Protein AF-0000000067563255 (afdb_homodimer)

Organism: Oryctolagus cuniculus (NCBI:txid9986)

Radius of gyration: 35.74 Å; Cα contacts (8 Å, |Δi|>4): 1389; chains: 2; bounding box: 138×87×96 Å

Solvent-accessible surface area (backbone atoms only — not comparable to full-atom values): 48869 Å² total; per-residue (Å²): 109,68,69,49,22,58,49,44,57,44,79,58,67,71,73,61,69,79,76,68,73,66,73,78,54,59,50,68,65,57,51,52,51,45,50,45,44,46,45,44,51,42,42,56,56,46,59,67,60,60,71,81,80,78,81,75,73,89,78,81,77,89,73,78,92,80,76,87,75,88,78,88,79,90,86,80,85,77,88,77,90,84,75,89,75,83,90,82,77,87,91,78,91,66,86,66,65,80,67,72,64,67,69,72,84,64,68,71,80,61,78,65,78,75,75,63,68,67,72,66,75,76,82,56,90,69,65,63,33,73,47,67,43,79,25,36,11,34,46,17,12,47,28,56,52,34,41,49,37,35,68,31,44,69,72,55,70,29,28,61,45,41,34,33,34,43,37,74,47,49,82,54,58,65,52,24,38,43,71,44,51,38,74,34,76,45,72,32,48,37,60,27,81,88,76,54,39,72,24,58,67,52,28,52,50,42,56,70,67,46,63,70,58,23,36,38,53,38,59,44,35,37,24,53,48,53,3,49,59,77,49,75,71,52,46,52,52,52,50,50,51,33,60,76,43,46,43,36,48,34,31,40,32,49,36,56,20,36,32,74,29,33,57,64,70,27,42,39,58,58,53,47,45,47,74,73,64,50,54,35,40,37,17,27,24,40,25,62,58,66,64,32,64,51,45,25,28,22,28,28,36,39,37,32,74,42,57,72,55,42,54,39,50,50,53,53,48,48,55,53,40,38,40,44,34,50,58,71,51,43,66,45,30,44,54,50,16,50,32,58,71,30,70,70,48,32,52,51,50,48,50,52,30,24,52,54,18,48,48,42,53,49,46,30,46,51,42,36,50,48,30,55,72,67,62,37,88,77,83,56,62,46,55,60,66,26,34,37,56,32,31,49,71,77,46,50,51,68,30,40,46,43,32,36,74,76,65,69,45,82,59,43,68,80,22,37,35,63,51,72,76,59,40,92,86,46,39,65,58,52,31,51,48,52,39,44,25,65,74,68,44,129,109,66,68,49,23,58,48,42,58,45,80,58,68,72,73,63,67,81,78,68,72,65,73,78,54,59,50,65,64,57,51,52,52,45,52,47,44,48,46,44,47,45,43,54,53,51,54,64,61,52,71,76,76,76,81,78,77,91,83,80,98,86,80,88,96,84,74,89,84,91,86,89,90,76,90,84,81,93,82,88,83,90,74,88,81,81,84,88,78,82,90,71,91,68,85,70,70,82,67,73,68,67,74,75,86,64,70,74,80,63,78,66,76,77,75,64,69,67,71,68,75,78,80,56,89,67,67,65,32,74,46,65,44,78,24,35,12,35,47,17,11,48,27,54,52,33,40,48,36,34,68,32,44,69,73,55,69,28,27,62,45,42,35,33,35,42,38,74,46,50,80,54,57,65,52,25,40,42,71,43,53,39,74,37,75,46,70,32,46,37,60,26,80,88,76,53,40,71,23,58,67,52,28,52,50,44,57,71,68,47,63,70,58,24,36,37,54,39,60,44,37,37,24,53,48,52,2,51,62,77,49,74,71,51,45,53,52,51,49,50,51,33,61,76,43,47,42,35,48,34,31,41,33,48,35,56,19,35,32,73,29,33,57,63,71,28,42,40,60,59,52,50,43,48,73,74,65,50,53,37,40,37,15,27,23,39,24,62,58,66,63,32,65,50,43,23,26,23,28,26,36,39,38,32,74,43,59,73,55,42,54,38,51,49,53,53,48,49,54,52,40,38,41,44,34,52,57,68,50,42,65,45,29,44,53,50,16,51,32,60,70,30,70,70,47,31,51,51,49,48,50,50,30,24,51,53,19,49,49,43,53,48,47,29,47,50,43,37,52,49,30,56,71,68,60,38,88,79,84,56,63,46,53,59,68,28,32,37,56,35,32,50,70,77,46,50,51,67,29,39,46,43,31,37,73,76,65,68,45,84,60,44,67,78,22,38,34,63,51,72,76,60,41,93,86,45,40,64,57,51,32,53,48,52,38,45,26,66,72,69,44,129

Sequence (884 aa):
ITLVASFLASDKILFLDWLTVSPPPCLCFVRSSLLANRVAKLRTRLDHWRPRARLHRLGEGERLLQSRPDRTEQLQEPGGGSRQSPPPSPWRLRQSLPRFRRPSRSSSLSSLPTSGRIQTPARSTWEWEVGGVQSLGGTGALRIGAEFLARWYNGINNKDTPVYVSSPTWENHNAVFSAAGFKDIRSYHYWDAEKRGLNLQGFLNDLESAPEFSIFVLHACAHNPTGTDPTPEQWKQIASVMKRRFLFPFFDSAYQGFASGDLEKDAWAVRYFVSEGFELFCAQSFSKNFGLYNERVGNLTVVGKEPDCILRVLSQMEKIVRITWSNPPAQGARIVAYTLSTPELFKEWTDNVKTMADRILTMRAELRARLEALKTPGTWNHITEQIGMFSFTGLNPKQVDYLINEKHIYLLPSGRINMCGLTTKNLDYVATSIHEAVTKVQITLVASFLASDKILFLDWLTVSPPPCLCFVRSSLLANRVAKLRTRLDHWRPRARLHRLGEGERLLQSRPDRTEQLQEPGGGSRQSPPPSPWRLRQSLPRFRRPSRSSSLSSLPTSGRIQTPARSTWEWEVGGVQSLGGTGALRIGAEFLARWYNGINNKDTPVYVSSPTWENHNAVFSAAGFKDIRSYHYWDAEKRGLNLQGFLNDLESAPEFSIFVLHACAHNPTGTDPTPEQWKQIASVMKRRFLFPFFDSAYQGFASGDLEKDAWAVRYFVSEGFELFCAQSFSKNFGLYNERVGNLTVVGKEPDCILRVLSQMEKIVRITWSNPPAQGARIVAYTLSTPELFKEWTDNVKTMADRILTMRAELRARLEALKTPGTWNHITEQIGMFSFTGLNPKQVDYLINEKHIYLLPSGRINMCGLTTKNLDYVATSIHEAVTKVQ

Foldseek 3Di:
DLVVLVVLVPLPPVPPPPPPPDPQQQLPQPVVVVVVVVVVVVVVVVVVPPPPDDPPPDDDDDDDDDDDDDDDDDDDDDDDDDDDDDDDDDDDDPPPPPCVDPPDPDDPPDDPPDQPLVQPPDPDPQSKGKDKDKAQFLLRLLLLVLLLQCCRVRNPNSLAAEEEEEVVADPCNVVSNVVSRRDHYYYFYAADLVVLAGPLVRRLVCLQPHQAQHEYEEELALGPAALHDDDPVSLVSVLVSCVVRNYEYEYRYEQQCQWQLHNCVSNVSVVVSVVVPGWYKYKYGPCPLVVVVPQRIIMIMTIGRDPVSVVSSSVVSSVVVCVVPNDGDSPVSNVVSVQSVDPVSVVVSSVVSSVNQVVLLVLLVLLQVLLVVVVQPDHQVSSNNGTGQKHQRSAAQQLQVCCCPVVVQDDDSRRIDGSSPDDPVCSNSVSVSSSCSRVPPD/DLVVLVVLVPLPPVPPPPPPPDPQQQLVQPVVVVCVVVVVVVCVVVVVPPVPPPPDDDDDDDDDDDDDDDDDDDDDDDDDDDDDDDDDDDDDPDDCPPCPDPPDPDDPPDDPPPQPLVQPPDPDPQSKDKDKDKAQFLLRLLLLVLLLQCCRVRNPNSLAAEEEEEVVADPCNVVSNVVSRRDHYYYFYAADLVVLAGPLVRRLVCLQPHAAQHEYEEELALGPAALHDDDPVSLVSVLVSCVVRNYEYEYRYEQQCQWQLHNCVSNVSVVVSVVVPGWYKYKYGPCPLVVVVPQRIIMIMTIDRDPVSVVSSSVVSSVVVCVVPNDGDSPVSNVVSVQSVDPVSVVVSSVVSSVNQVVLLVLLVLLQVLLVVVVQPDHQVSSNNRTGQKHQRSQAQQLQVCCCPVVVQDDDSRRIDGSSPDDPVCSNSVSVSSSCSRVPPD

Structure (mmCIF, N/CA/C/O backbone):
data_AF-0000000067563255-model_v1
#
loop_
_entity.id
_entity.type
_entity.pdbx_description
1 polymer 'Aspartate aminotransferase'
#
loop_
_atom_site.group_PDB
_atom_site.id
_atom_site.type_symbol
_atom_site.label_atom_id
_atom_site.label_alt_id
_atom_site.label_comp_id
_atom_site.label_asym_id
_atom_site.label_entity_id
_atom_site.label_seq_id
_atom_site.pdbx_PDB_ins_code
_atom_site.Cartn_x
_atom_site.Cartn_y
_atom_site.Cartn_z
_atom_site.occupancy
_atom_site.B_iso_or_equiv
_atom_site.auth_seq_id
_atom_site.auth_comp_id
_atom_site.auth_asym_id
_atom_site.auth_atom_id
_atom_site.pdbx_PDB_model_num
ATOM 1 N N . ILE A 1 1 ? -14.562 9.258 13.5 1 72.88 1 ILE A N 1
ATOM 2 C CA . ILE A 1 1 ? -13.672 8.195 13.953 1 72.88 1 ILE A CA 1
ATOM 3 C C . ILE A 1 1 ? -14.492 6.98 14.391 1 72.88 1 ILE A C 1
ATOM 5 O O . ILE A 1 1 ? -14.102 5.84 14.133 1 72.88 1 ILE A O 1
ATOM 9 N N . THR A 1 2 ? -15.555 7.242 15.016 1 61.19 2 THR A N 1
ATOM 10 C CA . THR A 1 2 ? -16.375 6.105 15.43 1 61.19 2 THR A CA 1
ATOM 11 C C . THR A 1 2 ? -16.984 5.414 14.227 1 61.19 2 THR A C 1
ATOM 13 O O . THR A 1 2 ? -17.188 4.195 14.227 1 61.19 2 THR A O 1
ATOM 16 N N . LEU A 1 3 ? -17.266 6.207 13.258 1 62.09 3 LEU A N 1
ATOM 17 C CA . LEU A 1 3 ? -17.766 5.633 12.016 1 62.09 3 LEU A CA 1
ATOM 18 C C . LEU A 1 3 ? -16.75 4.688 11.398 1 62.09 3 LEU A C 1
ATOM 20 O O . LEU A 1 3 ? -17.109 3.633 10.875 1 62.09 3 LEU A O 1
ATOM 24 N N . VAL A 1 4 ? -15.586 5.004 11.578 1 70.06 4 VAL A N 1
ATOM 25 C CA . VAL A 1 4 ? -14.508 4.246 10.969 1 70.06 4 VAL A CA 1
ATOM 26 C C . VAL A 1 4 ? -14.367 2.895 11.664 1 70.06 4 VAL A C 1
ATOM 28 O O . VAL A 1 4 ? -13.992 1.899 11.039 1 70.06 4 VAL A O 1
ATOM 31 N N . ALA A 1 5 ? -14.688 2.934 12.898 1 64.44 5 ALA A N 1
ATOM 32 C CA . ALA A 1 5 ? -14.625 1.681 13.648 1 64.44 5 ALA A CA 1
ATOM 33 C C . ALA A 1 5 ? -15.5 0.612 13 1 64.44 5 ALA A C 1
ATOM 35 O O . ALA A 1 5 ? -15.117 -0.559 12.938 1 64.44 5 ALA A O 1
ATOM 36 N N . SER A 1 6 ? -16.578 1.038 12.523 1 60.47 6 SER A N 1
ATOM 37 C CA . SER A 1 6 ? -17.5 0.092 11.891 1 60.47 6 SER A CA 1
ATOM 38 C C . SER A 1 6 ? -16.938 -0.426 10.57 1 60.47 6 SER A C 1
ATOM 40 O O . SER A 1 6 ? -17.125 -1.593 10.227 1 60.47 6 SER A O 1
ATOM 42 N N . PHE A 1 7 ? -16.266 0.416 9.992 1 62.12 7 PHE A N 1
ATOM 43 C CA . PHE A 1 7 ? -15.656 0.015 8.719 1 62.12 7 PHE A CA 1
ATOM 44 C C . PHE A 1 7 ? -14.516 -0.964 8.953 1 62.12 7 PHE A C 1
ATOM 46 O O . PHE A 1 7 ? -14.398 -1.966 8.242 1 62.12 7 PHE A O 1
ATOM 53 N N . LEU A 1 8 ? -13.727 -0.656 9.898 1 63.31 8 LEU A N 1
ATOM 54 C CA . LEU A 1 8 ? -12.531 -1.45 10.164 1 63.31 8 LEU A CA 1
ATOM 55 C C . LEU A 1 8 ? -12.898 -2.809 10.75 1 63.31 8 LEU A C 1
ATOM 57 O O . LEU A 1 8 ? -12.164 -3.783 10.586 1 63.31 8 LEU A O 1
ATOM 61 N N . ALA A 1 9 ? -13.984 -2.836 11.43 1 52 9 ALA A N 1
ATOM 62 C CA . ALA A 1 9 ? -14.438 -4.066 12.07 1 52 9 ALA A CA 1
ATOM 63 C C . ALA A 1 9 ? -15.016 -5.039 11.039 1 52 9 ALA A C 1
ATOM 65 O O . ALA A 1 9 ? -15.055 -6.25 11.273 1 52 9 ALA A O 1
ATOM 66 N N . SER A 1 10 ? -15.406 -4.488 9.961 1 44.34 10 SER A N 1
ATOM 67 C CA . SER A 1 10 ? -16.031 -5.332 8.953 1 44.34 10 SER A CA 1
ATOM 68 C C . SER A 1 10 ? -14.992 -6.082 8.133 1 44.34 10 SER A C 1
ATOM 70 O O . SER A 1 10 ? -14.031 -5.48 7.641 1 44.34 10 SER A O 1
ATOM 72 N N . ASP A 1 11 ? -14.172 -6.988 8.766 1 45.56 11 ASP A N 1
ATOM 73 C CA . ASP A 1 11 ? -13.195 -7.809 8.062 1 45.56 11 ASP A CA 1
ATOM 74 C C . ASP A 1 11 ? -13.539 -7.918 6.578 1 45.56 11 ASP A C 1
ATOM 76 O O . ASP A 1 11 ? -12.961 -8.734 5.859 1 45.56 11 ASP A O 1
ATOM 80 N N . LYS A 1 12 ? -14.672 -7.492 6.191 1 35.44 12 LYS A N 1
ATOM 81 C CA . LYS A 1 12 ? -15.203 -7.785 4.859 1 35.44 12 LYS A CA 1
ATOM 82 C C . LYS A 1 12 ? -14.508 -6.934 3.797 1 35.44 12 LYS A C 1
ATOM 84 O O . LYS A 1 12 ? -14.781 -5.738 3.678 1 35.44 12 LYS A O 1
ATOM 89 N N . ILE A 1 13 ? -13.336 -6.969 3.672 1 34.12 13 ILE A N 1
ATOM 90 C CA . ILE A 1 13 ? -13.125 -6.574 2.285 1 34.12 13 ILE A CA 1
ATOM 91 C C . ILE A 1 13 ? -14.219 -7.172 1.404 1 34.12 13 ILE A C 1
ATOM 93 O O . ILE A 1 13 ? -14.359 -8.391 1.324 1 34.12 13 ILE A O 1
ATOM 97 N N . LEU A 1 14 ? -15.328 -6.57 1.34 1 28.92 14 LEU A N 1
ATOM 98 C CA . LEU A 1 14 ? -16.344 -7.086 0.43 1 28.92 14 LEU A CA 1
ATOM 99 C C . LEU A 1 14 ? -15.703 -7.738 -0.789 1 28.92 14 LEU A C 1
ATOM 101 O O . LEU A 1 14 ? -15.031 -7.066 -1.574 1 28.92 14 LEU A O 1
ATOM 105 N N . PHE A 1 15 ? -15.211 -8.828 -0.561 1 27.91 15 PHE A N 1
ATOM 106 C CA . PHE A 1 15 ? -14.867 -9.531 -1.795 1 27.91 15 PHE A CA 1
ATOM 107 C C . PHE A 1 15 ? -16.016 -9.445 -2.799 1 27.91 15 PHE A C 1
ATOM 109 O O . PHE A 1 15 ? -17 -10.18 -2.684 1 27.91 15 PHE A O 1
ATOM 116 N N . LEU A 1 16 ? -16.375 -8.305 -3.139 1 26.97 16 LEU A N 1
ATOM 117 C CA . LEU A 1 16 ? -17.297 -8.25 -4.27 1 26.97 16 LEU A CA 1
ATOM 118 C C . LEU A 1 16 ? -16.859 -9.211 -5.371 1 26.97 16 LEU A C 1
ATOM 120 O O . LEU A 1 16 ? -15.664 -9.336 -5.656 1 26.97 16 LEU A O 1
ATOM 124 N N . ASP A 1 17 ? -17.516 -10.211 -5.504 1 26.78 17 ASP A N 1
ATOM 125 C CA . ASP A 1 17 ? -17.359 -11.102 -6.648 1 26.78 17 ASP A CA 1
ATOM 126 C C . ASP A 1 17 ? -16.891 -10.344 -7.887 1 26.78 17 ASP A C 1
ATOM 128 O O . ASP A 1 17 ? -17.484 -9.336 -8.266 1 26.78 17 ASP A O 1
ATOM 132 N N . TRP A 1 18 ? -15.68 -10.469 -8.203 1 30.38 18 TRP A N 1
ATOM 133 C CA . TRP A 1 18 ? -14.922 -9.961 -9.336 1 30.38 18 TRP A CA 1
ATOM 134 C C . TRP A 1 18 ? -15.812 -9.805 -10.562 1 30.38 18 TRP A C 1
ATOM 136 O O . TRP A 1 18 ? -15.422 -9.172 -11.547 1 30.38 18 TRP A O 1
ATOM 146 N N . LEU A 1 19 ? -16.75 -10.703 -10.781 1 29.55 19 LEU A N 1
ATOM 147 C CA . LEU A 1 19 ? -17.328 -10.82 -12.109 1 29.55 19 LEU A CA 1
ATOM 148 C C . LEU A 1 19 ? -18.172 -9.586 -12.438 1 29.55 19 LEU A C 1
ATOM 150 O O . LEU A 1 19 ? -18.594 -9.406 -13.586 1 29.55 19 LEU A O 1
ATOM 154 N N . THR A 1 20 ? -18.891 -9.078 -11.477 1 26.27 20 THR A N 1
ATOM 155 C CA . THR A 1 20 ? -19.859 -8.141 -12.039 1 26.27 20 THR A CA 1
ATOM 156 C C . THR A 1 20 ? -19.234 -6.766 -12.227 1 26.27 20 THR A C 1
ATOM 158 O O . THR A 1 20 ? -18.938 -6.07 -11.242 1 26.27 20 THR A O 1
ATOM 161 N N . VAL A 1 21 ? -18.328 -6.609 -13.094 1 30.62 21 VAL A N 1
ATOM 162 C CA . VAL A 1 21 ? -17.828 -5.309 -13.523 1 30.62 21 VAL A CA 1
ATOM 163 C C . VAL A 1 21 ? -18.984 -4.312 -13.617 1 30.62 21 VAL A C 1
ATOM 165 O O . VAL A 1 21 ? -19.859 -4.445 -14.469 1 30.62 21 VAL A O 1
ATOM 168 N N . SER A 1 22 ? -19.438 -3.916 -12.531 1 30.28 22 SER A N 1
ATOM 169 C CA . SER A 1 22 ? -20.406 -2.834 -12.68 1 30.28 22 SER A CA 1
ATOM 170 C C . SER A 1 22 ? -19.797 -1.66 -13.445 1 30.28 22 SER A C 1
ATOM 172 O O . SER A 1 22 ? -18.594 -1.44 -13.406 1 30.28 22 SER A O 1
ATOM 174 N N . PRO A 1 23 ? -20.469 -1.079 -14.375 1 33.06 23 PRO A N 1
ATOM 175 C CA . PRO A 1 23 ? -20.031 0.106 -15.117 1 33.06 23 PRO A CA 1
ATOM 176 C C . PRO A 1 23 ? -19.422 1.176 -14.211 1 33.06 23 PRO A C 1
ATOM 178 O O . PRO A 1 23 ? -19.766 1.259 -13.023 1 33.06 23 PRO A O 1
ATOM 181 N N . PRO A 1 24 ? -18.375 1.592 -14.617 1 32.97 24 PRO A N 1
ATOM 182 C CA . PRO A 1 24 ? -17.672 2.605 -13.82 1 32.97 24 PRO A CA 1
ATOM 183 C C . PRO A 1 24 ? -18.625 3.672 -13.266 1 32.97 24 PRO A C 1
ATOM 185 O O . PRO A 1 24 ? -19.469 4.188 -13.992 1 32.97 24 PRO A O 1
ATOM 188 N N . PRO A 1 25 ? -18.844 3.596 -12.023 1 33.38 25 PRO A N 1
ATOM 189 C CA . PRO A 1 25 ? -19.688 4.605 -11.391 1 33.38 25 PRO A CA 1
ATOM 190 C C . PRO A 1 25 ? -19.203 6.031 -11.648 1 33.38 25 PRO A C 1
ATOM 192 O O . PRO A 1 25 ? -18 6.293 -11.625 1 33.38 25 PRO A O 1
ATOM 195 N N . CYS A 1 26 ? -19.594 6.688 -12.688 1 30.28 26 CYS A N 1
ATOM 196 C CA . CYS A 1 26 ? -19.344 8.125 -12.703 1 30.28 26 CYS A CA 1
ATOM 197 C C . CYS A 1 26 ? -19.672 8.758 -11.359 1 30.28 26 CYS A C 1
ATOM 199 O O . CYS A 1 26 ? -20.766 8.562 -10.836 1 30.28 26 CYS A O 1
ATOM 201 N N . LEU A 1 27 ? -18.797 8.875 -10.594 1 34.09 27 LEU A N 1
ATOM 202 C CA . LEU A 1 27 ? -19.125 9.719 -9.453 1 34.09 27 LEU A CA 1
ATOM 203 C C . LEU A 1 27 ? -20.141 10.789 -9.836 1 34.09 27 LEU A C 1
ATOM 205 O O . LEU A 1 27 ? -19.969 11.5 -10.828 1 34.09 27 LEU A O 1
ATOM 209 N N . CYS A 1 28 ? -21.391 10.586 -9.703 1 33.75 28 CYS A N 1
ATOM 210 C CA . CYS A 1 28 ? -22.438 11.586 -9.828 1 33.75 28 CYS A CA 1
ATOM 211 C C . CYS A 1 28 ? -21.953 12.953 -9.352 1 33.75 28 CYS A C 1
ATOM 213 O O . CYS A 1 28 ? -22.75 13.859 -9.109 1 33.75 28 CYS A O 1
ATOM 215 N N . PHE A 1 29 ? -20.688 13.055 -9.172 1 34.84 29 PHE A N 1
ATOM 216 C CA . PHE A 1 29 ? -20.359 14.344 -8.57 1 34.84 29 PHE A CA 1
ATOM 217 C C . PHE A 1 29 ? -20.906 15.492 -9.414 1 34.84 29 PHE A C 1
ATOM 219 O O . PHE A 1 29 ? -21.625 16.359 -8.898 1 34.84 29 PHE A O 1
ATOM 226 N N . VAL A 1 30 ? -20.016 15.867 -10.531 1 32.5 30 VAL A N 1
ATOM 227 C CA . VAL A 1 30 ? -20.266 17.141 -11.203 1 32.5 30 VAL A CA 1
ATOM 228 C C . VAL A 1 30 ? -21.375 16.969 -12.242 1 32.5 30 VAL A C 1
ATOM 230 O O . VAL A 1 30 ? -21.938 17.953 -12.719 1 32.5 30 VAL A O 1
ATOM 233 N N . ARG A 1 31 ? -21.562 15.75 -12.648 1 32.28 31 ARG A N 1
ATOM 234 C CA . ARG A 1 31 ? -22.438 15.859 -13.812 1 32.28 31 ARG A CA 1
ATOM 235 C C . ARG A 1 31 ? -23.844 16.281 -13.398 1 32.28 31 ARG A C 1
ATOM 237 O O . ARG A 1 31 ? -24.594 16.828 -14.211 1 32.28 31 ARG A O 1
ATOM 244 N N . SER A 1 32 ? -24.141 15.695 -12.305 1 31.45 32 SER A N 1
ATOM 245 C CA . SER A 1 32 ? -25.547 16.047 -12.141 1 31.45 32 SER A CA 1
ATOM 246 C C . SER A 1 32 ? -25.734 17.562 -12.109 1 31.45 32 SER A C 1
ATOM 248 O O . SER A 1 32 ? -26.766 18.062 -12.539 1 31.45 32 SER A O 1
ATOM 250 N N . SER A 1 33 ? -24.703 18.156 -11.5 1 31.23 33 SER A N 1
ATOM 251 C CA . SER A 1 33 ? -25 19.578 -11.484 1 31.23 33 SER A CA 1
ATOM 252 C C . SER A 1 33 ? -24.844 20.188 -12.875 1 31.23 33 SER A C 1
ATOM 254 O O . SER A 1 33 ? -25.516 21.156 -13.219 1 31.23 33 SER A O 1
ATOM 256 N N . LEU A 1 34 ? -23.938 19.594 -13.641 1 31.25 34 LEU A N 1
ATOM 257 C CA . LEU A 1 34 ? -23.859 20.266 -14.938 1 31.25 34 LEU A CA 1
ATOM 258 C C . LEU A 1 34 ? -25.062 19.891 -15.797 1 31.25 34 LEU A C 1
ATOM 260 O O . LEU A 1 34 ? -25.578 20.719 -16.562 1 31.25 34 LEU A O 1
ATOM 264 N N . LEU A 1 35 ? -25.484 18.641 -15.781 1 32.22 35 LEU A N 1
ATOM 265 C CA . LEU A 1 35 ? -26.703 18.406 -16.531 1 32.22 35 LEU A CA 1
ATOM 266 C C . LEU A 1 35 ? -27.875 19.141 -15.906 1 32.22 35 LEU A C 1
ATOM 268 O O . LEU A 1 35 ? -28.719 19.688 -16.609 1 32.22 35 LEU A O 1
ATOM 272 N N . ALA A 1 36 ? -27.859 19.125 -14.617 1 31.66 36 ALA A N 1
ATOM 273 C CA . ALA A 1 36 ? -28.938 19.922 -14.031 1 31.66 36 ALA A CA 1
ATOM 274 C C . ALA A 1 36 ? -28.734 21.406 -14.312 1 31.66 36 ALA A C 1
ATOM 276 O O . ALA A 1 36 ? -29.703 22.109 -14.625 1 31.66 36 ALA A O 1
ATOM 277 N N . ASN A 1 37 ? -27.5 21.844 -14.219 1 30.73 37 ASN A N 1
ATOM 278 C CA . ASN A 1 37 ? -27.312 23.25 -14.562 1 30.73 37 ASN A CA 1
ATOM 279 C C . ASN A 1 37 ? -27.438 23.484 -16.062 1 30.73 37 ASN A C 1
ATOM 281 O O . ASN A 1 37 ? -27.938 24.516 -16.5 1 30.73 37 ASN A O 1
ATOM 285 N N . ARG A 1 38 ? -27 22.516 -16.859 1 31.78 38 ARG A N 1
ATOM 286 C CA . ARG A 1 38 ? -27.344 22.734 -18.266 1 31.78 38 ARG A CA 1
ATOM 287 C C . ARG A 1 38 ? -28.828 22.578 -18.484 1 31.78 38 ARG A C 1
ATOM 289 O O . ARG A 1 38 ? -29.438 23.328 -19.266 1 31.78 38 ARG A O 1
ATOM 296 N N . VAL A 1 39 ? -29.438 21.625 -17.828 1 33.28 39 VAL A N 1
ATOM 297 C CA . VAL A 1 39 ? -30.891 21.547 -17.953 1 33.28 39 VAL A CA 1
ATOM 298 C C . VAL A 1 39 ? -31.516 22.781 -17.312 1 33.28 39 VAL A C 1
ATOM 300 O O . VAL A 1 39 ? -32.438 23.391 -17.875 1 33.28 39 VAL A O 1
ATOM 303 N N . ALA A 1 40 ? -30.938 23.203 -16.172 1 32.38 40 ALA A N 1
ATOM 304 C CA . ALA A 1 40 ? -31.516 24.438 -15.641 1 32.38 40 ALA A CA 1
ATOM 305 C C . ALA A 1 40 ? -31.219 25.625 -16.547 1 32.38 40 ALA A C 1
ATOM 307 O O . ALA A 1 40 ? -32.062 26.484 -16.75 1 32.38 40 ALA A O 1
ATOM 308 N N . LYS A 1 41 ? -30.031 25.594 -17.078 1 33.12 41 LYS A N 1
ATOM 309 C CA . LYS A 1 41 ? -29.797 26.672 -18.031 1 33.12 41 LYS A CA 1
ATOM 310 C C . LYS A 1 41 ? -30.656 26.469 -19.281 1 33.12 41 LYS A C 1
ATOM 312 O O . LYS A 1 41 ? -31.141 27.453 -19.859 1 33.12 41 LYS A O 1
ATOM 317 N N . LEU A 1 42 ? -30.781 25.188 -19.625 1 31 42 LEU A N 1
ATOM 318 C CA . LEU A 1 42 ? -31.734 25.016 -20.719 1 31 42 LEU A CA 1
ATOM 319 C C . LEU A 1 42 ? -33.156 25.344 -20.266 1 31 42 LEU A C 1
ATOM 321 O O . LEU A 1 42 ? -33.938 25.953 -21.016 1 31 42 LEU A O 1
ATOM 325 N N . ARG A 1 43 ? -33.438 24.891 -19.016 1 31.08 43 ARG A N 1
ATOM 326 C CA . ARG A 1 43 ? -34.812 25.25 -18.625 1 31.08 43 ARG A CA 1
ATOM 327 C C . ARG A 1 43 ? -34.969 26.766 -18.547 1 31.08 43 ARG A C 1
ATOM 329 O O . ARG A 1 43 ? -36.031 27.297 -18.922 1 31.08 43 ARG A O 1
ATOM 336 N N . THR A 1 44 ? -33.938 27.375 -17.984 1 31.56 44 THR A N 1
ATOM 337 C CA . THR A 1 44 ? -34.188 28.812 -17.953 1 31.56 44 THR A CA 1
ATOM 338 C C . THR A 1 44 ? -34.25 29.375 -19.375 1 31.56 44 THR A C 1
ATOM 340 O O . THR A 1 44 ? -34.906 30.391 -19.609 1 31.56 44 THR A O 1
ATOM 343 N N . ARG A 1 45 ? -33.406 28.797 -20.219 1 31.58 45 ARG A N 1
ATOM 344 C CA . ARG A 1 45 ? -33.656 29.359 -21.531 1 31.58 45 ARG A CA 1
ATOM 345 C C . ARG A 1 45 ? -35.031 28.938 -22.062 1 31.58 45 ARG A C 1
ATOM 347 O O . ARG A 1 45 ? -35.656 29.688 -22.812 1 31.58 45 ARG A O 1
ATOM 354 N N . LEU A 1 46 ? -35.375 27.609 -21.766 1 29.7 46 LEU A N 1
ATOM 355 C CA . LEU A 1 46 ? -36.688 27.234 -22.297 1 29.7 46 LEU A CA 1
ATOM 356 C C . LEU A 1 46 ? -37.781 27.969 -21.562 1 29.7 46 LEU A C 1
ATOM 358 O O . LEU A 1 46 ? -38.906 28.094 -22.062 1 29.7 46 LEU A O 1
ATOM 362 N N . ASP A 1 47 ? -37.531 28.312 -20.297 1 29.97 47 ASP A N 1
ATOM 363 C CA . ASP A 1 47 ? -38.75 28.969 -19.766 1 29.97 47 ASP A CA 1
ATOM 364 C C . ASP A 1 47 ? -39.062 30.234 -20.547 1 29.97 47 ASP A C 1
ATOM 366 O O . ASP A 1 47 ? -40.125 30.844 -20.344 1 29.97 47 ASP A O 1
ATOM 370 N N . HIS A 1 48 ? -38 30.812 -21.078 1 29.38 48 HIS A N 1
ATOM 371 C CA . HIS A 1 48 ? -38.562 32.031 -21.656 1 29.38 48 HIS A CA 1
ATOM 372 C C . HIS A 1 48 ? -39.5 31.703 -22.828 1 29.38 48 HIS A C 1
ATOM 374 O O . HIS A 1 48 ? -40.094 32.625 -23.406 1 29.38 48 HIS A O 1
ATOM 380 N N . TRP A 1 49 ? -39.188 30.547 -23.531 1 25.17 49 TRP A N 1
ATOM 381 C CA . TRP A 1 49 ? -40.031 30.5 -24.703 1 25.17 49 TRP A CA 1
ATOM 382 C C . TRP A 1 49 ? -41.438 29.984 -24.344 1 25.17 49 TRP A C 1
ATOM 384 O O . TRP A 1 49 ? -41.625 28.797 -24.109 1 25.17 49 TRP A O 1
ATOM 394 N N . ARG A 1 50 ? -42.062 30.625 -23.297 1 24.91 50 ARG A N 1
ATOM 395 C CA . ARG A 1 50 ? -43.438 30.266 -22.984 1 24.91 50 ARG A CA 1
ATOM 396 C C . ARG A 1 50 ? -44.312 30.312 -24.234 1 24.91 50 ARG A C 1
ATOM 398 O O . ARG A 1 50 ? -44.625 31.391 -24.75 1 24.91 50 ARG A O 1
ATOM 405 N N . PRO A 1 51 ? -44.094 29.406 -25.156 1 21.95 51 PRO A N 1
ATOM 406 C CA . PRO A 1 51 ? -45.156 29.75 -26.094 1 21.95 51 PRO A CA 1
ATOM 407 C C . PRO A 1 51 ? -46.531 29.766 -25.438 1 21.95 51 PRO A C 1
ATOM 409 O O . PRO A 1 51 ? -46.75 29.109 -24.422 1 21.95 51 PRO A O 1
ATOM 412 N N . ARG A 1 52 ? -47.406 30.75 -25.547 1 24.5 52 ARG A N 1
ATOM 413 C CA . ARG A 1 52 ? -48.781 31.031 -25.266 1 24.5 52 ARG A CA 1
ATOM 414 C C . ARG A 1 52 ? -49.688 29.906 -25.766 1 24.5 52 ARG A C 1
ATOM 416 O O . ARG A 1 52 ? -50.844 30.156 -26.188 1 24.5 52 ARG A O 1
ATOM 423 N N . ALA A 1 53 ? -49.156 28.609 -26.094 1 19.84 53 ALA A N 1
ATOM 424 C CA . ALA A 1 53 ? -50.219 27.891 -26.828 1 19.84 53 ALA A CA 1
ATOM 425 C C . ALA A 1 53 ? -51.375 27.578 -25.906 1 19.84 53 ALA A C 1
ATOM 427 O O . ALA A 1 53 ? -51.219 27.328 -24.719 1 19.84 53 ALA A O 1
ATOM 428 N N . ARG A 1 54 ? -52.688 27.828 -26.297 1 18.39 54 ARG A N 1
ATOM 429 C CA . ARG A 1 54 ? -54.125 27.719 -25.984 1 18.39 54 ARG A CA 1
ATOM 430 C C . ARG A 1 54 ? -54.5 26.281 -25.641 1 18.39 54 ARG A C 1
ATOM 432 O O . ARG A 1 54 ? -54.25 25.375 -26.422 1 18.39 54 ARG A O 1
ATOM 439 N N . LEU A 1 55 ? -54.469 25.828 -24.328 1 19.25 55 LEU A N 1
ATOM 440 C CA . LEU A 1 55 ? -54.906 24.578 -23.719 1 19.25 55 LEU A CA 1
ATOM 441 C C . LEU A 1 55 ? -56.344 24.25 -24.141 1 19.25 55 LEU A C 1
ATOM 443 O O . LEU A 1 55 ? -57.281 24.875 -23.672 1 19.25 55 LEU A O 1
ATOM 447 N N . HIS A 1 56 ? -56.75 24.203 -25.438 1 17.61 56 HIS A N 1
ATOM 448 C CA . HIS A 1 56 ? -58.188 23.906 -25.547 1 17.61 56 HIS A CA 1
ATOM 449 C C . HIS A 1 56 ? -58.531 22.578 -24.875 1 17.61 56 HIS A C 1
ATOM 451 O O . HIS A 1 56 ? -57.688 21.672 -24.828 1 17.61 56 HIS A O 1
ATOM 457 N N . ARG A 1 57 ? -59.625 22.469 -24 1 18 57 ARG A N 1
ATOM 458 C CA . ARG A 1 57 ? -60.375 21.656 -23.062 1 18 57 ARG A CA 1
ATOM 459 C C . ARG A 1 57 ? -60.812 20.344 -23.703 1 18 57 ARG A C 1
ATOM 461 O O . ARG A 1 57 ? -61.469 19.516 -23.047 1 18 57 ARG A O 1
ATOM 468 N N . LEU A 1 58 ? -60.312 19.719 -24.859 1 17.08 58 LEU A N 1
ATOM 469 C CA . LEU A 1 58 ? -61.406 18.922 -25.359 1 17.08 58 LEU A CA 1
ATOM 470 C C . LEU A 1 58 ? -61.75 17.781 -24.391 1 17.08 58 LEU A C 1
ATOM 472 O O . LEU A 1 58 ? -60.844 17.203 -23.766 1 17.08 58 LEU A O 1
ATOM 476 N N . GLY A 1 59 ? -63.094 17.594 -23.891 1 16.47 59 GLY A N 1
ATOM 477 C CA . GLY A 1 59 ? -64.062 16.938 -23.062 1 16.47 59 GLY A CA 1
ATOM 478 C C . GLY A 1 59 ? -64 15.422 -23.125 1 16.47 59 GLY A C 1
ATOM 479 O O . GLY A 1 59 ? -64.062 14.742 -22.109 1 16.47 59 GLY A O 1
ATOM 480 N N . GLU A 1 60 ? -64.188 14.703 -24.281 1 15.93 60 GLU A N 1
ATOM 481 C CA . GLU A 1 60 ? -65.375 13.781 -24.25 1 15.93 60 GLU A CA 1
ATOM 482 C C . GLU A 1 60 ? -64.938 12.438 -23.641 1 15.93 60 GLU A C 1
ATOM 484 O O . GLU A 1 60 ? -65.625 11.93 -22.75 1 15.93 60 GLU A O 1
ATOM 489 N N . GLY A 1 61 ? -64.312 11.383 -24.391 1 15.44 61 GLY A N 1
ATOM 490 C CA . GLY A 1 61 ? -65.125 10.203 -24.734 1 15.44 61 GLY A CA 1
ATOM 491 C C . GLY A 1 61 ? -64.812 9.016 -23.828 1 15.44 61 GLY A C 1
ATOM 492 O O . GLY A 1 61 ? -65.375 7.926 -24.047 1 15.44 61 GLY A O 1
ATOM 493 N N . GLU A 1 62 ? -63.875 9.047 -22.797 1 15.91 62 GLU A N 1
ATOM 494 C CA . GLU A 1 62 ? -63.438 7.664 -22.641 1 15.91 62 GLU A CA 1
ATOM 495 C C . GLU A 1 62 ? -64.438 6.875 -21.781 1 15.91 62 GLU A C 1
ATOM 497 O O . GLU A 1 62 ? -64.375 6.945 -20.562 1 15.91 62 GLU A O 1
ATOM 502 N N . ARG A 1 63 ? -65.688 6.633 -22.016 1 15.91 63 ARG A N 1
ATOM 503 C CA . ARG A 1 63 ? -66.625 5.973 -21.141 1 15.91 63 ARG A CA 1
ATOM 504 C C . ARG A 1 63 ? -66.25 4.516 -20.891 1 15.91 63 ARG A C 1
ATOM 506 O O . ARG A 1 63 ? -66.438 3.988 -19.797 1 15.91 63 ARG A O 1
ATOM 513 N N . LEU A 1 64 ? -65.938 3.527 -21.906 1 14.86 64 LEU A N 1
ATOM 514 C CA . LEU A 1 64 ? -66.812 2.371 -21.953 1 14.86 64 LEU A CA 1
ATOM 515 C C . LEU A 1 64 ? -66.375 1.326 -20.922 1 14.86 64 LEU A C 1
ATOM 517 O O . LEU A 1 64 ? -67.25 0.812 -20.172 1 14.86 64 LEU A O 1
ATOM 521 N N . LEU A 1 65 ? -65.312 0.383 -21.234 1 15.27 65 LEU A N 1
ATOM 522 C CA . LEU A 1 65 ? -65.688 -1.033 -21.328 1 15.27 65 LEU A CA 1
ATOM 523 C C . LEU A 1 65 ? -65.562 -1.721 -19.984 1 15.27 65 LEU A C 1
ATOM 525 O O . LEU A 1 65 ? -64.562 -1.535 -19.266 1 15.27 65 LEU A O 1
ATOM 529 N N . GLN A 1 66 ? -66.625 -2.387 -19.547 1 15.23 66 GLN A N 1
ATOM 530 C CA . GLN A 1 66 ? -67.312 -3.094 -18.484 1 15.23 66 GLN A CA 1
ATOM 531 C C . GLN A 1 66 ? -66.5 -4.312 -18.016 1 15.23 66 GLN A C 1
ATOM 533 O O . GLN A 1 66 ? -65.625 -4.785 -18.719 1 15.23 66 GLN A O 1
ATOM 538 N N . SER A 1 67 ? -67.125 -5.199 -17.172 1 15.05 67 SER A N 1
ATOM 539 C CA . SER A 1 67 ? -67.125 -5.957 -15.922 1 15.05 67 SER A CA 1
ATOM 540 C C . SER A 1 67 ? -66.812 -7.434 -16.156 1 15.05 67 SER A C 1
ATOM 542 O O . SER A 1 67 ? -66.938 -8.25 -15.242 1 15.05 67 SER A O 1
ATOM 544 N N . ARG A 1 68 ? -66.062 -8.008 -17.172 1 15.52 68 ARG A N 1
ATOM 545 C CA . ARG A 1 68 ? -66.5 -9.406 -17.297 1 15.52 68 ARG A CA 1
ATOM 546 C C . ARG A 1 68 ? -66 -10.219 -16.094 1 15.52 68 ARG A C 1
ATOM 548 O O . ARG A 1 68 ? -64.938 -10 -15.586 1 15.52 68 ARG A O 1
ATOM 555 N N . PRO A 1 69 ? -66.875 -11.219 -15.492 1 15.7 69 PRO A N 1
ATOM 556 C CA . PRO A 1 69 ? -67.062 -12.039 -14.297 1 15.7 69 PRO A CA 1
ATOM 557 C C . PRO A 1 69 ? -66.25 -13.305 -14.273 1 15.7 69 PRO A C 1
ATOM 559 O O . PRO A 1 69 ? -66.188 -14 -13.25 1 15.7 69 PRO A O 1
ATOM 562 N N . ASP A 1 70 ? -65.375 -13.688 -15.211 1 14.8 70 ASP A N 1
ATOM 563 C CA . ASP A 1 70 ? -65.438 -15.125 -15.422 1 14.8 70 ASP A CA 1
ATOM 564 C C . ASP A 1 70 ? -64.875 -15.891 -14.234 1 14.8 70 ASP A C 1
ATOM 566 O O . ASP A 1 70 ? -63.906 -15.469 -13.633 1 14.8 70 ASP A O 1
ATOM 570 N N . ARG A 1 71 ? -65.5 -17.156 -13.758 1 16.28 71 ARG A N 1
ATOM 571 C CA . ARG A 1 71 ? -65.875 -18.188 -12.789 1 16.28 71 ARG A CA 1
ATOM 572 C C . ARG A 1 71 ? -64.812 -19.297 -12.773 1 16.28 71 ARG A C 1
ATOM 574 O O . ARG A 1 71 ? -64.938 -20.234 -11.984 1 16.28 71 ARG A O 1
ATOM 581 N N . THR A 1 72 ? -63.688 -19.328 -13.539 1 14.43 72 THR A N 1
ATOM 582 C CA . THR A 1 72 ? -63.438 -20.734 -13.883 1 14.43 72 THR A CA 1
ATOM 583 C C . THR A 1 72 ? -62.969 -21.516 -12.656 1 14.43 72 THR A C 1
ATOM 585 O O . THR A 1 72 ? -62.438 -20.922 -11.711 1 14.43 72 THR A O 1
ATOM 588 N N . GLU A 1 73 ? -62.719 -22.938 -12.781 1 15.03 73 GLU A N 1
ATOM 589 C CA . GLU A 1 73 ? -63 -24.328 -12.438 1 15.03 73 GLU A CA 1
ATOM 590 C C . GLU A 1 73 ? -61.875 -24.953 -11.648 1 15.03 73 GLU A C 1
ATOM 592 O O . GLU A 1 73 ? -62.094 -25.734 -10.719 1 15.03 73 GLU A O 1
ATOM 597 N N . GLN A 1 74 ? -60.562 -24.688 -11.812 1 14.94 74 GLN A N 1
ATOM 598 C CA . GLN A 1 74 ? -59.875 -25.969 -11.992 1 14.94 74 GLN A CA 1
ATOM 599 C C . GLN A 1 74 ? -59.75 -26.719 -10.672 1 14.94 74 GLN A C 1
ATOM 601 O O . GLN A 1 74 ? -59.781 -26.109 -9.602 1 14.94 74 GLN A O 1
ATOM 606 N N . LEU A 1 75 ? -59.188 -28.031 -10.789 1 15.2 75 LEU A N 1
ATOM 607 C CA . LEU A 1 75 ? -59.219 -29.469 -10.484 1 15.2 75 LEU A CA 1
ATOM 608 C C . LEU A 1 75 ? -58.281 -29.781 -9.305 1 15.2 75 LEU A C 1
ATOM 610 O O . LEU A 1 75 ? -57.312 -29.062 -9.078 1 15.2 75 LEU A O 1
ATOM 614 N N . GLN A 1 76 ? -58.594 -30.844 -8.555 1 15.93 76 GLN A N 1
ATOM 615 C CA . GLN A 1 76 ? -58.594 -31.516 -7.262 1 15.93 76 GLN A CA 1
ATOM 616 C C . GLN A 1 76 ? -57.344 -32.375 -7.094 1 15.93 76 GLN A C 1
ATOM 618 O O . GLN A 1 76 ? -57.188 -33.062 -6.078 1 15.93 76 GLN A O 1
ATOM 623 N N . GLU A 1 77 ? -56.094 -32.031 -7.605 1 14.83 77 GLU A N 1
ATOM 624 C CA . GLU A 1 77 ? -55.344 -33.281 -7.672 1 14.83 77 GLU A CA 1
ATOM 625 C C . GLU A 1 77 ? -55 -33.781 -6.273 1 14.83 77 GLU A C 1
ATOM 627 O O . GLU A 1 77 ? -54.781 -32.969 -5.355 1 14.83 77 GLU A O 1
ATOM 632 N N . PRO A 1 78 ? -54.688 -35.156 -6.133 1 15.88 78 PRO A N 1
ATOM 633 C CA . PRO A 1 78 ? -54.844 -36.312 -5.219 1 15.88 78 PRO A CA 1
ATOM 634 C C . PRO A 1 78 ? -53.625 -36.531 -4.344 1 15.88 78 PRO A C 1
ATOM 636 O O . PRO A 1 78 ? -53.719 -37.188 -3.301 1 15.88 78 PRO A O 1
ATOM 639 N N . GLY A 1 79 ? -52.438 -36 -4.648 1 15.6 79 GLY A N 1
ATOM 640 C CA . GLY A 1 79 ? -51.406 -37.062 -4.52 1 15.6 79 GLY A CA 1
ATOM 641 C C . GLY A 1 79 ? -51.156 -37.438 -3.082 1 15.6 79 GLY A C 1
ATOM 642 O O . GLY A 1 79 ? -51.469 -36.688 -2.158 1 15.6 79 GLY A O 1
ATOM 643 N N . GLY A 1 80 ? -50.531 -38.688 -2.822 1 15.27 80 GLY A N 1
ATOM 644 C CA . GLY A 1 80 ? -50.531 -39.875 -1.995 1 15.27 80 GLY A CA 1
ATOM 645 C C . GLY A 1 80 ? -49.5 -39.812 -0.872 1 15.27 80 GLY A C 1
ATOM 646 O O . GLY A 1 80 ? -49.812 -40.188 0.262 1 15.27 80 GLY A O 1
ATOM 647 N N . GLY A 1 81 ? -48.219 -39.5 -1.093 1 16.19 81 GLY A N 1
ATOM 648 C CA . GLY A 1 81 ? -47.344 -40.562 -0.626 1 16.19 81 GLY A CA 1
ATOM 649 C C . GLY A 1 81 ? -47.125 -40.531 0.875 1 16.19 81 GLY A C 1
ATOM 650 O O . GLY A 1 81 ? -47.344 -39.531 1.528 1 16.19 81 GLY A O 1
ATOM 651 N N . SER A 1 82 ? -46.594 -41.719 1.377 1 15.34 82 SER A N 1
ATOM 652 C CA . SER A 1 82 ? -46.594 -42.625 2.516 1 15.34 82 SER A CA 1
ATOM 653 C C . SER A 1 82 ? -45.594 -42.188 3.584 1 15.34 82 SER A C 1
ATOM 655 O O . SER A 1 82 ? -44.562 -41.625 3.268 1 15.34 82 SER A O 1
ATOM 657 N N . ARG A 1 83 ? -45.938 -42.438 4.941 1 16.17 83 ARG A N 1
ATOM 658 C CA . ARG A 1 83 ? -45.781 -41.969 6.316 1 16.17 83 ARG A CA 1
ATOM 659 C C . ARG A 1 83 ? -44.625 -42.656 7.004 1 16.17 83 ARG A C 1
ATOM 661 O O . ARG A 1 83 ? -44.344 -42.406 8.18 1 16.17 83 ARG A O 1
ATOM 668 N N . GLN A 1 84 ? -43.625 -43.312 6.273 1 15.42 84 GLN A N 1
ATOM 669 C CA . GLN A 1 84 ? -43.281 -44.375 7.207 1 15.42 84 GLN A CA 1
ATOM 670 C C . GLN A 1 84 ? -42.531 -43.812 8.422 1 15.42 84 GLN A C 1
ATOM 672 O O . GLN A 1 84 ? -41.719 -42.906 8.289 1 15.42 84 GLN A O 1
ATOM 677 N N . SER A 1 85 ? -42.844 -44.406 9.695 1 14.97 85 SER A N 1
ATOM 678 C CA . SER A 1 85 ? -42.906 -44.062 11.109 1 14.97 85 SER A CA 1
ATOM 679 C C . SER A 1 85 ? -41.531 -44.219 11.781 1 14.97 85 SER A C 1
ATOM 681 O O . SER A 1 85 ? -41.094 -43.344 12.539 1 14.97 85 SER A O 1
ATOM 683 N N . PRO A 1 86 ? -40.75 -45.438 11.781 1 15.93 86 PRO A N 1
ATOM 684 C CA . PRO A 1 86 ? -40.938 -45.938 13.141 1 15.93 86 PRO A CA 1
ATOM 685 C C . PRO A 1 86 ? -39.906 -45.375 14.141 1 15.93 86 PRO A C 1
ATOM 687 O O . PRO A 1 86 ? -40.312 -44.844 15.172 1 15.93 86 PRO A O 1
ATOM 690 N N . PRO A 1 87 ? -38.688 -46.156 14.32 1 17.34 87 PRO A N 1
ATOM 691 C CA . PRO A 1 87 ? -38.531 -46.875 15.594 1 17.34 87 PRO A CA 1
ATOM 692 C C . PRO A 1 87 ? -37.688 -46.062 16.609 1 17.34 87 PRO A C 1
ATOM 694 O O . PRO A 1 87 ? -36.875 -45.219 16.219 1 17.34 87 PRO A O 1
ATOM 697 N N . PRO A 1 88 ? -37.781 -46.344 17.984 1 16.06 88 PRO A N 1
ATOM 698 C CA . PRO A 1 88 ? -37.781 -45.625 19.266 1 16.06 88 PRO A CA 1
ATOM 699 C C . PRO A 1 88 ? -36.375 -45.469 19.844 1 16.06 88 PRO A C 1
ATOM 701 O O . PRO A 1 88 ? -36.031 -44.406 20.359 1 16.06 88 PRO A O 1
ATOM 704 N N . SER A 1 89 ? -35.531 -46.562 19.938 1 15.29 89 SER A N 1
ATOM 705 C CA . SER A 1 89 ? -35.5 -46.969 21.328 1 15.29 89 SER A CA 1
ATOM 706 C C . SER A 1 89 ? -34.438 -46.188 22.094 1 15.29 89 SER A C 1
ATOM 708 O O . SER A 1 89 ? -34.688 -45.656 23.188 1 15.29 89 SER A O 1
ATOM 710 N N . PRO A 1 90 ? -33.094 -46.688 22.078 1 16.5 90 PRO A N 1
ATOM 711 C CA . PRO A 1 90 ? -32.531 -47.219 23.328 1 16.5 90 PRO A CA 1
ATOM 712 C C . PRO A 1 90 ? -31.984 -46.094 24.219 1 16.5 90 PRO A C 1
ATOM 714 O O . PRO A 1 90 ? -31.797 -44.969 23.781 1 16.5 90 PRO A O 1
ATOM 717 N N . TRP A 1 91 ? -30.844 -46.375 25.031 1 17.33 91 TRP A N 1
ATOM 718 C CA . TRP A 1 91 ? -30.5 -46.344 26.453 1 17.33 91 TRP A CA 1
ATOM 719 C C . TRP A 1 91 ? -29.906 -45 26.844 1 17.33 91 TRP A C 1
ATOM 721 O O . TRP A 1 91 ? -29.266 -44.344 26.031 1 17.33 91 TRP A O 1
ATOM 731 N N . ARG A 1 92 ? -30.094 -44.438 28.094 1 16.27 92 ARG A N 1
ATOM 732 C CA . ARG A 1 92 ? -30.438 -43.312 28.922 1 16.27 92 ARG A CA 1
ATOM 733 C C . ARG A 1 92 ? -29.172 -42.594 29.438 1 16.27 92 ARG A C 1
ATOM 735 O O . ARG A 1 92 ? -29.219 -41.406 29.797 1 16.27 92 ARG A O 1
ATOM 742 N N . LEU A 1 93 ? -28.125 -43.406 29.891 1 17.27 93 LEU A N 1
ATOM 743 C CA . LEU A 1 93 ? -27.641 -42.938 31.172 1 17.27 93 LEU A CA 1
ATOM 744 C C . LEU A 1 93 ? -27.172 -41.5 31.078 1 17.27 93 LEU A C 1
ATOM 746 O O . LEU A 1 93 ? -26.578 -41.094 30.062 1 17.27 93 LEU A O 1
ATOM 750 N N . ARG A 1 94 ? -27.25 -40.594 32.25 1 17.78 94 ARG A N 1
ATOM 751 C CA . ARG A 1 94 ? -27.688 -39.344 32.844 1 17.78 94 ARG A CA 1
ATOM 752 C C . ARG A 1 94 ? -26.531 -38.344 33 1 17.78 94 ARG A C 1
ATOM 754 O O . ARG A 1 94 ? -26.703 -37.25 33.5 1 17.78 94 ARG A O 1
ATOM 761 N N . GLN A 1 95 ? -25.266 -38.938 33.156 1 19.19 95 GLN A N 1
ATOM 762 C CA . GLN A 1 95 ? -24.438 -38.09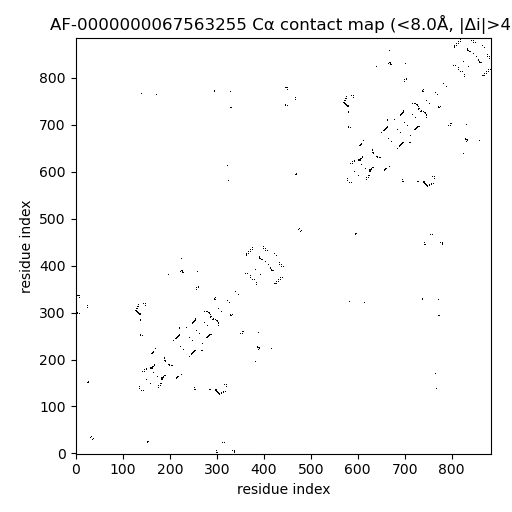4 34 1 19.19 95 GLN A CA 1
ATOM 763 C C . GLN A 1 95 ? -24.469 -36.625 33.531 1 19.19 95 GLN A C 1
ATOM 765 O O . GLN A 1 95 ? -24.406 -36.344 32.344 1 19.19 95 GLN A O 1
ATOM 770 N N . SER A 1 96 ? -24.938 -35.719 34.438 1 19.19 96 SER A N 1
ATOM 771 C CA . SER A 1 96 ? -25.562 -34.375 34.344 1 19.19 96 SER A CA 1
ATOM 772 C C . SER A 1 96 ? -24.609 -33.344 33.75 1 19.19 96 SER A C 1
ATOM 774 O O . SER A 1 96 ? -24.672 -32.188 34.094 1 19.19 96 SER A O 1
ATOM 776 N N . LEU A 1 97 ? -23.5 -33.844 33.312 1 20.03 97 LEU A N 1
ATOM 777 C CA . LEU A 1 97 ? -22.516 -32.781 33.156 1 20.03 97 LEU A CA 1
ATOM 778 C C . LEU A 1 97 ? -23.141 -31.516 32.562 1 20.03 97 LEU A C 1
ATOM 780 O O . LEU A 1 97 ? -23.828 -31.594 31.531 1 20.03 97 LEU A O 1
ATOM 784 N N . PRO A 1 98 ? -23.422 -30.422 33.406 1 19.59 98 PRO A N 1
ATOM 785 C CA . PRO A 1 98 ? -24.422 -29.469 32.938 1 19.59 98 PRO A CA 1
ATOM 786 C C . PRO A 1 98 ? -24.281 -29.203 31.422 1 19.59 98 PRO A C 1
ATOM 788 O O . PRO A 1 98 ? -23.172 -29.172 30.891 1 19.59 98 PRO A O 1
ATOM 791 N N . ARG A 1 99 ? -25.25 -29.734 30.688 1 20.3 99 ARG A N 1
ATOM 792 C CA . ARG A 1 99 ? -25.562 -29.672 29.266 1 20.3 99 ARG A CA 1
ATOM 793 C C . ARG A 1 99 ? -25.562 -28.234 28.75 1 20.3 99 ARG A C 1
ATOM 795 O O . ARG A 1 99 ? -26.516 -27.5 28.969 1 20.3 99 ARG A O 1
ATOM 802 N N . PHE A 1 100 ? -24.359 -27.531 29.156 1 19.64 100 PHE A N 1
ATOM 803 C CA . PHE A 1 100 ? -24.578 -26.141 28.75 1 19.64 100 PHE A CA 1
ATOM 804 C C . PHE A 1 100 ? -25.391 -26.078 27.469 1 19.64 100 PHE A C 1
ATOM 806 O O . PHE A 1 100 ? -25.062 -26.766 26.484 1 19.64 100 PHE A O 1
ATOM 813 N N . ARG A 1 101 ? -26.562 -26 27.656 1 19.33 101 ARG A N 1
ATOM 814 C CA . ARG A 1 101 ? -27.594 -26.031 26.625 1 19.33 101 ARG A CA 1
ATOM 815 C C . ARG A 1 101 ? -27.094 -25.391 25.328 1 19.33 101 ARG A C 1
ATOM 817 O O . ARG A 1 101 ? -26.469 -24.328 25.344 1 19.33 101 ARG A O 1
ATOM 824 N N . ARG A 1 102 ? -26.875 -26.312 24.484 1 21.36 102 ARG A N 1
ATOM 825 C CA . ARG A 1 102 ? -26.641 -25.953 23.078 1 21.36 102 ARG A CA 1
ATOM 826 C C . ARG A 1 102 ? -27.547 -24.797 22.656 1 21.36 102 ARG A C 1
ATOM 828 O O . ARG A 1 102 ? -28.766 -24.922 22.641 1 21.36 102 ARG A O 1
ATOM 835 N N . PRO A 1 103 ? -27.219 -23.594 23.281 1 20.92 103 PRO A N 1
ATOM 836 C CA . PRO A 1 103 ? -28.344 -22.703 22.984 1 20.92 103 PRO A CA 1
ATOM 837 C C . PRO A 1 103 ? -29.062 -23.078 21.688 1 20.92 103 PRO A C 1
ATOM 839 O O . PRO A 1 103 ? -28.453 -23.688 20.797 1 20.92 103 PRO A O 1
ATOM 842 N N . SER A 1 104 ? -30.281 -23.438 21.797 1 19.61 104 SER A N 1
ATOM 843 C CA . SER A 1 104 ? -31.203 -23.75 20.719 1 19.61 104 SER A CA 1
ATOM 844 C C . SER A 1 104 ? -30.844 -23.016 19.438 1 19.61 104 SER A C 1
ATOM 846 O O . SER A 1 104 ? -30.375 -21.875 19.484 1 19.61 104 SER A O 1
ATOM 848 N N . ARG A 1 105 ? -30.656 -23.875 18.422 1 22.86 105 ARG A N 1
ATOM 849 C CA . ARG A 1 105 ? -30.359 -23.688 17.016 1 22.86 105 ARG A CA 1
ATOM 850 C C . ARG A 1 105 ? -31.156 -22.516 16.438 1 22.86 105 ARG A C 1
ATOM 852 O O . ARG A 1 105 ? -31.047 -22.203 15.25 1 22.86 105 ARG A O 1
ATOM 859 N N . SER A 1 106 ? -32.375 -22.484 17.125 1 19.3 106 SER A N 1
ATOM 860 C CA . SER A 1 106 ? -33.438 -21.922 16.297 1 19.3 106 SER A CA 1
ATOM 861 C C . SER A 1 106 ? -33.156 -20.453 15.961 1 19.3 106 SER A C 1
ATOM 863 O O . SER A 1 106 ? -33.906 -19.828 15.227 1 19.3 106 SER A O 1
ATOM 865 N N . SER A 1 107 ? -32.656 -19.859 17.031 1 20.08 107 SER A N 1
ATOM 866 C CA . SER A 1 107 ? -33.156 -18.5 16.828 1 20.08 107 SER A CA 1
ATOM 867 C C . SER A 1 107 ? -32.688 -17.938 15.492 1 20.08 107 SER A C 1
ATOM 869 O O . SER A 1 107 ? -31.562 -18.234 15.055 1 20.08 107 SER A O 1
ATOM 871 N N . SER A 1 108 ? -33.625 -17.5 14.695 1 19.23 108 SER A N 1
ATOM 872 C CA . SER A 1 108 ? -33.688 -16.859 13.391 1 19.23 108 SER A CA 1
ATOM 873 C C . SER A 1 108 ? -32.562 -15.867 13.195 1 19.23 108 SER A C 1
ATOM 875 O O . SER A 1 108 ? -32.469 -14.867 13.906 1 19.23 108 SER A O 1
ATOM 877 N N . LEU A 1 109 ? -31.484 -16.453 13.227 1 21.09 109 LEU A N 1
ATOM 878 C CA . LEU A 1 109 ? -30.297 -15.688 12.883 1 21.09 109 LEU A CA 1
ATOM 879 C C . LEU A 1 109 ? -30.625 -14.578 11.891 1 21.09 109 LEU A C 1
ATOM 881 O O . LEU A 1 109 ? -30.734 -14.82 10.688 1 21.09 109 LEU A O 1
ATOM 885 N N . SER A 1 110 ? -31.625 -13.859 12.25 1 18.77 110 SER A N 1
ATOM 886 C CA . SER A 1 110 ? -32.188 -12.711 11.555 1 18.77 110 SER A CA 1
ATOM 887 C C . SER A 1 110 ? -31.125 -11.883 10.883 1 18.77 110 SER A C 1
ATOM 889 O O . SER A 1 110 ? -29.938 -11.984 11.219 1 18.77 110 SER A O 1
ATOM 891 N N . SER A 1 111 ? -31.578 -10.922 10.047 1 20.97 111 SER A N 1
ATOM 892 C CA . SER A 1 111 ? -31.219 -9.984 8.992 1 20.97 111 SER A CA 1
ATOM 893 C C . SER A 1 111 ? -30.141 -9.016 9.461 1 20.97 111 SER A C 1
ATOM 895 O O . SER A 1 111 ? -30.422 -8.062 10.195 1 20.97 111 SER A O 1
ATOM 897 N N . LEU A 1 112 ? -29.266 -9.617 10.023 1 23.2 112 LEU A N 1
ATOM 898 C CA . LEU A 1 112 ? -28.406 -8.562 10.547 1 23.2 112 LEU A CA 1
ATOM 899 C C . LEU A 1 112 ? -28.141 -7.5 9.477 1 23.2 112 LEU A C 1
ATOM 901 O O . LEU A 1 112 ? -27.828 -7.832 8.336 1 23.2 112 LEU A O 1
ATOM 905 N N . PRO A 1 113 ? -28.547 -6.367 9.703 1 23.3 113 PRO A N 1
ATOM 906 C CA . PRO A 1 113 ? -28.531 -5.316 8.68 1 23.3 113 PRO A CA 1
ATOM 907 C C . PRO A 1 113 ? -27.156 -5.113 8.055 1 23.3 113 PRO A C 1
ATOM 909 O O . PRO A 1 113 ? -26.141 -5.137 8.758 1 23.3 113 PRO A O 1
ATOM 912 N N . THR A 1 114 ? -26.766 -5.773 6.859 1 24.8 114 THR A N 1
ATOM 913 C CA . THR A 1 114 ? -25.688 -5.688 5.883 1 24.8 114 THR A CA 1
ATOM 914 C C . THR A 1 114 ? -24.969 -4.344 5.977 1 24.8 114 THR A C 1
ATOM 916 O O . THR A 1 114 ? -23.75 -4.289 6.098 1 24.8 114 THR A O 1
ATOM 919 N N . SER A 1 115 ? -25.312 -3.525 4.906 1 26.81 115 SER A N 1
ATOM 920 C CA . SER A 1 115 ? -24.875 -2.18 4.555 1 26.81 115 SER A CA 1
ATOM 921 C C . SER A 1 115 ? -25.078 -1.211 5.719 1 26.81 115 SER A C 1
ATOM 923 O O . SER A 1 115 ? -26.219 -0.888 6.07 1 26.81 115 SER A O 1
ATOM 925 N N . GLY A 1 116 ? -24.391 -1.525 6.664 1 28.12 116 GLY A N 1
ATOM 926 C CA . GLY A 1 116 ? -24.812 -0.691 7.773 1 28.12 116 GLY A CA 1
ATOM 927 C C . GLY A 1 116 ? -24.984 0.769 7.395 1 28.12 116 GLY A C 1
ATOM 928 O O . GLY A 1 116 ? -24 1.444 7.078 1 28.12 116 GLY A O 1
ATOM 929 N N . ARG A 1 117 ? -25.875 1.021 6.629 1 29.39 117 ARG A N 1
ATOM 930 C CA . ARG A 1 117 ? -26.406 2.381 6.602 1 29.39 117 ARG A CA 1
ATOM 931 C C . ARG A 1 117 ? -26.469 2.975 8 1 29.39 117 ARG A C 1
ATOM 933 O O . ARG A 1 117 ? -27.141 2.432 8.883 1 29.39 117 ARG A O 1
ATOM 940 N N . ILE A 1 118 ? -25.312 3.295 8.477 1 28.97 118 ILE A N 1
ATOM 941 C CA . ILE A 1 118 ? -25.594 4.031 9.703 1 28.97 118 ILE A CA 1
ATOM 942 C C . ILE A 1 118 ? -26.375 5.309 9.375 1 28.97 118 ILE A C 1
ATOM 944 O O . ILE A 1 118 ? -25.938 6.109 8.547 1 28.97 118 ILE A O 1
ATOM 948 N N . GLN A 1 119 ? -27.672 5.148 9.484 1 28.34 119 GLN A N 1
ATOM 949 C CA . GLN A 1 119 ? -28.484 6.352 9.508 1 28.34 119 GLN A CA 1
ATOM 950 C C . GLN A 1 119 ? -28.062 7.289 10.633 1 28.34 119 GLN A C 1
ATOM 952 O O . GLN A 1 119 ? -27.984 6.879 11.797 1 28.34 119 GLN A O 1
ATOM 957 N N . THR A 1 120 ? -27.062 8.039 10.273 1 30.22 120 THR A N 1
ATOM 958 C CA . THR A 1 120 ? -26.875 9.094 11.266 1 30.22 120 THR A CA 1
ATOM 959 C C . THR A 1 120 ? -28.203 9.609 11.781 1 30.22 120 THR A C 1
ATOM 961 O O . THR A 1 120 ? -29.188 9.672 11.031 1 30.22 120 THR A O 1
ATOM 964 N N . PRO A 1 121 ? -28.391 9.609 13.031 1 29.25 121 PRO A N 1
ATOM 965 C CA . PRO A 1 121 ? -29.641 10.117 13.586 1 29.25 121 PRO A CA 1
ATOM 966 C C . PRO A 1 121 ? -30.109 11.406 12.906 1 29.25 121 PRO A C 1
ATOM 968 O O . PRO A 1 121 ? -31.281 11.766 13 1 29.25 121 PRO A O 1
ATOM 971 N N . ALA A 1 122 ? -29.375 12.539 12.961 1 30.19 122 ALA A N 1
ATOM 972 C CA . ALA A 1 122 ? -30.141 13.773 12.758 1 30.19 122 ALA A CA 1
ATOM 973 C C . ALA A 1 122 ? -30.844 13.773 11.406 1 30.19 122 ALA A C 1
ATOM 975 O O . ALA A 1 122 ? -30.25 13.391 10.391 1 30.19 122 ALA A O 1
ATOM 976 N N . ARG A 1 123 ? -32.188 13.867 11.328 1 32.53 123 ARG A N 1
ATOM 977 C CA . ARG A 1 123 ? -33.188 13.984 10.273 1 32.53 123 ARG A CA 1
ATOM 978 C C . ARG A 1 123 ? -32.781 15.031 9.242 1 32.53 123 ARG A C 1
ATOM 980 O O . ARG A 1 123 ? -33.406 16.078 9.125 1 32.53 123 ARG A O 1
ATOM 987 N N . SER A 1 124 ? -31.484 15.547 9.172 1 32.56 124 SER A N 1
ATOM 988 C CA . SER A 1 124 ? -31.531 16.484 8.055 1 32.56 124 SER A CA 1
ATOM 989 C C . SER A 1 124 ? -31.938 15.781 6.762 1 32.56 124 SER A C 1
ATOM 991 O O . SER A 1 124 ? -31.812 14.562 6.645 1 32.56 124 SER A O 1
ATOM 993 N N . THR A 1 125 ? -32.625 16.328 5.859 1 36.34 125 THR A N 1
ATOM 994 C CA . THR A 1 125 ? -33.25 15.977 4.59 1 36.34 125 THR A CA 1
ATOM 995 C C . THR A 1 125 ? -32.281 15.18 3.721 1 36.34 125 THR A C 1
ATOM 997 O O . THR A 1 125 ? -32.688 14.578 2.725 1 36.34 125 THR A O 1
ATOM 1000 N N . TRP A 1 126 ? -31.031 15.555 3.814 1 41 126 TRP A N 1
ATOM 1001 C CA . TRP A 1 126 ? -30.188 14.828 2.871 1 41 126 TRP A CA 1
ATOM 1002 C C . TRP A 1 126 ? -29.609 13.578 3.518 1 41 126 TRP A C 1
ATOM 1004 O O . TRP A 1 126 ? -29.094 13.625 4.641 1 41 126 TRP A O 1
ATOM 1014 N N . GLU A 1 127 ? -30.188 12.516 3.434 1 51.06 127 GLU A N 1
ATOM 1015 C CA . GLU A 1 127 ? -29.688 11.227 3.896 1 51.06 127 GLU A CA 1
ATOM 1016 C C . GLU A 1 127 ? -28.281 10.953 3.352 1 51.06 127 GLU A C 1
ATOM 1018 O O . GLU A 1 127 ? -28.125 10.648 2.168 1 51.06 127 GLU A O 1
ATOM 1023 N N . TRP A 1 128 ? -27.266 11.672 3.898 1 59.44 128 TRP A N 1
ATOM 1024 C CA . TRP A 1 128 ? -25.906 11.391 3.477 1 59.44 128 TRP A CA 1
ATOM 1025 C C . TRP A 1 128 ? -25.516 9.945 3.783 1 59.44 128 TRP A C 1
ATOM 1027 O O . TRP A 1 128 ? -25.969 9.383 4.781 1 59.44 128 TRP A O 1
ATOM 1037 N N . GLU A 1 129 ? -24.969 9.422 2.59 1 76.81 129 GLU A N 1
ATOM 1038 C CA . GLU A 1 129 ? -24.406 8.086 2.746 1 76.81 129 GLU A CA 1
ATOM 1039 C C . GLU A 1 129 ? -22.875 8.133 2.857 1 76.81 129 GLU A C 1
ATOM 1041 O O . GLU A 1 129 ? -22.234 8.938 2.186 1 76.81 129 GLU A O 1
ATOM 1046 N N . VAL A 1 130 ? -22.391 7.582 3.949 1 85.25 130 VAL A N 1
ATOM 1047 C CA . VAL A 1 130 ? -20.953 7.547 4.203 1 85.25 130 VAL A CA 1
ATOM 1048 C C . VAL A 1 130 ? -20.438 6.113 4.07 1 85.25 130 VAL A C 1
ATOM 1050 O O . VAL A 1 130 ? -21.094 5.168 4.52 1 85.25 130 VAL A O 1
ATOM 1053 N N . GLY A 1 131 ? -19.391 5.977 3.258 1 86.94 131 GLY A N 1
ATOM 1054 C CA . GLY A 1 131 ? -18.656 4.719 3.158 1 86.94 131 GLY A CA 1
ATOM 1055 C C . GLY A 1 131 ? -17.188 4.855 3.467 1 86.94 131 GLY A C 1
ATOM 1056 O O . GLY A 1 131 ? -16.672 5.965 3.596 1 86.94 131 GLY A O 1
ATOM 1057 N N . GLY A 1 132 ? -16.562 3.729 3.717 1 90.12 132 GLY A N 1
ATOM 1058 C CA . GLY A 1 132 ? -15.141 3.768 4.047 1 90.12 132 GLY A CA 1
ATOM 1059 C C . GLY A 1 132 ? -14.367 2.582 3.504 1 90.12 132 GLY A C 1
ATOM 1060 O O . GLY A 1 132 ? -14.93 1.499 3.324 1 90.12 132 GLY A O 1
ATOM 1061 N N . VAL A 1 133 ? -13.141 2.84 3.221 1 91.44 133 VAL A N 1
ATOM 1062 C CA . VAL A 1 133 ? -12.203 1.795 2.809 1 91.44 133 VAL A CA 1
ATOM 1063 C C . VAL A 1 133 ? -10.953 1.85 3.678 1 91.44 133 VAL A C 1
ATOM 1065 O O . VAL A 1 133 ? -10.367 2.918 3.871 1 91.44 133 VAL A O 1
ATOM 1068 N N . GLN A 1 134 ? -10.602 0.673 4.23 1 92.06 134 GLN A N 1
ATOM 1069 C CA . GLN A 1 134 ? -9.398 0.609 5.047 1 92.06 134 GLN A CA 1
ATOM 1070 C C . GLN A 1 134 ? -8.148 0.874 4.211 1 92.06 134 GLN A C 1
ATOM 1072 O O . GLN A 1 134 ? -8.047 0.403 3.076 1 92.06 134 GLN A O 1
ATOM 1077 N N . SER A 1 135 ? -7.262 1.638 4.762 1 93.69 135 SER A N 1
ATOM 1078 C CA . SER A 1 135 ? -6.02 2 4.078 1 93.69 135 SER A CA 1
ATOM 1079 C C . SER A 1 135 ? -4.812 1.804 4.988 1 93.69 135 SER A C 1
ATOM 1081 O O . SER A 1 135 ? -4.953 1.369 6.133 1 93.69 135 SER A O 1
ATOM 1083 N N . LEU A 1 136 ? -3.67 1.978 4.434 1 93.5 136 LEU A N 1
ATOM 1084 C CA . LEU A 1 136 ? -2.432 1.92 5.199 1 93.5 136 LEU A CA 1
ATOM 1085 C C . LEU A 1 136 ? -2.045 3.303 5.711 1 93.5 136 LEU A C 1
ATOM 1087 O O . LEU A 1 136 ? -1.182 3.965 5.133 1 93.5 136 LEU A O 1
ATOM 1091 N N . GLY A 1 137 ? -2.598 3.652 6.855 1 93 137 GLY A N 1
ATOM 1092 C CA . GLY A 1 137 ? -2.365 4.977 7.41 1 93 137 GLY A CA 1
ATOM 1093 C C . GLY A 1 137 ? -2.947 6.09 6.559 1 93 137 GLY A C 1
ATOM 1094 O O . GLY A 1 137 ? -3.836 5.852 5.738 1 93 137 GLY A O 1
ATOM 1095 N N . GLY A 1 138 ? -2.512 7.301 6.883 1 94.69 138 GLY A N 1
ATOM 1096 C CA . GLY A 1 138 ? -2.979 8.461 6.148 1 94.69 138 GLY A CA 1
ATOM 1097 C C . GLY A 1 138 ? -2.471 8.508 4.719 1 94.69 138 GLY A C 1
ATOM 1098 O O . GLY A 1 138 ? -3.211 8.875 3.805 1 94.69 138 GLY A O 1
ATOM 1099 N N . THR A 1 139 ? -1.233 8.148 4.516 1 95.88 139 THR A N 1
ATOM 1100 C CA . THR A 1 139 ? -0.641 8.164 3.184 1 95.88 139 THR A CA 1
ATOM 1101 C C . THR A 1 139 ? -1.386 7.207 2.254 1 95.88 139 THR A C 1
ATOM 1103 O O . THR A 1 139 ? -1.698 7.559 1.115 1 95.88 139 THR A O 1
ATOM 1106 N N . GLY A 1 140 ? -1.647 5.969 2.787 1 96.25 140 GLY A N 1
ATOM 1107 C CA . GLY A 1 140 ? -2.416 5.031 1.985 1 96.25 140 GLY A CA 1
ATOM 1108 C C . GLY A 1 140 ? -3.795 5.547 1.624 1 96.25 140 GLY A C 1
ATOM 1109 O O . GLY A 1 140 ? -4.285 5.305 0.519 1 96.25 140 GLY A O 1
ATOM 1110 N N . ALA A 1 141 ? -4.41 6.199 2.533 1 96.88 141 ALA A N 1
ATOM 1111 C CA . ALA A 1 141 ? -5.734 6.758 2.281 1 96.88 141 ALA A CA 1
ATOM 1112 C C . ALA A 1 141 ? -5.684 7.824 1.193 1 96.88 141 ALA A C 1
ATOM 1114 O O . ALA A 1 141 ? -6.516 7.836 0.283 1 96.88 141 ALA A O 1
ATOM 1115 N N . LEU A 1 142 ? -4.719 8.719 1.282 1 98.25 142 LEU A N 1
ATOM 1116 C CA . LEU A 1 142 ? -4.52 9.758 0.271 1 98.25 142 LEU A CA 1
ATOM 1117 C C . LEU A 1 142 ? -4.25 9.133 -1.095 1 98.25 142 LEU A C 1
ATOM 1119 O O . LEU A 1 142 ? -4.793 9.586 -2.105 1 98.25 142 LEU A O 1
ATOM 1123 N N . ARG A 1 143 ? -3.475 8.078 -1.101 1 97.75 143 ARG A N 1
ATOM 1124 C CA . ARG A 1 143 ? -3.09 7.43 -2.35 1 97.75 143 ARG A CA 1
ATOM 1125 C C . ARG A 1 143 ? -4.297 6.797 -3.033 1 97.75 143 ARG A C 1
ATOM 1127 O O . ARG A 1 143 ? -4.516 6.996 -4.23 1 97.75 143 ARG A O 1
ATOM 1134 N N . ILE A 1 144 ? -5.113 6.043 -2.281 1 97.12 144 ILE A N 1
ATOM 1135 C CA . ILE A 1 144 ? -6.305 5.402 -2.828 1 97.12 144 ILE A CA 1
ATOM 1136 C C . ILE A 1 144 ? -7.273 6.465 -3.346 1 97.12 144 ILE A C 1
ATOM 1138 O O . ILE A 1 144 ? -7.836 6.324 -4.434 1 97.12 144 ILE A O 1
ATOM 1142 N N . GLY A 1 145 ? -7.449 7.508 -2.547 1 97.94 145 GLY A N 1
ATOM 1143 C CA . GLY A 1 145 ? -8.32 8.586 -2.98 1 97.94 145 GLY A CA 1
ATOM 1144 C C . GLY A 1 145 ? -7.836 9.273 -4.242 1 97.94 145 GLY A C 1
ATOM 1145 O O . GLY A 1 145 ? -8.625 9.562 -5.141 1 97.94 145 GLY A O 1
ATOM 1146 N N . ALA A 1 146 ? -6.547 9.562 -4.316 1 98.12 146 ALA A N 1
ATOM 1147 C CA . ALA A 1 146 ? -5.957 10.195 -5.492 1 98.12 146 ALA A CA 1
ATOM 1148 C C . ALA A 1 146 ? -6.113 9.312 -6.73 1 98.12 146 ALA A C 1
ATOM 1150 O O . ALA A 1 146 ? -6.469 9.797 -7.805 1 98.12 146 ALA A O 1
ATOM 1151 N N . GLU A 1 147 ? -5.871 8.039 -6.578 1 96.81 147 GLU A N 1
ATOM 1152 C CA . GLU A 1 147 ? -6.023 7.098 -7.684 1 96.81 147 GLU A CA 1
ATOM 1153 C C . GLU A 1 147 ? -7.465 7.055 -8.18 1 96.81 147 GLU A C 1
ATOM 1155 O O . GLU A 1 147 ? -7.711 7.008 -9.383 1 96.81 147 GLU A O 1
ATOM 1160 N N . PHE A 1 148 ? -8.383 7.016 -7.25 1 96.5 148 PHE A N 1
ATOM 1161 C CA . PHE A 1 148 ? -9.797 6.996 -7.621 1 96.5 148 PHE A CA 1
ATOM 1162 C C . PHE A 1 148 ? -10.164 8.234 -8.43 1 96.5 148 PHE A C 1
ATOM 1164 O O . PHE A 1 148 ? -10.766 8.133 -9.5 1 96.5 148 PHE A O 1
ATOM 1171 N N . LEU A 1 149 ? -9.742 9.422 -7.883 1 96.88 149 LEU A N 1
ATOM 1172 C CA . LEU A 1 149 ? -10.094 10.688 -8.531 1 96.88 149 LEU A CA 1
ATOM 1173 C C . LEU A 1 149 ? -9.422 10.805 -9.891 1 96.88 149 LEU A C 1
ATOM 1175 O O . LEU A 1 149 ? -10.008 11.359 -10.828 1 96.88 149 LEU A O 1
ATOM 1179 N N . ALA A 1 150 ? -8.211 10.328 -10 1 94.94 150 ALA A N 1
ATOM 1180 C CA . ALA A 1 150 ? -7.496 10.367 -11.266 1 94.94 150 ALA A CA 1
ATOM 1181 C C . ALA A 1 150 ? -8.211 9.547 -12.336 1 94.94 150 ALA A C 1
ATOM 1183 O O . ALA A 1 150 ? -8.125 9.844 -13.523 1 94.94 150 ALA A O 1
ATOM 1184 N N . ARG A 1 151 ? -8.969 8.594 -11.961 1 91 151 ARG A N 1
ATOM 1185 C CA . ARG A 1 151 ? -9.594 7.676 -12.906 1 91 151 ARG A CA 1
ATOM 1186 C C . ARG A 1 151 ? -11.039 8.062 -13.164 1 91 151 ARG A C 1
ATOM 1188 O O . ARG A 1 151 ? -11.523 7.953 -14.297 1 91 151 ARG A O 1
ATOM 1195 N N . TRP A 1 152 ? -11.727 8.57 -12.094 1 89.44 152 TRP A N 1
ATOM 1196 C CA . TRP A 1 152 ? -13.172 8.594 -12.242 1 89.44 152 TRP A CA 1
ATOM 1197 C C . TRP A 1 152 ? -13.75 9.93 -11.805 1 89.44 152 TRP A C 1
ATOM 1199 O O . TRP A 1 152 ? -14.969 10.133 -11.844 1 89.44 152 TRP A O 1
ATOM 1209 N N . TYR A 1 153 ? -13.039 10.93 -11.398 1 87.25 153 TYR A N 1
ATOM 1210 C CA . TYR A 1 153 ? -13.523 12.172 -10.797 1 87.25 153 TYR A CA 1
ATOM 1211 C C . TYR A 1 153 ? -14.555 12.844 -11.695 1 87.25 153 TYR A C 1
ATOM 1213 O O . TYR A 1 153 ? -15.75 12.859 -11.383 1 87.25 153 TYR A O 1
ATOM 1221 N N . ASN A 1 154 ? -14.164 13.32 -12.922 1 75 154 ASN A N 1
ATOM 1222 C CA . ASN A 1 154 ? -15.07 14.086 -13.773 1 75 154 ASN A CA 1
ATOM 1223 C C . ASN A 1 154 ? -15.367 13.352 -15.07 1 75 154 ASN A C 1
ATOM 1225 O O . ASN A 1 154 ? -16.016 13.906 -15.969 1 75 154 ASN A O 1
ATOM 1229 N N . GLY A 1 155 ? -14.945 12.109 -15.117 1 70.06 155 GLY A N 1
ATOM 1230 C CA . GLY A 1 155 ? -15.242 11.273 -16.266 1 70.06 155 GLY A CA 1
ATOM 1231 C C . GLY A 1 155 ? -14.406 11.617 -17.484 1 70.06 155 GLY A C 1
ATOM 1232 O O . GLY A 1 155 ? -14.273 10.797 -18.406 1 70.06 155 GLY A O 1
ATOM 1233 N N . ILE A 1 156 ? -14 12.828 -17.516 1 73.38 156 ILE A N 1
ATOM 1234 C CA . ILE A 1 156 ? -13.203 13.227 -18.672 1 73.38 156 ILE A CA 1
ATOM 1235 C C . ILE A 1 156 ? -11.898 13.867 -18.203 1 73.38 156 ILE A C 1
ATOM 1237 O O . ILE A 1 156 ? -11.906 14.734 -17.328 1 73.38 156 ILE A O 1
ATOM 1241 N N . ASN A 1 157 ? -10.812 13.508 -18.734 1 79.88 157 ASN A N 1
ATOM 1242 C CA . ASN A 1 157 ? -9.492 14.078 -18.484 1 79.88 157 ASN A CA 1
ATOM 1243 C C . ASN A 1 157 ? -9.258 14.336 -17 1 79.88 157 ASN A C 1
ATOM 1245 O O . ASN A 1 157 ? -8.805 15.414 -16.609 1 79.88 157 ASN A O 1
ATOM 1249 N N . ASN A 1 158 ? -9.562 13.422 -16.203 1 85.75 158 ASN A N 1
ATOM 1250 C CA . ASN A 1 158 ? -9.484 13.555 -14.742 1 85.75 158 ASN A CA 1
ATOM 1251 C C . ASN A 1 158 ? -8.086 13.969 -14.297 1 85.75 158 ASN A C 1
ATOM 1253 O O . ASN A 1 158 ? -7.941 14.789 -13.383 1 85.75 158 ASN A O 1
ATOM 1257 N N . LYS A 1 159 ? -7.125 13.484 -14.938 1 91.94 159 LYS A N 1
ATOM 1258 C CA . LYS A 1 159 ? -5.734 13.695 -14.539 1 91.94 159 LYS A CA 1
ATOM 1259 C C . LYS A 1 159 ? -5.293 15.125 -14.828 1 91.94 159 LYS A C 1
ATOM 1261 O O . LYS A 1 159 ? -4.262 15.578 -14.32 1 91.94 159 LYS A O 1
ATOM 1266 N N . ASP A 1 160 ? -6.113 15.859 -15.555 1 93.81 160 ASP A N 1
ATOM 1267 C CA . ASP A 1 160 ? -5.816 17.25 -15.875 1 93.81 160 ASP A CA 1
ATOM 1268 C C . ASP A 1 160 ? -6.492 18.203 -14.891 1 93.81 160 ASP A C 1
ATOM 1270 O O . ASP A 1 160 ? -6.25 19.406 -14.914 1 93.81 160 ASP A O 1
ATOM 1274 N N . THR A 1 161 ? -7.34 17.672 -14.047 1 95.06 161 THR A N 1
ATOM 1275 C CA . THR A 1 161 ? -7.977 18.484 -13.016 1 95.06 161 THR A CA 1
ATOM 1276 C C . THR A 1 161 ? -6.934 19.078 -12.078 1 95.06 161 THR A C 1
ATOM 1278 O O . THR A 1 161 ? -6.066 18.359 -11.57 1 95.06 161 THR A O 1
ATOM 1281 N N . PRO A 1 162 ? -7.004 20.375 -11.867 1 97.5 162 PRO A N 1
ATOM 1282 C CA . PRO A 1 162 ? -6.051 20.969 -10.93 1 97.5 162 PRO A CA 1
ATOM 1283 C C . PRO A 1 162 ? -6.238 20.469 -9.5 1 97.5 162 PRO A C 1
ATOM 1285 O O . PRO A 1 162 ? -7.371 20.375 -9.023 1 97.5 162 PRO A O 1
ATOM 1288 N N . VAL A 1 163 ? -5.176 20.047 -8.922 1 98.5 163 VAL A N 1
ATOM 1289 C CA . VAL A 1 163 ? -5.133 19.703 -7.5 1 98.5 163 VAL A CA 1
ATOM 1290 C C . VAL A 1 163 ? -4.375 20.781 -6.73 1 98.5 163 VAL A C 1
ATOM 1292 O O . VAL A 1 163 ? -3.223 21.094 -7.043 1 98.5 163 VAL A O 1
ATOM 1295 N N . TYR A 1 164 ? -5.031 21.391 -5.734 1 98.81 164 TYR A N 1
ATOM 1296 C CA . TYR A 1 164 ? -4.414 22.453 -4.941 1 98.81 164 TYR A CA 1
ATOM 1297 C C . TYR A 1 164 ? -3.98 21.922 -3.578 1 98.81 164 TYR A C 1
ATOM 1299 O O . TYR A 1 164 ? -4.77 21.297 -2.867 1 98.81 164 TYR A O 1
ATOM 1307 N N . VAL A 1 165 ? -2.736 22.156 -3.25 1 98.62 165 VAL A N 1
ATOM 1308 C CA . VAL A 1 165 ? -2.203 21.859 -1.926 1 98.62 165 VAL A CA 1
ATOM 1309 C C . VAL A 1 165 ? -1.745 23.141 -1.246 1 98.62 165 VAL A C 1
ATOM 1311 O O . VAL A 1 165 ? -1.375 24.109 -1.918 1 98.62 165 VAL A O 1
ATOM 1314 N N . SER A 1 166 ? -1.754 23.156 0.062 1 98.19 166 SER A N 1
ATOM 1315 C CA . SER A 1 166 ? -1.401 24.375 0.791 1 98.19 166 SER A CA 1
ATOM 1316 C C . SER A 1 166 ? 0.072 24.719 0.607 1 98.19 166 SER A C 1
ATOM 1318 O O . SER A 1 166 ? 0.893 23.844 0.333 1 98.19 166 SER A O 1
ATOM 1320 N N . SER A 1 167 ? 0.389 25.984 0.758 1 96 167 SER A N 1
ATOM 1321 C CA . SER A 1 167 ? 1.772 26.453 0.82 1 96 167 SER A CA 1
ATOM 1322 C C . SER A 1 167 ? 2.084 27.078 2.172 1 96 167 SER A C 1
ATOM 1324 O O . SER A 1 167 ? 1.576 28.156 2.486 1 96 167 SER A O 1
ATOM 1326 N N . PRO A 1 168 ? 2.898 26.5 2.938 1 93.19 168 PRO A N 1
ATOM 1327 C CA . PRO A 1 168 ? 3.537 25.188 2.793 1 93.19 168 PRO A CA 1
ATOM 1328 C C . PRO A 1 168 ? 2.562 24.031 3 1 93.19 168 PRO A C 1
ATOM 1330 O O . PRO A 1 168 ? 1.408 24.25 3.375 1 93.19 168 PRO A O 1
ATOM 1333 N N . THR A 1 169 ? 2.955 22.828 2.605 1 94.56 169 THR A N 1
ATOM 1334 C CA . THR A 1 169 ? 2.146 21.625 2.809 1 94.56 169 THR A CA 1
ATOM 1335 C C . THR A 1 169 ? 3 20.484 3.348 1 94.56 169 THR A C 1
ATOM 1337 O O . THR A 1 169 ? 4.211 20.641 3.533 1 94.56 169 THR A O 1
ATOM 1340 N N . TRP A 1 170 ? 2.32 19.438 3.785 1 91.94 170 TRP A N 1
ATOM 1341 C CA . TRP A 1 170 ? 3.023 18.203 4.105 1 91.94 170 TRP A CA 1
ATOM 1342 C C . TRP A 1 170 ? 3.777 17.672 2.889 1 91.94 170 TRP A C 1
ATOM 1344 O O . TRP A 1 170 ? 3.232 17.641 1.783 1 91.94 170 TRP A O 1
ATOM 1354 N N . GLU A 1 171 ? 4.949 17.25 3.008 1 83.06 171 GLU A N 1
ATOM 1355 C CA . GLU A 1 171 ? 5.926 16.984 1.956 1 83.06 171 GLU A CA 1
ATOM 1356 C C . GLU A 1 171 ? 5.41 15.938 0.971 1 83.06 171 GLU A C 1
ATOM 1358 O O . GLU A 1 171 ? 5.691 16.016 -0.227 1 83.06 171 GLU A O 1
ATOM 1363 N N . ASN A 1 172 ? 4.609 14.992 1.326 1 92 172 ASN A N 1
ATOM 1364 C CA . ASN A 1 172 ? 4.219 13.875 0.472 1 92 172 ASN A CA 1
ATOM 1365 C C . ASN A 1 172 ? 2.965 14.195 -0.335 1 92 172 ASN A C 1
ATOM 1367 O O . ASN A 1 172 ? 2.619 13.469 -1.271 1 92 172 ASN A O 1
ATOM 1371 N N . HIS A 1 173 ? 2.258 15.297 -0.011 1 97.12 173 HIS A N 1
ATOM 1372 C CA . HIS A 1 173 ? 1.032 15.609 -0.737 1 97.12 173 HIS A CA 1
ATOM 1373 C C . HIS A 1 173 ? 1.296 15.742 -2.232 1 97.12 173 HIS A C 1
ATOM 1375 O O . HIS A 1 173 ? 0.622 15.102 -3.043 1 97.12 173 HIS A O 1
ATOM 1381 N N . ASN A 1 174 ? 2.291 16.562 -2.545 1 96.75 174 ASN A N 1
ATOM 1382 C CA . ASN A 1 174 ? 2.629 16.766 -3.951 1 96.75 174 ASN A CA 1
ATOM 1383 C C . ASN A 1 174 ? 2.973 15.445 -4.633 1 96.75 174 ASN A C 1
ATOM 1385 O O . ASN A 1 174 ? 2.453 15.141 -5.711 1 96.75 174 ASN A O 1
ATOM 1389 N N . ALA A 1 175 ? 3.768 14.703 -4.008 1 95.12 175 ALA A N 1
ATOM 1390 C CA . ALA A 1 175 ? 4.277 13.469 -4.598 1 95.12 175 ALA A CA 1
ATOM 1391 C C . ALA A 1 175 ? 3.164 12.438 -4.75 1 95.12 175 ALA A C 1
ATOM 1393 O O . ALA A 1 175 ? 3.129 11.695 -5.734 1 95.12 175 ALA A O 1
ATOM 1394 N N . VAL A 1 176 ? 2.266 12.312 -3.824 1 97.38 176 VAL A N 1
ATOM 1395 C CA . VAL A 1 176 ? 1.173 11.344 -3.848 1 97.38 176 VAL A CA 1
ATOM 1396 C C . VAL A 1 176 ? 0.271 11.609 -5.051 1 97.38 176 VAL A C 1
ATOM 1398 O O . VAL A 1 176 ? -0.048 10.695 -5.812 1 97.38 176 VAL A O 1
ATOM 1401 N N . PHE A 1 177 ? -0.098 12.844 -5.254 1 97.94 177 PHE A N 1
ATOM 1402 C CA . PHE A 1 177 ? -1.015 13.164 -6.34 1 97.94 177 PHE A CA 1
ATOM 1403 C C . PHE A 1 177 ? -0.308 13.086 -7.688 1 97.94 177 PHE A C 1
ATOM 1405 O O . PHE A 1 177 ? -0.916 12.711 -8.695 1 97.94 177 PHE A O 1
ATOM 1412 N N . SER A 1 178 ? 0.973 13.469 -7.699 1 95.94 178 SER A N 1
ATOM 1413 C CA . SER A 1 178 ? 1.756 13.281 -8.914 1 95.94 178 SER A CA 1
ATOM 1414 C C . SER A 1 178 ? 1.854 11.812 -9.297 1 95.94 178 SER A C 1
ATOM 1416 O O . SER A 1 178 ? 1.722 11.453 -10.469 1 95.94 178 SER A O 1
ATOM 1418 N N . ALA A 1 179 ? 2.104 11 -8.359 1 93.81 179 ALA A N 1
ATOM 1419 C CA . ALA A 1 179 ? 2.236 9.562 -8.586 1 93.81 179 ALA A CA 1
ATOM 1420 C C . ALA A 1 179 ? 0.926 8.961 -9.078 1 93.81 179 ALA A C 1
ATOM 1422 O O . ALA A 1 179 ? 0.932 7.992 -9.844 1 93.81 179 ALA A O 1
ATOM 1423 N N . ALA A 1 180 ? -0.177 9.492 -8.625 1 95.31 180 ALA A N 1
ATOM 1424 C CA . ALA A 1 180 ? -1.479 9.016 -9.094 1 95.31 180 ALA A CA 1
ATOM 1425 C C . ALA A 1 180 ? -1.725 9.422 -10.539 1 95.31 180 ALA A C 1
ATOM 1427 O O . ALA A 1 180 ? -2.641 8.914 -11.188 1 95.31 180 ALA A O 1
ATOM 1428 N N . GLY A 1 181 ? -0.896 10.398 -11.039 1 93.38 181 GLY A N 1
ATOM 1429 C CA . GLY A 1 181 ? -0.965 10.734 -12.453 1 93.38 181 GLY A CA 1
ATOM 1430 C C . GLY A 1 181 ? -1.44 12.148 -12.711 1 93.38 181 GLY A C 1
ATOM 1431 O O . GLY A 1 181 ? -1.515 12.586 -13.859 1 93.38 181 GLY A O 1
ATOM 1432 N N . PHE A 1 182 ? -1.774 12.914 -11.641 1 96.56 182 PHE A N 1
ATOM 1433 C CA . PHE A 1 182 ? -2.217 14.289 -11.844 1 96.56 182 PHE A CA 1
ATOM 1434 C C . PHE A 1 182 ? -1.095 15.133 -12.422 1 96.56 182 PHE A C 1
ATOM 1436 O O . PHE A 1 182 ? 0.05 15.055 -11.977 1 96.56 182 PHE A O 1
ATOM 1443 N N . LYS A 1 183 ? -1.411 15.945 -13.383 1 95.81 183 LYS A N 1
ATOM 1444 C CA . LYS A 1 183 ? -0.41 16.719 -14.117 1 95.81 183 LYS A CA 1
ATOM 1445 C C . LYS A 1 183 ? -0.365 18.156 -13.641 1 95.81 183 LYS A C 1
ATOM 1447 O O . LYS A 1 183 ? 0.625 18.859 -13.867 1 95.81 183 LYS A O 1
ATOM 1452 N N . ASP A 1 184 ? -1.461 18.594 -13.086 1 97.31 184 ASP A N 1
ATOM 1453 C CA . ASP A 1 184 ? -1.597 19.984 -12.68 1 97.31 184 ASP A CA 1
ATOM 1454 C C . ASP A 1 184 ? -1.76 20.094 -11.164 1 97.31 184 ASP A C 1
ATOM 1456 O O . ASP A 1 184 ? -2.881 20.188 -10.656 1 97.31 184 ASP A O 1
ATOM 1460 N N . ILE A 1 185 ? -0.72 20.125 -10.508 1 97.88 185 ILE A N 1
ATOM 1461 C CA . ILE A 1 185 ? -0.71 20.297 -9.062 1 97.88 185 ILE A CA 1
ATOM 1462 C C . ILE A 1 185 ? -0.249 21.719 -8.719 1 97.88 185 ILE A C 1
ATOM 1464 O O . ILE A 1 185 ? 0.844 22.141 -9.109 1 97.88 185 ILE A O 1
ATOM 1468 N N . ARG A 1 186 ? -1.052 22.453 -8.016 1 98.25 186 ARG A N 1
ATOM 1469 C CA . ARG A 1 186 ? -0.827 23.859 -7.695 1 98.25 186 ARG A CA 1
ATOM 1470 C C . ARG A 1 186 ? -0.814 24.094 -6.188 1 98.25 186 ARG A C 1
ATOM 1472 O O . ARG A 1 186 ? -1.115 23.172 -5.414 1 98.25 186 ARG A O 1
ATOM 1479 N N . SER A 1 187 ? -0.402 25.266 -5.863 1 98.12 187 SER A N 1
ATOM 1480 C CA . SER A 1 187 ? -0.407 25.641 -4.453 1 98.12 187 SER A CA 1
ATOM 1481 C C . SER A 1 187 ? -1.433 26.734 -4.176 1 98.12 187 SER A C 1
ATOM 1483 O O . SER A 1 187 ? -1.78 27.5 -5.074 1 98.12 187 SER A O 1
ATOM 1485 N N . TYR A 1 188 ? -1.928 26.766 -3.018 1 98.62 188 TYR A N 1
ATOM 1486 C CA . TYR A 1 188 ? -2.732 27.891 -2.545 1 98.62 188 TYR A CA 1
ATOM 1487 C C . TYR A 1 188 ? -2.141 28.484 -1.274 1 98.62 188 TYR A C 1
ATOM 1489 O O . TYR A 1 188 ? -1.443 27.797 -0.524 1 98.62 188 TYR A O 1
ATOM 1497 N N . HIS A 1 189 ? -2.404 29.719 -1.076 1 98.19 189 HIS A N 1
ATOM 1498 C CA . HIS A 1 189 ? -1.871 30.422 0.085 1 98.19 189 HIS A CA 1
ATOM 1499 C C . HIS A 1 189 ? -2.457 29.875 1.381 1 98.19 189 HIS A C 1
ATOM 1501 O O . HIS A 1 189 ? -3.662 29.625 1.465 1 98.19 189 HIS A O 1
ATOM 1507 N N . TYR A 1 190 ? -1.601 29.609 2.34 1 97.5 190 TYR A N 1
ATOM 1508 C CA . TYR A 1 190 ? -2.061 29.141 3.645 1 97.5 190 TYR A CA 1
ATOM 1509 C C . TYR A 1 190 ? -1.369 29.906 4.77 1 97.5 190 TYR A C 1
ATOM 1511 O O . TYR A 1 190 ? -2.014 30.312 5.742 1 97.5 190 TYR A O 1
ATOM 1519 N N . TRP A 1 191 ? -0.112 30.125 4.699 1 93.75 191 TRP A N 1
ATOM 1520 C CA . TRP A 1 191 ? 0.708 30.688 5.773 1 93.75 191 TRP A CA 1
ATOM 1521 C C . TRP A 1 191 ? 1.111 32.125 5.465 1 93.75 191 TRP A C 1
ATOM 1523 O O . TRP A 1 191 ? 1.54 32.438 4.352 1 93.75 191 TRP A O 1
ATOM 1533 N N . ASP A 1 192 ? 0.927 33 6.41 1 93.19 192 ASP A N 1
ATOM 1534 C CA . ASP A 1 192 ? 1.427 34.344 6.398 1 93.19 192 ASP A CA 1
ATOM 1535 C C . ASP A 1 192 ? 2.656 34.5 7.293 1 93.19 192 ASP A C 1
ATOM 1537 O O . ASP A 1 192 ? 2.535 34.594 8.516 1 93.19 192 ASP A O 1
ATOM 1541 N N . ALA A 1 193 ? 3.783 34.625 6.723 1 86.12 193 ALA A N 1
ATOM 1542 C CA . ALA A 1 193 ? 5.039 34.625 7.465 1 86.12 193 ALA A CA 1
ATOM 1543 C C . ALA A 1 193 ? 5.148 35.906 8.32 1 86.12 193 ALA A C 1
ATOM 1545 O O . ALA A 1 193 ? 5.77 35.875 9.391 1 86.12 193 ALA A O 1
ATOM 1546 N N . GLU A 1 194 ? 4.594 36.969 7.871 1 87.38 194 GLU A N 1
ATOM 1547 C CA . GLU A 1 194 ? 4.656 38.219 8.617 1 87.38 194 GLU A CA 1
ATOM 1548 C C . GLU A 1 194 ? 3.771 38.188 9.859 1 87.38 194 GLU A C 1
ATOM 1550 O O . GLU A 1 194 ? 4.195 38.562 10.945 1 87.38 194 GLU A O 1
ATOM 1555 N N . LYS A 1 195 ? 2.658 37.719 9.656 1 87.38 195 LYS A N 1
ATOM 1556 C CA . LYS A 1 195 ? 1.717 37.656 10.773 1 87.38 195 LYS A CA 1
ATOM 1557 C C . LYS A 1 195 ? 1.842 36.344 11.539 1 87.38 195 LYS A C 1
ATOM 1559 O O . LYS A 1 195 ? 1.266 36.188 12.617 1 87.38 195 LYS A O 1
ATOM 1564 N N . ARG A 1 196 ? 2.639 35.438 11.008 1 88.12 196 ARG A N 1
ATOM 1565 C CA . ARG A 1 196 ? 2.85 34.125 11.594 1 88.12 196 ARG A CA 1
ATOM 1566 C C . ARG A 1 196 ? 1.521 33.438 11.898 1 88.12 196 ARG A C 1
ATOM 1568 O O . ARG A 1 196 ? 1.3 32.969 13.016 1 88.12 196 ARG A O 1
ATOM 1575 N N . GLY A 1 197 ? 0.631 33.469 10.984 1 91.44 197 GLY A N 1
ATOM 1576 C CA . GLY A 1 197 ? -0.695 32.875 11.078 1 91.44 197 GLY A CA 1
ATOM 1577 C C . GLY A 1 197 ? -1.28 32.5 9.727 1 91.44 197 GLY A C 1
ATOM 1578 O O . GLY A 1 197 ? -0.554 32.406 8.734 1 91.44 197 GLY A O 1
ATOM 1579 N N . LEU A 1 198 ? -2.586 32.281 9.711 1 96.38 198 LEU A N 1
ATOM 1580 C CA . LEU A 1 198 ? -3.275 31.875 8.492 1 96.38 198 LEU A CA 1
ATOM 1581 C C . LEU A 1 198 ? -3.371 33.031 7.512 1 96.38 198 LEU A C 1
ATOM 1583 O O . LEU A 1 198 ? -3.748 34.156 7.891 1 96.38 198 LEU A O 1
ATOM 1587 N N . ASN A 1 199 ? -2.936 32.812 6.328 1 97.69 199 ASN A N 1
ATOM 1588 C CA . ASN A 1 199 ? -3.186 33.781 5.254 1 97.69 199 ASN A CA 1
ATOM 1589 C C . ASN A 1 199 ? -4.578 33.594 4.652 1 97.69 199 ASN A C 1
ATOM 1591 O O . ASN A 1 199 ? -4.711 33.188 3.498 1 97.69 199 ASN A O 1
ATOM 1595 N N . LEU A 1 200 ? -5.617 34.031 5.371 1 98.06 200 LEU A N 1
ATOM 1596 C CA . LEU A 1 200 ? -7.004 33.75 4.996 1 98.06 200 LEU A CA 1
ATOM 1597 C C . LEU A 1 200 ? -7.352 34.438 3.682 1 98.06 200 LEU A C 1
ATOM 1599 O O . LEU A 1 200 ? -7.988 33.844 2.811 1 98.06 200 LEU A O 1
ATOM 1603 N N . GLN A 1 201 ? -6.984 35.688 3.551 1 98.12 201 GLN A N 1
ATOM 1604 C CA . GLN A 1 201 ? -7.336 36.438 2.346 1 98.12 201 GLN A CA 1
ATOM 1605 C C . GLN A 1 201 ? -6.727 35.781 1.104 1 98.12 201 GLN A C 1
ATOM 1607 O O . GLN A 1 201 ? -7.398 35.656 0.081 1 98.12 201 GLN A O 1
ATOM 1612 N N . GLY A 1 202 ? -5.426 35.469 1.217 1 98.5 202 GLY A N 1
ATOM 1613 C CA . GLY A 1 202 ? -4.805 34.781 0.109 1 98.5 202 GLY A CA 1
ATOM 1614 C C . GLY A 1 202 ? -5.469 33.438 -0.197 1 98.5 202 GLY A C 1
ATOM 1615 O O . GLY A 1 202 ? -5.645 33.094 -1.363 1 98.5 202 GLY A O 1
ATOM 1616 N N . PHE A 1 203 ? -5.805 32.75 0.772 1 98.62 203 PHE A N 1
ATOM 1617 C CA . PHE A 1 203 ? -6.504 31.484 0.673 1 98.62 203 PHE A CA 1
ATOM 1618 C C . PHE A 1 203 ? -7.824 31.656 -0.069 1 98.62 203 PHE A C 1
ATOM 1620 O O . PHE A 1 203 ? -8.078 30.969 -1.057 1 98.62 203 PHE A O 1
ATOM 1627 N N . LEU A 1 204 ? -8.617 32.594 0.355 1 98.75 204 LEU A N 1
ATOM 1628 C CA . LEU A 1 204 ? -9.922 32.812 -0.253 1 98.75 204 LEU A CA 1
ATOM 1629 C C . LEU A 1 204 ? -9.773 33.281 -1.701 1 98.75 204 LEU A C 1
ATOM 1631 O O . LEU A 1 204 ? -10.555 32.875 -2.566 1 98.75 204 LEU A O 1
ATOM 1635 N N . ASN A 1 205 ? -8.797 34.094 -1.979 1 98.69 205 ASN A N 1
ATOM 1636 C CA . ASN A 1 205 ? -8.547 34.531 -3.346 1 98.69 205 ASN A CA 1
ATOM 1637 C C . ASN A 1 205 ? -8.219 33.375 -4.262 1 98.69 205 ASN A C 1
ATOM 1639 O O . ASN A 1 205 ? -8.664 33.312 -5.406 1 98.69 205 ASN A O 1
ATOM 1643 N N . ASP A 1 206 ? -7.391 32.469 -3.748 1 98.75 206 ASP A N 1
ATOM 1644 C CA . ASP A 1 206 ? -7.023 31.312 -4.535 1 98.75 206 ASP A CA 1
ATOM 1645 C C . ASP A 1 206 ? -8.242 30.422 -4.793 1 98.75 206 ASP A C 1
ATOM 1647 O O . ASP A 1 206 ? -8.383 29.859 -5.879 1 98.75 206 ASP A O 1
ATOM 1651 N N . LEU A 1 207 ? -9.102 30.25 -3.812 1 98.75 207 LEU A N 1
ATOM 1652 C CA . LEU A 1 207 ? -10.344 29.516 -3.998 1 98.75 207 LEU A CA 1
ATOM 1653 C C . LEU A 1 207 ? -11.203 30.156 -5.078 1 98.75 207 LEU A C 1
ATOM 1655 O O . LEU A 1 207 ? -11.734 29.469 -5.949 1 98.75 207 LEU A O 1
ATOM 1659 N N . GLU A 1 208 ? -11.305 31.438 -5.02 1 98.5 208 GLU A N 1
ATOM 1660 C CA . GLU A 1 208 ? -12.133 32.188 -5.961 1 98.5 208 GLU A CA 1
ATOM 1661 C C . GLU A 1 208 ? -11.602 32.062 -7.387 1 98.5 208 GLU A C 1
ATOM 1663 O O . GLU A 1 208 ? -12.375 32.031 -8.344 1 98.5 208 GLU A O 1
ATOM 1668 N N . SER A 1 209 ? -10.344 31.984 -7.504 1 98.38 209 SER A N 1
ATOM 1669 C CA . SER A 1 209 ? -9.711 32 -8.82 1 98.38 209 SER A CA 1
ATOM 1670 C C . SER A 1 209 ? -9.547 30.594 -9.375 1 98.38 209 SER A C 1
ATOM 1672 O O . SER A 1 209 ? -9.281 30.422 -10.57 1 98.38 209 SER A O 1
ATOM 1674 N N . ALA A 1 210 ? -9.703 29.578 -8.578 1 98.31 210 ALA A N 1
ATOM 1675 C CA . ALA A 1 210 ? -9.492 28.203 -9.008 1 98.31 210 ALA A CA 1
ATOM 1676 C C . ALA A 1 210 ? -10.547 27.781 -10.031 1 98.31 210 ALA A C 1
ATOM 1678 O O . ALA A 1 210 ? -11.719 28.141 -9.898 1 98.31 210 ALA A O 1
ATOM 1679 N N . PRO A 1 211 ? -10.117 27.016 -11.117 1 96.94 211 PRO A N 1
ATOM 1680 C CA . PRO A 1 211 ? -11.141 26.438 -11.992 1 96.94 211 PRO A CA 1
ATOM 1681 C C . PRO A 1 211 ? -12.172 25.609 -11.242 1 96.94 211 PRO A C 1
ATOM 1683 O O . PRO A 1 211 ? -11.828 24.922 -10.273 1 96.94 211 PRO A O 1
ATOM 1686 N N . GLU A 1 212 ? -13.344 25.719 -11.75 1 95 212 GLU A N 1
ATOM 1687 C CA . GLU A 1 212 ? -14.391 24.891 -11.141 1 95 212 GLU A CA 1
ATOM 1688 C C . GLU A 1 212 ? -14 23.422 -11.148 1 95 212 GLU A C 1
ATOM 1690 O O . GLU A 1 212 ? -13.297 22.953 -12.047 1 95 212 GLU A O 1
ATOM 1695 N N . PHE A 1 213 ? -14.359 22.688 -10.008 1 93.88 213 PHE A N 1
ATOM 1696 C CA . PHE A 1 213 ? -14.188 21.25 -9.836 1 93.88 213 PHE A CA 1
ATOM 1697 C C . PHE A 1 213 ? -12.75 20.922 -9.461 1 93.88 213 PHE A C 1
ATOM 1699 O O . PHE A 1 213 ? -12.375 19.75 -9.375 1 93.88 213 PHE A O 1
ATOM 1706 N N . SER A 1 214 ? -11.969 21.953 -9.258 1 97.62 214 SER A N 1
ATOM 1707 C CA . SER A 1 214 ? -10.633 21.688 -8.742 1 97.62 214 SER A CA 1
ATOM 1708 C C . SER A 1 214 ? -10.688 20.953 -7.402 1 97.62 214 SER A C 1
ATOM 1710 O O . SER A 1 214 ? -11.656 21.094 -6.652 1 97.62 214 SER A O 1
ATOM 1712 N N . ILE A 1 215 ? -9.703 20.141 -7.211 1 98.19 215 ILE A N 1
ATOM 1713 C CA . ILE A 1 215 ? -9.578 19.406 -5.957 1 98.19 215 ILE A CA 1
ATOM 1714 C C . ILE A 1 215 ? -8.711 20.188 -4.977 1 98.19 215 ILE A C 1
ATOM 1716 O O . ILE A 1 215 ? -7.613 20.625 -5.324 1 98.19 215 ILE A O 1
ATOM 1720 N N . PHE A 1 216 ? -9.195 20.422 -3.771 1 98.81 216 PHE A N 1
ATOM 1721 C CA . PHE A 1 216 ? -8.422 21.078 -2.729 1 98.81 216 PHE A CA 1
ATOM 1722 C C . PHE A 1 216 ? -8.109 20.109 -1.59 1 98.81 216 PHE A C 1
ATOM 1724 O O . PHE A 1 216 ? -9.023 19.594 -0.946 1 98.81 216 PHE A O 1
ATOM 1731 N N . VAL A 1 217 ? -6.84 19.875 -1.366 1 98.81 217 VAL A N 1
ATOM 1732 C CA . VAL A 1 217 ? -6.395 19.094 -0.221 1 98.81 217 VAL A CA 1
ATOM 1733 C C . VAL A 1 217 ? -6.352 19.969 1.026 1 98.81 217 VAL A C 1
ATOM 1735 O O . VAL A 1 217 ? -5.59 20.938 1.083 1 98.81 217 VAL A O 1
ATOM 1738 N N . LEU A 1 218 ? -7.172 19.641 1.992 1 98.69 218 LEU A N 1
ATOM 1739 C CA . LEU A 1 218 ? -7.316 20.406 3.227 1 98.69 218 LEU A CA 1
ATOM 1740 C C . LEU A 1 218 ? -6.914 19.578 4.434 1 98.69 218 LEU A C 1
ATOM 1742 O O . LEU A 1 218 ? -7.156 18.359 4.469 1 98.69 218 LEU A O 1
ATOM 1746 N N . HIS A 1 219 ? -6.258 20.172 5.367 1 97.62 219 HIS A N 1
ATOM 1747 C CA . HIS A 1 219 ? -6.047 19.516 6.648 1 97.62 219 HIS A CA 1
ATOM 1748 C C . HIS A 1 219 ? -7.211 19.766 7.602 1 97.62 219 HIS A C 1
ATOM 1750 O O . HIS A 1 219 ? -7.602 20.922 7.816 1 97.62 219 HIS A O 1
ATOM 1756 N N . ALA A 1 220 ? -7.715 18.75 8.195 1 97 220 ALA A N 1
ATOM 1757 C CA . ALA A 1 220 ? -8.867 18.859 9.086 1 97 220 ALA A CA 1
ATOM 1758 C C . ALA A 1 220 ? -8.492 19.625 10.359 1 97 220 ALA A C 1
ATOM 1760 O O . ALA A 1 220 ? -9.289 20.406 10.883 1 97 220 ALA A O 1
ATOM 1761 N N . CYS A 1 221 ? -7.414 19.297 10.898 1 95.44 221 CYS A N 1
ATOM 1762 C CA . CYS A 1 221 ? -6.898 19.938 12.102 1 95.44 221 CYS A CA 1
ATOM 1763 C C . CYS A 1 221 ? -5.387 19.766 12.203 1 95.44 221 CYS A C 1
ATOM 1765 O O . CYS A 1 221 ? -4.809 18.891 11.547 1 95.44 221 CYS A O 1
ATOM 1767 N N . ALA A 1 222 ? -4.793 20.703 12.984 1 94.25 222 ALA A N 1
ATOM 1768 C CA . ALA A 1 222 ? -3.348 20.656 13.188 1 94.25 222 ALA A CA 1
ATOM 1769 C C . ALA A 1 222 ? -2.607 20.594 11.852 1 94.25 222 ALA A C 1
ATOM 1771 O O . ALA A 1 222 ? -1.867 19.656 11.586 1 94.25 222 ALA A O 1
ATOM 1772 N N . HIS A 1 223 ? -2.82 21.656 11.125 1 95.62 223 HIS A N 1
ATOM 1773 C CA . HIS A 1 223 ? -2.229 21.734 9.797 1 95.62 223 HIS A CA 1
ATOM 1774 C C . HIS A 1 223 ? -0.736 21.422 9.836 1 95.62 223 HIS A C 1
ATOM 1776 O O . HIS A 1 223 ? 0.006 22.031 10.617 1 95.62 223 HIS A O 1
ATOM 1782 N N . ASN A 1 224 ? -0.35 20.469 9.148 1 91.94 224 ASN A N 1
ATOM 1783 C CA . ASN A 1 224 ? 1.054 20.125 8.953 1 91.94 224 ASN A CA 1
ATOM 1784 C C . ASN A 1 224 ? 1.626 20.781 7.703 1 91.94 224 ASN A C 1
ATOM 1786 O O . ASN A 1 224 ? 1.163 20.531 6.59 1 91.94 224 ASN A O 1
ATOM 1790 N N . PRO A 1 225 ? 2.539 21.703 7.828 1 90.56 225 PRO A N 1
ATOM 1791 C CA . PRO A 1 225 ? 3.529 21.828 8.898 1 90.56 225 PRO A CA 1
ATOM 1792 C C . PRO A 1 225 ? 3.266 23.016 9.812 1 90.56 225 PRO A C 1
ATOM 1794 O O . PRO A 1 225 ? 3.984 23.219 10.789 1 90.56 225 PRO A O 1
ATOM 1797 N N . THR A 1 226 ? 2.254 23.828 9.672 1 91.94 226 THR A N 1
ATOM 1798 C CA . THR A 1 226 ? 2.215 25.141 10.289 1 91.94 226 THR A CA 1
ATOM 1799 C C . THR A 1 226 ? 1.641 25.062 11.703 1 91.94 226 THR A C 1
ATOM 1801 O O . THR A 1 226 ? 1.891 25.953 12.531 1 91.94 226 THR A O 1
ATOM 1804 N N . GLY A 1 227 ? 0.76 24.094 11.891 1 91.94 227 GLY A N 1
ATOM 1805 C CA . GLY A 1 227 ? 0.062 24.016 13.164 1 91.94 227 GLY A CA 1
ATOM 1806 C C . GLY A 1 227 ? -1.054 25.047 13.297 1 91.94 227 GLY A C 1
ATOM 1807 O O . GLY A 1 227 ? -1.701 25.125 14.344 1 91.94 227 GLY A O 1
ATOM 1808 N N . THR A 1 228 ? -1.278 25.781 12.273 1 94 228 THR A N 1
ATOM 1809 C CA . THR A 1 228 ? -2.314 26.812 12.273 1 94 228 THR A CA 1
ATOM 1810 C C . THR A 1 228 ? -3.58 26.312 11.586 1 94 228 THR A C 1
ATOM 1812 O O . THR A 1 228 ? -3.529 25.844 10.445 1 94 228 THR A O 1
ATOM 1815 N N . ASP A 1 229 ? -4.668 26.422 12.328 1 95.81 229 ASP A N 1
ATOM 1816 C CA . ASP A 1 229 ? -5.945 26 11.766 1 95.81 229 ASP A CA 1
ATOM 1817 C C . ASP A 1 229 ? -6.902 27.172 11.617 1 95.81 229 ASP A C 1
ATOM 1819 O O . ASP A 1 229 ? -6.91 28.078 12.453 1 95.81 229 ASP A O 1
ATOM 1823 N N . PRO A 1 230 ? -7.719 27.203 10.586 1 97.5 230 PRO A N 1
ATOM 1824 C CA . PRO A 1 230 ? -8.797 28.188 10.531 1 97.5 230 PRO A CA 1
ATOM 1825 C C . PRO A 1 230 ? -9.773 28.062 11.703 1 97.5 230 PRO A C 1
ATOM 1827 O O . PRO A 1 230 ? -10.023 26.953 12.188 1 97.5 230 PRO A O 1
ATOM 1830 N N . THR A 1 231 ? -10.281 29.172 12.109 1 96.31 231 THR A N 1
ATOM 1831 C CA . THR A 1 231 ? -11.367 29.172 13.086 1 96.31 231 THR A CA 1
ATOM 1832 C C . THR A 1 231 ? -12.672 28.719 12.438 1 96.31 231 THR A C 1
ATOM 1834 O O . THR A 1 231 ? -12.781 28.688 11.211 1 96.31 231 THR A O 1
ATOM 1837 N N . PRO A 1 232 ? -13.656 28.344 13.273 1 97.31 232 PRO A N 1
ATOM 1838 C CA . PRO A 1 232 ? -14.953 27.953 12.711 1 97.31 232 PRO A CA 1
ATOM 1839 C C . PRO A 1 232 ? -15.523 29 11.758 1 97.31 232 PRO A C 1
ATOM 1841 O O . PRO A 1 232 ? -16.047 28.656 10.695 1 97.31 232 PRO A O 1
ATOM 1844 N N . GLU A 1 233 ? -15.422 30.25 12.117 1 98.19 233 GLU A N 1
ATOM 1845 C CA . GLU A 1 233 ? -15.914 31.328 11.266 1 98.19 233 GLU A CA 1
ATOM 1846 C C . GLU A 1 233 ? -15.148 31.375 9.938 1 98.19 233 GLU A C 1
ATOM 1848 O O . GLU A 1 233 ? -15.75 31.594 8.883 1 98.19 233 GLU A O 1
ATOM 1853 N N . GLN A 1 234 ? -13.867 31.203 10.023 1 98.31 234 GLN A N 1
ATOM 1854 C CA . GLN A 1 234 ? -13.039 31.188 8.828 1 98.31 234 GLN A CA 1
ATOM 1855 C C . GLN A 1 234 ? -13.359 29.969 7.953 1 98.31 234 GLN A C 1
ATOM 1857 O O . GLN A 1 234 ? -13.406 30.078 6.727 1 98.31 234 GLN A O 1
ATOM 1862 N N . TRP A 1 235 ? -13.562 28.797 8.539 1 98.69 235 TRP A N 1
ATOM 1863 C CA . TRP A 1 235 ? -13.977 27.609 7.805 1 98.69 235 TRP A CA 1
ATOM 1864 C C . TRP A 1 235 ? -15.289 27.844 7.059 1 98.69 235 TRP A C 1
ATOM 1866 O O . TRP A 1 235 ? -15.477 27.359 5.945 1 98.69 235 TRP A O 1
ATOM 1876 N N . LYS A 1 236 ? -16.234 28.562 7.711 1 98.56 236 LYS A N 1
ATOM 1877 C CA . LYS A 1 236 ? -17.5 28.875 7.059 1 98.56 236 LYS A CA 1
ATOM 1878 C C . LYS A 1 236 ? -17.266 29.688 5.789 1 98.56 236 LYS A C 1
ATOM 1880 O O . LYS A 1 236 ? -17.938 29.484 4.777 1 98.56 236 LYS A O 1
ATOM 1885 N N . GLN A 1 237 ? -16.344 30.609 5.902 1 98.62 237 GLN A N 1
ATOM 1886 C CA . GLN A 1 237 ? -16 31.391 4.723 1 98.62 237 GLN A CA 1
ATOM 1887 C C . GLN A 1 237 ? -15.414 30.516 3.629 1 98.62 237 GLN A C 1
ATOM 1889 O O . GLN A 1 237 ? -15.781 30.625 2.459 1 98.62 237 GLN A O 1
ATOM 1894 N N . ILE A 1 238 ? -14.492 29.672 4.004 1 98.81 238 ILE A N 1
ATOM 1895 C CA . ILE A 1 238 ? -13.836 28.766 3.072 1 98.81 238 ILE A CA 1
ATOM 1896 C C . ILE A 1 238 ? -14.875 27.859 2.404 1 98.81 238 ILE A C 1
ATOM 1898 O O . ILE A 1 238 ? -14.906 27.75 1.178 1 98.81 238 ILE A O 1
ATOM 1902 N N . ALA A 1 239 ? -15.719 27.266 3.182 1 98.69 239 ALA A N 1
ATOM 1903 C CA . ALA A 1 239 ? -16.766 26.375 2.672 1 98.69 239 ALA A CA 1
ATOM 1904 C C . ALA A 1 239 ? -17.703 27.109 1.718 1 98.69 239 ALA A C 1
ATOM 1906 O O . ALA A 1 239 ? -18.109 26.562 0.693 1 98.69 239 ALA A O 1
ATOM 1907 N N . SER A 1 240 ? -18.031 28.312 2.088 1 98.5 240 SER A N 1
ATOM 1908 C CA . SER A 1 240 ? -18.953 29.094 1.27 1 98.5 240 SER A CA 1
ATOM 1909 C C . SER A 1 240 ? -18.391 29.328 -0.129 1 98.5 240 SER A C 1
ATOM 1911 O O . SER A 1 240 ? -19.094 29.141 -1.124 1 98.5 240 SER A O 1
ATOM 1913 N N . VAL A 1 241 ? -17.141 29.719 -0.179 1 98.62 241 VAL A N 1
ATOM 1914 C CA . VAL A 1 241 ? -16.516 29.953 -1.478 1 98.62 241 VAL A CA 1
ATOM 1915 C C . VAL A 1 241 ? -16.406 28.641 -2.244 1 98.62 241 VAL A C 1
ATOM 1917 O O . VAL A 1 241 ? -16.672 28.594 -3.445 1 98.62 241 VAL A O 1
ATOM 1920 N N . MET A 1 242 ? -15.969 27.594 -1.588 1 98.69 242 MET A N 1
ATOM 1921 C CA . MET A 1 242 ? -15.789 26.297 -2.25 1 98.69 242 MET A CA 1
ATOM 1922 C C . MET A 1 242 ? -17.109 25.797 -2.812 1 98.69 242 MET A C 1
ATOM 1924 O O . MET A 1 242 ? -17.156 25.203 -3.896 1 98.69 242 MET A O 1
ATOM 1928 N N . LYS A 1 243 ? -18.156 26 -2.061 1 96.88 243 LYS A N 1
ATOM 1929 C CA . LYS A 1 243 ? -19.484 25.594 -2.521 1 96.88 243 LYS A CA 1
ATOM 1930 C C . LYS A 1 243 ? -19.906 26.391 -3.756 1 96.88 243 LYS A C 1
ATOM 1932 O O . LYS A 1 243 ? -20.375 25.812 -4.738 1 96.88 243 LYS A O 1
ATOM 1937 N N . ARG A 1 244 ? -19.703 27.672 -3.703 1 97 244 ARG A N 1
ATOM 1938 C CA . ARG A 1 244 ? -20.078 28.547 -4.805 1 97 244 ARG A CA 1
ATOM 1939 C C . ARG A 1 244 ? -19.266 28.219 -6.062 1 97 244 ARG A C 1
ATOM 1941 O O . ARG A 1 244 ? -19.781 28.344 -7.176 1 97 244 ARG A O 1
ATOM 1948 N N . ARG A 1 245 ? -18.031 27.844 -5.848 1 97.31 245 ARG A N 1
ATOM 1949 C CA . ARG A 1 245 ? -17.125 27.609 -6.969 1 97.31 245 ARG A CA 1
ATOM 1950 C C . ARG A 1 245 ? -17.078 26.125 -7.34 1 97.31 245 ARG A C 1
ATOM 1952 O O . ARG A 1 245 ? -16.281 25.719 -8.18 1 97.31 245 ARG A O 1
ATOM 1959 N N . PHE A 1 246 ? -17.828 25.281 -6.734 1 95.69 246 PHE A N 1
ATOM 1960 C CA . PHE A 1 246 ? -17.953 23.859 -7.008 1 95.69 246 PHE A CA 1
ATOM 1961 C C . PHE A 1 246 ? -16.609 23.172 -6.867 1 95.69 246 PHE A C 1
ATOM 1963 O O . PHE A 1 246 ? -16.219 22.375 -7.727 1 95.69 246 PHE A O 1
ATOM 1970 N N . LEU A 1 247 ? -15.891 23.5 -5.879 1 97.88 247 LEU A N 1
ATOM 1971 C CA . LEU A 1 247 ? -14.602 22.859 -5.617 1 97.88 247 LEU A CA 1
ATOM 1972 C C . LEU A 1 247 ? -14.781 21.609 -4.781 1 97.88 247 LEU A C 1
ATOM 1974 O O . LEU A 1 247 ? -15.719 21.5 -3.992 1 97.88 247 LEU A O 1
ATOM 1978 N N . PHE A 1 248 ? -13.906 20.625 -4.949 1 97.44 248 PHE A N 1
ATOM 1979 C CA . PHE A 1 248 ? -13.992 19.344 -4.262 1 97.44 248 PHE A CA 1
ATOM 1980 C C . PHE A 1 248 ? -13.047 19.297 -3.07 1 97.44 248 PHE A C 1
ATOM 1982 O O . PHE A 1 248 ? -11.828 19.391 -3.236 1 97.44 248 PHE A O 1
ATOM 1989 N N . PRO A 1 249 ? -13.547 19.078 -1.902 1 98.62 249 PRO A N 1
ATOM 1990 C CA . PRO A 1 249 ? -12.688 18.984 -0.718 1 98.62 249 PRO A CA 1
ATOM 1991 C C . PRO A 1 249 ? -12.117 17.594 -0.503 1 98.62 249 PRO A C 1
ATOM 1993 O O . PRO A 1 249 ? -12.867 16.609 -0.503 1 98.62 249 PRO A O 1
ATOM 1996 N N . PHE A 1 250 ? -10.898 17.469 -0.368 1 98.69 250 PHE A N 1
ATOM 1997 C CA . PHE A 1 250 ? -10.172 16.281 0.066 1 98.69 250 PHE A CA 1
ATOM 1998 C C . PHE A 1 250 ? -9.461 16.531 1.391 1 98.69 250 PHE A C 1
ATOM 2000 O O . PHE A 1 250 ? -8.359 17.094 1.414 1 98.69 250 PHE A O 1
ATOM 2007 N N . PHE A 1 251 ? -10 16.016 2.49 1 98.62 251 PHE A N 1
ATOM 2008 C CA . PHE A 1 251 ? -9.477 16.297 3.822 1 98.62 251 PHE A CA 1
ATOM 2009 C C . PHE A 1 251 ? -8.406 15.289 4.211 1 98.62 251 PHE A C 1
ATOM 2011 O O . PHE A 1 251 ? -8.578 14.086 3.998 1 98.62 251 PHE A O 1
ATOM 2018 N N . ASP A 1 252 ? -7.344 15.75 4.68 1 97.94 252 ASP A N 1
ATOM 2019 C CA . ASP A 1 252 ? -6.34 14.977 5.398 1 97.94 252 ASP A CA 1
ATOM 2020 C C . ASP A 1 252 ? -6.523 15.102 6.91 1 97.94 252 ASP A C 1
ATOM 2022 O O . ASP A 1 252 ? -6.246 16.156 7.484 1 97.94 252 ASP A O 1
ATOM 2026 N N . SER A 1 253 ? -6.973 14.086 7.547 1 96.19 253 SER A N 1
ATOM 2027 C CA . SER A 1 253 ? -7.254 14.07 8.977 1 96.19 253 SER A CA 1
ATOM 2028 C C . SER A 1 253 ? -6.328 13.109 9.711 1 96.19 253 SER A C 1
ATOM 2030 O O . SER A 1 253 ? -6.758 12.047 10.164 1 96.19 253 SER A O 1
ATOM 2032 N N . ALA A 1 254 ? -5.16 13.539 9.969 1 93.19 254 ALA A N 1
ATOM 2033 C CA . ALA A 1 254 ? -4.137 12.672 10.531 1 93.19 254 ALA A CA 1
ATOM 2034 C C . ALA A 1 254 ? -4.074 12.812 12.055 1 93.19 254 ALA A C 1
ATOM 2036 O O . ALA A 1 254 ? -3.527 11.945 12.742 1 93.19 254 ALA A O 1
ATOM 2037 N N . TYR A 1 255 ? -4.715 13.836 12.664 1 93.06 255 TYR A N 1
ATOM 2038 C CA . TYR A 1 255 ? -4.398 14.172 14.047 1 93.06 255 TYR A CA 1
ATOM 2039 C C . TYR A 1 255 ? -5.668 14.281 14.883 1 93.06 255 TYR A C 1
ATOM 2041 O O . TYR A 1 255 ? -5.656 14.867 15.969 1 93.06 255 TYR A O 1
ATOM 2049 N N . GLN A 1 256 ? -6.742 13.766 14.422 1 93.25 256 GLN A N 1
ATOM 2050 C CA . GLN A 1 256 ? -7.996 13.93 15.156 1 93.25 256 GLN A CA 1
ATOM 2051 C C . GLN A 1 256 ? -7.859 13.453 16.594 1 93.25 256 GLN A C 1
ATOM 2053 O O . GLN A 1 256 ? -7.418 12.328 16.844 1 93.25 256 GLN A O 1
ATOM 2058 N N . GLY A 1 257 ? -8.211 14.273 17.531 1 90.81 257 GLY A N 1
ATOM 2059 C CA . GLY A 1 257 ? -8.086 14 18.953 1 90.81 257 GLY A CA 1
ATOM 2060 C C . GLY A 1 257 ? -6.789 14.523 19.531 1 90.81 257 GLY A C 1
ATOM 2061 O O . GLY A 1 257 ? -6.762 14.953 20.688 1 90.81 257 GLY A O 1
ATOM 2062 N N . PHE A 1 258 ? -5.812 14.508 18.75 1 86.62 258 PHE A N 1
ATOM 2063 C CA . PHE A 1 258 ? -4.484 14.875 19.234 1 86.62 258 PHE A CA 1
ATOM 2064 C C . PHE A 1 258 ? -4.246 16.375 19.094 1 86.62 258 PHE A C 1
ATOM 2066 O O . PHE A 1 258 ? -3.393 16.938 19.781 1 86.62 258 PHE A O 1
ATOM 2073 N N . ALA A 1 259 ? -4.902 17.031 18.266 1 89.25 259 ALA A N 1
ATOM 2074 C CA . ALA A 1 259 ? -4.715 18.453 18.016 1 89.25 259 ALA A CA 1
ATOM 2075 C C . ALA A 1 259 ? -5.211 19.297 19.203 1 89.25 259 ALA A C 1
ATOM 2077 O O . ALA A 1 259 ? -4.465 20.109 19.75 1 89.25 259 ALA A O 1
ATOM 2078 N N . SER A 1 260 ? -6.414 19.078 19.656 1 91.62 260 SER A N 1
ATOM 2079 C CA . SER A 1 260 ? -7.023 19.891 20.703 1 91.62 260 SER A CA 1
ATOM 2080 C C . SER A 1 260 ? -7.316 19.047 21.938 1 91.62 260 SER A C 1
ATOM 2082 O O . SER A 1 260 ? -7.59 19.578 23.016 1 91.62 260 SER A O 1
ATOM 2084 N N . GLY A 1 261 ? -7.238 17.766 21.812 1 92.31 261 GLY A N 1
ATOM 2085 C CA . GLY A 1 261 ? -7.652 16.875 22.875 1 92.31 261 GLY A CA 1
ATOM 2086 C C . GLY A 1 261 ? -9.133 16.531 22.828 1 92.31 261 GLY A C 1
ATOM 2087 O O . GLY A 1 261 ? -9.641 15.82 23.703 1 92.31 261 GLY A O 1
ATOM 2088 N N . ASP A 1 262 ? -9.75 17.016 21.844 1 94.44 262 ASP A N 1
ATOM 2089 C CA . ASP A 1 262 ? -11.188 16.828 21.672 1 94.44 262 ASP A CA 1
ATOM 2090 C C . ASP A 1 262 ? -11.492 16.297 20.266 1 94.44 262 ASP A C 1
ATOM 2092 O O . ASP A 1 262 ? -11.227 16.984 19.266 1 94.44 262 ASP A O 1
ATOM 2096 N N . LEU A 1 263 ? -12.125 15.086 20.234 1 93.19 263 LEU A N 1
ATOM 2097 C CA . LEU A 1 263 ? -12.391 14.422 18.953 1 93.19 263 LEU A CA 1
ATOM 2098 C C . LEU A 1 263 ? -13.367 15.234 18.109 1 93.19 263 LEU A C 1
ATOM 2100 O O . LEU A 1 263 ? -13.211 15.328 16.891 1 93.19 263 LEU A O 1
ATOM 2104 N N . GLU A 1 264 ? -14.336 15.844 18.719 1 92.88 264 GLU A N 1
ATOM 2105 C CA . GLU A 1 264 ? -15.375 16.578 18 1 92.88 264 GLU A CA 1
ATOM 2106 C C . GLU A 1 264 ? -14.852 17.922 17.484 1 92.88 264 GLU A C 1
ATOM 2108 O O . GLU A 1 264 ? -15.141 18.312 16.359 1 92.88 264 GLU A O 1
ATOM 2113 N N . LYS A 1 265 ? -14.117 18.547 18.312 1 94.62 265 LYS A N 1
ATOM 2114 C CA . LYS A 1 265 ? -13.547 19.812 17.906 1 94.62 265 LYS A CA 1
ATOM 2115 C C . LYS A 1 265 ? -12.602 19.641 16.719 1 94.62 265 LYS A C 1
ATOM 2117 O O . LYS A 1 265 ? -12.609 20.438 15.789 1 94.62 265 LYS A O 1
ATOM 2122 N N . ASP A 1 266 ? -11.82 18.625 16.781 1 95.69 266 ASP A N 1
ATOM 2123 C CA . ASP A 1 266 ? -10.828 18.375 15.75 1 95.69 266 ASP A CA 1
ATOM 2124 C C . ASP A 1 266 ? -11.5 17.969 14.438 1 95.69 266 ASP A C 1
ATOM 2126 O O . ASP A 1 266 ? -10.898 18.078 13.367 1 95.69 266 ASP A O 1
ATOM 2130 N N . ALA A 1 267 ? -12.734 17.438 14.461 1 95.31 267 ALA A N 1
ATOM 2131 C CA . ALA A 1 267 ? -13.445 16.984 13.266 1 95.31 267 ALA A CA 1
ATOM 2132 C C . ALA A 1 267 ? -14.469 18.016 12.812 1 95.31 267 ALA A C 1
ATOM 2134 O O . ALA A 1 267 ? -15.281 17.766 11.922 1 95.31 267 ALA A O 1
ATOM 2135 N N . TRP A 1 268 ? -14.484 19.141 13.398 1 96.62 268 TRP A N 1
ATOM 2136 C CA . TRP A 1 268 ? -15.516 20.141 13.18 1 96.62 268 TRP A CA 1
ATOM 2137 C C . TRP A 1 268 ? -15.602 20.531 11.711 1 96.62 268 TRP A C 1
ATOM 2139 O O . TRP A 1 268 ? -16.688 20.594 11.133 1 96.62 268 TRP A O 1
ATOM 2149 N N . ALA A 1 269 ? -14.453 20.859 11.117 1 97.38 269 ALA A N 1
ATOM 2150 C CA . ALA A 1 269 ? -14.438 21.312 9.727 1 97.38 269 ALA A CA 1
ATOM 2151 C C . ALA A 1 269 ? -15.062 20.266 8.805 1 97.38 269 ALA A C 1
ATOM 2153 O O . ALA A 1 269 ? -15.898 20.594 7.965 1 97.38 269 ALA A O 1
ATOM 2154 N N . VAL A 1 270 ? -14.648 19.031 8.93 1 96.19 270 VAL A N 1
ATOM 2155 C CA . VAL A 1 270 ? -15.156 17.953 8.094 1 96.19 270 VAL A CA 1
ATOM 2156 C C . VAL A 1 270 ? -16.672 17.828 8.273 1 96.19 270 VAL A C 1
ATOM 2158 O O . VAL A 1 270 ? -17.406 17.734 7.289 1 96.19 270 VAL A O 1
ATOM 2161 N N . ARG A 1 271 ? -17.141 17.828 9.492 1 94.75 271 ARG A N 1
ATOM 2162 C CA . ARG A 1 271 ? -18.578 17.703 9.789 1 94.75 271 ARG A CA 1
ATOM 2163 C C . ARG A 1 271 ? -19.359 18.875 9.219 1 94.75 271 ARG A C 1
ATOM 2165 O O . ARG A 1 271 ? -20.469 18.688 8.719 1 94.75 271 ARG A O 1
ATOM 2172 N N . TYR A 1 272 ? -18.797 19.984 9.367 1 96.88 272 TYR A N 1
ATOM 2173 C CA . TYR A 1 272 ? -19.469 21.156 8.836 1 96.88 272 TYR A CA 1
ATOM 2174 C C . TYR A 1 272 ? -19.625 21.062 7.32 1 96.88 272 TYR A C 1
ATOM 2176 O O . TYR A 1 272 ? -20.688 21.359 6.777 1 96.88 272 TYR A O 1
ATOM 2184 N N . PHE A 1 273 ? -18.531 20.703 6.621 1 97.12 273 PHE A N 1
ATOM 2185 C CA . PHE A 1 273 ? -18.609 20.562 5.176 1 97.12 273 PHE A CA 1
ATOM 2186 C C . PHE A 1 273 ? -19.688 19.547 4.789 1 97.12 273 PHE A C 1
ATOM 2188 O O . PHE A 1 273 ? -20.422 19.766 3.824 1 97.12 273 PHE A O 1
ATOM 2195 N N . VAL A 1 274 ? -19.766 18.469 5.516 1 92.94 274 VAL A N 1
ATOM 2196 C CA . VAL A 1 274 ? -20.812 17.469 5.266 1 92.94 274 VAL A CA 1
ATOM 2197 C C . VAL A 1 274 ? -22.188 18.094 5.477 1 92.94 274 VAL A C 1
ATOM 2199 O O . VAL A 1 274 ? -23.094 17.906 4.66 1 92.94 274 VAL A O 1
ATOM 2202 N N . SER A 1 275 ? -22.359 18.812 6.543 1 93.38 275 SER A N 1
ATOM 2203 C CA . SER A 1 275 ? -23.625 19.453 6.852 1 93.38 275 SER A CA 1
ATOM 2204 C C . SER A 1 275 ? -24.031 20.438 5.77 1 93.38 275 SER A C 1
ATOM 2206 O O . SER A 1 275 ? -25.219 20.688 5.551 1 93.38 275 SER A O 1
ATOM 2208 N N . GLU A 1 276 ? -23.031 21.047 5.117 1 94.62 276 GLU A N 1
ATOM 2209 C CA . GLU A 1 276 ? -23.297 22 4.047 1 94.62 276 GLU A CA 1
ATOM 2210 C C . GLU A 1 276 ? -23.578 21.297 2.727 1 94.62 276 GLU A C 1
ATOM 2212 O O . GLU A 1 276 ? -23.797 21.938 1.702 1 94.62 276 GLU A O 1
ATOM 2217 N N . GLY A 1 277 ? -23.438 19.969 2.719 1 90.44 277 GLY A N 1
ATOM 2218 C CA . GLY A 1 277 ? -23.859 19.203 1.562 1 90.44 277 GLY A CA 1
ATOM 2219 C C . GLY A 1 277 ? -22.703 18.859 0.63 1 90.44 277 GLY A C 1
ATOM 2220 O O . GLY A 1 277 ? -22.938 18.453 -0.511 1 90.44 277 GLY A O 1
ATOM 2221 N N . PHE A 1 278 ? -21.547 18.969 1.063 1 94.31 278 PHE A N 1
ATOM 2222 C CA . PHE A 1 278 ? -20.391 18.641 0.233 1 94.31 278 PHE A CA 1
ATOM 2223 C C . PHE A 1 278 ? -20.25 17.141 0.061 1 94.31 278 PHE A C 1
ATOM 2225 O O . PHE A 1 278 ? -20.5 16.375 0.999 1 94.31 278 PHE A O 1
ATOM 2232 N N . GLU A 1 279 ? -19.969 16.688 -1.118 1 93.19 279 GLU A N 1
ATOM 2233 C CA . GLU A 1 279 ? -19.266 15.422 -1.3 1 93.19 279 GLU A CA 1
ATOM 2234 C C . GLU A 1 279 ? -17.766 15.578 -1.064 1 93.19 279 GLU A C 1
ATOM 2236 O O . GLU A 1 279 ? -17.156 16.531 -1.535 1 93.19 279 GLU A O 1
ATOM 2241 N N . LEU A 1 280 ? -17.25 14.672 -0.325 1 96.25 280 LEU A N 1
ATOM 2242 C CA . LEU A 1 280 ? -15.844 14.875 0.003 1 96.25 280 LEU A CA 1
ATOM 2243 C C . LEU A 1 280 ? -15.164 13.555 0.329 1 96.25 280 LEU A C 1
ATOM 2245 O O . LEU A 1 280 ? -15.836 12.531 0.488 1 96.25 280 LEU A O 1
ATOM 2249 N N . PHE A 1 281 ? -13.898 13.562 0.259 1 97.19 281 PHE A N 1
ATOM 2250 C CA . PHE A 1 281 ? -13.055 12.492 0.781 1 97.19 281 PHE A CA 1
ATOM 2251 C C . PHE A 1 281 ? -12.367 12.93 2.068 1 97.19 281 PHE A C 1
ATOM 2253 O O . PHE A 1 281 ? -12.016 14.102 2.227 1 97.19 281 PHE A O 1
ATOM 2260 N N . CYS A 1 282 ? -12.242 12.047 2.992 1 97.06 282 CYS A N 1
ATOM 2261 C CA . CYS A 1 282 ? -11.508 12.297 4.227 1 97.06 282 CYS A CA 1
ATOM 2262 C C . CYS A 1 282 ? -10.531 11.164 4.516 1 97.06 282 CYS A C 1
ATOM 2264 O O . CYS A 1 282 ? -10.938 10.055 4.859 1 97.06 282 CYS A O 1
ATOM 2266 N N . ALA A 1 283 ? -9.258 11.445 4.359 1 97.69 283 ALA A N 1
ATOM 2267 C CA . ALA A 1 283 ? -8.203 10.484 4.672 1 97.69 283 ALA A CA 1
ATOM 2268 C C . ALA A 1 283 ? -7.859 10.516 6.16 1 97.69 283 ALA A C 1
ATOM 2270 O O . ALA A 1 283 ? -7.242 11.461 6.645 1 97.69 283 ALA A O 1
ATOM 2271 N N . GLN A 1 284 ? -8.164 9.438 6.824 1 95.25 284 GLN A N 1
ATOM 2272 C CA . GLN A 1 284 ? -7.961 9.375 8.266 1 95.25 284 GLN A CA 1
ATOM 2273 C C . GLN A 1 284 ? -6.809 8.438 8.617 1 95.25 284 GLN A C 1
ATOM 2275 O O . GLN A 1 284 ? -6.664 7.371 8.023 1 95.25 284 GLN A O 1
ATOM 2280 N N . SER A 1 285 ? -5.992 8.867 9.492 1 93.56 285 SER A N 1
ATOM 2281 C CA . SER A 1 285 ? -4.902 8.039 10 1 93.56 285 SER A CA 1
ATOM 2282 C C . SER A 1 285 ? -5.094 7.727 11.484 1 93.56 285 SER A C 1
ATOM 2284 O O . SER A 1 285 ? -5.543 8.578 12.25 1 93.56 285 SER A O 1
ATOM 2286 N N . PHE A 1 286 ? -4.711 6.578 11.93 1 91.25 286 PHE A N 1
ATOM 2287 C CA . PHE A 1 286 ? -4.766 6.191 13.336 1 91.25 286 PHE A CA 1
ATOM 2288 C C . PHE A 1 286 ? -3.369 5.926 13.875 1 91.25 286 PHE A C 1
ATOM 2290 O O . PHE A 1 286 ? -3.215 5.316 14.938 1 91.25 286 PHE A O 1
ATOM 2297 N N . SER A 1 287 ? -2.377 6.324 13.117 1 85.69 287 SER A N 1
ATOM 2298 C CA . SER A 1 287 ? -0.985 6.133 13.508 1 85.69 287 SER A CA 1
ATOM 2299 C C . SER A 1 287 ? -0.631 6.992 14.719 1 85.69 287 SER A C 1
ATOM 2301 O O . SER A 1 287 ? 0.017 6.52 15.656 1 85.69 287 SER A O 1
ATOM 2303 N N . LYS A 1 288 ? -1.121 8.195 14.711 1 84.12 288 LYS A N 1
ATOM 2304 C CA . LYS A 1 288 ? -0.71 9.141 15.742 1 84.12 288 LYS A CA 1
ATOM 2305 C C . LYS A 1 288 ? -1.632 9.062 16.953 1 84.12 288 LYS A C 1
ATOM 2307 O O . LYS A 1 288 ? -1.182 8.781 18.078 1 84.12 288 LYS A O 1
ATOM 2312 N N . ASN A 1 289 ? -2.879 9.188 16.734 1 88.75 289 ASN A N 1
ATOM 2313 C CA . ASN A 1 289 ? -3.824 9.258 17.844 1 88.75 289 ASN A CA 1
ATOM 2314 C C . ASN A 1 289 ? -3.922 7.918 18.578 1 88.75 289 ASN A C 1
ATOM 2316 O O . ASN A 1 289 ? -4.336 7.871 19.734 1 88.75 289 ASN A O 1
ATOM 2320 N N . PHE A 1 290 ? -3.582 6.801 17.906 1 90.25 290 PHE A N 1
ATOM 2321 C CA . PHE A 1 290 ? -3.568 5.5 18.578 1 90.25 290 PHE A CA 1
ATOM 2322 C C . PHE A 1 290 ? -2.143 5.066 18.891 1 90.25 290 PHE A C 1
ATOM 2324 O O . PHE A 1 290 ? -1.929 4.035 19.531 1 90.25 290 PHE A O 1
ATOM 2331 N N . GLY A 1 291 ? -1.227 5.848 18.422 1 86.38 291 GLY A N 1
ATOM 2332 C CA . GLY A 1 291 ? 0.163 5.469 18.609 1 86.38 291 GLY A CA 1
ATOM 2333 C C . GLY A 1 291 ? 0.542 4.195 17.875 1 86.38 291 GLY A C 1
ATOM 2334 O O . GLY A 1 291 ? 1.349 3.404 18.375 1 86.38 291 GLY A O 1
ATOM 2335 N N . LEU A 1 292 ? -0.105 3.895 16.844 1 85.5 292 LEU A N 1
ATOM 2336 C CA . LEU A 1 292 ? 0.135 2.682 16.078 1 85.5 292 LEU A CA 1
ATOM 2337 C C . LEU A 1 292 ? 0.895 2.998 14.789 1 85.5 292 LEU A C 1
ATOM 2339 O O . LEU A 1 292 ? 0.471 2.605 13.695 1 85.5 292 LEU A O 1
ATOM 2343 N N . TYR A 1 293 ? 2.078 3.578 14.961 1 80.44 293 TYR A N 1
ATOM 2344 C CA . TYR A 1 293 ? 2.875 3.99 13.812 1 80.44 293 TYR A CA 1
ATOM 2345 C C . TYR A 1 293 ? 3.27 2.787 12.961 1 80.44 293 TYR A C 1
ATOM 2347 O O . TYR A 1 293 ? 3.211 2.844 11.734 1 80.44 293 TYR A O 1
ATOM 2355 N N . ASN A 1 294 ? 3.523 1.688 13.594 1 82.56 294 ASN A N 1
ATOM 2356 C CA . ASN A 1 294 ? 4.098 0.552 12.883 1 82.56 294 ASN A CA 1
ATOM 2357 C C . ASN A 1 294 ? 3.018 -0.4 12.383 1 82.56 294 ASN A C 1
ATOM 2359 O O . ASN A 1 294 ? 3.316 -1.382 11.703 1 82.56 294 ASN A O 1
ATOM 2363 N N . GLU A 1 295 ? 1.801 -0.097 12.656 1 84.94 295 GLU A N 1
ATOM 2364 C CA . GLU A 1 295 ? 0.719 -0.954 12.188 1 84.94 295 GLU A CA 1
ATOM 2365 C C . GLU A 1 295 ? 0.089 -0.393 10.914 1 84.94 295 GLU A C 1
ATOM 2367 O O . GLU A 1 295 ? -0.589 -1.115 10.18 1 84.94 295 GLU A O 1
ATOM 2372 N N . ARG A 1 296 ? 0.3 0.878 10.688 1 88.44 296 ARG A N 1
ATOM 2373 C CA . ARG A 1 296 ? -0.115 1.555 9.461 1 88.44 296 ARG A CA 1
ATOM 2374 C C . ARG A 1 296 ? -1.611 1.385 9.227 1 88.44 296 ARG A C 1
ATOM 2376 O O . ARG A 1 296 ? -2.027 0.965 8.141 1 88.44 296 ARG A O 1
ATOM 2383 N N . VAL A 1 297 ? -2.43 1.848 10.195 1 90.31 297 VAL A N 1
ATOM 2384 C CA . VAL A 1 297 ? -3.883 1.745 10.086 1 90.31 297 VAL A CA 1
ATOM 2385 C C . VAL A 1 297 ? -4.465 3.088 9.656 1 90.31 297 VAL A C 1
ATOM 2387 O O . VAL A 1 297 ? -4.086 4.137 10.188 1 90.31 297 VAL A O 1
ATOM 2390 N N . GLY A 1 298 ? -5.297 3.1 8.672 1 93 298 GLY A N 1
ATOM 2391 C CA . GLY A 1 298 ? -6.027 4.27 8.211 1 93 298 GLY A CA 1
ATOM 2392 C C . GLY A 1 298 ? -7.332 3.928 7.523 1 93 298 GLY A C 1
ATOM 2393 O O . GLY A 1 298 ? -7.707 2.756 7.438 1 93 298 GLY A O 1
ATOM 2394 N N . ASN A 1 299 ? -8.023 4.945 7.172 1 93.62 299 ASN A N 1
ATOM 2395 C CA . ASN A 1 299 ? -9.312 4.809 6.496 1 93.62 299 ASN A CA 1
ATOM 2396 C C . ASN A 1 299 ? -9.578 5.984 5.559 1 93.62 299 ASN A C 1
ATOM 2398 O O . ASN A 1 299 ? -9.266 7.129 5.887 1 93.62 299 ASN A O 1
ATOM 2402 N N . LEU A 1 300 ? -10.039 5.664 4.395 1 95.88 300 LEU A N 1
ATOM 2403 C CA . LEU A 1 300 ? -10.562 6.699 3.516 1 95.88 300 LEU A CA 1
ATOM 2404 C C . LEU A 1 300 ? -12.086 6.75 3.588 1 95.88 300 LEU A C 1
ATOM 2406 O O . LEU A 1 300 ? -12.766 5.816 3.148 1 95.88 300 LEU A O 1
ATOM 2410 N N . THR A 1 301 ? -12.609 7.789 4.152 1 94.06 301 THR A N 1
ATOM 2411 C CA . THR A 1 301 ? -14.047 8 4.254 1 94.06 301 THR A CA 1
ATOM 2412 C C . THR A 1 301 ? -14.578 8.727 3.021 1 94.06 301 THR A C 1
ATOM 2414 O O . THR A 1 301 ? -14.008 9.742 2.6 1 94.06 301 THR A O 1
ATOM 2417 N N . VAL A 1 302 ? -15.594 8.18 2.461 1 92.38 302 VAL A N 1
ATOM 2418 C CA . VAL A 1 302 ? -16.25 8.742 1.28 1 92.38 302 VAL A CA 1
ATOM 2419 C C . VAL A 1 302 ? -17.641 9.25 1.648 1 92.38 302 VAL A C 1
ATOM 2421 O O . VAL A 1 302 ? -18.453 8.5 2.182 1 92.38 302 VAL A O 1
ATOM 2424 N N . VAL A 1 303 ? -17.844 10.508 1.443 1 91.19 303 VAL A N 1
ATOM 2425 C CA . VAL A 1 303 ? -19.172 11.102 1.67 1 91.19 303 VAL A CA 1
ATOM 2426 C C . VAL A 1 303 ? -19.828 11.43 0.331 1 91.19 303 VAL A C 1
ATOM 2428 O O . VAL A 1 303 ? -19.219 12.094 -0.517 1 91.19 303 VAL A O 1
ATOM 2431 N N . GLY A 1 304 ? -20.984 10.883 0.081 1 87.5 304 GLY A N 1
ATOM 2432 C CA . GLY A 1 304 ? -21.734 11.117 -1.141 1 87.5 304 GLY A CA 1
ATOM 2433 C C . GLY A 1 304 ? -23.203 11.359 -0.893 1 87.5 304 GLY A C 1
ATOM 2434 O O . GLY A 1 304 ? -23.703 11.164 0.22 1 87.5 304 GLY A O 1
ATOM 2435 N N . LYS A 1 305 ? -23.891 11.805 -1.911 1 80.12 305 LYS A N 1
ATOM 2436 C CA . LYS A 1 305 ? -25.297 12.188 -1.775 1 80.12 305 LYS A CA 1
ATOM 2437 C C . LYS A 1 305 ? -26.219 10.992 -1.983 1 80.12 305 LYS A C 1
ATOM 2439 O O . LYS A 1 305 ? -27.266 10.898 -1.361 1 80.12 305 LYS A O 1
ATOM 2444 N N . GLU A 1 306 ? -25.781 10.047 -2.814 1 78.75 306 GLU A N 1
ATOM 2445 C CA . GLU A 1 306 ? -26.625 8.906 -3.129 1 78.75 306 GLU A CA 1
ATOM 2446 C C . GLU A 1 306 ? -25.984 7.598 -2.67 1 78.75 306 GLU A C 1
ATOM 2448 O O . GLU A 1 306 ? -24.812 7.344 -2.947 1 78.75 306 GLU A O 1
ATOM 2453 N N . PRO A 1 307 ? -26.781 6.809 -2.041 1 76.44 307 PRO A N 1
ATOM 2454 C CA . PRO A 1 307 ? -26.25 5.547 -1.523 1 76.44 307 PRO A CA 1
ATOM 2455 C C . PRO A 1 307 ? -25.719 4.637 -2.625 1 76.44 307 PRO A C 1
ATOM 2457 O O . PRO A 1 307 ? -24.672 4.008 -2.449 1 76.44 307 PRO A O 1
ATOM 2460 N N . ASP A 1 308 ? -26.438 4.551 -3.686 1 77.5 308 ASP A N 1
ATOM 2461 C CA . ASP A 1 308 ? -26 3.684 -4.77 1 77.5 308 ASP A CA 1
ATOM 2462 C C . ASP A 1 308 ? -24.656 4.148 -5.324 1 77.5 308 ASP A C 1
ATOM 2464 O O . ASP A 1 308 ? -23.812 3.326 -5.711 1 77.5 308 ASP A O 1
ATOM 2468 N N . CYS A 1 309 ? -24.484 5.441 -5.277 1 81.75 309 CYS A N 1
ATOM 2469 C CA . CYS A 1 309 ? -23.234 6.008 -5.766 1 81.75 309 CYS A CA 1
ATOM 2470 C C . CYS A 1 309 ? -22.078 5.633 -4.848 1 81.75 309 CYS A C 1
ATOM 2472 O O . CYS A 1 309 ? -20.984 5.305 -5.32 1 81.75 309 CYS A O 1
ATOM 2474 N N . ILE A 1 310 ? -22.328 5.629 -3.602 1 84.75 310 ILE A N 1
ATOM 2475 C CA . ILE A 1 310 ? -21.281 5.32 -2.637 1 84.75 310 ILE A CA 1
ATOM 2476 C C . ILE A 1 310 ? -20.828 3.871 -2.797 1 84.75 310 ILE A C 1
ATOM 2478 O O . ILE A 1 310 ? -19.641 3.57 -2.748 1 84.75 310 ILE A O 1
ATOM 2482 N N . LEU A 1 311 ? -21.766 3 -2.998 1 82.88 311 LEU A N 1
ATOM 2483 C CA . LEU A 1 311 ? -21.438 1.589 -3.178 1 82.88 311 LEU A CA 1
ATOM 2484 C C . LEU A 1 311 ? -20.562 1.385 -4.414 1 82.88 311 LEU A C 1
ATOM 2486 O O . LEU A 1 311 ? -19.625 0.584 -4.391 1 82.88 311 LEU A O 1
ATOM 2490 N N . ARG A 1 312 ? -20.891 2.084 -5.438 1 86.56 312 ARG A N 1
ATOM 2491 C CA . ARG A 1 312 ? -20.094 1.992 -6.656 1 86.56 312 ARG A CA 1
ATOM 2492 C C . ARG A 1 312 ? -18.688 2.527 -6.43 1 86.56 312 ARG A C 1
ATOM 2494 O O . ARG A 1 312 ? -17.703 1.949 -6.914 1 86.56 312 ARG A O 1
ATOM 2501 N N . VAL A 1 313 ? -18.609 3.643 -5.676 1 89.69 313 VAL A N 1
ATOM 2502 C CA . VAL A 1 313 ? -17.312 4.242 -5.375 1 89.69 313 VAL A CA 1
ATOM 2503 C C . VAL A 1 313 ? -16.469 3.266 -4.559 1 89.69 313 VAL A C 1
ATOM 2505 O O . VAL A 1 313 ? -15.289 3.045 -4.867 1 89.69 313 VAL A O 1
ATOM 2508 N N . LEU A 1 314 ? -17.109 2.652 -3.613 1 88 314 LEU A N 1
ATOM 2509 C CA . LEU A 1 314 ? -16.391 1.729 -2.74 1 88 314 LEU A CA 1
ATOM 2510 C C . LEU A 1 314 ? -15.922 0.504 -3.518 1 88 314 LEU A C 1
ATOM 2512 O O . LEU A 1 314 ? -14.828 -0.002 -3.279 1 88 314 LEU A O 1
ATOM 2516 N N . SER A 1 315 ? -16.703 0.041 -4.426 1 87.88 315 SER A N 1
ATOM 2517 C CA . SER A 1 315 ? -16.328 -1.101 -5.254 1 87.88 315 SER A CA 1
ATOM 2518 C C . SER A 1 315 ? -15.078 -0.793 -6.082 1 87.88 315 SER A C 1
ATOM 2520 O O . SER A 1 315 ? -14.18 -1.629 -6.199 1 87.88 315 SER A O 1
ATOM 2522 N N . GLN A 1 316 ? -15.055 0.417 -6.613 1 90.94 316 GLN A N 1
ATOM 2523 C CA . GLN A 1 316 ? -13.891 0.822 -7.395 1 90.94 316 GLN A CA 1
ATOM 2524 C C . GLN A 1 316 ? -12.664 1.002 -6.504 1 90.94 316 GLN A C 1
ATOM 2526 O O . GLN A 1 316 ? -11.547 0.678 -6.91 1 90.94 316 GLN A O 1
ATOM 2531 N N . MET A 1 317 ? -12.922 1.521 -5.328 1 92.06 317 MET A N 1
ATOM 2532 C CA . MET A 1 317 ? -11.812 1.695 -4.398 1 92.06 317 MET A CA 1
ATOM 2533 C C . MET A 1 317 ? -11.219 0.348 -3.994 1 92.06 317 MET A C 1
ATOM 2535 O O . MET A 1 317 ? -10.008 0.22 -3.834 1 92.06 317 MET A O 1
ATOM 2539 N N . GLU A 1 318 ? -12.031 -0.575 -3.859 1 89.56 318 GLU A N 1
ATOM 2540 C CA . GLU A 1 318 ? -11.562 -1.918 -3.529 1 89.56 318 GLU A CA 1
ATOM 2541 C C . GLU A 1 318 ? -10.688 -2.486 -4.641 1 89.56 318 GLU A C 1
ATOM 2543 O O . GLU A 1 318 ? -9.711 -3.186 -4.371 1 89.56 318 GLU A O 1
ATOM 2548 N N . LYS A 1 319 ? -11.094 -2.264 -5.848 1 91.31 319 LYS A N 1
ATOM 2549 C CA . LYS A 1 319 ? -10.273 -2.707 -6.973 1 91.31 319 LYS A CA 1
ATOM 2550 C C . LYS A 1 319 ? -8.883 -2.072 -6.926 1 91.31 319 LYS A C 1
ATOM 2552 O O . LYS A 1 319 ? -7.883 -2.732 -7.211 1 91.31 319 LYS A O 1
ATOM 2557 N N . ILE A 1 320 ? -8.859 -0.79 -6.609 1 94.88 320 ILE A N 1
ATOM 2558 C CA . ILE A 1 320 ? -7.586 -0.095 -6.492 1 94.88 320 ILE A CA 1
ATOM 2559 C C . ILE A 1 320 ? -6.754 -0.731 -5.379 1 94.88 320 ILE A C 1
ATOM 2561 O O . ILE A 1 320 ? -5.562 -0.993 -5.559 1 94.88 320 ILE A O 1
ATOM 2565 N N . VAL A 1 321 ? -7.402 -0.976 -4.266 1 94.12 321 VAL A N 1
ATOM 2566 C CA . VAL A 1 321 ? -6.719 -1.584 -3.129 1 94.12 321 VAL A CA 1
ATOM 2567 C C . VAL A 1 321 ? -6.164 -2.949 -3.529 1 94.12 321 VAL A C 1
ATOM 2569 O O . VAL A 1 321 ? -5.016 -3.271 -3.223 1 94.12 321 VAL A O 1
ATOM 2572 N N . ARG A 1 322 ? -6.871 -3.693 -4.25 1 91.94 322 ARG A N 1
ATOM 2573 C CA . ARG A 1 322 ? -6.508 -5.055 -4.637 1 91.94 322 ARG A CA 1
ATOM 2574 C C . ARG A 1 322 ? -5.234 -5.062 -5.473 1 91.94 322 ARG A C 1
ATOM 2576 O O . ARG A 1 322 ? -4.398 -5.961 -5.332 1 91.94 322 ARG A O 1
ATOM 2583 N N . ILE A 1 323 ? -5.109 -4.113 -6.281 1 94 323 ILE A N 1
ATOM 2584 C CA . ILE A 1 323 ? -3.969 -4.133 -7.188 1 94 323 ILE A CA 1
ATOM 2585 C C . ILE A 1 323 ? -2.824 -3.314 -6.594 1 94 323 ILE A C 1
ATOM 2587 O O . ILE A 1 323 ? -1.787 -3.129 -7.238 1 94 323 ILE A O 1
ATOM 2591 N N . THR A 1 324 ? -3.049 -2.736 -5.434 1 94.31 324 THR A N 1
ATOM 2592 C CA . THR A 1 324 ? -1.995 -1.982 -4.766 1 94.31 324 THR A CA 1
ATOM 2593 C C . THR A 1 324 ? -1.348 -2.818 -3.664 1 94.31 324 THR A C 1
ATOM 2595 O O . THR A 1 324 ? -0.128 -2.996 -3.648 1 94.31 324 THR A O 1
ATOM 2598 N N . TRP A 1 325 ? -2.223 -3.365 -2.768 1 91.62 325 TRP A N 1
ATOM 2599 C CA . TRP A 1 325 ? -1.663 -4.203 -1.713 1 91.62 325 TRP A CA 1
ATOM 2600 C C . TRP A 1 325 ? -2.6 -5.359 -1.381 1 91.62 325 TRP A C 1
ATOM 2602 O O . TRP A 1 325 ? -2.488 -5.973 -0.316 1 91.62 325 TRP A O 1
ATOM 2612 N N . SER A 1 326 ? -3.57 -5.746 -2.24 1 90 326 SER A N 1
ATOM 2613 C CA . SER A 1 326 ? -4.523 -6.844 -2.123 1 90 326 SER A CA 1
ATOM 2614 C C . SER A 1 326 ? -5.48 -6.621 -0.956 1 90 326 SER A C 1
ATOM 2616 O O . SER A 1 326 ? -6.613 -6.176 -1.152 1 90 326 SER A O 1
ATOM 2618 N N . ASN A 1 327 ? -5.078 -6.77 0.286 1 86.19 327 ASN A N 1
ATOM 2619 C CA . ASN A 1 327 ? -5.816 -6.465 1.506 1 86.19 327 ASN A CA 1
ATOM 2620 C C . ASN A 1 327 ? -4.914 -5.82 2.559 1 86.19 327 ASN A C 1
ATOM 2622 O O . ASN A 1 327 ? -3.74 -6.172 2.676 1 86.19 327 ASN A O 1
ATOM 2626 N N . PRO A 1 328 ? -5.484 -4.926 3.26 1 88.81 328 PRO A N 1
ATOM 2627 C CA . PRO A 1 328 ? -4.676 -4.289 4.301 1 88.81 328 PRO A CA 1
ATOM 2628 C C . PRO A 1 328 ? -4.457 -5.195 5.512 1 88.81 328 PRO A C 1
ATOM 2630 O O . PRO A 1 328 ? -5.227 -6.133 5.734 1 88.81 328 PRO A O 1
ATOM 2633 N N . PRO A 1 329 ? -3.363 -4.977 6.266 1 86.88 329 PRO A N 1
ATOM 2634 C CA . PRO A 1 329 ? -3.156 -5.738 7.5 1 86.88 329 PRO A CA 1
ATOM 2635 C C . PRO A 1 329 ? -4.309 -5.586 8.484 1 86.88 329 PRO A C 1
ATOM 2637 O O . PRO A 1 329 ? -4.863 -4.492 8.633 1 86.88 329 PRO A O 1
ATOM 2640 N N . ALA A 1 330 ? -4.57 -6.605 9.242 1 82.75 330 ALA A N 1
ATOM 2641 C CA . ALA A 1 330 ? -5.793 -6.656 10.039 1 82.75 330 ALA A CA 1
ATOM 2642 C C . ALA A 1 330 ? -5.512 -6.301 11.5 1 82.75 330 ALA A C 1
ATOM 2644 O O . ALA A 1 330 ? -6.387 -5.789 12.195 1 82.75 330 ALA A O 1
ATOM 2645 N N . GLN A 1 331 ? -4.387 -6.582 11.969 1 82.75 331 GLN A N 1
ATOM 2646 C CA . GLN A 1 331 ? -4.129 -6.504 13.406 1 82.75 331 GLN A CA 1
ATOM 2647 C C . GLN A 1 331 ? -4.371 -5.094 13.93 1 82.75 331 GLN A C 1
ATOM 2649 O O . GLN A 1 331 ? -5.113 -4.902 14.898 1 82.75 331 GLN A O 1
ATOM 2654 N N . GLY A 1 332 ? -3.709 -4.145 13.336 1 85.69 332 GLY A N 1
ATOM 2655 C CA . GLY A 1 332 ? -3.912 -2.773 13.773 1 85.69 332 GLY A CA 1
ATOM 2656 C C . GLY A 1 332 ? -5.355 -2.32 13.664 1 85.69 332 GLY A C 1
ATOM 2657 O O . GLY A 1 332 ? -5.867 -1.642 14.555 1 85.69 332 GLY A O 1
ATOM 2658 N N . ALA A 1 333 ? -5.969 -2.705 12.602 1 87.06 333 ALA A N 1
ATOM 2659 C CA . ALA A 1 333 ? -7.359 -2.322 12.375 1 87.06 333 ALA A CA 1
ATOM 2660 C C . ALA A 1 333 ? -8.273 -2.922 13.438 1 87.06 333 ALA A C 1
ATOM 2662 O O . ALA A 1 333 ? -9.227 -2.275 13.883 1 87.06 333 ALA A O 1
ATOM 2663 N N . ARG A 1 334 ? -7.973 -4.098 13.828 1 85.12 334 ARG A N 1
ATOM 2664 C CA . ARG A 1 334 ? -8.766 -4.754 14.859 1 85.12 334 ARG A CA 1
ATOM 2665 C C . ARG A 1 334 ? -8.602 -4.055 16.203 1 85.12 334 ARG A C 1
ATOM 2667 O O . ARG A 1 334 ? -9.562 -3.926 16.969 1 85.12 334 ARG A O 1
ATOM 2674 N N . ILE A 1 335 ? -7.422 -3.676 16.516 1 87.75 335 ILE A N 1
ATOM 2675 C CA . ILE A 1 335 ? -7.16 -2.951 17.75 1 87.75 335 ILE A CA 1
ATOM 2676 C C . ILE A 1 335 ? -7.977 -1.66 17.781 1 87.75 335 ILE A C 1
ATOM 2678 O O . ILE A 1 335 ? -8.648 -1.36 18.766 1 87.75 335 ILE A O 1
ATOM 2682 N N . VAL A 1 336 ? -7.945 -0.928 16.672 1 89.81 336 VAL A N 1
ATOM 2683 C CA . VAL A 1 336 ? -8.664 0.339 16.578 1 89.81 336 VAL A CA 1
ATOM 2684 C C . VAL A 1 336 ? -10.164 0.09 16.672 1 89.81 336 VAL A C 1
ATOM 2686 O O . VAL A 1 336 ? -10.859 0.742 17.453 1 89.81 336 VAL A O 1
ATOM 2689 N N . ALA A 1 337 ? -10.633 -0.875 15.938 1 87.19 337 ALA A N 1
ATOM 2690 C CA . ALA A 1 337 ? -12.062 -1.182 15.914 1 87.19 337 ALA A CA 1
ATOM 2691 C C . ALA A 1 337 ? -12.547 -1.611 17.297 1 87.19 337 ALA A C 1
ATOM 2693 O O . ALA A 1 337 ? -13.602 -1.17 17.75 1 87.19 337 ALA A O 1
ATOM 2694 N N . TYR A 1 338 ? -11.789 -2.432 17.953 1 88.56 338 TYR A N 1
ATOM 2695 C CA . TYR A 1 338 ? -12.156 -2.93 19.281 1 88.56 338 TYR A CA 1
ATOM 2696 C C . TYR A 1 338 ? -12.156 -1.803 20.297 1 88.56 338 TYR A C 1
ATOM 2698 O O . TYR A 1 338 ? -13.078 -1.701 21.125 1 88.56 338 TYR A O 1
ATOM 2706 N N . THR A 1 339 ? -11.195 -0.986 20.234 1 90.38 339 THR A N 1
ATOM 2707 C CA . THR A 1 339 ? -11.086 0.13 21.172 1 90.38 339 THR A CA 1
ATOM 2708 C C . THR A 1 339 ? -12.25 1.1 21 1 90.38 339 THR A C 1
ATOM 2710 O O . THR A 1 339 ? -12.867 1.529 21.969 1 90.38 339 THR A O 1
ATOM 2713 N N . LEU A 1 340 ? -12.547 1.396 19.766 1 89.25 340 LEU A N 1
ATOM 2714 C CA . LEU A 1 340 ? -13.562 2.398 19.484 1 89.25 340 LEU A CA 1
ATOM 2715 C C . LEU A 1 340 ? -14.961 1.837 19.719 1 89.25 340 LEU A C 1
ATOM 2717 O O . LEU A 1 340 ? -15.914 2.592 19.938 1 89.25 340 LEU A O 1
ATOM 2721 N N . SER A 1 341 ? -15.102 0.492 19.719 1 85.31 341 SER A N 1
ATOM 2722 C CA . SER A 1 341 ? -16.422 -0.119 19.859 1 85.31 341 SER A CA 1
ATOM 2723 C C . SER A 1 341 ? -16.672 -0.583 21.297 1 85.31 341 SER A C 1
ATOM 2725 O O . SER A 1 341 ? -17.766 -1.059 21.609 1 85.31 341 SER A O 1
ATOM 2727 N N . THR A 1 342 ? -15.711 -0.504 22.172 1 88.5 342 THR A N 1
ATOM 2728 C CA . THR A 1 342 ? -15.836 -0.839 23.578 1 88.5 342 THR A CA 1
ATOM 2729 C C . THR A 1 342 ? -15.898 0.426 24.438 1 88.5 342 THR A C 1
ATOM 2731 O O . THR A 1 342 ? -14.891 1.122 24.594 1 88.5 342 THR A O 1
ATOM 2734 N N . PRO A 1 343 ? -17.031 0.656 25.016 1 91.75 343 PRO A N 1
ATOM 2735 C CA . PRO A 1 343 ? -17.234 1.929 25.719 1 91.75 343 PRO A CA 1
ATOM 2736 C C . PRO A 1 343 ? -16.141 2.217 26.75 1 91.75 343 PRO A C 1
ATOM 2738 O O . PRO A 1 343 ? -15.633 3.336 26.828 1 91.75 343 PRO A O 1
ATOM 2741 N N . GLU A 1 344 ? -15.727 1.253 27.516 1 94.38 344 GLU A N 1
ATOM 2742 C CA . GLU A 1 344 ? -14.719 1.45 28.547 1 94.38 344 GLU A CA 1
ATOM 2743 C C . GLU A 1 344 ? -13.359 1.795 27.938 1 94.38 344 GLU A C 1
ATOM 2745 O O . GLU A 1 344 ? -12.672 2.697 28.406 1 94.38 344 GLU A O 1
ATOM 2750 N N . LEU A 1 345 ? -13.047 1.096 26.859 1 92.19 345 LEU A N 1
ATOM 2751 C CA . LEU A 1 345 ? -11.773 1.33 26.188 1 92.19 345 LEU A CA 1
ATOM 2752 C C . LEU A 1 345 ? -11.789 2.652 25.438 1 92.19 345 LEU A C 1
ATOM 2754 O O . LEU A 1 345 ? -10.766 3.342 25.359 1 92.19 345 LEU A O 1
ATOM 2758 N N . PHE A 1 346 ? -12.961 2.916 24.922 1 92.31 346 PHE A N 1
ATOM 2759 C CA . PHE A 1 346 ? -13.102 4.184 24.203 1 92.31 346 PHE A CA 1
ATOM 2760 C C . PHE A 1 346 ? -12.883 5.359 25.141 1 92.31 346 PHE A C 1
ATOM 2762 O O . PHE A 1 346 ? -12.164 6.305 24.812 1 92.31 346 PHE A O 1
ATOM 2769 N N . LYS A 1 347 ? -13.422 5.254 26.25 1 94.62 347 LYS A N 1
ATOM 2770 C CA . LYS A 1 347 ? -13.25 6.305 27.25 1 94.62 347 LYS A CA 1
ATOM 2771 C C . LYS A 1 347 ? -11.797 6.41 27.688 1 94.62 347 LYS A C 1
ATOM 2773 O O . LYS A 1 347 ? -11.242 7.508 27.781 1 94.62 347 LYS A O 1
ATOM 2778 N N . GLU A 1 348 ? -11.211 5.297 27.969 1 94.94 348 GLU A N 1
ATOM 2779 C CA . GLU A 1 348 ? -9.805 5.285 28.375 1 94.94 348 GLU A CA 1
ATOM 2780 C C . GLU A 1 348 ? -8.922 5.895 27.281 1 94.94 348 GLU A C 1
ATOM 2782 O O . GLU A 1 348 ? -8.031 6.695 27.578 1 94.94 348 GLU A O 1
ATOM 2787 N N . TRP A 1 349 ? -9.156 5.5 26.047 1 93.19 349 TRP A N 1
ATOM 2788 C CA . TRP A 1 349 ? -8.375 6 24.922 1 93.19 349 TRP A CA 1
ATOM 2789 C C . TRP A 1 349 ? -8.555 7.504 24.766 1 93.19 349 TRP A C 1
ATOM 2791 O O . TRP A 1 349 ? -7.586 8.234 24.562 1 93.19 349 TRP A O 1
ATOM 2801 N N . THR A 1 350 ? -9.766 7.984 24.906 1 93.81 350 THR A N 1
ATOM 2802 C CA . THR A 1 350 ? -10.039 9.414 24.766 1 93.81 350 THR A CA 1
ATOM 2803 C C . THR A 1 350 ? -9.344 10.211 25.859 1 93.81 350 THR A C 1
ATOM 2805 O O . THR A 1 350 ? -8.836 11.305 25.625 1 93.81 350 THR A O 1
ATOM 2808 N N . ASP A 1 351 ? -9.32 9.633 27.016 1 95.25 351 ASP A N 1
ATOM 2809 C CA . ASP A 1 351 ? -8.641 10.281 28.125 1 95.25 351 ASP A CA 1
ATOM 2810 C C . ASP A 1 351 ? -7.133 10.344 27.875 1 95.25 351 ASP A C 1
ATOM 2812 O O . ASP A 1 351 ? -6.484 11.336 28.219 1 95.25 351 ASP A O 1
ATOM 2816 N N . ASN A 1 352 ? -6.629 9.273 27.359 1 94.12 352 ASN A N 1
ATOM 2817 C CA . ASN A 1 352 ? -5.207 9.25 27.031 1 94.12 352 ASN A CA 1
ATOM 2818 C C . ASN A 1 352 ? -4.855 10.305 25.984 1 94.12 352 ASN A C 1
ATOM 2820 O O . ASN A 1 352 ? -3.846 11 26.109 1 94.12 352 ASN A O 1
ATOM 2824 N N . VAL A 1 353 ? -5.68 10.375 24.953 1 92.12 353 VAL A N 1
ATOM 2825 C CA . VAL A 1 353 ? -5.461 11.336 23.891 1 92.12 353 VAL A CA 1
ATOM 2826 C C . VAL A 1 353 ? -5.527 12.758 24.438 1 92.12 353 VAL A C 1
ATOM 2828 O O . VAL A 1 353 ? -4.695 13.602 24.094 1 92.12 353 VAL A O 1
ATOM 2831 N N . LYS A 1 354 ? -6.48 13.039 25.297 1 94.81 354 LYS A N 1
ATOM 2832 C CA . LYS A 1 354 ? -6.621 14.352 25.906 1 94.81 354 LYS A CA 1
ATOM 2833 C C . LYS A 1 354 ? -5.406 14.688 26.781 1 94.81 354 LYS A C 1
ATOM 2835 O O . LYS A 1 354 ? -4.938 15.828 26.781 1 94.81 354 LYS A O 1
ATOM 2840 N N . THR A 1 355 ? -4.965 13.734 27.516 1 94.06 355 THR A N 1
ATOM 2841 C CA . THR A 1 355 ? -3.789 13.938 28.359 1 94.06 355 THR A CA 1
ATOM 2842 C C . THR A 1 355 ? -2.59 14.367 27.516 1 94.06 355 THR A C 1
ATOM 2844 O O . THR A 1 355 ? -1.872 15.305 27.891 1 94.06 355 THR A O 1
ATOM 2847 N N . MET A 1 356 ? -2.422 13.68 26.422 1 91.31 356 MET A N 1
ATOM 2848 C CA . MET A 1 356 ? -1.293 13.992 25.547 1 91.31 356 MET A CA 1
ATOM 2849 C C . MET A 1 356 ? -1.465 15.367 24.922 1 91.31 356 MET A C 1
ATOM 2851 O O . MET A 1 356 ? -0.51 16.141 24.828 1 91.31 356 MET A O 1
ATOM 2855 N N . ALA A 1 357 ? -2.635 15.633 24.453 1 93 357 ALA A N 1
ATOM 2856 C CA . ALA A 1 357 ? -2.908 16.938 23.844 1 93 357 ALA A CA 1
ATOM 2857 C C . ALA A 1 357 ? -2.693 18.062 24.859 1 93 357 ALA A C 1
ATOM 2859 O O . ALA A 1 357 ? -2.092 19.094 24.531 1 93 357 ALA A O 1
ATOM 2860 N N . ASP A 1 358 ? -3.17 17.891 26.062 1 94.12 358 ASP A N 1
ATOM 2861 C CA . ASP A 1 358 ? -3.014 18.891 27.109 1 94.12 358 ASP A CA 1
ATOM 2862 C C . ASP A 1 358 ? -1.54 19.125 27.438 1 94.12 358 ASP A C 1
ATOM 2864 O O . ASP A 1 358 ? -1.136 20.266 27.703 1 94.12 358 ASP A O 1
ATOM 2868 N N . ARG A 1 359 ? -0.852 18.078 27.453 1 93.31 359 ARG A N 1
ATOM 2869 C CA . ARG A 1 359 ? 0.581 18.219 27.688 1 93.31 359 ARG A CA 1
ATOM 2870 C C . ARG A 1 359 ? 1.236 19.094 26.641 1 93.31 359 ARG A C 1
ATOM 2872 O O . ARG A 1 359 ? 2.047 19.969 26.969 1 93.31 359 ARG A O 1
ATOM 2879 N N . ILE A 1 360 ? 0.93 18.859 25.391 1 91.75 360 ILE A N 1
ATOM 2880 C CA . ILE A 1 360 ? 1.498 19.641 24.297 1 91.75 360 ILE A CA 1
ATOM 2881 C C . ILE A 1 360 ? 1.106 21.109 24.453 1 91.75 360 ILE A C 1
ATOM 2883 O O . ILE A 1 360 ? 1.941 22 24.297 1 91.75 360 ILE A O 1
ATOM 2887 N N . LEU A 1 361 ? -0.105 21.391 24.828 1 93.31 361 LEU A N 1
ATOM 2888 C CA . LEU A 1 361 ? -0.588 22.75 25.031 1 93.31 361 LEU A CA 1
ATOM 2889 C C . LEU A 1 361 ? 0.153 23.438 26.188 1 93.31 361 LEU A C 1
ATOM 2891 O O . LEU A 1 361 ? 0.52 24.609 26.078 1 93.31 361 LEU A O 1
ATOM 2895 N N . THR A 1 362 ? 0.352 22.672 27.172 1 94.94 362 THR A N 1
ATOM 2896 C CA . THR A 1 362 ? 1.068 23.203 28.328 1 94.94 362 THR A CA 1
ATOM 2897 C C . THR A 1 362 ? 2.514 23.531 27.953 1 94.94 362 THR A C 1
ATOM 2899 O O . THR A 1 362 ? 3.035 24.578 28.344 1 94.94 362 THR A O 1
ATOM 2902 N N . MET A 1 363 ? 3.117 22.625 27.234 1 94.19 363 MET A N 1
ATOM 2903 C CA . MET A 1 363 ? 4.5 22.844 26.828 1 94.19 363 MET A CA 1
ATOM 2904 C C . MET A 1 363 ? 4.609 24.078 25.922 1 94.19 363 MET A C 1
ATOM 2906 O O . MET A 1 363 ? 5.57 24.844 26.031 1 94.19 363 MET A O 1
ATOM 2910 N N . ARG A 1 364 ? 3.707 24.25 25.062 1 95 364 ARG A N 1
ATOM 2911 C CA . ARG A 1 364 ? 3.682 25.438 24.219 1 95 364 ARG A CA 1
ATOM 2912 C C . ARG A 1 364 ? 3.568 26.703 25.047 1 95 364 ARG A C 1
ATOM 2914 O O . ARG A 1 364 ? 4.293 27.672 24.828 1 95 364 ARG A O 1
ATOM 2921 N N . ALA A 1 365 ? 2.652 26.703 25.984 1 95.88 365 ALA A N 1
ATOM 2922 C CA . ALA A 1 365 ? 2.432 27.844 26.859 1 95.88 365 ALA A CA 1
ATOM 2923 C C . ALA A 1 365 ? 3.684 28.172 27.656 1 95.88 365 ALA A C 1
ATOM 2925 O O . ALA A 1 365 ? 4.051 29.344 27.812 1 95.88 365 ALA A O 1
ATOM 2926 N N . GLU A 1 366 ? 4.262 27.125 28.125 1 96.62 366 GLU A N 1
ATOM 2927 C CA . GLU A 1 366 ? 5.469 27.297 28.922 1 96.62 366 GLU A CA 1
ATOM 2928 C C . GLU A 1 366 ? 6.625 27.812 28.062 1 96.62 366 GLU A C 1
ATOM 2930 O O . GLU A 1 366 ? 7.43 28.641 28.531 1 96.62 366 GLU A O 1
ATOM 2935 N N . LEU A 1 367 ? 6.762 27.281 26.922 1 96.25 367 LEU A N 1
ATOM 2936 C CA . LEU A 1 367 ? 7.801 27.766 26.016 1 96.25 367 LEU A CA 1
ATOM 2937 C C . LEU A 1 367 ? 7.613 29.25 25.719 1 96.25 367 LEU A C 1
ATOM 2939 O O . LEU A 1 367 ? 8.562 30.031 25.797 1 96.25 367 LEU A O 1
ATOM 2943 N N . ARG A 1 368 ? 6.402 29.672 25.391 1 96.31 368 ARG A N 1
ATOM 2944 C CA . ARG A 1 368 ? 6.113 31.078 25.125 1 96.31 368 ARG A CA 1
ATOM 2945 C C . ARG A 1 368 ? 6.453 31.953 26.328 1 96.31 368 ARG A C 1
ATOM 2947 O O . ARG A 1 368 ? 7.09 33 26.188 1 96.31 368 ARG A O 1
ATOM 2954 N N . ALA A 1 369 ? 6.012 31.469 27.453 1 97.25 369 ALA A N 1
ATOM 2955 C CA . ALA A 1 369 ? 6.258 32.219 28.688 1 97.25 369 ALA A CA 1
ATOM 2956 C C . ALA A 1 369 ? 7.75 32.438 28.906 1 97.25 369 ALA A C 1
ATOM 2958 O O . ALA A 1 369 ? 8.164 33.531 29.312 1 97.25 369 ALA A O 1
ATOM 2959 N N . ARG A 1 370 ? 8.547 31.422 28.656 1 96.81 370 ARG A N 1
ATOM 2960 C CA . ARG A 1 370 ? 9.992 31.531 28.844 1 96.81 370 ARG A CA 1
ATOM 2961 C C . ARG A 1 370 ? 10.609 32.469 27.828 1 96.81 370 ARG A C 1
ATOM 2963 O O . ARG A 1 370 ? 11.5 33.25 28.141 1 96.81 370 ARG A O 1
ATOM 2970 N N . LEU A 1 371 ? 10.164 32.375 26.641 1 96.94 371 LEU A N 1
ATOM 2971 C CA . LEU A 1 371 ? 10.672 33.25 25.609 1 96.94 371 LEU A CA 1
ATOM 2972 C C . LEU A 1 371 ? 10.336 34.719 25.922 1 96.94 371 LEU A C 1
ATOM 2974 O O . LEU A 1 371 ? 11.156 35.594 25.703 1 96.94 371 LEU A O 1
ATOM 2978 N N . GLU A 1 372 ? 9.117 34.938 26.359 1 97.19 372 GLU A N 1
ATOM 2979 C CA . GLU A 1 372 ? 8.703 36.281 26.75 1 97.19 372 GLU A CA 1
ATOM 2980 C C . GLU A 1 372 ? 9.477 36.781 27.969 1 97.19 372 GLU A C 1
ATOM 2982 O O . GLU A 1 372 ? 9.852 37.938 28.047 1 97.19 372 GLU A O 1
ATOM 2987 N N . ALA A 1 373 ? 9.664 35.875 28.891 1 97.38 373 ALA A N 1
ATOM 2988 C CA . ALA A 1 373 ? 10.43 36.219 30.078 1 97.38 373 ALA A CA 1
ATOM 2989 C C . ALA A 1 373 ? 11.867 36.625 29.719 1 97.38 373 ALA A C 1
ATOM 2991 O O . ALA A 1 373 ? 12.461 37.469 30.375 1 97.38 373 ALA A O 1
ATOM 2992 N N . LEU A 1 374 ? 12.398 35.969 28.75 1 97.38 374 LEU A N 1
ATOM 2993 C CA . LEU A 1 374 ? 13.75 36.25 28.266 1 97.38 374 LEU A CA 1
ATOM 2994 C C . LEU A 1 374 ? 13.758 37.5 27.406 1 97.38 374 LEU A C 1
ATOM 2996 O O . LEU A 1 374 ? 14.828 37.969 27 1 97.38 374 LEU A O 1
ATOM 3000 N N . LYS A 1 375 ? 12.562 38.094 27.172 1 96.94 375 LYS A N 1
ATOM 3001 C CA . LYS A 1 375 ? 12.398 39.25 26.297 1 96.94 375 LYS A CA 1
ATOM 3002 C C . LYS A 1 375 ? 12.992 39 24.922 1 96.94 375 LYS A C 1
ATOM 3004 O O . LYS A 1 375 ? 13.703 39.844 24.375 1 96.94 375 LYS A O 1
ATOM 3009 N N . THR A 1 376 ? 12.812 37.75 24.5 1 96.19 376 THR A N 1
ATOM 3010 C CA . THR A 1 376 ? 13.266 37.406 23.156 1 96.19 376 THR A CA 1
ATOM 3011 C C . THR A 1 376 ? 12.594 38.281 22.125 1 96.19 376 THR A C 1
ATOM 3013 O O . THR A 1 376 ? 11.375 38.469 22.141 1 96.19 376 THR A O 1
ATOM 3016 N N . PRO A 1 377 ? 13.383 38.812 21.156 1 94.56 377 PRO A N 1
ATOM 3017 C CA . PRO A 1 377 ? 12.82 39.75 20.156 1 94.56 377 PRO A CA 1
ATOM 3018 C C . PRO A 1 377 ? 11.688 39.094 19.344 1 94.56 377 PRO A C 1
ATOM 3020 O O . PRO A 1 377 ? 11.766 37.938 18.984 1 94.56 377 PRO A O 1
ATOM 3023 N N . GLY A 1 378 ? 10.633 39.969 19.078 1 89.31 378 GLY A N 1
ATOM 3024 C CA . GLY A 1 378 ? 9.5 39.531 18.281 1 89.31 378 GLY A CA 1
ATOM 3025 C C . GLY A 1 378 ? 8.32 39.094 19.125 1 89.31 378 GLY A C 1
ATOM 3026 O O . GLY A 1 378 ? 8.359 39.188 20.359 1 89.31 378 GLY A O 1
ATOM 3027 N N . THR A 1 379 ? 7.258 38.688 18.422 1 90.94 379 THR A N 1
ATOM 3028 C CA . THR A 1 379 ? 6.074 38.156 19.078 1 90.94 379 THR A CA 1
ATOM 3029 C C . THR A 1 379 ? 6.059 36.656 19.016 1 90.94 379 THR A C 1
ATOM 3031 O O . THR A 1 379 ? 6.449 36.062 18 1 90.94 379 THR A O 1
ATOM 3034 N N . TRP A 1 380 ? 5.695 36.062 20.094 1 93.62 380 TRP A N 1
ATOM 3035 C CA . TRP A 1 380 ? 5.758 34.594 20.188 1 93.62 380 TRP A CA 1
ATOM 3036 C C . TRP A 1 380 ? 4.371 34 20.438 1 93.62 380 TRP A C 1
ATOM 3038 O O . TRP A 1 380 ? 4.25 32.844 20.859 1 93.62 380 TRP A O 1
ATOM 3048 N N . ASN A 1 381 ? 3.32 34.75 20.172 1 93.5 381 ASN A N 1
ATOM 3049 C CA . ASN A 1 381 ? 1.938 34.312 20.328 1 93.5 381 ASN A CA 1
ATOM 3050 C C . ASN A 1 381 ? 1.63 33.094 19.453 1 93.5 381 ASN A C 1
ATOM 3052 O O . ASN A 1 381 ? 0.816 32.25 19.812 1 93.5 381 ASN A O 1
ATOM 3056 N N . HIS A 1 382 ? 2.318 33.031 18.328 1 91.75 382 HIS A N 1
ATOM 3057 C CA . HIS A 1 382 ? 2.035 31.953 17.375 1 91.75 382 HIS A CA 1
ATOM 3058 C C . HIS A 1 382 ? 2.328 30.578 17.969 1 91.75 382 HIS A C 1
ATOM 3060 O O . HIS A 1 382 ? 1.717 29.578 17.594 1 91.75 382 HIS A O 1
ATOM 3066 N N . ILE A 1 383 ? 3.188 30.484 18.938 1 91.94 383 ILE A N 1
ATOM 3067 C CA . ILE A 1 383 ? 3.547 29.219 19.578 1 91.94 383 ILE A CA 1
ATOM 3068 C C . ILE A 1 383 ? 2.326 28.641 20.281 1 91.94 383 ILE A C 1
ATOM 3070 O O . ILE A 1 383 ? 2.152 27.422 20.312 1 91.94 383 ILE A O 1
ATOM 3074 N N . THR A 1 384 ? 1.496 29.531 20.844 1 93.69 384 THR A N 1
ATOM 3075 C CA . THR A 1 384 ? 0.332 29.047 21.578 1 93.69 384 THR A CA 1
ATOM 3076 C C . THR A 1 384 ? -0.915 29.078 20.688 1 93.69 384 THR A C 1
ATOM 3078 O O . THR A 1 384 ? -1.909 28.406 20.984 1 93.69 384 THR A O 1
ATOM 3081 N N . GLU A 1 385 ? -0.856 29.844 19.641 1 91.62 385 GLU A N 1
ATOM 3082 C CA . GLU A 1 385 ? -1.984 29.891 18.719 1 91.62 385 GLU A CA 1
ATOM 3083 C C . GLU A 1 385 ? -1.988 28.672 17.797 1 91.62 385 GLU A C 1
ATOM 3085 O O . GLU A 1 385 ? -3.049 28.234 17.344 1 91.62 385 GLU A O 1
ATOM 3090 N N . GLN A 1 386 ? -0.851 28.219 17.516 1 90.5 386 GLN A N 1
ATOM 3091 C CA . GLN A 1 386 ? -0.728 26.969 16.766 1 90.5 386 GLN A CA 1
ATOM 3092 C C . GLN A 1 386 ? -1.059 25.766 17.641 1 90.5 386 GLN A C 1
ATOM 3094 O O . GLN A 1 386 ? -0.962 25.828 18.859 1 90.5 386 GLN A O 1
ATOM 3099 N N . ILE A 1 387 ? -1.521 24.703 17 1 88.75 387 ILE A N 1
ATOM 3100 C CA . ILE A 1 387 ? -1.886 23.531 17.766 1 88.75 387 ILE A CA 1
ATOM 3101 C C . ILE A 1 387 ? -1.304 22.281 17.109 1 88.75 387 ILE A C 1
ATOM 3103 O O . ILE A 1 387 ? -0.844 22.328 15.969 1 88.75 387 ILE A O 1
ATOM 3107 N N . GLY A 1 388 ? -1.348 21.188 17.891 1 88.12 388 GLY A N 1
ATOM 3108 C CA . GLY A 1 388 ? -0.895 19.922 17.344 1 88.12 388 GLY A CA 1
ATOM 3109 C C . GLY A 1 388 ? 0.581 19.656 17.578 1 88.12 388 GLY A C 1
ATOM 3110 O O . GLY A 1 388 ? 1.208 20.328 18.406 1 88.12 388 GLY A O 1
ATOM 3111 N N . MET A 1 389 ? 1.078 18.688 16.859 1 85.62 389 MET A N 1
ATOM 3112 C CA . MET A 1 389 ? 2.406 18.141 17.125 1 85.62 389 MET A CA 1
ATOM 3113 C C . MET A 1 389 ? 3.492 19.031 16.547 1 85.62 389 MET A C 1
ATOM 3115 O O . MET A 1 389 ? 4.613 19.062 17.047 1 85.62 389 MET A O 1
ATOM 3119 N N . PHE A 1 390 ? 3.123 19.781 15.531 1 87.81 390 PHE A N 1
ATOM 3120 C CA . PHE A 1 390 ? 4.148 20.531 14.82 1 87.81 390 PHE A CA 1
ATOM 3121 C C . PHE A 1 390 ? 3.863 22.031 14.875 1 87.81 390 PHE A C 1
ATOM 3123 O O . PHE A 1 390 ? 2.709 22.438 15.023 1 87.81 390 PHE A O 1
ATOM 3130 N N . SER A 1 391 ? 4.953 22.766 14.906 1 88.81 391 SER A N 1
ATOM 3131 C CA . SER A 1 391 ? 4.867 24.219 14.914 1 88.81 391 SER A CA 1
ATOM 3132 C C . SER A 1 391 ? 5.898 24.844 13.977 1 88.81 391 SER A C 1
ATOM 3134 O O . SER A 1 391 ? 6.984 24.297 13.789 1 88.81 391 SER A O 1
ATOM 3136 N N . PHE A 1 392 ? 5.48 25.875 13.383 1 89 392 PHE A N 1
ATOM 3137 C CA . PHE A 1 392 ? 6.449 26.75 12.742 1 89 392 PHE A CA 1
ATOM 3138 C C . PHE A 1 392 ? 6.988 27.781 13.734 1 89 392 PHE A C 1
ATOM 3140 O O . PHE A 1 392 ? 6.223 28.562 14.312 1 89 392 PHE A O 1
ATOM 3147 N N . THR A 1 393 ? 8.266 27.766 13.906 1 86.94 393 THR A N 1
ATOM 3148 C CA . THR A 1 393 ? 8.875 28.625 14.922 1 86.94 393 THR A CA 1
ATOM 3149 C C . THR A 1 393 ? 8.984 30.062 14.422 1 86.94 393 THR A C 1
ATOM 3151 O O . THR A 1 393 ? 9.023 31 15.227 1 86.94 393 THR A O 1
ATOM 3154 N N . GLY A 1 394 ? 9.086 30.219 13.141 1 86.25 394 GLY A N 1
ATOM 3155 C CA . GLY A 1 394 ? 9.352 31.531 12.578 1 86.25 394 GLY A CA 1
ATOM 3156 C C . GLY A 1 394 ? 10.828 31.844 12.469 1 86.25 394 GLY A C 1
ATOM 3157 O O . GLY A 1 394 ? 11.203 32.906 11.953 1 86.25 394 GLY A O 1
ATOM 3158 N N . LEU A 1 395 ? 11.594 30.953 12.867 1 91.12 395 LEU A N 1
ATOM 3159 C CA . LEU A 1 395 ? 13.039 31.141 12.758 1 91.12 395 LEU A CA 1
ATOM 3160 C C . LEU A 1 395 ? 13.492 31.031 11.312 1 91.12 395 LEU A C 1
ATOM 3162 O O . LEU A 1 395 ? 12.93 30.234 10.539 1 91.12 395 LEU A O 1
ATOM 3166 N N . ASN A 1 396 ? 14.445 31.812 10.945 1 89.75 396 ASN A N 1
ATOM 3167 C CA . ASN A 1 396 ? 15 31.719 9.602 1 89.75 396 ASN A CA 1
ATOM 3168 C C . ASN A 1 396 ? 16.031 30.594 9.5 1 89.75 396 ASN A C 1
ATOM 3170 O O . ASN A 1 396 ? 16.438 30.031 10.523 1 89.75 396 ASN A O 1
ATOM 3174 N N . PRO A 1 397 ? 16.422 30.266 8.305 1 92.75 397 PRO A N 1
ATOM 3175 C CA . PRO A 1 397 ? 17.297 29.109 8.109 1 92.75 397 PRO A CA 1
ATOM 3176 C C . PRO A 1 397 ? 18.625 29.25 8.852 1 92.75 397 PRO A C 1
ATOM 3178 O O . PRO A 1 397 ? 19.188 28.266 9.336 1 92.75 397 PRO A O 1
ATOM 3181 N N . LYS A 1 398 ? 19.188 30.438 8.898 1 95.44 398 LYS A N 1
ATOM 3182 C CA . LYS A 1 398 ? 20.438 30.641 9.609 1 95.44 398 LYS A CA 1
ATOM 3183 C C . LYS A 1 398 ? 20.281 30.391 11.102 1 95.44 398 LYS A C 1
ATOM 3185 O O . LYS A 1 398 ? 21.156 29.797 11.734 1 95.44 398 LYS A O 1
ATOM 3190 N N . GLN A 1 399 ? 19.219 30.859 11.641 1 95.75 399 GLN A N 1
ATOM 3191 C CA . GLN A 1 399 ? 18.922 30.625 13.047 1 95.75 399 GLN A CA 1
ATOM 3192 C C . GLN A 1 399 ? 18.703 29.141 13.328 1 95.75 399 GLN A C 1
ATOM 3194 O O . GLN A 1 399 ? 19.156 28.625 14.352 1 95.75 399 GLN A O 1
ATOM 3199 N N . VAL A 1 400 ? 18.047 28.484 12.406 1 95.38 400 VAL A N 1
ATOM 3200 C CA . VAL A 1 400 ? 17.828 27.047 12.523 1 95.38 400 VAL A CA 1
ATOM 3201 C C . VAL A 1 400 ? 19.172 26.312 12.508 1 95.38 400 VAL A C 1
ATOM 3203 O O . VAL A 1 400 ? 19.391 25.391 13.289 1 95.38 400 VAL A O 1
ATOM 3206 N N . ASP A 1 401 ? 20 26.734 11.656 1 95.81 401 ASP A N 1
ATOM 3207 C CA . ASP A 1 401 ? 21.328 26.125 11.578 1 95.81 401 ASP A CA 1
ATOM 3208 C C . ASP A 1 401 ? 22.078 26.281 12.906 1 95.81 401 ASP A C 1
ATOM 3210 O O . ASP A 1 401 ? 22.797 25.375 13.32 1 95.81 401 ASP A O 1
ATOM 3214 N N . TYR A 1 402 ? 22 27.391 13.445 1 96.38 402 TYR A N 1
ATOM 3215 C CA . TYR A 1 402 ? 22.609 27.625 14.75 1 96.38 402 TYR A CA 1
ATOM 3216 C C . TYR A 1 402 ? 22.078 26.641 15.789 1 96.38 402 TYR A C 1
ATOM 3218 O O . TYR A 1 402 ? 22.844 26.062 16.562 1 96.38 402 TYR A O 1
ATOM 3226 N N . LEU A 1 403 ? 20.781 26.453 15.859 1 96.12 403 LEU A N 1
ATOM 3227 C CA . LEU A 1 403 ? 20.156 25.531 16.812 1 96.12 403 LEU A CA 1
ATOM 3228 C C . LEU A 1 403 ? 20.672 24.109 16.578 1 96.12 403 LEU A C 1
ATOM 3230 O O . LEU A 1 403 ? 20.922 23.375 17.547 1 96.12 403 LEU A O 1
ATOM 3234 N N . ILE A 1 404 ? 20.766 23.688 15.328 1 94.56 404 ILE A N 1
ATOM 3235 C CA . ILE A 1 404 ? 21.188 22.328 14.992 1 94.56 404 ILE A CA 1
ATOM 3236 C C . ILE A 1 404 ? 22.656 22.141 15.312 1 94.56 404 ILE A C 1
ATOM 3238 O O . ILE A 1 404 ? 23.031 21.219 16.031 1 94.56 404 ILE A O 1
ATOM 3242 N N . ASN A 1 405 ? 23.484 23.031 14.922 1 95.25 405 ASN A N 1
ATOM 3243 C CA . ASN A 1 405 ? 24.938 22.844 14.969 1 95.25 405 ASN A CA 1
ATOM 3244 C C . ASN A 1 405 ? 25.5 23.203 16.344 1 95.25 405 ASN A C 1
ATOM 3246 O O . ASN A 1 405 ? 26.406 22.531 16.844 1 95.25 405 ASN A O 1
ATOM 3250 N N . GLU A 1 406 ? 25.062 24.234 16.938 1 95.69 406 GLU A N 1
ATOM 3251 C CA . GLU A 1 406 ? 25.641 24.719 18.188 1 95.69 406 GLU A CA 1
ATOM 3252 C C . GLU A 1 406 ? 24.891 24.188 19.406 1 95.69 406 GLU A C 1
ATOM 3254 O O . GLU A 1 406 ? 25.469 24 20.469 1 95.69 406 GLU A O 1
ATOM 3259 N N . LYS A 1 407 ? 23.594 23.984 19.203 1 96.19 407 LYS A N 1
ATOM 3260 C CA . LYS A 1 407 ? 22.766 23.672 20.359 1 96.19 407 LYS A CA 1
ATOM 3261 C C . LYS A 1 407 ? 22.219 22.25 20.297 1 96.19 407 LYS A C 1
ATOM 3263 O O . LYS A 1 407 ? 21.656 21.75 21.266 1 96.19 407 LYS A O 1
ATOM 3268 N N . HIS A 1 408 ? 22.234 21.484 19.172 1 94.88 408 HIS A N 1
ATOM 3269 C CA . HIS A 1 408 ? 21.812 20.109 18.953 1 94.88 408 HIS A CA 1
ATOM 3270 C C . HIS A 1 408 ? 20.312 19.969 19.141 1 94.88 408 HIS A C 1
ATOM 3272 O O . HIS A 1 408 ? 19.844 19.016 19.781 1 94.88 408 HIS A O 1
ATOM 3278 N N . ILE A 1 409 ? 19.703 21.031 18.812 1 93.5 409 ILE A N 1
ATOM 3279 C CA . ILE A 1 409 ? 18.25 20.984 18.656 1 93.5 409 ILE A CA 1
ATOM 3280 C C . ILE A 1 409 ? 17.891 20.812 17.188 1 93.5 409 ILE A C 1
ATOM 3282 O O . ILE A 1 409 ? 18.094 21.719 16.375 1 93.5 409 ILE A O 1
ATOM 3286 N N . TYR A 1 410 ? 17.344 19.672 16.906 1 90.62 410 TYR A N 1
ATOM 3287 C CA . TYR A 1 410 ? 17.156 19.297 15.508 1 90.62 410 TYR A CA 1
ATOM 3288 C C . TYR A 1 410 ? 15.742 19.625 15.031 1 90.62 410 TYR A C 1
ATOM 3290 O O . TYR A 1 410 ? 14.758 19.203 15.656 1 90.62 410 TYR A O 1
ATOM 3298 N N . LEU A 1 411 ? 15.641 20.406 14.047 1 88.75 411 LEU A N 1
ATOM 3299 C CA . LEU A 1 411 ? 14.406 20.781 13.375 1 88.75 411 LEU A CA 1
ATOM 3300 C C . LEU A 1 411 ? 14.633 20.953 11.875 1 88.75 411 LEU A C 1
ATOM 3302 O O . LEU A 1 411 ? 15.773 20.875 11.406 1 88.75 411 LEU A O 1
ATOM 3306 N N . LEU A 1 412 ? 13.586 21.141 11.109 1 86.44 412 LEU A N 1
ATOM 3307 C CA . LEU A 1 412 ? 13.719 21.281 9.664 1 86.44 412 LEU A CA 1
ATOM 3308 C C . LEU A 1 412 ? 14.133 22.703 9.305 1 86.44 412 LEU A C 1
ATOM 3310 O O . LEU A 1 412 ? 13.812 23.656 10.023 1 86.44 412 LEU A O 1
ATOM 3314 N N . PRO A 1 413 ? 14.828 22.781 8.148 1 85.94 413 PRO A N 1
ATOM 3315 C CA . PRO A 1 413 ? 15.266 24.109 7.73 1 85.94 413 PRO A CA 1
ATOM 3316 C C . PRO A 1 413 ? 14.109 25.109 7.59 1 85.94 413 PRO A C 1
ATOM 3318 O O . PRO A 1 413 ? 14.312 26.312 7.719 1 85.94 413 PRO A O 1
ATOM 3321 N N . SER A 1 414 ? 12.977 24.625 7.449 1 83.5 414 SER A N 1
ATOM 3322 C CA . SER A 1 414 ? 11.789 25.469 7.305 1 83.5 414 SER A CA 1
ATOM 3323 C C . SER A 1 414 ? 11.398 26.094 8.633 1 83.5 414 SER A C 1
ATOM 3325 O O . SER A 1 414 ? 10.602 27.047 8.664 1 83.5 414 SER A O 1
ATOM 3327 N N . GLY A 1 415 ? 12.016 25.609 9.695 1 87 415 GLY A N 1
ATOM 3328 C CA . GLY A 1 415 ? 11.641 26.094 11.016 1 87 415 GLY A CA 1
ATOM 3329 C C . GLY A 1 415 ? 10.578 25.234 11.68 1 87 415 GLY A C 1
ATOM 3330 O O . GLY A 1 415 ? 10.148 25.531 12.797 1 87 415 GLY A O 1
ATOM 3331 N N . ARG A 1 416 ? 10.094 24.156 10.953 1 89.12 416 ARG A N 1
ATOM 3332 C CA . ARG A 1 416 ? 9.133 23.219 11.531 1 89.12 416 ARG A CA 1
ATOM 3333 C C . ARG A 1 416 ? 9.766 22.422 12.664 1 89.12 416 ARG A C 1
ATOM 3335 O O . ARG A 1 416 ? 10.852 21.859 12.508 1 89.12 416 ARG A O 1
ATOM 3342 N N . ILE A 1 417 ? 9.188 22.469 13.766 1 90.56 417 ILE A N 1
ATOM 3343 C CA . ILE A 1 417 ? 9.703 21.734 14.922 1 90.56 417 ILE A CA 1
ATOM 3344 C C . ILE A 1 417 ? 8.602 20.859 15.516 1 90.56 417 ILE A C 1
ATOM 3346 O O . ILE A 1 417 ? 7.414 21.188 15.398 1 90.56 417 ILE A O 1
ATOM 3350 N N . ASN A 1 418 ? 8.945 19.719 16.047 1 90.69 418 ASN A N 1
ATOM 3351 C CA . ASN A 1 418 ? 8.023 18.844 16.75 1 90.69 418 ASN A CA 1
ATOM 3352 C C . ASN A 1 418 ? 7.891 19.234 18.219 1 90.69 418 ASN A C 1
ATOM 3354 O O . ASN A 1 418 ? 8.82 19.047 19.016 1 90.69 418 ASN A O 1
ATOM 3358 N N . MET A 1 419 ? 6.766 19.688 18.672 1 89.5 419 MET A N 1
ATOM 3359 C CA . MET A 1 419 ? 6.523 20.203 20 1 89.5 419 MET A CA 1
ATOM 3360 C C . MET A 1 419 ? 6.426 19.078 21.016 1 89.5 419 MET A C 1
ATOM 3362 O O . MET A 1 419 ? 6.539 19.297 22.234 1 89.5 419 MET A O 1
ATOM 3366 N N . CYS A 1 420 ? 6.227 17.859 20.484 1 87.12 420 CYS A N 1
ATOM 3367 C CA . CYS A 1 420 ? 6.109 16.719 21.391 1 87.12 420 CYS A CA 1
ATOM 3368 C C . CYS A 1 420 ? 7.441 16.422 22.062 1 87.12 420 CYS A C 1
ATOM 3370 O O . CYS A 1 420 ? 7.48 15.734 23.094 1 87.12 420 CYS A O 1
ATOM 3372 N N . GLY A 1 421 ? 8.492 16.922 21.531 1 89.19 421 GLY A N 1
ATOM 3373 C CA . GLY A 1 421 ? 9.82 16.703 22.094 1 89.19 421 GLY A CA 1
ATOM 3374 C C . GLY A 1 421 ? 10.102 17.562 23.312 1 89.19 421 GLY A C 1
ATOM 3375 O O . GLY A 1 421 ? 11.055 17.312 24.047 1 89.19 421 GLY A O 1
ATOM 3376 N N . LEU A 1 422 ? 9.312 18.547 23.609 1 91.69 422 LEU A N 1
ATOM 3377 C CA . LEU A 1 422 ? 9.508 19.438 24.75 1 91.69 422 LEU A CA 1
ATOM 3378 C C . LEU A 1 422 ? 9.055 18.766 26.031 1 91.69 422 LEU A C 1
ATOM 3380 O O . LEU A 1 422 ? 8.008 18.109 26.062 1 91.69 422 LEU A O 1
ATOM 3384 N N . THR A 1 423 ? 9.883 18.844 26.969 1 90.44 423 THR A N 1
ATOM 3385 C CA . THR A 1 423 ? 9.594 18.344 28.312 1 90.44 423 THR A CA 1
ATOM 3386 C C . THR A 1 423 ? 9.93 19.391 2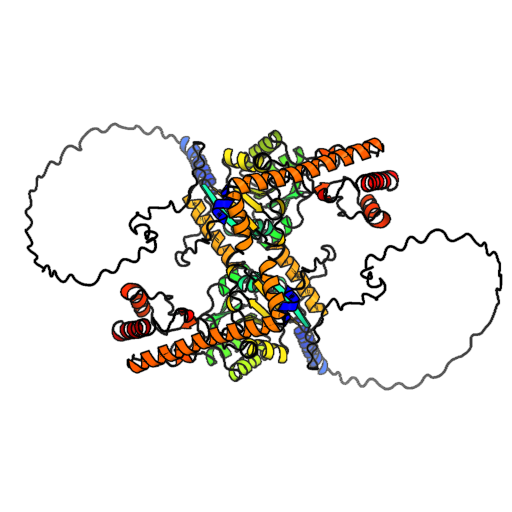9.359 1 90.44 423 THR A C 1
ATOM 3388 O O . THR A 1 423 ? 10.594 20.391 29.062 1 90.44 423 THR A O 1
ATOM 3391 N N . THR A 1 424 ? 9.438 19.141 30.531 1 91.44 424 THR A N 1
ATOM 3392 C CA . THR A 1 424 ? 9.734 20.047 31.641 1 91.44 424 THR A CA 1
ATOM 3393 C C . THR A 1 424 ? 11.234 20.109 31.906 1 91.44 424 THR A C 1
ATOM 3395 O O . THR A 1 424 ? 11.734 21.094 32.438 1 91.44 424 THR A O 1
ATOM 3398 N N . LYS A 1 425 ? 11.922 19.094 31.438 1 92.38 425 LYS A N 1
ATOM 3399 C CA . LYS A 1 425 ? 13.359 18.984 31.703 1 92.38 425 LYS A CA 1
ATOM 3400 C C . LYS A 1 425 ? 14.172 19.766 30.672 1 92.38 425 LYS A C 1
ATOM 3402 O O . LYS A 1 425 ? 15.266 20.234 30.969 1 92.38 425 LYS A O 1
ATOM 3407 N N . ASN A 1 426 ? 13.633 19.938 29.453 1 94.19 426 ASN A N 1
ATOM 3408 C CA . ASN A 1 426 ? 14.461 20.547 28.422 1 94.19 426 ASN A CA 1
ATOM 3409 C C . ASN A 1 426 ? 13.922 21.906 28 1 94.19 426 ASN A C 1
ATOM 3411 O O . ASN A 1 426 ? 14.531 22.594 27.172 1 94.19 426 ASN A O 1
ATOM 3415 N N . LEU A 1 427 ? 12.914 22.391 28.625 1 95.12 427 LEU A N 1
ATOM 3416 C CA . LEU A 1 427 ? 12.227 23.609 28.219 1 95.12 427 LEU A CA 1
ATOM 3417 C C . LEU A 1 427 ? 13.148 24.828 28.344 1 95.12 427 LEU A C 1
ATOM 3419 O O . LEU A 1 427 ? 13.188 25.672 27.453 1 95.12 427 LEU A O 1
ATOM 3423 N N . ASP A 1 428 ? 13.82 24.922 29.438 1 96.62 428 ASP A N 1
ATOM 3424 C CA . ASP A 1 428 ? 14.711 26.047 29.672 1 96.62 428 ASP A CA 1
ATOM 3425 C C . ASP A 1 428 ? 15.836 26.078 28.625 1 96.62 428 ASP A C 1
ATOM 3427 O O . ASP A 1 428 ? 16.172 27.141 28.109 1 96.62 428 ASP A O 1
ATOM 3431 N N . TYR A 1 429 ? 16.297 24.891 28.391 1 96.5 429 TYR A N 1
ATOM 3432 C CA . TYR A 1 429 ? 17.375 24.781 27.406 1 96.5 429 TYR A CA 1
ATOM 3433 C C . TYR A 1 429 ? 16.891 25.219 26.031 1 96.5 429 TYR A C 1
ATOM 3435 O O . TYR A 1 429 ? 17.578 25.969 25.344 1 96.5 429 TYR A O 1
ATOM 3443 N N . VAL A 1 430 ? 15.766 24.75 25.656 1 96.81 430 VAL A N 1
ATOM 3444 C CA . VAL A 1 430 ? 15.234 25.062 24.328 1 96.81 430 VAL A CA 1
ATOM 3445 C C . VAL A 1 430 ? 14.922 26.547 24.234 1 96.81 430 VAL A C 1
ATOM 3447 O O . VAL A 1 430 ? 15.266 27.203 23.25 1 96.81 430 VAL A O 1
ATOM 3450 N N . ALA A 1 431 ? 14.344 27.141 25.234 1 97.12 431 ALA A N 1
ATOM 3451 C CA . ALA A 1 431 ? 13.977 28.547 25.234 1 97.12 431 ALA A CA 1
ATOM 3452 C C . ALA A 1 431 ? 15.219 29.438 25.141 1 97.12 431 ALA A C 1
ATOM 3454 O O . ALA A 1 431 ? 15.258 30.391 24.359 1 97.12 431 ALA A O 1
ATOM 3455 N N . THR A 1 432 ? 16.188 29.125 25.922 1 97.75 432 THR A N 1
ATOM 3456 C CA . THR A 1 432 ? 17.422 29.922 25.922 1 97.75 432 THR A CA 1
ATOM 3457 C C . THR A 1 432 ? 18.141 29.781 24.578 1 97.75 432 THR A C 1
ATOM 3459 O O . THR A 1 432 ? 18.734 30.75 24.094 1 97.75 432 THR A O 1
ATOM 3462 N N . SER A 1 433 ? 18.094 28.594 24.047 1 97.31 433 SER A N 1
ATOM 3463 C CA . SER A 1 433 ? 18.734 28.359 22.75 1 97.31 433 SER A CA 1
ATOM 3464 C C . SER A 1 433 ? 18.047 29.141 21.641 1 97.31 433 SER A C 1
ATOM 3466 O O . SER A 1 433 ? 18.719 29.703 20.766 1 97.31 433 SER A O 1
ATOM 3468 N N . ILE A 1 434 ? 16.734 29.172 21.703 1 96.5 434 ILE A N 1
ATOM 3469 C CA . ILE A 1 434 ? 15.984 29.953 20.703 1 96.5 434 ILE A CA 1
ATOM 3470 C C . ILE A 1 434 ? 16.281 31.438 20.891 1 96.5 434 ILE A C 1
ATOM 3472 O O . ILE A 1 434 ? 16.5 32.156 19.906 1 96.5 434 ILE A O 1
ATOM 3476 N N . HIS A 1 435 ? 16.344 31.875 22.125 1 97.38 435 HIS A N 1
ATOM 3477 C CA . HIS A 1 435 ? 16.688 33.25 22.438 1 97.38 435 HIS A CA 1
ATOM 3478 C C . HIS A 1 435 ? 18.047 33.625 21.859 1 97.38 435 HIS A C 1
ATOM 3480 O O . HIS A 1 435 ? 18.219 34.656 21.234 1 97.38 435 HIS A O 1
ATOM 3486 N N . GLU A 1 436 ? 18.969 32.719 22.031 1 97.31 436 GLU A N 1
ATOM 3487 C CA . GLU A 1 436 ? 20.328 32.938 21.516 1 97.31 436 GLU A CA 1
ATOM 3488 C C . GLU A 1 436 ? 20.328 33 19.984 1 97.31 436 GLU A C 1
ATOM 3490 O O . GLU A 1 436 ? 21 33.844 19.391 1 97.31 436 GLU A O 1
ATOM 3495 N N . ALA A 1 437 ? 19.641 32.062 19.438 1 96.88 437 ALA A N 1
ATOM 3496 C CA . ALA A 1 437 ? 19.578 32.062 17.984 1 96.88 437 ALA A CA 1
ATOM 3497 C C . ALA A 1 437 ? 19.016 33.375 17.438 1 96.88 437 ALA A C 1
ATOM 3499 O O . ALA A 1 437 ? 19.516 33.906 16.438 1 96.88 437 ALA A O 1
ATOM 3500 N N . VAL A 1 438 ? 17.984 33.938 18.078 1 95.88 438 VAL A N 1
ATOM 3501 C CA . VAL A 1 438 ? 17.297 35.125 17.609 1 95.88 438 VAL A CA 1
ATOM 3502 C C . VAL A 1 438 ? 18.172 36.344 17.859 1 95.88 438 VAL A C 1
ATOM 3504 O O . VAL A 1 438 ? 18.172 37.281 17.062 1 95.88 438 VAL A O 1
ATOM 3507 N N . THR A 1 439 ? 18.922 36.375 18.891 1 96.5 439 THR A N 1
ATOM 3508 C CA . THR A 1 439 ? 19.672 37.562 19.281 1 96.5 439 THR A CA 1
ATOM 3509 C C . THR A 1 439 ? 21.078 37.531 18.656 1 96.5 439 THR A C 1
ATOM 3511 O O . THR A 1 439 ? 21.641 38.594 18.359 1 96.5 439 THR A O 1
ATOM 3514 N N . LYS A 1 440 ? 21.562 36.375 18.422 1 94.56 440 LYS A N 1
ATOM 3515 C CA . LYS A 1 440 ? 22.953 36.281 17.938 1 94.56 440 LYS A CA 1
ATOM 3516 C C . LYS A 1 440 ? 23 36.156 16.422 1 94.56 440 LYS A C 1
ATOM 3518 O O . LYS A 1 440 ? 23.984 36.531 15.789 1 94.56 440 LYS A O 1
ATOM 3523 N N . VAL A 1 441 ? 22.094 35.438 15.945 1 90.94 441 VAL A N 1
ATOM 3524 C CA . VAL A 1 441 ? 22.125 35.156 14.523 1 90.94 441 VAL A CA 1
ATOM 3525 C C . VAL A 1 441 ? 21.141 36.062 13.781 1 90.94 441 VAL A C 1
ATOM 3527 O O . VAL A 1 441 ? 19.984 36.188 14.164 1 90.94 441 VAL A O 1
ATOM 3530 N N . GLN A 1 442 ? 21.766 36.938 12.859 1 78.25 442 GLN A N 1
ATOM 3531 C CA . GLN A 1 442 ? 20.922 37.812 12.047 1 78.25 442 GLN A CA 1
ATOM 3532 C C . GLN A 1 442 ? 20.625 37.188 10.695 1 78.25 442 GLN A C 1
ATOM 3534 O O . GLN A 1 442 ? 21.453 36.469 10.133 1 78.25 442 GLN A O 1
ATOM 3539 N N . ILE B 1 1 ? 14.992 -16.625 0.629 1 72.88 1 ILE B N 1
ATOM 3540 C CA . ILE B 1 1 ? 14.117 -16.328 1.754 1 72.88 1 ILE B CA 1
ATOM 3541 C C . ILE B 1 1 ? 14.945 -15.906 2.963 1 72.88 1 ILE B C 1
ATOM 3543 O O . ILE B 1 1 ? 14.562 -15 3.711 1 72.88 1 ILE B O 1
ATOM 3547 N N . THR B 1 2 ? 16.031 -16.531 3.117 1 61.88 2 THR B N 1
ATOM 3548 C CA . THR B 1 2 ? 16.859 -16.156 4.258 1 61.88 2 THR B CA 1
ATOM 3549 C C . THR B 1 2 ? 17.469 -14.773 4.047 1 61.88 2 THR B C 1
ATOM 3551 O O . THR B 1 2 ? 17.656 -14.023 5.004 1 61.88 2 THR B O 1
ATOM 3554 N N . LEU B 1 3 ? 17.719 -14.484 2.814 1 62.78 3 LEU B N 1
ATOM 3555 C CA . LEU B 1 3 ? 18.203 -13.156 2.488 1 62.78 3 LEU B CA 1
ATOM 3556 C C . LEU B 1 3 ? 17.188 -12.086 2.871 1 62.78 3 LEU B C 1
ATOM 3558 O O . LEU B 1 3 ? 17.547 -11.023 3.367 1 62.78 3 LEU B O 1
ATOM 3562 N N . VAL B 1 4 ? 16.016 -12.461 2.77 1 70.62 4 VAL B N 1
ATOM 3563 C CA . VAL B 1 4 ? 14.93 -11.516 3.008 1 70.62 4 VAL B CA 1
ATOM 3564 C C . VAL B 1 4 ? 14.805 -11.227 4.504 1 70.62 4 VAL B C 1
ATOM 3566 O O . VAL B 1 4 ? 14.438 -10.125 4.902 1 70.62 4 VAL B O 1
ATOM 3569 N N . ALA B 1 5 ? 15.148 -12.227 5.23 1 65.19 5 ALA B N 1
ATOM 3570 C CA . ALA B 1 5 ? 15.109 -12.039 6.68 1 65.19 5 ALA B CA 1
ATOM 3571 C C . ALA B 1 5 ? 15.984 -10.867 7.105 1 65.19 5 ALA B C 1
ATOM 3573 O O . ALA B 1 5 ? 15.602 -10.094 7.992 1 65.19 5 ALA B O 1
ATOM 3574 N N . SER B 1 6 ? 17.062 -10.719 6.449 1 60.59 6 SER B N 1
ATOM 3575 C CA . SER B 1 6 ? 17.969 -9.633 6.789 1 60.59 6 SER B CA 1
ATOM 3576 C C . SER B 1 6 ? 17.391 -8.281 6.391 1 60.59 6 SER B C 1
ATOM 3578 O O . SER B 1 6 ? 17.594 -7.285 7.09 1 60.59 6 SER B O 1
ATOM 3580 N N . PHE B 1 7 ? 16.656 -8.352 5.379 1 62.56 7 PHE B N 1
ATOM 3581 C CA . PHE B 1 7 ? 16.047 -7.109 4.918 1 62.56 7 PHE B CA 1
ATOM 3582 C C . PHE B 1 7 ? 14.914 -6.695 5.848 1 62.56 7 PHE B C 1
ATOM 3584 O O . PHE B 1 7 ? 14.789 -5.52 6.195 1 62.56 7 PHE B O 1
ATOM 3591 N N . LEU B 1 8 ? 14.164 -7.656 6.207 1 63.97 8 LEU B N 1
ATOM 3592 C CA . LEU B 1 8 ? 12.984 -7.383 7.016 1 63.97 8 LEU B CA 1
ATOM 3593 C C . LEU B 1 8 ? 13.367 -6.996 8.438 1 63.97 8 LEU B C 1
ATOM 3595 O O . LEU B 1 8 ? 12.641 -6.266 9.109 1 63.97 8 LEU B O 1
ATOM 3599 N N . ALA B 1 9 ? 14.445 -7.484 8.875 1 52.38 9 ALA B N 1
ATOM 3600 C CA . ALA B 1 9 ? 14.914 -7.219 10.234 1 52.38 9 ALA B CA 1
ATOM 3601 C C . ALA B 1 9 ? 15.484 -5.809 10.344 1 52.38 9 ALA B C 1
ATOM 3603 O O . ALA B 1 9 ? 15.523 -5.23 11.438 1 52.38 9 ALA B O 1
ATOM 3604 N N . SER B 1 10 ? 15.898 -5.316 9.227 1 45.09 10 SER B N 1
ATOM 3605 C CA . SER B 1 10 ? 16.516 -3.996 9.25 1 45.09 10 SER B CA 1
ATOM 3606 C C . SER B 1 10 ? 15.477 -2.893 9.352 1 45.09 10 SER B C 1
ATOM 3608 O O . SER B 1 10 ? 14.5 -2.881 8.609 1 45.09 10 SER B O 1
ATOM 3610 N N . ASP B 1 11 ? 14.633 -2.873 10.453 1 45.88 11 ASP B N 1
ATOM 3611 C CA . ASP B 1 11 ? 13.656 -1.817 10.68 1 45.88 11 ASP B CA 1
ATOM 3612 C C . ASP B 1 11 ? 13.969 -0.584 9.836 1 45.88 11 ASP B C 1
ATOM 3614 O O . ASP B 1 11 ? 13.375 0.479 10.039 1 45.88 11 ASP B O 1
ATOM 3618 N N . LYS B 1 12 ? 15.094 -0.529 9.242 1 36 12 LYS B N 1
ATOM 3619 C CA . LYS B 1 12 ? 15.609 0.692 8.625 1 36 12 LYS B CA 1
ATOM 3620 C C . LYS B 1 12 ? 14.883 0.986 7.312 1 36 12 LYS B C 1
ATOM 3622 O O . LYS B 1 12 ? 15.141 0.336 6.297 1 36 12 LYS B O 1
ATOM 3627 N N . ILE B 1 13 ? 13.703 1.094 7.312 1 34.66 13 ILE B N 1
ATOM 3628 C CA . ILE B 1 13 ? 13.469 1.926 6.137 1 34.66 13 ILE B CA 1
ATOM 3629 C C . ILE B 1 13 ? 14.57 2.982 6.027 1 34.66 13 ILE B C 1
ATOM 3631 O O . ILE B 1 13 ? 14.742 3.801 6.934 1 34.66 13 ILE B O 1
ATOM 3635 N N . LEU B 1 14 ? 15.688 2.662 5.48 1 29.52 14 LEU B N 1
ATOM 3636 C CA . LEU B 1 14 ? 16.703 3.688 5.301 1 29.52 14 LEU B CA 1
ATOM 3637 C C . LEU B 1 14 ? 16.078 5.062 5.113 1 29.52 14 LEU B C 1
ATOM 3639 O O . LEU B 1 14 ? 15.352 5.293 4.137 1 29.52 14 LEU B O 1
ATOM 3643 N N . PHE B 1 15 ? 15.617 5.559 6.156 1 28.77 15 PHE B N 1
ATOM 3644 C CA . PHE B 1 15 ? 15.266 6.965 5.988 1 28.77 15 PHE B CA 1
ATOM 3645 C C . PHE B 1 15 ? 16.375 7.707 5.254 1 28.77 15 PHE B C 1
ATOM 3647 O O . PHE B 1 15 ? 17.406 8.055 5.848 1 28.77 15 PHE B O 1
ATOM 3654 N N . LEU B 1 16 ? 16.656 7.297 4.102 1 27.59 16 LEU B N 1
ATOM 3655 C CA . LEU B 1 16 ? 17.547 8.172 3.332 1 27.59 16 LEU B CA 1
ATOM 3656 C C . LEU B 1 16 ? 17.125 9.625 3.477 1 27.59 16 LEU B C 1
ATOM 3658 O O . LEU B 1 16 ? 15.922 9.938 3.473 1 27.59 16 LEU B O 1
ATOM 3662 N N . ASP B 1 17 ? 17.797 10.328 4.172 1 27.2 17 ASP B N 1
ATOM 3663 C CA . ASP B 1 17 ? 17.641 11.781 4.211 1 27.2 17 ASP B CA 1
ATOM 3664 C C . ASP B 1 17 ? 17.109 12.32 2.885 1 27.2 17 ASP B C 1
ATOM 3666 O O . ASP B 1 17 ? 17.625 11.984 1.817 1 27.2 17 ASP B O 1
ATOM 3670 N N . TRP B 1 18 ? 15.891 12.664 2.848 1 31.02 18 TRP B N 1
ATOM 3671 C CA . TRP B 1 18 ? 15.102 13.289 1.787 1 31.02 18 TRP B CA 1
ATOM 3672 C C . TRP B 1 18 ? 15.992 14.109 0.858 1 31.02 18 TRP B C 1
ATOM 3674 O O . TRP B 1 18 ? 15.586 14.445 -0.256 1 31.02 18 TRP B O 1
ATOM 3684 N N . LEU B 1 19 ? 16.953 14.844 1.4 1 29.91 19 LEU B N 1
ATOM 3685 C CA . LEU B 1 19 ? 17.547 15.945 0.657 1 29.91 19 LEU B CA 1
ATOM 3686 C C . LEU B 1 19 ? 18.359 15.422 -0.521 1 29.91 19 LEU B C 1
ATOM 3688 O O . LEU B 1 19 ? 18.75 16.188 -1.401 1 29.91 19 LEU B O 1
ATOM 3692 N N . THR B 1 20 ? 19.078 14.344 -0.324 1 26.8 20 THR B N 1
ATOM 3693 C CA . THR B 1 20 ? 20.047 14.188 -1.415 1 26.8 20 THR B CA 1
ATOM 3694 C C . THR B 1 20 ? 19.406 13.445 -2.588 1 26.8 20 THR B C 1
ATOM 3696 O O . THR B 1 20 ? 19.141 12.242 -2.506 1 26.8 20 THR B O 1
ATOM 3699 N N . VAL B 1 21 ? 18.453 13.992 -3.217 1 31.3 21 VAL B N 1
ATOM 3700 C CA . VAL B 1 21 ? 17.922 13.492 -4.48 1 31.3 21 VAL B CA 1
ATOM 3701 C C . VAL B 1 21 ? 19.062 12.992 -5.359 1 31.3 21 VAL B C 1
ATOM 3703 O O . VAL B 1 21 ? 19.906 13.773 -5.812 1 31.3 21 VAL B O 1
ATOM 3706 N N . SER B 1 22 ? 19.547 11.906 -5.027 1 30.61 22 SER B N 1
ATOM 3707 C CA . SER B 1 22 ? 20.516 11.391 -6.004 1 30.61 22 SER B CA 1
ATOM 3708 C C . SER B 1 22 ? 19.891 11.289 -7.391 1 30.61 22 SER B C 1
ATOM 3710 O O . SER B 1 22 ? 18.672 11.117 -7.52 1 30.61 22 SER B O 1
ATOM 3712 N N . PRO B 1 23 ? 20.531 11.688 -8.422 1 33.31 23 PRO B N 1
ATOM 3713 C CA . PRO B 1 23 ? 20.078 11.562 -9.805 1 33.31 23 PRO B CA 1
ATOM 3714 C C . PRO B 1 23 ? 19.469 10.195 -10.109 1 33.31 23 PRO B C 1
ATOM 3716 O O . PRO B 1 23 ? 19.828 9.203 -9.469 1 33.31 23 PRO B O 1
ATOM 3719 N N . PRO B 1 24 ? 18.406 10.234 -10.664 1 32.66 24 PRO B N 1
ATOM 3720 C CA . PRO B 1 24 ? 17.719 8.984 -10.984 1 32.66 24 PRO B CA 1
ATOM 3721 C C . PRO B 1 24 ? 18.672 7.91 -11.5 1 32.66 24 PRO B C 1
ATOM 3723 O O . PRO B 1 24 ? 19.5 8.18 -12.375 1 32.66 24 PRO B O 1
ATOM 3726 N N . PRO B 1 25 ? 18.922 6.992 -10.695 1 33 25 PRO B N 1
ATOM 3727 C CA . PRO B 1 25 ? 19.781 5.887 -11.133 1 33 25 PRO B CA 1
ATOM 3728 C C . PRO B 1 25 ? 19.281 5.215 -12.406 1 33 25 PRO B C 1
ATOM 3730 O O . PRO B 1 25 ? 18.062 5.047 -12.586 1 33 25 PRO B O 1
ATOM 3733 N N . CYS B 1 26 ? 19.641 5.629 -13.578 1 29.98 26 CYS B N 1
ATOM 3734 C CA . CYS B 1 26 ? 19.359 4.766 -14.719 1 29.98 26 CYS B CA 1
ATOM 3735 C C . CYS B 1 26 ? 19.703 3.314 -14.398 1 29.98 26 CYS B C 1
ATOM 3737 O O . CYS B 1 26 ? 20.797 3.012 -13.93 1 29.98 26 CYS B O 1
ATOM 3739 N N . LEU B 1 27 ? 18.828 2.648 -14.008 1 33.97 27 LEU B N 1
ATOM 3740 C CA . LEU B 1 27 ? 19.141 1.225 -13.984 1 33.97 27 LEU B CA 1
ATOM 3741 C C . LEU B 1 27 ? 20.141 0.875 -15.078 1 33.97 27 LEU B C 1
ATOM 3743 O O . LEU B 1 27 ? 19.938 1.222 -16.25 1 33.97 27 LEU B O 1
ATOM 3747 N N . CYS B 1 28 ? 21.406 0.928 -14.844 1 33.25 28 CYS B N 1
ATOM 3748 C CA . CYS B 1 28 ? 22.453 0.433 -15.742 1 33.25 28 CYS B CA 1
ATOM 3749 C C . CYS B 1 28 ? 21.969 -0.79 -16.516 1 33.25 28 CYS B C 1
ATOM 3751 O O . CYS B 1 28 ? 22.781 -1.523 -17.094 1 33.25 28 CYS B O 1
ATOM 3753 N N . PHE B 1 29 ? 20.703 -1.008 -16.469 1 34.47 29 PHE B N 1
ATOM 3754 C CA . PHE B 1 29 ? 20.391 -2.277 -17.109 1 34.47 29 PHE B CA 1
ATOM 3755 C C . PHE B 1 29 ? 20.938 -2.311 -18.531 1 34.47 29 PHE B C 1
ATOM 3757 O O . PHE B 1 29 ? 21.656 -3.234 -18.906 1 34.47 29 PHE B O 1
ATOM 3764 N N . VAL B 1 30 ? 20.016 -1.679 -19.516 1 32.44 30 VAL B N 1
ATOM 3765 C CA . VAL B 1 30 ? 20.25 -1.934 -20.938 1 32.44 30 VAL B CA 1
ATOM 3766 C C . VAL B 1 30 ? 21.344 -1.004 -21.453 1 32.44 30 VAL B C 1
ATOM 3768 O O . VAL B 1 30 ? 21.891 -1.229 -22.531 1 32.44 30 VAL B O 1
ATOM 3771 N N . ARG B 1 31 ? 21.531 0.081 -20.766 1 32.5 31 ARG B N 1
ATOM 3772 C CA . ARG B 1 31 ? 22.375 0.93 -21.594 1 32.5 31 ARG B CA 1
ATOM 3773 C C . ARG B 1 31 ? 23.797 0.362 -21.672 1 32.5 31 ARG B C 1
ATOM 3775 O O . ARG B 1 31 ? 24.531 0.658 -22.625 1 32.5 31 ARG B O 1
ATOM 3782 N N . SER B 1 32 ? 24.078 -0.116 -20.516 1 31.44 32 SER B N 1
ATOM 3783 C CA . SER B 1 32 ? 25.484 -0.443 -20.703 1 31.44 32 SER B CA 1
ATOM 3784 C C . SER B 1 32 ? 25.688 -1.423 -21.859 1 31.44 32 SER B C 1
ATOM 3786 O O . SER B 1 32 ? 26.719 -1.4 -22.547 1 31.44 32 SER B O 1
ATOM 3788 N N . SER B 1 33 ? 24.672 -2.293 -21.938 1 31.58 33 SER B N 1
ATOM 3789 C CA . SER B 1 33 ? 24.969 -3.201 -23.031 1 31.58 33 SER B CA 1
ATOM 3790 C C . SER B 1 33 ? 24.766 -2.527 -24.391 1 31.58 33 SER B C 1
ATOM 3792 O O . SER B 1 33 ? 25.438 -2.855 -25.359 1 31.58 33 SER B O 1
ATOM 3794 N N . LEU B 1 34 ? 23.812 -1.587 -24.391 1 31.98 34 LEU B N 1
ATOM 3795 C CA . LEU B 1 34 ? 23.703 -1.027 -25.734 1 31.98 34 LEU B CA 1
ATOM 3796 C C . LEU B 1 34 ? 24.859 -0.087 -26.016 1 31.98 34 LEU B C 1
ATOM 3798 O O . LEU B 1 34 ? 25.344 -0.008 -27.156 1 31.98 34 LEU B O 1
ATOM 3802 N N . LEU B 1 35 ? 25.234 0.727 -25.062 1 32.75 35 LEU B N 1
ATOM 3803 C CA . LEU B 1 35 ? 26.422 1.497 -25.391 1 32.75 35 LEU B CA 1
ATOM 3804 C C . LEU B 1 35 ? 27.625 0.58 -25.578 1 32.75 35 LEU B C 1
ATOM 3806 O O . LEU B 1 35 ? 28.438 0.781 -26.484 1 32.75 35 LEU B O 1
ATOM 3810 N N . ALA B 1 36 ? 27.672 -0.397 -24.75 1 32.38 36 ALA B N 1
ATOM 3811 C CA . ALA B 1 36 ? 28.781 -1.318 -25.031 1 32.38 36 ALA B CA 1
ATOM 3812 C C . ALA B 1 36 ? 28.562 -2.047 -26.344 1 32.38 36 ALA B C 1
ATOM 3814 O O . ALA B 1 36 ? 29.516 -2.221 -27.125 1 32.38 36 ALA B O 1
ATOM 3815 N N . ASN B 1 37 ? 27.312 -2.412 -26.609 1 32.56 37 ASN B N 1
ATOM 3816 C CA . ASN B 1 37 ? 27.125 -3.049 -27.906 1 32.56 37 ASN B CA 1
ATOM 3817 C C . ASN B 1 37 ? 27.172 -2.029 -29.047 1 32.56 37 ASN B C 1
ATOM 3819 O O . ASN B 1 37 ? 27.672 -2.326 -30.125 1 32.56 37 ASN B O 1
ATOM 3823 N N . ARG B 1 38 ? 26.641 -0.854 -28.812 1 32.28 38 ARG B N 1
ATOM 3824 C CA . ARG B 1 38 ? 26.875 0.121 -29.875 1 32.28 38 ARG B CA 1
ATOM 3825 C C . ARG B 1 38 ? 28.344 0.519 -29.938 1 32.28 38 ARG B C 1
ATOM 3827 O O . ARG B 1 38 ? 28.906 0.693 -31.031 1 32.28 38 ARG B O 1
ATOM 3834 N N . VAL B 1 39 ? 28.969 0.677 -28.828 1 33.34 39 VAL B N 1
ATOM 3835 C CA . VAL B 1 39 ? 30.406 0.924 -28.875 1 33.34 39 VAL B CA 1
ATOM 3836 C C . VAL B 1 39 ? 31.125 -0.304 -29.438 1 33.34 39 VAL B C 1
ATOM 3838 O O . VAL B 1 39 ? 32 -0.18 -30.297 1 33.34 39 VAL B O 1
ATOM 3841 N N . ALA B 1 40 ? 30.625 -1.499 -29.062 1 32.59 40 ALA B N 1
ATOM 3842 C CA . ALA B 1 40 ? 31.266 -2.646 -29.703 1 32.59 40 ALA B CA 1
ATOM 3843 C C . ALA B 1 40 ? 30.906 -2.711 -31.188 1 32.59 40 ALA B C 1
ATOM 3845 O O . ALA B 1 40 ? 31.766 -3.035 -32.031 1 32.59 40 ALA B O 1
ATOM 3846 N N . LYS B 1 41 ? 29.703 -2.354 -31.453 1 33.84 41 LYS B N 1
ATOM 3847 C CA . LYS B 1 41 ? 29.406 -2.305 -32.875 1 33.84 41 LYS B CA 1
ATOM 3848 C C . LYS B 1 41 ? 30.156 -1.157 -33.562 1 33.84 41 LYS B C 1
ATOM 3850 O O . LYS B 1 41 ? 30.609 -1.293 -34.688 1 33.84 41 LYS B O 1
ATOM 3855 N N . LEU B 1 42 ? 30.172 -0.052 -32.844 1 31.17 42 LEU B N 1
ATOM 3856 C CA . LEU B 1 42 ? 31.016 0.988 -33.438 1 31.17 42 LEU B CA 1
ATOM 3857 C C . LEU B 1 42 ? 32.469 0.562 -33.438 1 31.17 42 LEU B C 1
ATOM 3859 O O . LEU B 1 42 ? 33.219 0.833 -34.406 1 31.17 42 LEU B O 1
ATOM 3863 N N . ARG B 1 43 ? 32.844 -0.098 -32.312 1 31.58 43 ARG B N 1
ATOM 3864 C CA . ARG B 1 43 ? 34.219 -0.546 -32.375 1 31.58 43 ARG B CA 1
ATOM 3865 C C . ARG B 1 43 ? 34.406 -1.545 -33.531 1 31.58 43 ARG B C 1
ATOM 3867 O O . ARG B 1 43 ? 35.438 -1.52 -34.219 1 31.58 43 ARG B O 1
ATOM 3874 N N . THR B 1 44 ? 33.375 -2.398 -33.688 1 31.62 44 THR B N 1
ATOM 3875 C CA . THR B 1 44 ? 33.625 -3.297 -34.812 1 31.62 44 THR B CA 1
ATOM 3876 C C . THR B 1 44 ? 33.594 -2.539 -36.125 1 31.62 44 THR B C 1
ATOM 3878 O O . THR B 1 44 ? 34.25 -2.916 -37.094 1 31.62 44 THR B O 1
ATOM 3881 N N . ARG B 1 45 ? 32.625 -1.578 -36.219 1 30.7 45 ARG B N 1
ATOM 3882 C CA . ARG B 1 45 ? 32.75 -0.866 -37.469 1 30.7 45 ARG B CA 1
ATOM 3883 C C . ARG B 1 45 ? 34.062 -0.07 -37.531 1 30.7 45 ARG B C 1
ATOM 3885 O O . ARG B 1 45 ? 34.656 0.067 -38.594 1 30.7 45 ARG B O 1
ATOM 3892 N N . LEU B 1 46 ? 34.312 0.585 -36.375 1 29.86 46 LEU B N 1
ATOM 3893 C CA . LEU B 1 46 ? 35.562 1.317 -36.5 1 29.86 46 LEU B CA 1
ATOM 3894 C C . LEU B 1 46 ? 36.75 0.358 -36.656 1 29.86 46 LEU B C 1
ATOM 3896 O O . LEU B 1 46 ? 37.812 0.759 -37.094 1 29.86 46 LEU B O 1
ATOM 3900 N N . ASP B 1 47 ? 36.5 -0.875 -36.156 1 30.19 47 ASP B N 1
ATOM 3901 C CA . ASP B 1 47 ? 37.719 -1.653 -36.406 1 30.19 47 ASP B CA 1
ATOM 3902 C C . ASP B 1 47 ? 37.938 -1.84 -37.906 1 30.19 47 ASP B C 1
ATOM 3904 O O . ASP B 1 47 ? 39 -2.293 -38.312 1 30.19 47 ASP B O 1
ATOM 3908 N N . HIS B 1 48 ? 36.781 -1.867 -38.656 1 29.78 48 HIS B N 1
ATOM 3909 C CA . HIS B 1 48 ? 37.25 -2.188 -40 1 29.78 48 HIS B CA 1
ATOM 3910 C C . HIS B 1 48 ? 38 -1.025 -40.594 1 29.78 48 HIS B C 1
ATOM 3912 O O . HIS B 1 48 ? 38.531 -1.144 -41.719 1 29.78 48 HIS B O 1
ATOM 3918 N N . TRP B 1 49 ? 37.469 0.175 -40.312 1 25.11 49 TRP B N 1
ATOM 3919 C CA . TRP B 1 49 ? 38.219 1.162 -41.094 1 25.11 49 TRP B CA 1
ATOM 3920 C C . TRP B 1 49 ? 39.625 1.325 -40.594 1 25.11 49 TRP B C 1
ATOM 3922 O O . TRP B 1 49 ? 39.875 2.023 -39.594 1 25.11 49 TRP B O 1
ATOM 3932 N N . ARG B 1 50 ? 40.188 0.125 -40.281 1 24.64 50 ARG B N 1
ATOM 3933 C CA . ARG B 1 50 ? 41.594 0.292 -39.906 1 24.64 50 ARG B CA 1
ATOM 3934 C C . ARG B 1 50 ? 42.344 1.096 -40.969 1 24.64 50 ARG B C 1
ATOM 3936 O O . ARG B 1 50 ? 42.531 0.633 -42.094 1 24.64 50 ARG B O 1
ATOM 3943 N N . PRO B 1 51 ? 41.938 2.34 -41.062 1 22.55 51 PRO B N 1
ATOM 3944 C CA . PRO B 1 51 ? 42.875 2.822 -42.094 1 22.55 51 PRO B CA 1
ATOM 3945 C C . PRO B 1 51 ? 44.312 2.307 -41.875 1 22.55 51 PRO B C 1
ATOM 3947 O O . PRO B 1 51 ? 44.688 2.006 -40.75 1 22.55 51 PRO B O 1
ATOM 3950 N N . ARG B 1 52 ? 44.906 1.569 -42.812 1 25.02 52 ARG B N 1
ATOM 3951 C CA . ARG B 1 52 ? 46.281 1.112 -42.969 1 25.02 52 ARG B CA 1
ATOM 3952 C C . ARG B 1 52 ? 47.25 2.244 -42.688 1 25.02 52 ARG B C 1
ATOM 3954 O O . ARG B 1 52 ? 48.375 2.25 -43.219 1 25.02 52 ARG B O 1
ATOM 3961 N N . ALA B 1 53 ? 46.781 3.455 -42.125 1 19.31 53 ALA B N 1
ATOM 3962 C CA . ALA B 1 53 ? 47.844 4.445 -42.312 1 19.31 53 ALA B CA 1
ATOM 3963 C C . ALA B 1 53 ? 49.125 4.012 -41.594 1 19.31 53 ALA B C 1
ATOM 3965 O O . ALA B 1 53 ? 49.094 3.559 -40.438 1 19.31 53 ALA B O 1
ATOM 3966 N N . ARG B 1 54 ? 50.25 3.689 -42.312 1 20.66 54 ARG B N 1
ATOM 3967 C CA . ARG B 1 54 ? 51.656 3.416 -42.156 1 20.66 54 ARG B CA 1
ATOM 3968 C C . ARG B 1 54 ? 52.312 4.43 -41.219 1 20.66 54 ARG B C 1
ATOM 3970 O O . ARG B 1 54 ? 52.688 5.523 -41.656 1 20.66 54 ARG B O 1
ATOM 3977 N N . LEU B 1 55 ? 51.656 4.988 -40.125 1 18.56 55 LEU B N 1
ATOM 3978 C CA . LEU B 1 55 ? 52.406 6.109 -39.562 1 18.56 55 LEU B CA 1
ATOM 3979 C C . LEU B 1 55 ? 53.812 5.652 -39.125 1 18.56 55 LEU B C 1
ATOM 3981 O O . LEU B 1 55 ? 53.938 4.668 -38.406 1 18.56 55 LEU B O 1
ATOM 3985 N N . HIS B 1 56 ? 54.938 6.078 -39.781 1 17.86 56 HIS B N 1
ATOM 3986 C CA . HIS B 1 56 ? 56.375 6.051 -39.75 1 17.86 56 HIS B CA 1
ATOM 3987 C C . HIS B 1 56 ? 56.906 6.398 -38.344 1 17.86 56 HIS B C 1
ATOM 3989 O O . HIS B 1 56 ? 56.312 7.195 -37.625 1 17.86 56 HIS B O 1
ATOM 3995 N N . ARG B 1 57 ? 57.938 5.652 -37.781 1 17.98 57 ARG B N 1
ATOM 3996 C CA . ARG B 1 57 ? 58.719 5.434 -36.531 1 17.98 57 ARG B CA 1
ATOM 3997 C C . ARG B 1 57 ? 59.406 6.715 -36.094 1 17.98 57 ARG B C 1
ATOM 3999 O O . ARG B 1 57 ? 60.094 6.727 -35.062 1 17.98 57 ARG B O 1
ATOM 4006 N N . LEU B 1 58 ? 59.156 7.992 -36.281 1 16.73 58 LEU B N 1
ATOM 4007 C CA . LEU B 1 58 ? 60.406 8.703 -36.125 1 16.73 58 LEU B CA 1
ATOM 4008 C C . LEU B 1 58 ? 60.969 8.555 -34.719 1 16.73 58 LEU B C 1
ATOM 4010 O O . LEU B 1 58 ? 60.188 8.531 -33.75 1 16.73 58 LEU B O 1
ATOM 4014 N N . GLY B 1 59 ? 62.344 8.273 -34.406 1 15.98 59 GLY B N 1
ATOM 4015 C CA . GLY B 1 59 ? 63.406 7.879 -33.5 1 15.98 59 GLY B CA 1
ATOM 4016 C C . GLY B 1 59 ? 63.469 8.734 -32.25 1 15.98 59 GLY B C 1
ATOM 4017 O O . GLY B 1 59 ? 63.438 8.211 -31.125 1 15.98 59 GLY B O 1
ATOM 4018 N N . GLU B 1 60 ? 64.25 9.906 -32.031 1 15.59 60 GLU B N 1
ATOM 4019 C CA . GLU B 1 60 ? 65.5 10.047 -31.25 1 15.59 60 GLU B CA 1
ATOM 4020 C C . GLU B 1 60 ? 65.188 10.586 -29.844 1 15.59 60 GLU B C 1
ATOM 4022 O O . GLU B 1 60 ? 65.75 10.094 -28.859 1 15.59 60 GLU B O 1
ATOM 4027 N N . GLY B 1 61 ? 64.75 11.906 -29.531 1 15.68 61 GLY B N 1
ATOM 4028 C CA . GLY B 1 61 ? 65.625 12.789 -28.766 1 15.68 61 GLY B CA 1
ATOM 4029 C C . GLY B 1 61 ? 65.5 12.594 -27.266 1 15.68 61 GLY B C 1
ATOM 4030 O O . GLY B 1 61 ? 64.375 12.406 -26.734 1 15.68 61 GLY B O 1
ATOM 4031 N N . GLU B 1 62 ? 66.688 12.25 -26.391 1 15.54 62 GLU B N 1
ATOM 4032 C CA . GLU B 1 62 ? 67.375 11.828 -25.156 1 15.54 62 GLU B CA 1
ATOM 4033 C C . GLU B 1 62 ? 66.875 12.641 -23.953 1 15.54 62 GLU B C 1
ATOM 4035 O O . GLU B 1 62 ? 66.312 12.078 -23 1 15.54 62 GLU B O 1
ATOM 4040 N N . ARG B 1 63 ? 67.875 13.391 -23.078 1 15.26 63 ARG B N 1
ATOM 4041 C CA . ARG B 1 63 ? 68.688 13.211 -21.875 1 15.26 63 ARG B CA 1
ATOM 4042 C C . ARG B 1 63 ? 68.25 14.164 -20.766 1 15.26 63 ARG B C 1
ATOM 4044 O O . ARG B 1 63 ? 68.625 14 -19.609 1 15.26 63 ARG B O 1
ATOM 4051 N N . LEU B 1 64 ? 67.688 15.445 -20.797 1 14.62 64 LEU B N 1
ATOM 4052 C CA . LEU B 1 64 ? 68.438 16.422 -20 1 14.62 64 LEU B CA 1
ATOM 4053 C C . LEU B 1 64 ? 68.125 16.281 -18.516 1 14.62 64 LEU B C 1
ATOM 4055 O O . LEU B 1 64 ? 67.125 15.758 -18.156 1 14.62 64 LEU B O 1
ATOM 4059 N N . LEU B 1 65 ? 68.562 17.453 -17.641 1 14.91 65 LEU B N 1
ATOM 4060 C CA . LEU B 1 65 ? 69.375 17.891 -16.516 1 14.91 65 LEU B CA 1
ATOM 4061 C C . LEU B 1 65 ? 68.625 17.797 -15.203 1 14.91 65 LEU B C 1
ATOM 4063 O O . LEU B 1 65 ? 67.375 17.906 -15.195 1 14.91 65 LEU B O 1
ATOM 4067 N N . GLN B 1 66 ? 69.375 17.75 -13.984 1 14.38 66 GLN B N 1
ATOM 4068 C CA . GLN B 1 66 ? 69.75 17.344 -12.648 1 14.38 66 GLN B CA 1
ATOM 4069 C C . GLN B 1 66 ? 69 18.125 -11.578 1 14.38 66 GLN B C 1
ATOM 4071 O O . GLN B 1 66 ? 68.5 17.531 -10.648 1 14.38 66 GLN B O 1
ATOM 4076 N N . SER B 1 67 ? 69.438 19.453 -11 1 13.9 67 SER B N 1
ATOM 4077 C CA . SER B 1 67 ? 70.188 19.625 -9.766 1 13.9 67 SER B CA 1
ATOM 4078 C C . SER B 1 67 ? 69.312 20.156 -8.641 1 13.9 67 SER B C 1
ATOM 4080 O O . SER B 1 67 ? 69.688 20.125 -7.473 1 13.9 67 SER B O 1
ATOM 4082 N N . ARG B 1 68 ? 68.188 20.844 -8.555 1 15.56 68 ARG B N 1
ATOM 4083 C CA . ARG B 1 68 ? 68.438 21.906 -7.602 1 15.56 68 ARG B CA 1
ATOM 4084 C C . ARG B 1 68 ? 68.375 21.406 -6.168 1 15.56 68 ARG B C 1
ATOM 4086 O O . ARG B 1 68 ? 67.625 20.453 -5.867 1 15.56 68 ARG B O 1
ATOM 4093 N N . PRO B 1 69 ? 68.938 22.281 -5.137 1 14.62 69 PRO B N 1
ATOM 4094 C CA . PRO B 1 69 ? 69.688 22.25 -3.891 1 14.62 69 PRO B CA 1
ATOM 4095 C C . PRO B 1 69 ? 68.812 22.016 -2.662 1 14.62 69 PRO B C 1
ATOM 4097 O O . PRO B 1 69 ? 67.625 22.016 -2.77 1 14.62 69 PRO B O 1
ATOM 4100 N N . ASP B 1 70 ? 68.875 23.078 -1.683 1 14.05 70 ASP B N 1
ATOM 4101 C CA . ASP B 1 70 ? 69.562 23.172 -0.385 1 14.05 70 ASP B CA 1
ATOM 4102 C C . ASP B 1 70 ? 68.562 22.906 0.753 1 14.05 70 ASP B C 1
ATOM 4104 O O . ASP B 1 70 ? 67.375 22.969 0.559 1 14.05 70 ASP B O 1
ATOM 4108 N N . ARG B 1 71 ? 68.75 23.766 2.039 1 14.8 71 ARG B N 1
ATOM 4109 C CA . ARG B 1 71 ? 69.312 23.562 3.367 1 14.8 71 ARG B CA 1
ATOM 4110 C C . ARG B 1 71 ? 68.25 23.547 4.434 1 14.8 71 ARG B C 1
ATOM 4112 O O . ARG B 1 71 ? 68.188 22.625 5.246 1 14.8 71 ARG B O 1
ATOM 4119 N N . THR B 1 72 ? 67.938 24.828 5.27 1 13.8 72 THR B N 1
ATOM 4120 C CA . THR B 1 72 ? 68.438 24.969 6.629 1 13.8 72 THR B CA 1
ATOM 4121 C C . THR B 1 72 ? 67.375 24.516 7.648 1 13.8 72 THR B C 1
ATOM 4123 O O . THR B 1 72 ? 66.188 24.281 7.293 1 13.8 72 THR B O 1
ATOM 4126 N N . GLU B 1 73 ? 66.938 25.531 8.734 1 14.11 73 GLU B N 1
ATOM 4127 C CA . GLU B 1 73 ? 67.375 25.594 10.133 1 14.11 73 GLU B CA 1
ATOM 4128 C C . GLU B 1 73 ? 66.25 25.047 11.055 1 14.11 73 GLU B C 1
ATOM 4130 O O . GLU B 1 73 ? 65.125 24.953 10.672 1 14.11 73 GLU B O 1
ATOM 4135 N N . GLN B 1 74 ? 66.375 25.406 12.547 1 14 74 GLN B N 1
ATOM 4136 C CA . GLN B 1 74 ? 66.625 24.844 13.867 1 14 74 GLN B CA 1
ATOM 4137 C C . GLN B 1 74 ? 65.375 24.938 14.773 1 14 74 GLN B C 1
ATOM 4139 O O . GLN B 1 74 ? 65.375 24.281 15.812 1 14 74 GLN B O 1
ATOM 4144 N N . LEU B 1 75 ? 64.312 25.75 14.656 1 14.84 75 LEU B N 1
ATOM 4145 C CA . LEU B 1 75 ? 64.062 26.438 15.914 1 14.84 75 LEU B CA 1
ATOM 4146 C C . LEU B 1 75 ? 63.531 25.484 16.969 1 14.84 75 LEU B C 1
ATOM 4148 O O . LEU B 1 75 ? 62.625 24.688 16.688 1 14.84 75 LEU B O 1
ATOM 4152 N N . GLN B 1 76 ? 64 25.625 18.219 1 13.87 76 GLN B N 1
ATOM 4153 C CA . GLN B 1 76 ? 64.312 24.922 19.469 1 13.87 76 GLN B CA 1
ATOM 4154 C C . GLN B 1 76 ? 63.062 24.719 20.312 1 13.87 76 GLN B C 1
ATOM 4156 O O . GLN B 1 76 ? 62.031 25.281 20 1 13.87 76 GLN B O 1
ATOM 4161 N N . GLU B 1 77 ? 63.062 25.188 21.781 1 14.05 77 GLU B N 1
ATOM 4162 C CA . GLU B 1 77 ? 63.281 24.344 22.953 1 14.05 77 GLU B CA 1
ATOM 4163 C C . GLU B 1 77 ? 62 24.203 23.766 1 14.05 77 GLU B C 1
ATOM 4165 O O . GLU B 1 77 ? 61.625 23.094 24.141 1 14.05 77 GLU B O 1
ATOM 4170 N N . PRO B 1 78 ? 61.281 25.297 24.438 1 15 78 PRO B N 1
ATOM 4171 C CA . PRO B 1 78 ? 61.469 25.266 25.891 1 15 78 PRO B CA 1
ATOM 4172 C C . PRO B 1 78 ? 60.406 24.438 26.609 1 15 78 PRO B C 1
ATOM 4174 O O . PRO B 1 78 ? 59.344 24.172 26.047 1 15 78 PRO B O 1
ATOM 4177 N N . GLY B 1 79 ? 60.562 24.078 28.062 1 14.29 79 GLY B N 1
ATOM 4178 C CA . GLY B 1 79 ? 60.531 23.047 29.094 1 14.29 79 GLY B CA 1
ATOM 4179 C C . GLY B 1 79 ? 59.281 23.078 29.953 1 14.29 79 GLY B C 1
ATOM 4180 O O . GLY B 1 79 ? 58.812 22.031 30.391 1 14.29 79 GLY B O 1
ATOM 4181 N N . GLY B 1 80 ? 58.75 24.203 30.438 1 14.45 80 GLY B N 1
ATOM 4182 C CA . GLY B 1 80 ? 58.688 24.25 31.891 1 14.45 80 GLY B CA 1
ATOM 4183 C C . GLY B 1 80 ? 57.562 23.406 32.469 1 14.45 80 GLY B C 1
ATOM 4184 O O . GLY B 1 80 ? 56.688 22.953 31.75 1 14.45 80 GLY B O 1
ATOM 4185 N N . GLY B 1 81 ? 57.188 23.672 33.844 1 14.61 81 GLY B N 1
ATOM 4186 C CA . GLY B 1 81 ? 57.25 23.047 35.156 1 14.61 81 GLY B CA 1
ATOM 4187 C C . GLY B 1 81 ? 55.906 22.5 35.625 1 14.61 81 GLY B C 1
ATOM 4188 O O . GLY B 1 81 ? 55.75 21.281 35.781 1 14.61 81 GLY B O 1
ATOM 4189 N N . SER B 1 82 ? 55.031 23.281 36.312 1 14.67 82 SER B N 1
ATOM 4190 C CA . SER B 1 82 ? 54.781 23.078 37.75 1 14.67 82 SER B CA 1
ATOM 4191 C C . SER B 1 82 ? 53.594 22.172 37.969 1 14.67 82 SER B C 1
ATOM 4193 O O . SER B 1 82 ? 52.625 22.188 37.219 1 14.67 82 SER B O 1
ATOM 4195 N N . ARG B 1 83 ? 53.625 21.344 39.156 1 15.45 83 ARG B N 1
ATOM 4196 C CA . ARG B 1 83 ? 53.281 20.047 39.719 1 15.45 83 ARG B CA 1
ATOM 4197 C C . ARG B 1 83 ? 51.969 20.109 40.5 1 15.45 83 ARG B C 1
ATOM 4199 O O . ARG B 1 83 ? 51.5 19.094 41 1 15.45 83 ARG B O 1
ATOM 4206 N N . GLN B 1 84 ? 51.219 21.141 40.531 1 14.88 84 GLN B N 1
ATOM 4207 C CA . GLN B 1 84 ? 50.719 21.203 41.906 1 14.88 84 GLN B CA 1
ATOM 4208 C C . GLN B 1 84 ? 49.781 20.047 42.188 1 14.88 84 GLN B C 1
ATOM 4210 O O . GLN B 1 84 ? 49 19.625 41.312 1 14.88 84 GLN B O 1
ATOM 4215 N N . SER B 1 85 ? 49.781 19.516 43.469 1 14.52 85 SER B N 1
ATOM 4216 C CA . SER B 1 85 ? 49.719 18.281 44.25 1 14.52 85 SER B CA 1
ATOM 4217 C C . SER B 1 85 ? 48.25 17.844 44.438 1 14.52 85 SER B C 1
ATOM 4219 O O . SER B 1 85 ? 47.875 16.719 44.125 1 14.52 85 SER B O 1
ATOM 4221 N N . PRO B 1 86 ? 47.625 18.016 45.781 1 15.82 86 PRO B N 1
ATOM 4222 C CA . PRO B 1 86 ? 47.594 16.828 46.656 1 15.82 86 PRO B CA 1
ATOM 4223 C C . PRO B 1 86 ? 46.219 16.188 46.719 1 15.82 86 PRO B C 1
ATOM 4225 O O . PRO B 1 86 ? 46.094 14.969 46.625 1 15.82 86 PRO B O 1
ATOM 4228 N N . PRO B 1 87 ? 45.094 16.953 47.219 1 16.81 87 PRO B N 1
ATOM 4229 C CA . PRO B 1 87 ? 44.656 16.469 48.531 1 16.81 87 PRO B CA 1
ATOM 4230 C C . PRO B 1 87 ? 43.688 15.281 48.406 1 16.81 87 PRO B C 1
ATOM 4232 O O . PRO B 1 87 ? 43.062 15.086 47.375 1 16.81 87 PRO B O 1
ATOM 4235 N N . PRO B 1 88 ? 43.281 14.609 49.625 1 15.74 88 PRO B N 1
ATOM 4236 C CA . PRO B 1 88 ? 43.156 13.234 50.094 1 15.74 88 PRO B CA 1
ATOM 4237 C C . PRO B 1 88 ? 41.781 12.625 49.75 1 15.74 88 PRO B C 1
ATOM 4239 O O . PRO B 1 88 ? 40.875 13.336 49.312 1 15.74 88 PRO B O 1
ATOM 4242 N N . SER B 1 89 ? 41.281 11.719 50.688 1 15.38 89 SER B N 1
ATOM 4243 C CA . SER B 1 89 ? 41.031 10.281 50.719 1 15.38 89 SER B CA 1
ATOM 4244 C C . SER B 1 89 ? 39.562 9.984 50.812 1 15.38 89 SER B C 1
ATOM 4246 O O . SER B 1 89 ? 39.125 8.836 50.625 1 15.38 89 SER B O 1
ATOM 4248 N N . PRO B 1 90 ? 38.625 10.945 51.219 1 16.03 90 PRO B N 1
ATOM 4249 C CA . PRO B 1 90 ? 37.844 10.359 52.312 1 16.03 90 PRO B CA 1
ATOM 4250 C C . PRO B 1 90 ? 37.094 9.109 51.906 1 16.03 90 PRO B C 1
ATOM 4252 O O . PRO B 1 90 ? 36.906 8.859 50.688 1 16.03 90 PRO B O 1
ATOM 4255 N N . TRP B 1 91 ? 35.906 8.75 52.625 1 16.61 91 TRP B N 1
ATOM 4256 C CA . TRP B 1 91 ? 35.375 7.613 53.406 1 16.61 91 TRP B CA 1
ATOM 4257 C C . TRP B 1 91 ? 34.625 6.652 52.5 1 16.61 91 TRP B C 1
ATOM 4259 O O . TRP B 1 91 ? 34.031 7.062 51.5 1 16.61 91 TRP B O 1
ATOM 4269 N N . ARG B 1 92 ? 34.656 5.258 52.75 1 16.27 92 ARG B N 1
ATOM 4270 C CA . ARG B 1 92 ? 34.688 3.877 52.281 1 16.27 92 ARG B CA 1
ATOM 4271 C C . ARG B 1 92 ? 33.281 3.307 52.125 1 16.27 92 ARG B C 1
ATOM 4273 O O . ARG B 1 92 ? 33.125 2.145 51.719 1 16.27 92 ARG B O 1
ATOM 4280 N N . LEU B 1 93 ? 32.219 3.891 52.688 1 17.23 93 LEU B N 1
ATOM 4281 C CA . LEU B 1 93 ? 31.344 2.828 53.188 1 17.23 93 LEU B CA 1
ATOM 4282 C C . LEU B 1 93 ? 31 1.857 52.062 1 17.23 93 LEU B C 1
ATOM 4284 O O . LEU B 1 93 ? 30.625 2.279 50.969 1 17.23 93 LEU B O 1
ATOM 4288 N N . ARG B 1 94 ? 31.234 0.462 52.188 1 17.58 94 ARG B N 1
ATOM 4289 C CA . ARG B 1 94 ? 31.484 -0.836 51.594 1 17.58 94 ARG B CA 1
ATOM 4290 C C . ARG B 1 94 ? 30.203 -1.398 50.969 1 17.58 94 ARG B C 1
ATOM 4292 O O . ARG B 1 94 ? 30.234 -2.463 50.344 1 17.58 94 ARG B O 1
ATOM 4299 N N . GLN B 1 95 ? 29.016 -1.053 51.5 1 18.39 95 GLN B N 1
ATOM 4300 C CA . GLN B 1 95 ? 28.062 -2.154 51.469 1 18.39 95 GLN B CA 1
ATOM 4301 C C . GLN B 1 95 ? 27.984 -2.75 50.062 1 18.39 95 GLN B C 1
ATOM 4303 O O . GLN B 1 95 ? 28.109 -2.029 49.062 1 18.39 95 GLN B O 1
ATOM 4308 N N . SER B 1 96 ? 28.062 -4.141 49.906 1 18.91 96 SER B N 1
ATOM 4309 C CA . SER B 1 96 ? 28.422 -5.23 49 1 18.91 96 SER B CA 1
ATOM 4310 C C . SER B 1 96 ? 27.438 -5.316 47.844 1 18.91 96 SER B C 1
ATOM 4312 O O . SER B 1 96 ? 27.484 -6.266 47.062 1 18.91 96 SER B O 1
ATOM 4314 N N . LEU B 1 97 ? 26.469 -4.547 47.844 1 19.98 97 LEU B N 1
ATOM 4315 C CA . LEU B 1 97 ? 25.328 -5.02 47.062 1 19.98 97 LEU B CA 1
ATOM 4316 C C . LEU B 1 97 ? 25.781 -5.449 45.688 1 19.98 97 LEU B C 1
ATOM 4318 O O . LEU B 1 97 ? 26.5 -4.719 45 1 19.98 97 LEU B O 1
ATOM 4322 N N . PRO B 1 98 ? 25.781 -6.812 45.344 1 19.52 98 PRO B N 1
ATOM 4323 C CA . PRO B 1 98 ? 26.594 -7.25 44.188 1 19.52 98 PRO B CA 1
ATOM 4324 C C . PRO B 1 98 ? 26.484 -6.305 43 1 19.52 98 PRO B C 1
ATOM 4326 O O . PRO B 1 98 ? 25.422 -5.738 42.75 1 19.52 98 PRO B O 1
ATOM 4329 N N . ARG B 1 99 ? 27.562 -5.648 42.688 1 20.11 99 ARG B N 1
ATOM 4330 C CA . ARG B 1 99 ? 27.984 -4.668 41.688 1 20.11 99 ARG B CA 1
ATOM 4331 C C . ARG B 1 99 ? 27.781 -5.211 40.281 1 20.11 99 ARG B C 1
ATOM 4333 O O . ARG B 1 99 ? 28.594 -6.008 39.812 1 20.11 99 ARG B O 1
ATOM 4340 N N . PHE B 1 100 ? 26.484 -5.789 40.031 1 20.08 100 PHE B N 1
ATOM 4341 C CA . PHE B 1 100 ? 26.531 -6.398 38.719 1 20.08 100 PHE B CA 1
ATOM 4342 C C . PHE B 1 100 ? 27.359 -5.555 37.75 1 20.08 100 PHE B C 1
ATOM 4344 O O . PHE B 1 100 ? 27.156 -4.344 37.656 1 20.08 100 PHE B O 1
ATOM 4351 N N . ARG B 1 101 ? 28.5 -5.855 37.656 1 18.3 101 ARG B N 1
ATOM 4352 C CA . ARG B 1 101 ? 29.562 -5.164 36.938 1 18.3 101 ARG B CA 1
ATOM 4353 C C . ARG B 1 101 ? 29.047 -4.598 35.625 1 18.3 101 ARG B C 1
ATOM 4355 O O . ARG B 1 101 ? 28.359 -5.293 34.875 1 18.3 101 ARG B O 1
ATOM 4362 N N . ARG B 1 102 ? 28.938 -3.369 35.688 1 22.64 102 ARG B N 1
ATOM 4363 C CA . ARG B 1 102 ? 28.672 -2.516 34.562 1 22.64 102 ARG B CA 1
ATOM 4364 C C . ARG B 1 102 ? 29.547 -2.906 33.375 1 22.64 102 ARG B C 1
ATOM 4366 O O . ARG B 1 102 ? 30.766 -2.791 33.438 1 22.64 102 ARG B O 1
ATOM 4373 N N . PRO B 1 103 ? 29.25 -4.141 32.75 1 21.86 103 PRO B N 1
ATOM 4374 C CA . PRO B 1 103 ? 30.375 -4.422 31.875 1 21.86 103 PRO B CA 1
ATOM 4375 C C . PRO B 1 103 ? 31.031 -3.15 31.344 1 21.86 103 PRO B C 1
ATOM 4377 O O . PRO B 1 103 ? 30.406 -2.092 31.312 1 21.86 103 PRO B O 1
ATOM 4380 N N . SER B 1 104 ? 32.281 -3.014 31.531 1 19.58 104 SER B N 1
ATOM 4381 C CA . SER B 1 104 ? 33.219 -2.006 31.047 1 19.58 104 SER B CA 1
ATOM 4382 C C . SER B 1 104 ? 32.812 -1.462 29.688 1 19.58 104 SER B C 1
ATOM 4384 O O . SER B 1 104 ? 32.219 -2.176 28.891 1 19.58 104 SER B O 1
ATOM 4386 N N . ARG B 1 105 ? 32.812 -0.125 29.625 1 23.23 105 ARG B N 1
ATOM 4387 C CA . ARG B 1 105 ? 32.531 0.925 28.656 1 23.23 105 ARG B CA 1
ATOM 4388 C C . ARG B 1 105 ? 33.156 0.593 27.312 1 23.23 105 ARG B C 1
ATOM 4390 O O . ARG B 1 105 ? 32.969 1.323 26.328 1 23.23 105 ARG B O 1
ATOM 4397 N N . SER B 1 106 ? 34.375 -0.065 27.547 1 19.19 106 SER B N 1
ATOM 4398 C CA . SER B 1 106 ? 35.344 0.179 26.484 1 19.19 106 SER B CA 1
ATOM 4399 C C . SER B 1 106 ? 34.875 -0.41 25.156 1 19.19 106 SER B C 1
ATOM 4401 O O . SER B 1 106 ? 35.531 -0.223 24.125 1 19.19 106 SER B O 1
ATOM 4403 N N . SER B 1 107 ? 34.344 -1.599 25.344 1 20.19 107 SER B N 1
ATOM 4404 C CA . SER B 1 107 ? 34.719 -2.287 24.109 1 20.19 107 SER B CA 1
ATOM 4405 C C . SER B 1 107 ? 34.188 -1.571 22.875 1 20.19 107 SER B C 1
ATOM 4407 O O . SER B 1 107 ? 33.094 -1.019 22.922 1 20.19 107 SER B O 1
ATOM 4409 N N . SER B 1 108 ? 35.062 -1.247 21.922 1 19.41 108 SER B N 1
ATOM 4410 C CA . SER B 1 108 ? 35.062 -0.617 20.609 1 19.41 108 SER B CA 1
ATOM 4411 C C . SER B 1 108 ? 33.844 -1.077 19.797 1 19.41 108 SER B C 1
ATOM 4413 O O . SER B 1 108 ? 33.75 -2.248 19.422 1 19.41 108 SER B O 1
ATOM 4415 N N . LEU B 1 109 ? 32.781 -0.816 20.344 1 20.91 109 LEU B N 1
ATOM 4416 C CA . LEU B 1 109 ? 31.547 -1.094 19.625 1 20.91 109 LEU B CA 1
ATOM 4417 C C . LEU B 1 109 ? 31.719 -0.899 18.125 1 20.91 109 LEU B C 1
ATOM 4419 O O . LEU B 1 109 ? 31.719 0.233 17.641 1 20.91 109 LEU B O 1
ATOM 4423 N N . SER B 1 110 ? 32.688 -1.587 17.625 1 18.92 110 SER B N 1
ATOM 4424 C CA . SER B 1 110 ? 33.125 -1.679 16.234 1 18.92 110 SER B CA 1
ATOM 4425 C C . SER B 1 110 ? 31.953 -1.621 15.273 1 18.92 110 SER B C 1
ATOM 4427 O O . SER B 1 110 ? 30.812 -1.849 15.664 1 18.92 110 SER B O 1
ATOM 4429 N N . SER B 1 111 ? 32.281 -1.443 13.977 1 20.97 111 SER B N 1
ATOM 4430 C CA . SER B 1 111 ? 31.828 -1.142 12.625 1 20.97 111 SER B CA 1
ATOM 4431 C C . SER B 1 111 ? 30.766 -2.141 12.172 1 20.97 111 SER B C 1
ATOM 4433 O O . SER B 1 111 ? 31.094 -3.275 11.82 1 20.97 111 SER B O 1
ATOM 4435 N N . LEU B 1 112 ? 29.922 -2.289 13.023 1 22.52 112 LEU B N 1
ATOM 4436 C CA . LEU B 1 112 ? 29.078 -3.355 12.492 1 22.52 112 LEU B CA 1
ATOM 4437 C C . LEU B 1 112 ? 28.766 -3.117 11.023 1 22.52 112 LEU B C 1
ATOM 4439 O O . LEU B 1 112 ? 28.406 -2.006 10.633 1 22.52 112 LEU B O 1
ATOM 4443 N N . PRO B 1 113 ? 29.25 -3.908 10.188 1 23.5 113 PRO B N 1
ATOM 4444 C CA . PRO B 1 113 ? 29.172 -3.711 8.734 1 23.5 113 PRO B CA 1
ATOM 4445 C C . PRO B 1 113 ? 27.75 -3.455 8.25 1 23.5 113 PRO B C 1
ATOM 4447 O O . PRO B 1 113 ? 26.812 -4.152 8.656 1 23.5 113 PRO B O 1
ATOM 4450 N N . THR B 1 114 ? 27.234 -2.148 8.188 1 25.3 114 THR B N 1
ATOM 4451 C CA . THR B 1 114 ? 26.047 -1.507 7.652 1 25.3 114 THR B CA 1
ATOM 4452 C C . THR B 1 114 ? 25.422 -2.355 6.543 1 25.3 114 THR B C 1
ATOM 4454 O O . THR B 1 114 ? 24.203 -2.562 6.516 1 25.3 114 THR B O 1
ATOM 4457 N N . SER B 1 115 ? 25.969 -2.043 5.312 1 26.88 115 SER B N 1
ATOM 4458 C CA . SER B 1 115 ? 25.625 -2.561 3.992 1 26.88 115 SER B CA 1
ATOM 4459 C C . SER B 1 115 ? 25.766 -4.078 3.938 1 26.88 115 SER B C 1
ATOM 4461 O O . SER B 1 115 ? 26.891 -4.598 3.902 1 26.88 115 SER B O 1
ATOM 4463 N N . GLY B 1 116 ? 25.078 -4.621 4.773 1 28.16 116 GLY B N 1
ATOM 4464 C CA . GLY B 1 116 ? 25.469 -6.023 4.77 1 28.16 116 GLY B CA 1
ATOM 4465 C C . GLY B 1 116 ? 25.578 -6.609 3.375 1 28.16 116 GLY B C 1
ATOM 4466 O O . GLY B 1 116 ? 24.578 -6.77 2.684 1 28.16 116 GLY B O 1
ATOM 4467 N N . ARG B 1 117 ? 26.469 -6.156 2.682 1 29.03 117 ARG B N 1
ATOM 4468 C CA . ARG B 1 117 ? 26.969 -6.965 1.568 1 29.03 117 ARG B CA 1
ATOM 4469 C C . ARG B 1 117 ? 27.031 -8.438 1.954 1 29.03 117 ARG B C 1
ATOM 4471 O O . ARG B 1 117 ? 27.766 -8.812 2.873 1 29.03 117 ARG B O 1
ATOM 4478 N N . ILE B 1 118 ? 25.875 -9.008 2.047 1 28.7 118 ILE B N 1
ATOM 4479 C CA . ILE B 1 118 ? 26.141 -10.438 2.213 1 28.7 118 ILE B CA 1
ATOM 4480 C C . ILE B 1 118 ? 26.922 -10.961 1.01 1 28.7 118 ILE B C 1
ATOM 4482 O O . ILE B 1 118 ? 26.484 -10.805 -0.134 1 28.7 118 ILE B O 1
ATOM 4486 N N . GLN B 1 119 ? 28.219 -10.945 1.198 1 28.17 119 GLN B N 1
ATOM 4487 C CA . GLN B 1 119 ? 29.047 -11.703 0.262 1 28.17 119 GLN B CA 1
ATOM 4488 C C . GLN B 1 119 ? 28.594 -13.164 0.201 1 28.17 119 GLN B C 1
ATOM 4490 O O . GLN B 1 119 ? 28.516 -13.836 1.231 1 28.17 119 GLN B O 1
ATOM 4495 N N . THR B 1 120 ? 27.609 -13.359 -0.62 1 29.62 120 THR B N 1
ATOM 4496 C CA . THR B 1 120 ? 27.422 -14.789 -0.86 1 29.62 120 THR B CA 1
ATOM 4497 C C . THR B 1 120 ? 28.766 -15.5 -0.959 1 29.62 120 THR B C 1
ATOM 4499 O O . THR B 1 120 ? 29.734 -14.945 -1.472 1 29.62 120 THR B O 1
ATOM 4502 N N . PRO B 1 121 ? 28.969 -16.484 -0.191 1 29.23 121 PRO B N 1
ATOM 4503 C CA . PRO B 1 121 ? 30.234 -17.219 -0.28 1 29.23 121 PRO B CA 1
ATOM 4504 C C . PRO B 1 121 ? 30.703 -17.406 -1.721 1 29.23 121 PRO B C 1
ATOM 4506 O O . PRO B 1 121 ? 31.906 -17.469 -1.979 1 29.23 121 PRO B O 1
ATOM 4509 N N . ALA B 1 122 ? 30.078 -18.297 -2.545 1 30.34 122 ALA B N 1
ATOM 4510 C CA . ALA B 1 122 ? 30.859 -18.844 -3.65 1 30.34 122 ALA B CA 1
ATOM 4511 C C . ALA B 1 122 ? 31.391 -17.734 -4.543 1 30.34 122 ALA B C 1
ATOM 4513 O O . ALA B 1 122 ? 30.672 -16.781 -4.875 1 30.34 122 ALA B O 1
ATOM 4514 N N . ARG B 1 123 ? 32.719 -17.562 -4.727 1 32.97 123 ARG B N 1
ATOM 4515 C CA . ARG B 1 123 ? 33.594 -16.719 -5.539 1 32.97 123 ARG B CA 1
ATOM 4516 C C . ARG B 1 123 ? 33.094 -16.656 -6.98 1 32.97 123 ARG B C 1
ATOM 4518 O O . ARG B 1 123 ? 33.656 -17.328 -7.855 1 32.97 123 ARG B O 1
ATOM 4525 N N . SER B 1 124 ? 31.812 -16.938 -7.34 1 32.38 124 SER B N 1
ATOM 4526 C CA . SER B 1 124 ? 31.781 -16.656 -8.773 1 32.38 124 SER B CA 1
ATOM 4527 C C . SER B 1 124 ? 32.188 -15.211 -9.062 1 32.38 124 SER B C 1
ATOM 4529 O O . SER B 1 124 ? 32.156 -14.352 -8.18 1 32.38 124 SER B O 1
ATOM 4531 N N . THR B 1 125 ? 32.875 -14.867 -10.055 1 36.28 125 THR B N 1
ATOM 4532 C CA . THR B 1 125 ? 33.469 -13.656 -10.594 1 36.28 125 THR B CA 1
ATOM 4533 C C . THR B 1 125 ? 32.531 -12.469 -10.469 1 36.28 125 THR B C 1
ATOM 4535 O O . THR B 1 125 ? 32.938 -11.32 -10.602 1 36.28 125 THR B O 1
ATOM 4538 N N . TRP B 1 126 ? 31.25 -12.75 -10.648 1 40.75 126 TRP B N 1
ATOM 4539 C CA . TRP B 1 126 ? 30.422 -11.555 -10.633 1 40.75 126 TRP B CA 1
ATOM 4540 C C . TRP B 1 126 ? 29.875 -11.297 -9.242 1 40.75 126 TRP B C 1
ATOM 4542 O O . TRP B 1 126 ? 29.375 -12.211 -8.578 1 40.75 126 TRP B O 1
ATOM 4552 N N . GLU B 1 127 ? 30.453 -10.57 -8.461 1 50.91 127 GLU B N 1
ATOM 4553 C CA . GLU B 1 127 ? 29.984 -10.141 -7.148 1 50.91 127 GLU B CA 1
ATOM 4554 C C . GLU B 1 127 ? 28.562 -9.57 -7.238 1 50.91 127 GLU B C 1
ATOM 4556 O O . GLU B 1 127 ? 28.375 -8.445 -7.715 1 50.91 127 GLU B O 1
ATOM 4561 N N . TRP B 1 128 ? 27.531 -10.438 -7.434 1 59.5 128 TRP B N 1
ATOM 4562 C CA . TRP B 1 128 ? 26.156 -9.961 -7.445 1 59.5 128 TRP B CA 1
ATOM 4563 C C . TRP B 1 128 ? 25.797 -9.305 -6.117 1 59.5 128 TRP B C 1
ATOM 4565 O O . TRP B 1 128 ? 26.281 -9.734 -5.059 1 59.5 128 TRP B O 1
ATOM 4575 N N . GLU B 1 129 ? 25.234 -8.039 -6.418 1 76.75 129 GLU B N 1
ATOM 4576 C CA . GLU B 1 129 ? 24.688 -7.34 -5.258 1 76.75 129 GLU B CA 1
ATOM 4577 C C . GLU B 1 129 ? 23.156 -7.473 -5.207 1 76.75 129 GLU B C 1
ATOM 4579 O O . GLU B 1 129 ? 22.5 -7.445 -6.246 1 76.75 129 GLU B O 1
ATOM 4584 N N . VAL B 1 130 ? 22.672 -8 -4.09 1 85.38 130 VAL B N 1
ATOM 4585 C CA . VAL B 1 130 ? 21.234 -8.188 -3.879 1 85.38 130 VAL B CA 1
ATOM 4586 C C . VAL B 1 130 ? 20.734 -7.203 -2.828 1 85.38 130 VAL B C 1
ATOM 4588 O O . VAL B 1 130 ? 21.406 -6.969 -1.817 1 85.38 130 VAL B O 1
ATOM 4591 N N . GLY B 1 131 ? 19.688 -6.48 -3.207 1 86.88 131 GLY B N 1
ATOM 4592 C CA . GLY B 1 131 ? 18.969 -5.629 -2.268 1 86.88 131 GLY B CA 1
ATOM 4593 C C . GLY B 1 131 ? 17.5 -5.969 -2.156 1 86.88 131 GLY B C 1
ATOM 4594 O O . GLY B 1 131 ? 16.969 -6.762 -2.943 1 86.88 131 GLY B O 1
ATOM 4595 N N . GLY B 1 132 ? 16.875 -5.477 -1.115 1 90.12 132 GLY B N 1
ATOM 4596 C CA . GLY B 1 132 ? 15.461 -5.773 -0.916 1 90.12 132 GLY B CA 1
ATOM 4597 C C . GLY B 1 132 ? 14.695 -4.621 -0.306 1 90.12 132 GLY B C 1
ATOM 4598 O O . GLY B 1 132 ? 15.258 -3.809 0.433 1 90.12 132 GLY B O 1
ATOM 4599 N N . VAL B 1 133 ? 13.453 -4.562 -0.654 1 91.5 133 VAL B N 1
ATOM 4600 C CA . VAL B 1 133 ? 12.523 -3.602 -0.07 1 91.5 133 VAL B CA 1
ATOM 4601 C C . VAL B 1 133 ? 11.281 -4.328 0.442 1 91.5 133 VAL B C 1
ATOM 4603 O O . VAL B 1 133 ? 10.695 -5.141 -0.273 1 91.5 133 VAL B O 1
ATOM 4606 N N . GLN B 1 134 ? 10.961 -4.043 1.716 1 91.94 134 GLN B N 1
ATOM 4607 C CA . GLN B 1 134 ? 9.766 -4.656 2.291 1 91.94 134 GLN B CA 1
ATOM 4608 C C . GLN B 1 134 ? 8.508 -4.168 1.588 1 91.94 134 GLN B C 1
ATOM 4610 O O . GLN B 1 134 ? 8.391 -2.986 1.262 1 91.94 134 GLN B O 1
ATOM 4615 N N . SER B 1 135 ? 7.621 -5.086 1.336 1 93.56 135 SER B N 1
ATOM 4616 C CA . SER B 1 135 ? 6.367 -4.781 0.648 1 93.56 135 SER B CA 1
ATOM 4617 C C . SER B 1 135 ? 5.176 -5.383 1.386 1 93.56 135 SER B C 1
ATOM 4619 O O . SER B 1 135 ? 5.336 -6.004 2.438 1 93.56 135 SER B O 1
ATOM 4621 N N . LEU B 1 136 ? 4.02 -5.055 0.924 1 93.5 136 LEU B N 1
ATOM 4622 C CA . LEU B 1 136 ? 2.793 -5.633 1.463 1 93.5 136 LEU B CA 1
ATOM 4623 C C . LEU B 1 136 ? 2.402 -6.891 0.697 1 93.5 136 LEU B C 1
ATOM 4625 O O . LEU B 1 136 ? 1.529 -6.852 -0.171 1 93.5 136 LEU B O 1
ATOM 4629 N N . GLY B 1 137 ? 2.967 -8 1.13 1 93 137 GLY B N 1
ATOM 4630 C CA . GLY B 1 137 ? 2.734 -9.258 0.434 1 93 137 GLY B CA 1
ATOM 4631 C C . GLY B 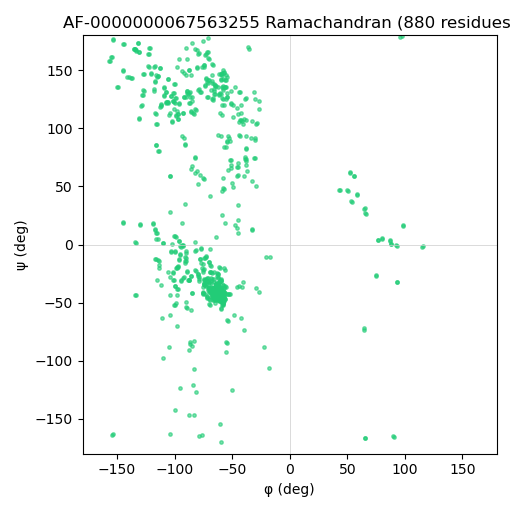1 137 ? 3.297 -9.273 -0.975 1 93 137 GLY B C 1
ATOM 4632 O O . GLY B 1 137 ? 4.18 -8.477 -1.306 1 93 137 GLY B O 1
ATOM 4633 N N . GLY B 1 138 ? 2.857 -10.273 -1.724 1 94.75 138 GLY B N 1
ATOM 4634 C CA . GLY B 1 138 ? 3.307 -10.414 -3.1 1 94.75 138 GLY B CA 1
ATOM 4635 C C . GLY B 1 138 ? 2.775 -9.32 -4.012 1 94.75 138 GLY B C 1
ATOM 4636 O O . GLY B 1 138 ? 3.5 -8.82 -4.875 1 94.75 138 GLY B O 1
ATOM 4637 N N . THR B 1 139 ? 1.541 -8.945 -3.838 1 95.94 139 THR B N 1
ATOM 4638 C CA . THR B 1 139 ? 0.926 -7.914 -4.66 1 95.94 139 THR B CA 1
ATOM 4639 C C . THR B 1 139 ? 1.66 -6.586 -4.496 1 95.94 139 THR B C 1
ATOM 4641 O O . THR B 1 139 ? 1.952 -5.906 -5.48 1 95.94 139 THR B O 1
ATOM 4644 N N . GLY B 1 140 ? 1.935 -6.238 -3.203 1 96.25 140 GLY B N 1
ATOM 4645 C CA . GLY B 1 140 ? 2.695 -5.02 -2.971 1 96.25 140 GLY B CA 1
ATOM 4646 C C . GLY B 1 140 ? 4.066 -5.039 -3.619 1 96.25 140 GLY B C 1
ATOM 4647 O O . GLY B 1 140 ? 4.539 -4.016 -4.113 1 96.25 140 GLY B O 1
ATOM 4648 N N . ALA B 1 141 ? 4.699 -6.156 -3.578 1 96.81 141 ALA B N 1
ATOM 4649 C CA . ALA B 1 141 ? 6.016 -6.297 -4.195 1 96.81 141 ALA B CA 1
ATOM 4650 C C . ALA B 1 141 ? 5.934 -6.102 -5.707 1 96.81 141 ALA B C 1
ATOM 4652 O O . ALA B 1 141 ? 6.754 -5.391 -6.293 1 96.81 141 ALA B O 1
ATOM 4653 N N . LEU B 1 142 ? 4.961 -6.723 -6.336 1 98.25 142 LEU B N 1
ATOM 4654 C CA . LEU B 1 142 ? 4.738 -6.566 -7.77 1 98.25 142 LEU B CA 1
ATOM 4655 C C . LEU B 1 142 ? 4.453 -5.109 -8.117 1 98.25 142 LEU B C 1
ATOM 4657 O O . LEU B 1 142 ? 4.973 -4.594 -9.109 1 98.25 142 LEU B O 1
ATOM 4661 N N . ARG B 1 143 ? 3.686 -4.461 -7.281 1 97.75 143 ARG B N 1
ATOM 4662 C CA . ARG B 1 143 ? 3.287 -3.08 -7.531 1 97.75 143 ARG B CA 1
ATOM 4663 C C . ARG B 1 143 ? 4.492 -2.145 -7.477 1 97.75 143 ARG B C 1
ATOM 4665 O O . ARG B 1 143 ? 4.691 -1.326 -8.375 1 97.75 143 ARG B O 1
ATOM 4672 N N . ILE B 1 144 ? 5.32 -2.27 -6.441 1 97.12 144 ILE B N 1
ATOM 4673 C CA . ILE B 1 144 ? 6.508 -1.436 -6.293 1 97.12 144 ILE B CA 1
ATOM 4674 C C . ILE B 1 144 ? 7.457 -1.676 -7.465 1 97.12 144 ILE B C 1
ATOM 4676 O O . ILE B 1 144 ? 8 -0.727 -8.039 1 97.12 144 ILE B O 1
ATOM 4680 N N . GLY B 1 145 ? 7.645 -2.941 -7.789 1 97.94 145 GLY B N 1
ATOM 4681 C CA . GLY B 1 145 ? 8.5 -3.264 -8.922 1 97.94 145 GLY B CA 1
ATOM 4682 C C . GLY B 1 145 ? 7.984 -2.701 -10.234 1 97.94 145 GLY B C 1
ATOM 4683 O O . GLY B 1 145 ? 8.758 -2.168 -11.031 1 97.94 145 GLY B O 1
ATOM 4684 N N . ALA B 1 146 ? 6.695 -2.834 -10.484 1 98.12 146 ALA B N 1
ATOM 4685 C CA . ALA B 1 146 ? 6.078 -2.307 -11.695 1 98.12 146 ALA B CA 1
ATOM 4686 C C . ALA B 1 146 ? 6.223 -0.788 -11.773 1 98.12 146 ALA B C 1
ATOM 4688 O O . ALA B 1 146 ? 6.555 -0.239 -12.82 1 98.12 146 ALA B O 1
ATOM 4689 N N . GLU B 1 147 ? 5.984 -0.121 -10.672 1 96.81 147 GLU B N 1
ATOM 4690 C CA . GLU B 1 147 ? 6.125 1.332 -10.617 1 96.81 147 GLU B CA 1
ATOM 4691 C C . GLU B 1 147 ? 7.559 1.761 -10.914 1 96.81 147 GLU B C 1
ATOM 4693 O O . GLU B 1 147 ? 7.785 2.738 -11.633 1 96.81 147 GLU B O 1
ATOM 4698 N N . PHE B 1 148 ? 8.5 1.065 -10.32 1 96.56 148 PHE B N 1
ATOM 4699 C CA . PHE B 1 148 ? 9.898 1.38 -10.555 1 96.56 148 PHE B CA 1
ATOM 4700 C C . PHE B 1 148 ? 10.242 1.251 -12.031 1 96.56 148 PHE B C 1
ATOM 4702 O O . PHE B 1 148 ? 10.836 2.16 -12.617 1 96.56 148 PHE B O 1
ATOM 4709 N N . LEU B 1 149 ? 9.82 0.093 -12.625 1 96.94 149 LEU B N 1
ATOM 4710 C CA . LEU B 1 149 ? 10.156 -0.177 -14.016 1 96.94 149 LEU B CA 1
ATOM 4711 C C . LEU B 1 149 ? 9.461 0.815 -14.945 1 96.94 149 LEU B C 1
ATOM 4713 O O . LEU B 1 149 ? 10.023 1.217 -15.969 1 96.94 149 LEU B O 1
ATOM 4717 N N . ALA B 1 150 ? 8.258 1.178 -14.617 1 95 150 ALA B N 1
ATOM 4718 C CA . ALA B 1 150 ? 7.52 2.145 -15.422 1 95 150 ALA B CA 1
ATOM 4719 C C . ALA B 1 150 ? 8.227 3.498 -15.438 1 95 150 ALA B C 1
ATOM 4721 O O . ALA B 1 150 ? 8.109 4.25 -16.406 1 95 150 ALA B O 1
ATOM 4722 N N . ARG B 1 151 ? 8.984 3.793 -14.477 1 91 151 ARG B N 1
ATOM 4723 C CA . ARG B 1 151 ? 9.602 5.109 -14.344 1 91 151 ARG B CA 1
ATOM 4724 C C . ARG B 1 151 ? 11.047 5.086 -14.836 1 91 151 ARG B C 1
ATOM 4726 O O . ARG B 1 151 ? 11.516 6.043 -15.453 1 91 151 ARG B O 1
ATOM 4733 N N . TRP B 1 152 ? 11.742 3.938 -14.586 1 89.31 152 TRP B N 1
ATOM 4734 C CA . TRP B 1 152 ? 13.188 4.055 -14.719 1 89.31 152 TRP B CA 1
ATOM 4735 C C . TRP B 1 152 ? 13.758 2.889 -15.516 1 89.31 152 TRP B C 1
ATOM 4737 O O . TRP B 1 152 ? 14.969 2.812 -15.734 1 89.31 152 TRP B O 1
ATOM 4747 N N . TYR B 1 153 ? 13.055 1.938 -16.031 1 87.12 153 TYR B N 1
ATOM 4748 C CA . TYR B 1 153 ? 13.547 0.708 -16.656 1 87.12 153 TYR B CA 1
ATOM 4749 C C . TYR B 1 153 ? 14.555 1.009 -17.75 1 87.12 153 TYR B C 1
ATOM 4751 O O . TYR B 1 153 ? 15.75 0.761 -17.594 1 87.12 153 TYR B O 1
ATOM 4759 N N . ASN B 1 154 ? 14.141 1.671 -18.875 1 75 154 ASN B N 1
ATOM 4760 C CA . ASN B 1 154 ? 15.031 1.882 -20.016 1 75 154 ASN B CA 1
ATOM 4761 C C . ASN B 1 154 ? 15.312 3.365 -20.234 1 75 154 ASN B C 1
ATOM 4763 O O . ASN B 1 154 ? 15.93 3.74 -21.234 1 75 154 ASN B O 1
ATOM 4767 N N . GLY B 1 155 ? 14.891 4.148 -19.266 1 70.69 155 GLY B N 1
ATOM 4768 C CA . GLY B 1 155 ? 15.172 5.574 -19.328 1 70.69 155 GLY B CA 1
ATOM 4769 C C . GLY B 1 155 ? 14.32 6.316 -20.328 1 70.69 155 GLY B C 1
ATOM 4770 O O . GLY B 1 155 ? 14.164 7.539 -20.25 1 70.69 155 GLY B O 1
ATOM 4771 N N . ILE B 1 156 ? 13.914 5.594 -21.297 1 73.38 156 ILE B N 1
ATOM 4772 C CA . ILE B 1 156 ? 13.102 6.25 -22.312 1 73.38 156 ILE B CA 1
ATOM 4773 C C . ILE B 1 156 ? 11.797 5.477 -22.516 1 73.38 156 ILE B C 1
ATOM 4775 O O . ILE B 1 156 ? 11.812 4.254 -22.656 1 73.38 156 ILE B O 1
ATOM 4779 N N . ASN B 1 157 ? 10.703 6.102 -22.531 1 80.19 157 ASN B N 1
ATOM 4780 C CA . ASN B 1 157 ? 9.383 5.551 -22.812 1 80.19 157 ASN B CA 1
ATOM 4781 C C . ASN B 1 157 ? 9.172 4.219 -22.109 1 80.19 157 ASN B C 1
ATOM 4783 O O . ASN B 1 157 ? 8.711 3.25 -22.703 1 80.19 157 ASN B O 1
ATOM 4787 N N . ASN B 1 158 ? 9.492 4.152 -20.891 1 86.06 158 ASN B N 1
ATOM 4788 C CA . ASN B 1 158 ? 9.438 2.928 -20.109 1 86.06 158 ASN B CA 1
ATOM 4789 C C . ASN B 1 158 ? 8.039 2.309 -20.125 1 86.06 158 ASN B C 1
ATOM 4791 O O . ASN B 1 158 ? 7.898 1.087 -20.203 1 86.06 158 ASN B O 1
ATOM 4795 N N . LYS B 1 159 ? 7.062 3.115 -20.125 1 92.06 159 LYS B N 1
ATOM 4796 C CA . LYS B 1 159 ? 5.68 2.658 -20.031 1 92.06 159 LYS B CA 1
ATOM 4797 C C . LYS B 1 159 ? 5.223 1.995 -21.328 1 92.06 159 LYS B C 1
ATOM 4799 O O . LYS B 1 159 ? 4.195 1.315 -21.359 1 92.06 159 LYS B O 1
ATOM 4804 N N . ASP B 1 160 ? 6.027 2.125 -22.359 1 93.81 160 ASP B N 1
ATOM 4805 C CA . ASP B 1 160 ? 5.715 1.516 -23.656 1 93.81 160 ASP B CA 1
ATOM 4806 C C . ASP B 1 160 ? 6.398 0.158 -23.797 1 93.81 160 ASP B C 1
ATOM 4808 O O . ASP B 1 160 ? 6.148 -0.567 -24.766 1 93.81 160 ASP B O 1
ATOM 4812 N N . THR B 1 161 ? 7.262 -0.171 -22.875 1 95.06 161 THR B N 1
ATOM 4813 C CA . THR B 1 161 ? 7.906 -1.479 -22.891 1 95.06 161 THR B CA 1
ATOM 4814 C C . THR B 1 161 ? 6.871 -2.594 -22.766 1 95.06 161 THR B C 1
ATOM 4816 O O . THR B 1 161 ? 6.016 -2.553 -21.875 1 95.06 161 THR B O 1
ATOM 4819 N N . PRO B 1 162 ? 6.949 -3.561 -23.656 1 97.5 162 PRO B N 1
ATOM 4820 C CA . PRO B 1 162 ? 6.004 -4.672 -23.531 1 97.5 162 PRO B CA 1
ATOM 4821 C C . PRO B 1 162 ? 6.219 -5.488 -22.266 1 97.5 162 PRO B C 1
ATOM 4823 O O . PRO B 1 162 ? 7.359 -5.797 -21.906 1 97.5 162 PRO B O 1
ATOM 4826 N N . VAL B 1 163 ? 5.16 -5.695 -21.547 1 98.5 163 VAL B N 1
ATOM 4827 C CA . VAL B 1 163 ? 5.145 -6.598 -20.406 1 98.5 163 VAL B CA 1
ATOM 4828 C C . VAL B 1 163 ? 4.391 -7.879 -20.766 1 98.5 163 VAL B C 1
ATOM 4830 O O . VAL B 1 163 ? 3.234 -7.824 -21.188 1 98.5 163 VAL B O 1
ATOM 4833 N N . TYR B 1 164 ? 5.051 -9.023 -20.641 1 98.81 164 TYR B N 1
ATOM 4834 C CA . TYR B 1 164 ? 4.438 -10.305 -20.969 1 98.81 164 TYR B CA 1
ATOM 4835 C C . TYR B 1 164 ? 4.031 -11.055 -19.703 1 98.81 164 TYR B C 1
ATOM 4837 O O . TYR B 1 164 ? 4.836 -11.234 -18.797 1 98.81 164 TYR B O 1
ATOM 4845 N N . VAL B 1 165 ? 2.783 -11.469 -19.672 1 98.62 165 VAL B N 1
ATOM 4846 C CA . VAL B 1 165 ? 2.273 -12.328 -18.609 1 98.62 165 VAL B CA 1
ATOM 4847 C C . VAL B 1 165 ? 1.817 -13.664 -19.188 1 98.62 165 VAL B C 1
ATOM 4849 O O . VAL B 1 165 ? 1.426 -13.734 -20.359 1 98.62 165 VAL B O 1
ATOM 4852 N N . SER B 1 166 ? 1.851 -14.703 -18.406 1 98.19 166 SER B N 1
ATOM 4853 C CA . SER B 1 166 ? 1.499 -16.031 -18.906 1 98.19 166 SER B CA 1
ATOM 4854 C C . SER B 1 166 ? 0.02 -16.109 -19.266 1 98.19 166 SER B C 1
ATOM 4856 O O . SER B 1 166 ? -0.797 -15.352 -18.719 1 98.19 166 SER B O 1
ATOM 4858 N N . SER B 1 167 ? -0.301 -17.016 -20.172 1 96.06 167 SER B N 1
ATOM 4859 C CA . SER B 1 167 ? -1.688 -17.344 -20.469 1 96.06 167 SER B CA 1
ATOM 4860 C C . SER B 1 167 ? -1.987 -18.812 -20.125 1 96.06 167 SER B C 1
ATOM 4862 O O . SER B 1 167 ? -1.485 -19.719 -20.781 1 96.06 167 SER B O 1
ATOM 4864 N N . PRO B 1 168 ? -2.779 -19.047 -19.188 1 93.38 168 PRO B N 1
ATOM 4865 C CA . PRO B 1 168 ? -3.408 -18.141 -18.234 1 93.38 168 PRO B CA 1
ATOM 4866 C C . PRO B 1 168 ? -2.42 -17.578 -17.219 1 93.38 168 PRO B C 1
ATOM 4868 O O . PRO B 1 168 ? -1.262 -18 -17.172 1 93.38 168 PRO B O 1
ATOM 4871 N N . THR B 1 169 ? -2.807 -16.531 -16.5 1 94.56 169 THR B N 1
ATOM 4872 C CA . THR B 1 169 ? -1.985 -15.945 -15.438 1 94.56 169 THR B CA 1
ATOM 4873 C C . THR B 1 169 ? -2.82 -15.664 -14.195 1 94.56 169 THR B C 1
ATOM 4875 O O . THR B 1 169 ? -4.027 -15.914 -14.18 1 94.56 169 THR B O 1
ATOM 4878 N N . TRP B 1 170 ? -2.137 -15.367 -13.109 1 92.06 170 TRP B N 1
ATOM 4879 C CA . TRP B 1 170 ? -2.824 -14.859 -11.922 1 92.06 170 TRP B CA 1
ATOM 4880 C C . TRP B 1 170 ? -3.596 -13.586 -12.242 1 92.06 170 TRP B C 1
ATOM 4882 O O . TRP B 1 170 ? -3.072 -12.688 -12.906 1 92.06 170 TRP B O 1
ATOM 4892 N N . GLU B 1 171 ? -4.742 -13.422 -11.82 1 83.25 171 GLU B N 1
ATOM 4893 C CA . GLU B 1 171 ? -5.742 -12.445 -12.242 1 83.25 171 GLU B CA 1
ATOM 4894 C C . GLU B 1 171 ? -5.238 -11.016 -12.047 1 83.25 171 GLU B C 1
ATOM 4896 O O . GLU B 1 171 ? -5.555 -10.125 -12.836 1 83.25 171 GLU B O 1
ATOM 4901 N N . ASN B 1 172 ? -4.426 -10.711 -11.102 1 92.12 172 ASN B N 1
ATOM 4902 C CA . ASN B 1 172 ? -4.051 -9.344 -10.758 1 92.12 172 ASN B CA 1
ATOM 4903 C C . ASN B 1 172 ? -2.809 -8.891 -11.516 1 92.12 172 ASN B C 1
ATOM 4905 O O . ASN B 1 172 ? -2.471 -7.707 -11.523 1 92.12 172 ASN B O 1
ATOM 4909 N N . HIS B 1 173 ? -2.102 -9.828 -12.211 1 97.19 173 HIS B N 1
ATOM 4910 C CA . HIS B 1 173 ? -0.887 -9.438 -12.914 1 97.19 173 HIS B CA 1
ATOM 4911 C C . HIS B 1 173 ? -1.171 -8.336 -13.938 1 97.19 173 HIS B C 1
ATOM 4913 O O . HIS B 1 173 ? -0.505 -7.301 -13.938 1 97.19 173 HIS B O 1
ATOM 4919 N N . ASN B 1 174 ? -2.184 -8.602 -14.758 1 96.88 174 ASN B N 1
ATOM 4920 C CA . ASN B 1 174 ? -2.541 -7.617 -15.773 1 96.88 174 ASN B CA 1
ATOM 4921 C C . ASN B 1 174 ? -2.881 -6.266 -15.148 1 96.88 174 ASN B C 1
ATOM 4923 O O . ASN B 1 174 ? -2.373 -5.23 -15.586 1 96.88 174 ASN B O 1
ATOM 4927 N N . ALA B 1 175 ? -3.658 -6.316 -14.18 1 95.25 175 ALA B N 1
ATOM 4928 C CA . ALA B 1 175 ? -4.164 -5.09 -13.562 1 95.25 175 ALA B CA 1
ATOM 4929 C C . ALA B 1 175 ? -3.047 -4.328 -12.859 1 95.25 175 ALA B C 1
ATOM 4931 O O . ALA B 1 175 ? -3.02 -3.094 -12.883 1 95.25 175 ALA B O 1
ATOM 4932 N N . VAL B 1 176 ? -2.137 -4.973 -12.203 1 97.44 176 VAL B N 1
ATOM 4933 C CA . VAL B 1 176 ? -1.037 -4.352 -11.469 1 97.44 176 VAL B CA 1
ATOM 4934 C C . VAL B 1 176 ? -0.153 -3.564 -12.43 1 97.44 176 VAL B C 1
ATOM 4936 O O . VAL B 1 176 ? 0.161 -2.398 -12.188 1 97.44 176 VAL B O 1
ATOM 4939 N N . PHE B 1 177 ? 0.205 -4.16 -13.531 1 97.94 177 PHE B N 1
ATOM 4940 C CA . PHE B 1 177 ? 1.105 -3.5 -14.469 1 97.94 177 PHE B CA 1
ATOM 4941 C C . PHE B 1 177 ? 0.38 -2.396 -15.234 1 97.94 177 PHE B C 1
ATOM 4943 O O . PHE B 1 177 ? 0.976 -1.368 -15.562 1 97.94 177 PHE B O 1
ATOM 4950 N N . SER B 1 178 ? -0.907 -2.621 -15.508 1 96 178 SER B N 1
ATOM 4951 C CA . SER B 1 178 ? -1.707 -1.556 -16.109 1 96 178 SER B CA 1
ATOM 4952 C C . SER B 1 178 ? -1.801 -0.349 -15.18 1 96 178 SER B C 1
ATOM 4954 O O . SER B 1 178 ? -1.679 0.794 -15.625 1 96 178 SER B O 1
ATOM 4956 N N . ALA B 1 179 ? -2.025 -0.605 -13.969 1 94 179 ALA B N 1
ATOM 4957 C CA . ALA B 1 179 ? -2.152 0.455 -12.969 1 94 179 ALA B CA 1
ATOM 4958 C C . ALA B 1 179 ? -0.843 1.227 -12.82 1 94 179 ALA B C 1
ATOM 4960 O O . ALA B 1 179 ? -0.851 2.422 -12.523 1 94 179 ALA B O 1
ATOM 4961 N N . ALA B 1 180 ? 0.255 0.553 -12.977 1 95.44 180 ALA B N 1
ATOM 4962 C CA . ALA B 1 180 ? 1.555 1.216 -12.914 1 95.44 180 ALA B CA 1
ATOM 4963 C C . ALA B 1 180 ? 1.778 2.107 -14.133 1 95.44 180 ALA B C 1
ATOM 4965 O O . ALA B 1 180 ? 2.691 2.938 -14.141 1 95.44 180 ALA B O 1
ATOM 4966 N N . GLY B 1 181 ? 0.935 1.9 -15.188 1 93.44 181 GLY B N 1
ATOM 4967 C CA . GLY B 1 181 ? 0.983 2.809 -16.328 1 93.44 181 GLY B CA 1
ATOM 4968 C C . GLY B 1 181 ? 1.44 2.139 -17.609 1 93.44 181 GLY B C 1
ATOM 4969 O O . GLY B 1 181 ? 1.493 2.775 -18.656 1 93.44 181 GLY B O 1
ATOM 4970 N N . PHE B 1 182 ? 1.79 0.829 -17.547 1 96.62 182 PHE B N 1
ATOM 4971 C CA . PHE B 1 182 ? 2.217 0.142 -18.766 1 96.62 182 PHE B CA 1
ATOM 4972 C C . PHE B 1 182 ? 1.077 0.066 -19.781 1 96.62 182 PHE B C 1
ATOM 4974 O O . PHE B 1 182 ? -0.059 -0.245 -19.406 1 96.62 182 PHE B O 1
ATOM 4981 N N . LYS B 1 183 ? 1.376 0.326 -21.016 1 95.81 183 LYS B N 1
ATOM 4982 C CA . LYS B 1 183 ? 0.357 0.426 -22.047 1 95.81 183 LYS B CA 1
ATOM 4983 C C . LYS B 1 183 ? 0.306 -0.845 -22.891 1 95.81 183 LYS B C 1
ATOM 4985 O O . LYS B 1 183 ? -0.694 -1.112 -23.562 1 95.81 183 LYS B O 1
ATOM 4990 N N . ASP B 1 184 ? 1.402 -1.538 -22.906 1 97.31 184 ASP B N 1
ATOM 4991 C CA . ASP B 1 184 ? 1.531 -2.719 -23.75 1 97.31 184 ASP B CA 1
ATOM 4992 C C . ASP B 1 184 ? 1.718 -3.98 -22.922 1 97.31 184 ASP B C 1
ATOM 4994 O O . ASP B 1 184 ? 2.848 -4.422 -22.688 1 97.31 184 ASP B O 1
ATOM 4998 N N . ILE B 1 185 ? 0.68 -4.527 -22.516 1 97.88 185 ILE B N 1
ATOM 4999 C CA . ILE B 1 185 ? 0.692 -5.777 -21.766 1 97.88 185 ILE B CA 1
ATOM 5000 C C . ILE B 1 185 ? 0.225 -6.926 -22.656 1 97.88 185 ILE B C 1
ATOM 5002 O O . ILE B 1 185 ? -0.877 -6.879 -23.219 1 97.88 185 ILE B O 1
ATOM 5006 N N . ARG B 1 186 ? 1.041 -7.914 -22.828 1 98.25 186 ARG B N 1
ATOM 5007 C CA . ARG B 1 186 ? 0.809 -9.031 -23.734 1 98.25 186 ARG B CA 1
ATOM 5008 C C . ARG B 1 186 ? 0.817 -10.359 -22.969 1 98.25 186 ARG B C 1
ATOM 5010 O O . ARG B 1 186 ? 1.118 -10.398 -21.781 1 98.25 186 ARG B O 1
ATOM 5017 N N . SER B 1 187 ? 0.4 -11.352 -23.688 1 98.12 187 SER B N 1
ATOM 5018 C CA . SER B 1 187 ? 0.424 -12.695 -23.109 1 98.12 187 SER B CA 1
ATOM 5019 C C . SER B 1 187 ? 1.443 -13.578 -23.828 1 98.12 187 SER B C 1
ATOM 5021 O O . SER B 1 187 ? 1.772 -13.344 -24.984 1 98.12 187 SER B O 1
ATOM 5023 N N . TYR B 1 188 ? 1.964 -14.5 -23.156 1 98.62 188 TYR B N 1
ATOM 5024 C CA . TYR B 1 188 ? 2.764 -15.562 -23.75 1 98.62 188 TYR B CA 1
ATOM 5025 C C . TYR B 1 188 ? 2.188 -16.938 -23.438 1 98.62 188 TYR B C 1
ATOM 5027 O O . TYR B 1 188 ? 1.508 -17.109 -22.422 1 98.62 188 TYR B O 1
ATOM 5035 N N . HIS B 1 189 ? 2.434 -17.859 -24.281 1 98.19 189 HIS B N 1
ATOM 5036 C CA . HIS B 1 189 ? 1.913 -19.203 -24.094 1 98.19 189 HIS B CA 1
ATOM 5037 C C . HIS B 1 189 ? 2.523 -19.875 -22.875 1 98.19 189 HIS B C 1
ATOM 5039 O O . HIS B 1 189 ? 3.729 -19.781 -22.641 1 98.19 189 HIS B O 1
ATOM 5045 N N . TYR B 1 190 ? 1.681 -20.484 -22.078 1 97.5 190 TYR B N 1
ATOM 5046 C CA . TYR B 1 190 ? 2.164 -21.219 -20.906 1 97.5 190 TYR B CA 1
ATOM 5047 C C . TYR B 1 190 ? 1.484 -22.578 -20.797 1 97.5 190 TYR B C 1
ATOM 5049 O O . TYR B 1 190 ? 2.141 -23.578 -20.531 1 97.5 190 TYR B O 1
ATOM 5057 N N . TRP B 1 191 ? 0.221 -22.656 -21 1 93.81 191 TRP B N 1
ATOM 5058 C CA . TRP B 1 191 ? -0.585 -23.859 -20.75 1 93.81 191 TRP B CA 1
ATOM 5059 C C . TRP B 1 191 ? -1.006 -24.5 -22.062 1 93.81 191 TRP B C 1
ATOM 5061 O O . TRP B 1 191 ? -1.461 -23.828 -22.984 1 93.81 191 TRP B O 1
ATOM 5071 N N . ASP B 1 192 ? -0.809 -25.781 -22.172 1 93.31 192 ASP B N 1
ATOM 5072 C CA . ASP B 1 192 ? -1.32 -26.625 -23.25 1 93.31 192 ASP B CA 1
ATOM 5073 C C . ASP B 1 192 ? -2.539 -27.422 -22.797 1 93.31 192 ASP B C 1
ATOM 5075 O O . ASP B 1 192 ? -2.402 -28.453 -22.125 1 93.31 192 ASP B O 1
ATOM 5079 N N . ALA B 1 193 ? -3.689 -27.047 -23.219 1 86.38 193 ALA B N 1
ATOM 5080 C CA . ALA B 1 193 ? -4.938 -27.656 -22.766 1 86.38 193 ALA B CA 1
ATOM 5081 C C . ALA B 1 193 ? -5.047 -29.109 -23.219 1 86.38 193 ALA B C 1
ATOM 5083 O O . ALA B 1 193 ? -5.648 -29.938 -22.531 1 86.38 193 ALA B O 1
ATOM 5084 N N . GLU B 1 194 ? -4.492 -29.406 -24.359 1 87.5 194 GLU B N 1
ATOM 5085 C CA . GLU B 1 194 ? -4.555 -30.766 -24.875 1 87.5 194 GLU B CA 1
ATOM 5086 C C . GLU B 1 194 ? -3.658 -31.703 -24.078 1 87.5 194 GLU B C 1
ATOM 5088 O O . GLU B 1 194 ? -4.078 -32.812 -23.703 1 87.5 194 GLU B O 1
ATOM 5093 N N . LYS B 1 195 ? -2.537 -31.266 -23.859 1 87.56 195 LYS B N 1
ATOM 5094 C CA . LYS B 1 195 ? -1.581 -32.125 -23.141 1 87.56 195 LYS B CA 1
ATOM 5095 C C . LYS B 1 195 ? -1.681 -31.891 -21.625 1 87.56 195 LYS B C 1
ATOM 5097 O O . LYS B 1 195 ? -1.091 -32.656 -20.859 1 87.56 195 LYS B O 1
ATOM 5102 N N . ARG B 1 196 ? -2.484 -30.922 -21.234 1 88.25 196 ARG B N 1
ATOM 5103 C CA . ARG B 1 196 ? -2.674 -30.562 -19.828 1 88.25 196 ARG B CA 1
ATOM 5104 C C . ARG B 1 196 ? -1.333 -30.375 -19.125 1 88.25 196 ARG B C 1
ATOM 5106 O O . ARG B 1 196 ? -1.092 -30.969 -18.062 1 88.25 196 ARG B O 1
ATOM 5113 N N . GLY B 1 197 ? -0.448 -29.672 -19.719 1 91.62 197 GLY B N 1
ATOM 5114 C CA . GLY B 1 197 ? 0.885 -29.359 -19.219 1 91.62 197 GLY B CA 1
ATOM 5115 C C . GLY B 1 197 ? 1.451 -28.078 -19.781 1 91.62 197 GLY B C 1
ATOM 5116 O O . GLY B 1 197 ? 0.71 -27.234 -20.297 1 91.62 197 GLY B O 1
ATOM 5117 N N . LEU B 1 198 ? 2.758 -27.922 -19.625 1 96.5 198 LEU B N 1
ATOM 5118 C CA . LEU B 1 198 ? 3.432 -26.703 -20.078 1 96.5 198 LEU B CA 1
ATOM 5119 C C . LEU B 1 198 ? 3.502 -26.641 -21.594 1 96.5 198 LEU B C 1
ATOM 5121 O O . LEU B 1 198 ? 3.875 -27.625 -22.234 1 96.5 198 LEU B O 1
ATOM 5125 N N . ASN B 1 199 ? 3.051 -25.578 -22.141 1 97.69 199 ASN B N 1
ATOM 5126 C CA . ASN B 1 199 ? 3.273 -25.328 -23.562 1 97.69 199 ASN B CA 1
ATOM 5127 C C . ASN B 1 199 ? 4.66 -24.734 -23.812 1 97.69 199 ASN B C 1
ATOM 5129 O O . ASN B 1 199 ? 4.781 -23.562 -24.203 1 97.69 199 ASN B O 1
ATOM 5133 N N . LEU B 1 200 ? 5.707 -25.562 -23.719 1 98.06 200 LEU B N 1
ATOM 5134 C CA . LEU B 1 200 ? 7.086 -25.094 -23.766 1 98.06 200 LEU B CA 1
ATOM 5135 C C . LEU B 1 200 ? 7.41 -24.484 -25.141 1 98.06 200 LEU B C 1
ATOM 5137 O O . LEU B 1 200 ? 8.031 -23.422 -25.219 1 98.06 200 LEU B O 1
ATOM 5141 N N . GLN B 1 201 ? 7.031 -25.141 -26.188 1 98.12 201 GLN B N 1
ATOM 5142 C CA . GLN B 1 201 ? 7.359 -24.656 -27.531 1 98.12 201 GLN B CA 1
ATOM 5143 C C . GLN B 1 201 ? 6.734 -23.281 -27.766 1 98.12 201 GLN B C 1
ATOM 5145 O O . GLN B 1 201 ? 7.391 -22.391 -28.297 1 98.12 201 GLN B O 1
ATOM 5150 N N . GLY B 1 202 ? 5.441 -23.203 -27.438 1 98.5 202 GLY B N 1
ATOM 5151 C CA . GLY B 1 202 ? 4.809 -21.891 -27.547 1 98.5 202 GLY B CA 1
ATOM 5152 C C . GLY B 1 202 ? 5.48 -20.828 -26.703 1 98.5 202 GLY B C 1
ATOM 5153 O O . GLY B 1 202 ? 5.641 -19.688 -27.156 1 98.5 202 GLY B O 1
ATOM 5154 N N . PHE B 1 203 ? 5.84 -21.156 -25.578 1 98.62 203 PHE B N 1
ATOM 5155 C CA . PHE B 1 203 ? 6.551 -20.281 -24.656 1 98.62 203 PHE B CA 1
ATOM 5156 C C . PHE B 1 203 ? 7.859 -19.797 -25.266 1 98.62 203 PHE B C 1
ATOM 5158 O O . PHE B 1 203 ? 8.102 -18.594 -25.344 1 98.62 203 PHE B O 1
ATOM 5165 N N . LEU B 1 204 ? 8.648 -20.688 -25.734 1 98.69 204 LEU B N 1
ATOM 5166 C CA . LEU B 1 204 ? 9.945 -20.359 -26.328 1 98.69 204 LEU B CA 1
ATOM 5167 C C . LEU B 1 204 ? 9.766 -19.5 -27.578 1 98.69 204 LEU B C 1
ATOM 5169 O O . LEU B 1 204 ? 10.531 -18.562 -27.797 1 98.69 204 LEU B O 1
ATOM 5173 N N . ASN B 1 205 ? 8.781 -19.797 -28.375 1 98.69 205 ASN B N 1
ATOM 5174 C CA . ASN B 1 205 ? 8.5 -19 -29.562 1 98.69 205 ASN B CA 1
ATOM 5175 C C . ASN B 1 205 ? 8.164 -17.562 -29.203 1 98.69 205 ASN B C 1
ATOM 5177 O O . ASN B 1 205 ? 8.602 -16.625 -29.875 1 98.69 205 ASN B O 1
ATOM 5181 N N . ASP B 1 206 ? 7.355 -17.422 -28.172 1 98.75 206 ASP B N 1
ATOM 5182 C CA . ASP B 1 206 ? 6.984 -16.078 -27.734 1 98.75 206 ASP B CA 1
ATOM 5183 C C . ASP B 1 206 ? 8.203 -15.32 -27.203 1 98.75 206 ASP B C 1
ATOM 5185 O O . ASP B 1 206 ? 8.336 -14.117 -27.438 1 98.75 206 ASP B O 1
ATOM 5189 N N . LEU B 1 207 ? 9.07 -15.984 -26.484 1 98.75 207 LEU B N 1
ATOM 5190 C CA . LEU B 1 207 ? 10.32 -15.367 -26.031 1 98.75 207 LEU B CA 1
ATOM 5191 C C . LEU B 1 207 ? 11.156 -14.906 -27.219 1 98.75 207 L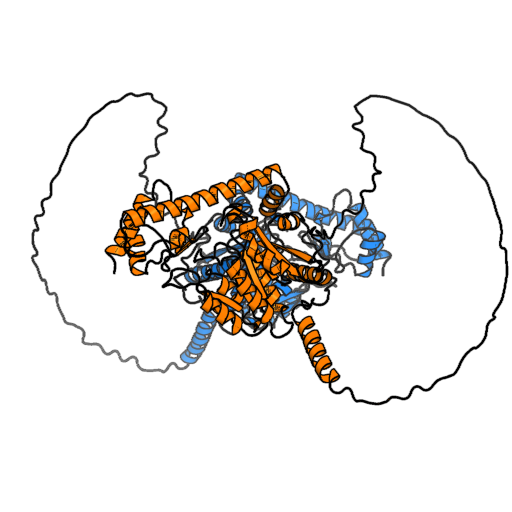EU B C 1
ATOM 5193 O O . LEU B 1 207 ? 11.68 -13.789 -27.219 1 98.75 207 LEU B O 1
ATOM 5197 N N . GLU B 1 208 ? 11.258 -15.75 -28.203 1 98.5 208 GLU B N 1
ATOM 5198 C CA . GLU B 1 208 ? 12.07 -15.453 -29.391 1 98.5 208 GLU B CA 1
ATOM 5199 C C . GLU B 1 208 ? 11.516 -14.266 -30.156 1 98.5 208 GLU B C 1
ATOM 5201 O O . GLU B 1 208 ? 12.273 -13.484 -30.734 1 98.5 208 GLU B O 1
ATOM 5206 N N . SER B 1 209 ? 10.258 -14.141 -30.156 1 98.38 209 SER B N 1
ATOM 5207 C CA . SER B 1 209 ? 9.602 -13.125 -30.969 1 98.38 209 SER B CA 1
ATOM 5208 C C . SER B 1 209 ? 9.445 -11.812 -30.203 1 98.38 209 SER B C 1
ATOM 5210 O O . SER B 1 209 ? 9.156 -10.773 -30.797 1 98.38 209 SER B O 1
ATOM 5212 N N . ALA B 1 210 ? 9.617 -11.82 -28.906 1 98.31 210 ALA B N 1
ATOM 5213 C CA . ALA B 1 210 ? 9.406 -10.625 -28.094 1 98.31 210 ALA B CA 1
ATOM 5214 C C . ALA B 1 210 ? 10.453 -9.562 -28.406 1 98.31 210 ALA B C 1
ATOM 5216 O O . ALA B 1 210 ? 11.625 -9.875 -28.625 1 98.31 210 ALA B O 1
ATOM 5217 N N . PRO B 1 211 ? 10.023 -8.234 -28.453 1 96.94 211 PRO B N 1
ATOM 5218 C CA . PRO B 1 211 ? 11.031 -7.18 -28.578 1 96.94 211 PRO B CA 1
ATOM 5219 C C . PRO B 1 211 ? 12.086 -7.258 -27.469 1 96.94 211 PRO B C 1
ATOM 5221 O O . PRO B 1 211 ? 11.766 -7.598 -26.328 1 96.94 211 PRO B O 1
ATOM 5224 N N . GLU B 1 212 ? 13.242 -6.902 -27.875 1 94.94 212 GLU B N 1
ATOM 5225 C CA . GLU B 1 212 ? 14.305 -6.863 -26.875 1 94.94 212 GLU B CA 1
ATOM 5226 C C . GLU B 1 212 ? 13.93 -5.953 -25.719 1 94.94 212 GLU B C 1
ATOM 5228 O O . GLU B 1 212 ? 13.219 -4.961 -25.891 1 94.94 212 GLU B O 1
ATOM 5233 N N . PHE B 1 213 ? 14.312 -6.395 -24.453 1 93.88 213 PHE B N 1
ATOM 5234 C CA . PHE B 1 213 ? 14.148 -5.645 -23.219 1 93.88 213 PHE B CA 1
ATOM 5235 C C . PHE B 1 213 ? 12.719 -5.746 -22.703 1 93.88 213 PHE B C 1
ATOM 5237 O O . PHE B 1 213 ? 12.359 -5.094 -21.719 1 93.88 213 PHE B O 1
ATOM 5244 N N . SER B 1 214 ? 11.938 -6.555 -23.375 1 97.62 214 SER B N 1
ATOM 5245 C CA . SER B 1 214 ? 10.609 -6.805 -22.828 1 97.62 214 SER B CA 1
ATOM 5246 C C . SER B 1 214 ? 10.695 -7.41 -21.438 1 97.62 214 SER B C 1
ATOM 5248 O O . SER B 1 214 ? 11.672 -8.078 -21.094 1 97.62 214 SER B O 1
ATOM 5250 N N . ILE B 1 215 ? 9.719 -7.059 -20.641 1 98.19 215 ILE B N 1
ATOM 5251 C CA . ILE B 1 215 ? 9.625 -7.586 -19.297 1 98.19 215 ILE B CA 1
ATOM 5252 C C . ILE B 1 215 ? 8.758 -8.844 -19.281 1 98.19 215 ILE B C 1
ATOM 5254 O O . ILE B 1 215 ? 7.652 -8.852 -19.828 1 98.19 215 ILE B O 1
ATOM 5258 N N . PHE B 1 216 ? 9.266 -9.938 -18.734 1 98.81 216 PHE B N 1
ATOM 5259 C CA . PHE B 1 216 ? 8.5 -11.172 -18.594 1 98.81 216 PHE B CA 1
ATOM 5260 C C . PHE B 1 216 ? 8.211 -11.469 -17.125 1 98.81 216 PHE B C 1
ATOM 5262 O O . PHE B 1 216 ? 9.141 -11.648 -16.328 1 98.81 216 PHE B O 1
ATOM 5269 N N . VAL B 1 217 ? 6.945 -11.523 -16.797 1 98.81 217 VAL B N 1
ATOM 5270 C CA . VAL B 1 217 ? 6.527 -11.945 -15.461 1 98.81 217 VAL B CA 1
ATOM 5271 C C . VAL B 1 217 ? 6.496 -13.469 -15.383 1 98.81 217 VAL B C 1
ATOM 5273 O O . VAL B 1 217 ? 5.73 -14.117 -16.094 1 98.81 217 VAL B O 1
ATOM 5276 N N . LEU B 1 218 ? 7.344 -14.016 -14.531 1 98.69 218 LEU B N 1
ATOM 5277 C CA . LEU B 1 218 ? 7.504 -15.453 -14.375 1 98.69 218 LEU B CA 1
ATOM 5278 C C . LEU B 1 218 ? 7.125 -15.891 -12.969 1 98.69 218 LEU B C 1
ATOM 5280 O O . LEU B 1 218 ? 7.387 -15.172 -12 1 98.69 218 LEU B O 1
ATOM 5284 N N . HIS B 1 219 ? 6.457 -17.016 -12.859 1 97.62 219 HIS B N 1
ATOM 5285 C CA . HIS B 1 219 ? 6.266 -17.609 -11.547 1 97.62 219 HIS B CA 1
ATOM 5286 C C . HIS B 1 219 ? 7.441 -18.516 -11.172 1 97.62 219 HIS B C 1
ATOM 5288 O O . HIS B 1 219 ? 7.828 -19.391 -11.953 1 97.62 219 HIS B O 1
ATOM 5294 N N . ALA B 1 220 ? 7.98 -18.328 -10 1 97 220 ALA B N 1
ATOM 5295 C CA . ALA B 1 220 ? 9.141 -19.109 -9.562 1 97 220 ALA B CA 1
ATOM 5296 C C . ALA B 1 220 ? 8.781 -20.578 -9.367 1 97 220 ALA B C 1
ATOM 5298 O O . ALA B 1 220 ? 9.578 -21.469 -9.688 1 97 220 ALA B O 1
ATOM 5299 N N . CYS B 1 221 ? 7.719 -20.797 -8.758 1 95.5 221 CYS B N 1
ATOM 5300 C CA . CYS B 1 221 ? 7.215 -22.141 -8.508 1 95.5 221 CYS B CA 1
ATOM 5301 C C . CYS B 1 221 ? 5.707 -22.125 -8.297 1 95.5 221 CYS B C 1
ATOM 5303 O O . CYS B 1 221 ? 5.125 -21.094 -8 1 95.5 221 CYS B O 1
ATOM 5305 N N . ALA B 1 222 ? 5.117 -23.328 -8.531 1 94.38 222 ALA B N 1
ATOM 5306 C CA . ALA B 1 222 ? 3.678 -23.469 -8.344 1 94.38 222 ALA B CA 1
ATOM 5307 C C . ALA B 1 222 ? 2.916 -22.406 -9.117 1 94.38 222 ALA B C 1
ATOM 5309 O O . ALA B 1 222 ? 2.18 -21.609 -8.523 1 94.38 222 ALA B O 1
ATOM 5310 N N . HIS B 1 223 ? 3.104 -22.484 -10.398 1 95.69 223 HIS B N 1
ATOM 5311 C CA . HIS B 1 223 ? 2.494 -21.484 -11.273 1 95.69 223 HIS B CA 1
ATOM 5312 C C . HIS B 1 223 ? 1.005 -21.344 -10.984 1 95.69 223 HIS B C 1
ATOM 5314 O O . HIS B 1 223 ? 0.268 -22.328 -10.953 1 95.69 223 HIS B O 1
ATOM 5320 N N . ASN B 1 224 ? 0.621 -20.188 -10.656 1 92.06 224 ASN B N 1
ATOM 5321 C CA . ASN B 1 224 ? -0.783 -19.828 -10.492 1 92.06 224 ASN B CA 1
ATOM 5322 C C . ASN B 1 224 ? -1.375 -19.266 -11.773 1 92.06 224 ASN B C 1
ATOM 5324 O O . ASN B 1 224 ? -0.923 -18.219 -12.266 1 92.06 224 ASN B O 1
ATOM 5328 N N . PRO B 1 225 ? -2.291 -19.938 -12.383 1 90.69 225 PRO B N 1
ATOM 5329 C CA . PRO B 1 225 ? -3.271 -20.859 -11.812 1 90.69 225 PRO B CA 1
ATOM 5330 C C . PRO B 1 225 ? -3.008 -22.312 -12.195 1 90.69 225 PRO B C 1
ATOM 5332 O O . PRO B 1 225 ? -3.715 -23.219 -11.734 1 90.69 225 PRO B O 1
ATOM 5335 N N . THR B 1 226 ? -2.014 -22.703 -12.922 1 92.12 226 THR B N 1
ATOM 5336 C CA . THR B 1 226 ? -1.978 -24 -13.586 1 92.12 226 THR B CA 1
ATOM 5337 C C . THR B 1 226 ? -1.381 -25.062 -12.656 1 92.12 226 THR B C 1
ATOM 5339 O O . THR B 1 226 ? -1.624 -26.25 -12.836 1 92.12 226 THR B O 1
ATOM 5342 N N . GLY B 1 227 ? -0.486 -24.609 -11.797 1 92.12 227 GLY B N 1
ATOM 5343 C CA . GLY B 1 227 ? 0.235 -25.547 -10.961 1 92.12 227 GLY B CA 1
ATOM 5344 C C . GLY B 1 227 ? 1.341 -26.281 -11.703 1 92.12 227 GLY B C 1
ATOM 5345 O O . GLY B 1 227 ? 2.004 -27.156 -11.133 1 92.12 227 GLY B O 1
ATOM 5346 N N . THR B 1 228 ? 1.539 -25.922 -12.93 1 94.12 228 THR B N 1
ATOM 5347 C CA . THR B 1 228 ? 2.566 -26.562 -13.758 1 94.12 228 THR B CA 1
ATOM 5348 C C . THR B 1 228 ? 3.826 -25.703 -13.797 1 94.12 228 THR B C 1
ATOM 5350 O O . THR B 1 228 ? 3.766 -24.516 -14.141 1 94.12 228 THR B O 1
ATOM 5353 N N . ASP B 1 229 ? 4.922 -26.344 -13.445 1 95.94 229 ASP B N 1
ATOM 5354 C CA . ASP B 1 229 ? 6.191 -25.625 -13.477 1 95.94 229 ASP B CA 1
ATOM 5355 C C . ASP B 1 229 ? 7.137 -26.234 -14.508 1 95.94 229 ASP B C 1
ATOM 5357 O O . ASP B 1 229 ? 7.156 -27.453 -14.703 1 95.94 229 ASP B O 1
ATOM 5361 N N . PRO B 1 230 ? 7.953 -25.438 -15.172 1 97.56 230 PRO B N 1
ATOM 5362 C CA . PRO B 1 230 ? 9.023 -26 -16 1 97.56 230 PRO B CA 1
ATOM 5363 C C . PRO B 1 230 ? 10.016 -26.828 -15.195 1 97.56 230 PRO B C 1
ATOM 5365 O O . PRO B 1 230 ? 10.281 -26.531 -14.031 1 97.56 230 PRO B O 1
ATOM 5368 N N . THR B 1 231 ? 10.523 -27.844 -15.836 1 96.38 231 THR B N 1
ATOM 5369 C CA . THR B 1 231 ? 11.625 -28.594 -15.25 1 96.38 231 THR B CA 1
ATOM 5370 C C . THR B 1 231 ? 12.922 -27.797 -15.312 1 96.38 231 THR B C 1
ATOM 5372 O O . THR B 1 231 ? 13.016 -26.812 -16.047 1 96.38 231 THR B O 1
ATOM 5375 N N . PRO B 1 232 ? 13.914 -28.219 -14.516 1 97.38 232 PRO B N 1
ATOM 5376 C CA . PRO B 1 232 ? 15.203 -27.531 -14.578 1 97.38 232 PRO B CA 1
ATOM 5377 C C . PRO B 1 232 ? 15.75 -27.422 -16 1 97.38 232 PRO B C 1
ATOM 5379 O O . PRO B 1 232 ? 16.266 -26.375 -16.406 1 97.38 232 PRO B O 1
ATOM 5382 N N . GLU B 1 233 ? 15.641 -28.484 -16.766 1 98.19 233 GLU B N 1
ATOM 5383 C CA . GLU B 1 233 ? 16.109 -28.469 -18.141 1 98.19 233 GLU B CA 1
ATOM 5384 C C . GLU B 1 233 ? 15.336 -27.453 -18.984 1 98.19 233 GLU B C 1
ATOM 5386 O O . GLU B 1 233 ? 15.906 -26.766 -19.828 1 98.19 233 GLU B O 1
ATOM 5391 N N . GLN B 1 234 ? 14.055 -27.422 -18.766 1 98.31 234 GLN B N 1
ATOM 5392 C CA . GLN B 1 234 ? 13.211 -26.469 -19.484 1 98.31 234 GLN B CA 1
ATOM 5393 C C . GLN B 1 234 ? 13.523 -25.031 -19.078 1 98.31 234 GLN B C 1
ATOM 5395 O O . GLN B 1 234 ? 13.555 -24.141 -19.922 1 98.31 234 GLN B O 1
ATOM 5400 N N . TRP B 1 235 ? 13.75 -24.766 -17.797 1 98.69 235 TRP B N 1
ATOM 5401 C CA . TRP B 1 235 ? 14.164 -23.453 -17.328 1 98.69 235 TRP B CA 1
ATOM 5402 C C . TRP B 1 235 ? 15.461 -23 -18 1 98.69 235 TRP B C 1
ATOM 5404 O O . TRP B 1 235 ? 15.633 -21.828 -18.297 1 98.69 235 TRP B O 1
ATOM 5414 N N . LYS B 1 236 ? 16.406 -23.953 -18.172 1 98.56 236 LYS B N 1
ATOM 5415 C CA . LYS B 1 236 ? 17.656 -23.625 -18.844 1 98.56 236 LYS B CA 1
ATOM 5416 C C . LYS B 1 236 ? 17.406 -23.141 -20.266 1 98.56 236 LYS B C 1
ATOM 5418 O O . LYS B 1 236 ? 18.062 -22.203 -20.734 1 98.56 236 LYS B O 1
ATOM 5423 N N . GLN B 1 237 ? 16.469 -23.797 -20.891 1 98.62 237 GLN B N 1
ATOM 5424 C CA . GLN B 1 237 ? 16.109 -23.359 -22.234 1 98.62 237 GLN B CA 1
ATOM 5425 C C . GLN B 1 237 ? 15.5 -21.953 -22.203 1 98.62 237 GLN B C 1
ATOM 5427 O O . GLN B 1 237 ? 15.852 -21.109 -23.031 1 98.62 237 GLN B O 1
ATOM 5432 N N . ILE B 1 238 ? 14.602 -21.734 -21.297 1 98.81 238 ILE B N 1
ATOM 5433 C CA . ILE B 1 238 ? 13.93 -20.438 -21.141 1 98.81 238 ILE B CA 1
ATOM 5434 C C . ILE B 1 238 ? 14.969 -19.359 -20.859 1 98.81 238 ILE B C 1
ATOM 5436 O O . ILE B 1 238 ? 14.984 -18.328 -21.531 1 98.81 238 ILE B O 1
ATOM 5440 N N . ALA B 1 239 ? 15.836 -19.594 -19.938 1 98.69 239 ALA B N 1
ATOM 5441 C CA . ALA B 1 239 ? 16.875 -18.641 -19.578 1 98.69 239 ALA B CA 1
ATOM 5442 C C . ALA B 1 239 ? 17.781 -18.328 -20.75 1 98.69 239 ALA B C 1
ATOM 5444 O O . ALA B 1 239 ? 18.188 -17.188 -20.969 1 98.69 239 ALA B O 1
ATOM 5445 N N . SER B 1 240 ? 18.125 -19.359 -21.469 1 98.5 240 SER B N 1
ATOM 5446 C CA . SER B 1 240 ? 19.016 -19.203 -22.609 1 98.5 240 SER B CA 1
ATOM 5447 C C . SER B 1 240 ? 18.422 -18.234 -23.641 1 98.5 240 SER B C 1
ATOM 5449 O O . SER B 1 240 ? 19.125 -17.344 -24.141 1 98.5 240 SER B O 1
ATOM 5451 N N . VAL B 1 241 ? 17.172 -18.453 -23.969 1 98.62 241 VAL B N 1
ATOM 5452 C CA . VAL B 1 241 ? 16.531 -17.578 -24.938 1 98.62 241 VAL B CA 1
ATOM 5453 C C . VAL B 1 241 ? 16.422 -16.172 -24.375 1 98.62 241 VAL B C 1
ATOM 5455 O O . VAL B 1 241 ? 16.672 -15.188 -25.078 1 98.62 241 VAL B O 1
ATOM 5458 N N . MET B 1 242 ? 16 -16.031 -23.141 1 98.69 242 MET B N 1
ATOM 5459 C CA . MET B 1 242 ? 15.828 -14.719 -22.531 1 98.69 242 MET B CA 1
ATOM 5460 C C . MET B 1 242 ? 17.156 -13.961 -22.5 1 98.69 242 MET B C 1
ATOM 5462 O O . MET B 1 242 ? 17.172 -12.75 -22.703 1 98.69 242 MET B O 1
ATOM 5466 N N . LYS B 1 243 ? 18.203 -14.672 -22.219 1 96.88 243 LYS B N 1
ATOM 5467 C CA . LYS B 1 243 ? 19.516 -14.055 -22.203 1 96.88 243 LYS B CA 1
ATOM 5468 C C . LYS B 1 243 ? 19.922 -13.57 -23.594 1 96.88 243 LYS B C 1
ATOM 5470 O O . LYS B 1 243 ? 20.391 -12.438 -23.75 1 96.88 243 LYS B O 1
ATOM 5475 N N . ARG B 1 244 ? 19.703 -14.406 -24.578 1 97 244 ARG B N 1
ATOM 5476 C CA . ARG B 1 244 ? 20.062 -14.078 -25.953 1 97 244 ARG B CA 1
ATOM 5477 C C . ARG B 1 244 ? 19.25 -12.891 -26.453 1 97 244 ARG B C 1
ATOM 5479 O O . ARG B 1 244 ? 19.734 -12.078 -27.234 1 97 244 ARG B O 1
ATOM 5486 N N . ARG B 1 245 ? 18 -12.828 -26 1 97.25 245 ARG B N 1
ATOM 5487 C CA . ARG B 1 245 ? 17.078 -11.812 -26.5 1 97.25 245 ARG B CA 1
ATOM 5488 C C . ARG B 1 245 ? 17.047 -10.609 -25.562 1 97.25 245 ARG B C 1
ATOM 5490 O O . ARG B 1 245 ? 16.234 -9.695 -25.75 1 97.25 245 ARG B O 1
ATOM 5497 N N . PHE B 1 246 ? 17.812 -10.555 -24.531 1 95.62 246 PHE B N 1
ATOM 5498 C CA . PHE B 1 246 ? 17.938 -9.461 -23.578 1 95.62 246 PHE B CA 1
ATOM 5499 C C . PHE B 1 246 ? 16.594 -9.148 -22.922 1 95.62 246 PHE B C 1
ATOM 5501 O O . PHE B 1 246 ? 16.203 -7.984 -22.828 1 95.62 246 PHE B O 1
ATOM 5508 N N . LEU B 1 247 ? 15.906 -10.133 -22.562 1 97.81 247 LEU B N 1
ATOM 5509 C CA . LEU B 1 247 ? 14.625 -9.961 -21.891 1 97.81 247 LEU B CA 1
ATOM 5510 C C . LEU B 1 247 ? 14.82 -9.836 -20.375 1 97.81 247 LEU B C 1
ATOM 5512 O O . LEU B 1 247 ? 15.773 -10.383 -19.828 1 97.81 247 LEU B O 1
ATOM 5516 N N . PHE B 1 248 ? 13.953 -9.117 -19.703 1 97.44 248 PHE B N 1
ATOM 5517 C CA . PHE B 1 248 ? 14.07 -8.867 -18.266 1 97.44 248 PHE B CA 1
ATOM 5518 C C . PHE B 1 248 ? 13.133 -9.781 -17.484 1 97.44 248 PHE B C 1
ATOM 5520 O O . PHE B 1 248 ? 11.914 -9.711 -17.641 1 97.44 248 PHE B O 1
ATOM 5527 N N . PRO B 1 249 ? 13.656 -10.562 -16.578 1 98.62 249 PRO B N 1
ATOM 5528 C CA . PRO B 1 249 ? 12.82 -11.445 -15.766 1 98.62 249 PRO B CA 1
ATOM 5529 C C . PRO B 1 249 ? 12.266 -10.75 -14.523 1 98.62 249 PRO B C 1
ATOM 5531 O O . PRO B 1 249 ? 13.023 -10.133 -13.766 1 98.62 249 PRO B O 1
ATOM 5534 N N . PHE B 1 250 ? 11.047 -10.789 -14.336 1 98.69 250 PHE B N 1
ATOM 5535 C CA . PHE B 1 250 ? 10.336 -10.406 -13.125 1 98.69 250 PHE B CA 1
ATOM 5536 C C . PHE B 1 250 ? 9.641 -11.609 -12.5 1 98.69 250 PHE B C 1
ATOM 5538 O O . PHE B 1 250 ? 8.539 -11.977 -12.906 1 98.69 250 PHE B O 1
ATOM 5545 N N . PHE B 1 251 ? 10.211 -12.156 -11.414 1 98.62 251 PHE B N 1
ATOM 5546 C CA . PHE B 1 251 ? 9.703 -13.375 -10.805 1 98.62 251 PHE B CA 1
ATOM 5547 C C . PHE B 1 251 ? 8.648 -13.062 -9.758 1 98.62 251 PHE B C 1
ATOM 5549 O O . PHE B 1 251 ? 8.82 -12.148 -8.945 1 98.62 251 PHE B O 1
ATOM 5556 N N . ASP B 1 252 ? 7.574 -13.727 -9.82 1 97.94 252 ASP B N 1
ATOM 5557 C CA . ASP B 1 252 ? 6.586 -13.82 -8.742 1 97.94 252 ASP B CA 1
ATOM 5558 C C . ASP B 1 252 ? 6.789 -15.086 -7.918 1 97.94 252 ASP B C 1
ATOM 5560 O O . ASP B 1 252 ? 6.512 -16.188 -8.391 1 97.94 252 ASP B O 1
ATOM 5564 N N . SER B 1 253 ? 7.27 -14.953 -6.727 1 96.25 253 SER B N 1
ATOM 5565 C CA . SER B 1 253 ? 7.57 -16.062 -5.836 1 96.25 253 SER B CA 1
ATOM 5566 C C . SER B 1 253 ? 6.66 -16.062 -4.613 1 96.25 253 SER B C 1
ATOM 5568 O O . SER B 1 253 ? 7.102 -15.742 -3.504 1 96.25 253 SER B O 1
ATOM 5570 N N . ALA B 1 254 ? 5.492 -16.547 -4.781 1 93.31 254 ALA B N 1
ATOM 5571 C CA . ALA B 1 254 ? 4.48 -16.469 -3.729 1 93.31 254 ALA B CA 1
ATOM 5572 C C . ALA B 1 254 ? 4.445 -17.75 -2.904 1 93.31 254 ALA B C 1
ATOM 5574 O O . ALA B 1 254 ? 3.916 -17.766 -1.791 1 93.31 254 ALA B O 1
ATOM 5575 N N . TYR B 1 255 ? 5.082 -18.859 -3.344 1 93.19 255 TYR B N 1
ATOM 5576 C CA . TYR B 1 255 ? 4.789 -20.156 -2.746 1 93.19 255 TYR B CA 1
ATOM 5577 C C . TYR B 1 255 ? 6.07 -20.875 -2.34 1 93.19 255 TYR B C 1
ATOM 5579 O O . TYR B 1 255 ? 6.074 -22.078 -2.133 1 93.19 255 TYR B O 1
ATOM 5587 N N . GLN B 1 256 ? 7.148 -20.172 -2.236 1 93.38 256 GLN B N 1
ATOM 5588 C CA . GLN B 1 256 ? 8.414 -20.828 -1.934 1 93.38 256 GLN B CA 1
ATOM 5589 C C . GLN B 1 256 ? 8.305 -21.672 -0.667 1 93.38 256 GLN B C 1
ATOM 5591 O O . GLN B 1 256 ? 7.883 -21.188 0.38 1 93.38 256 GLN B O 1
ATOM 5596 N N . GLY B 1 257 ? 8.672 -22.906 -0.735 1 91 257 GLY B N 1
ATOM 5597 C CA . GLY B 1 257 ? 8.578 -23.859 0.362 1 91 257 GLY B CA 1
ATOM 5598 C C . GLY B 1 257 ? 7.285 -24.656 0.344 1 91 257 GLY B C 1
ATOM 5599 O O . GLY B 1 257 ? 7.273 -25.828 0.73 1 91 257 GLY B O 1
ATOM 5600 N N . PHE B 1 258 ? 6.293 -24.047 -0.11 1 86.69 258 PHE B N 1
ATOM 5601 C CA . PHE B 1 258 ? 4.965 -24.656 -0.075 1 86.69 258 PHE B CA 1
ATOM 5602 C C . PHE B 1 258 ? 4.707 -25.469 -1.338 1 86.69 258 PHE B C 1
ATOM 5604 O O . PHE B 1 258 ? 3.855 -26.359 -1.346 1 86.69 258 PHE B O 1
ATOM 5611 N N . ALA B 1 259 ? 5.336 -25.203 -2.393 1 89.69 259 ALA B N 1
ATOM 5612 C CA . ALA B 1 259 ? 5.125 -25.891 -3.666 1 89.69 259 ALA B CA 1
ATOM 5613 C C . ALA B 1 259 ? 5.625 -27.328 -3.607 1 89.69 259 ALA B C 1
ATOM 5615 O O . ALA B 1 259 ? 4.875 -28.266 -3.887 1 89.69 259 ALA B O 1
ATOM 5616 N N . SER B 1 260 ? 6.848 -27.547 -3.193 1 91.75 260 SER B N 1
ATOM 5617 C CA . SER B 1 260 ? 7.457 -28.875 -3.184 1 91.75 260 SER B CA 1
ATOM 5618 C C . SER B 1 260 ? 7.773 -29.328 -1.763 1 91.75 260 SER B C 1
ATOM 5620 O O . SER B 1 260 ? 8.062 -30.5 -1.529 1 91.75 260 SER B O 1
ATOM 5622 N N . GLY B 1 261 ? 7.703 -28.438 -0.828 1 92.38 261 GLY B N 1
ATOM 5623 C CA . GLY B 1 261 ? 8.141 -28.719 0.529 1 92.38 261 GLY B CA 1
ATOM 5624 C C . GLY B 1 261 ? 9.617 -28.469 0.745 1 92.38 261 GLY B C 1
ATOM 5625 O O . GLY B 1 261 ? 10.148 -28.703 1.831 1 92.38 261 GLY B O 1
ATOM 5626 N N . ASP B 1 262 ? 10.234 -27.984 -0.264 1 94.44 262 ASP B N 1
ATOM 5627 C CA . ASP B 1 262 ? 11.672 -27.719 -0.245 1 94.44 262 ASP B CA 1
ATOM 5628 C C . ASP B 1 262 ? 11.969 -26.297 -0.707 1 94.44 262 ASP B C 1
ATOM 5630 O O . ASP B 1 262 ? 11.688 -25.938 -1.854 1 94.44 262 ASP B O 1
ATOM 5634 N N . LEU B 1 263 ? 12.594 -25.516 0.215 1 93.25 263 LEU B N 1
ATOM 5635 C CA . LEU B 1 263 ? 12.852 -24.094 -0.05 1 93.25 263 LEU B CA 1
ATOM 5636 C C . LEU B 1 263 ? 13.812 -23.922 -1.224 1 93.25 263 LEU B C 1
ATOM 5638 O O . LEU B 1 263 ? 13.633 -23.031 -2.051 1 93.25 263 LEU B O 1
ATOM 5642 N N . GLU B 1 264 ? 14.781 -24.766 -1.348 1 93 264 GLU B N 1
ATOM 5643 C CA . GLU B 1 264 ? 15.805 -24.656 -2.381 1 93 264 GLU B CA 1
ATOM 5644 C C . GLU B 1 264 ? 15.266 -25.078 -3.742 1 93 264 GLU B C 1
ATOM 5646 O O . GLU B 1 264 ? 15.539 -24.438 -4.754 1 93 264 GLU B O 1
ATOM 5651 N N . LYS B 1 265 ? 14.547 -26.125 -3.717 1 94.69 265 LYS B N 1
ATOM 5652 C CA . LYS B 1 265 ? 13.953 -26.594 -4.965 1 94.69 265 LYS B CA 1
ATOM 5653 C C . LYS B 1 265 ? 12.992 -25.562 -5.539 1 94.69 265 LYS B C 1
ATOM 5655 O O . LYS B 1 265 ? 12.984 -25.328 -6.75 1 94.69 265 LYS B O 1
ATOM 5660 N N . ASP B 1 266 ? 12.227 -25 -4.684 1 95.69 266 ASP B N 1
ATOM 5661 C CA . ASP B 1 266 ? 11.219 -24.031 -5.113 1 95.69 266 ASP B CA 1
ATOM 5662 C C . ASP B 1 266 ? 11.875 -22.734 -5.613 1 95.69 266 ASP B C 1
ATOM 5664 O O . ASP B 1 266 ? 11.258 -21.969 -6.355 1 95.69 266 ASP B O 1
ATOM 5668 N N . ALA B 1 267 ? 13.109 -22.406 -5.195 1 95.31 267 ALA B N 1
ATOM 5669 C CA . ALA B 1 267 ? 13.805 -21.188 -5.594 1 95.31 267 ALA B CA 1
ATOM 5670 C C . ALA B 1 267 ? 14.812 -21.469 -6.703 1 95.31 267 ALA B C 1
ATOM 5672 O O . ALA B 1 267 ? 15.617 -20.609 -7.059 1 95.31 267 ALA B O 1
ATOM 5673 N N . TRP B 1 268 ? 14.828 -22.625 -7.23 1 96.69 268 TRP B N 1
ATOM 5674 C CA . TRP B 1 268 ? 15.859 -23.078 -8.172 1 96.69 268 TRP B CA 1
ATOM 5675 C C . TRP B 1 268 ? 15.914 -22.156 -9.391 1 96.69 268 TRP B C 1
ATOM 5677 O O . TRP B 1 268 ? 17 -21.734 -9.805 1 96.69 268 TRP B O 1
ATOM 5687 N N . ALA B 1 269 ? 14.758 -21.891 -9.984 1 97.38 269 ALA B N 1
ATOM 5688 C CA . ALA B 1 269 ? 14.711 -21.078 -11.195 1 97.38 269 ALA B CA 1
ATOM 5689 C C . ALA B 1 269 ? 15.328 -19.703 -10.961 1 97.38 269 ALA B C 1
ATOM 5691 O O . ALA B 1 269 ? 16.156 -19.234 -11.742 1 97.38 269 ALA B O 1
ATOM 5692 N N . VAL B 1 270 ? 14.93 -19.047 -9.891 1 96.25 270 VAL B N 1
ATOM 5693 C CA . VAL B 1 270 ? 15.43 -17.719 -9.57 1 96.25 270 VAL B CA 1
ATOM 5694 C C . VAL B 1 270 ? 16.953 -17.766 -9.383 1 96.25 270 VAL B C 1
ATOM 5696 O O . VAL B 1 270 ? 17.672 -16.922 -9.93 1 96.25 270 VAL B O 1
ATOM 5699 N N . ARG B 1 271 ? 17.438 -18.719 -8.648 1 94.75 271 ARG B N 1
ATOM 5700 C CA . ARG B 1 271 ? 18.875 -18.859 -8.383 1 94.75 271 ARG B CA 1
ATOM 5701 C C . ARG B 1 271 ? 19.641 -19.125 -9.672 1 94.75 271 ARG B C 1
ATOM 5703 O O . ARG B 1 271 ? 20.75 -18.625 -9.859 1 94.75 271 ARG B O 1
ATOM 5710 N N . TYR B 1 272 ? 19.078 -19.938 -10.438 1 96.88 272 TYR B N 1
ATOM 5711 C CA . TYR B 1 272 ? 19.734 -20.234 -11.703 1 96.88 272 TYR B CA 1
ATOM 5712 C C . TYR B 1 272 ? 19.859 -18.984 -12.57 1 96.88 272 TYR B C 1
ATOM 5714 O O . TYR B 1 272 ? 20.922 -18.734 -13.148 1 96.88 272 TYR B O 1
ATOM 5722 N N . PHE B 1 273 ? 18.766 -18.234 -12.703 1 97.12 273 PHE B N 1
ATOM 5723 C CA . PHE B 1 273 ? 18.812 -17 -13.484 1 97.12 273 PHE B CA 1
ATOM 5724 C C . PHE B 1 273 ? 19.891 -16.062 -12.945 1 97.12 273 PHE B C 1
ATOM 5726 O O . PHE B 1 273 ? 20.625 -15.438 -13.719 1 97.12 273 PHE B O 1
ATOM 5733 N N . VAL B 1 274 ? 20 -15.961 -11.648 1 93 274 VAL B N 1
ATOM 5734 C CA . VAL B 1 274 ? 21.031 -15.141 -11.031 1 93 274 VAL B CA 1
ATOM 5735 C C . VAL B 1 274 ? 22.406 -15.68 -11.422 1 93 274 VAL B C 1
ATOM 5737 O O . VAL B 1 274 ? 23.312 -14.914 -11.789 1 93 274 VAL B O 1
ATOM 5740 N N . SER B 1 275 ? 22.594 -16.969 -11.336 1 93.44 275 SER B N 1
ATOM 5741 C CA . SER B 1 275 ? 23.875 -17.594 -11.656 1 93.44 275 SER B CA 1
ATOM 5742 C C . SER B 1 275 ? 24.25 -17.359 -13.117 1 93.44 275 SER B C 1
ATOM 5744 O O . SER B 1 275 ? 25.438 -17.328 -13.461 1 93.44 275 SER B O 1
ATOM 5746 N N . GLU B 1 276 ? 23.234 -17.219 -13.969 1 94.62 276 GLU B N 1
ATOM 5747 C CA . GLU B 1 276 ? 23.469 -16.969 -15.391 1 94.62 276 GLU B CA 1
ATOM 5748 C C . GLU B 1 276 ? 23.734 -15.492 -15.656 1 94.62 276 GLU B C 1
ATOM 5750 O O . GLU B 1 276 ? 23.922 -15.086 -16.812 1 94.62 276 GLU B O 1
ATOM 5755 N N . GLY B 1 277 ? 23.609 -14.664 -14.625 1 90.38 277 GLY B N 1
ATOM 5756 C CA . GLY B 1 277 ? 24.016 -13.266 -14.742 1 90.38 277 GLY B CA 1
ATOM 5757 C C . GLY B 1 277 ? 22.859 -12.336 -15.023 1 90.38 277 GLY B C 1
ATOM 5758 O O . GLY B 1 277 ? 23.062 -11.18 -15.406 1 90.38 277 GLY B O 1
ATOM 5759 N N . PHE B 1 278 ? 21.703 -12.758 -14.812 1 94.25 278 PHE B N 1
ATOM 5760 C CA . PHE B 1 278 ? 20.531 -11.914 -15.047 1 94.25 278 PHE B CA 1
ATOM 5761 C C . PHE B 1 278 ? 20.406 -10.852 -13.969 1 94.25 278 PHE B C 1
ATOM 5763 O O . PHE B 1 278 ? 20.672 -11.117 -12.789 1 94.25 278 PHE B O 1
ATOM 5770 N N . GLU B 1 279 ? 20.094 -9.656 -14.344 1 93.12 279 GLU B N 1
ATOM 5771 C CA . GLU B 1 279 ? 19.406 -8.734 -13.445 1 93.12 279 GLU B CA 1
ATOM 5772 C C . GLU B 1 279 ? 17.922 -9.023 -13.398 1 93.12 279 GLU B C 1
ATOM 5774 O O . GLU B 1 279 ? 17.297 -9.258 -14.43 1 93.12 279 GLU B O 1
ATOM 5779 N N . LEU B 1 280 ? 17.422 -9.062 -12.219 1 96.25 280 LEU B N 1
ATOM 5780 C CA . LEU B 1 280 ? 16.016 -9.453 -12.148 1 96.25 280 LEU B CA 1
ATOM 5781 C C . LEU B 1 280 ? 15.352 -8.891 -10.898 1 96.25 280 LEU B C 1
ATOM 5783 O O . LEU B 1 280 ? 16.031 -8.383 -10.008 1 96.25 280 LEU B O 1
ATOM 5787 N N . PHE B 1 281 ? 14.086 -8.852 -10.93 1 97.19 281 PHE B N 1
ATOM 5788 C CA . PHE B 1 281 ? 13.258 -8.609 -9.758 1 97.19 281 PHE B CA 1
ATOM 5789 C C . PHE B 1 281 ? 12.586 -9.898 -9.297 1 97.19 281 PHE B C 1
ATOM 5791 O O . PHE B 1 281 ? 12.227 -10.742 -10.109 1 97.19 281 PHE B O 1
ATOM 5798 N N . CYS B 1 282 ? 12.484 -10.07 -8.023 1 97.06 282 CYS B N 1
ATOM 5799 C CA . CYS B 1 282 ? 11.773 -11.203 -7.441 1 97.06 282 CYS B CA 1
ATOM 5800 C C . CYS B 1 282 ? 10.805 -10.734 -6.359 1 97.06 282 CYS B C 1
ATOM 5802 O O . CYS B 1 282 ? 11.227 -10.305 -5.285 1 97.06 282 CYS B O 1
ATOM 5804 N N . ALA B 1 283 ? 9.523 -10.797 -6.66 1 97.69 283 ALA B N 1
ATOM 5805 C CA . ALA B 1 283 ? 8.484 -10.469 -5.695 1 97.69 283 ALA B CA 1
ATOM 5806 C C . ALA B 1 283 ? 8.164 -11.656 -4.793 1 97.69 283 ALA B C 1
ATOM 5808 O O . ALA B 1 283 ? 7.555 -12.633 -5.234 1 97.69 283 ALA B O 1
ATOM 5809 N N . GLN B 1 284 ? 8.492 -11.516 -3.539 1 95.19 284 GLN B N 1
ATOM 5810 C CA . GLN B 1 284 ? 8.32 -12.609 -2.592 1 95.19 284 GLN B CA 1
ATOM 5811 C C . GLN B 1 284 ? 7.18 -12.32 -1.617 1 95.19 284 GLN B C 1
ATOM 5813 O O . GLN B 1 284 ? 7.035 -11.195 -1.141 1 95.19 284 GLN B O 1
ATOM 5818 N N . SER B 1 285 ? 6.367 -13.289 -1.409 1 93.69 285 SER B N 1
ATOM 5819 C CA . SER B 1 285 ? 5.293 -13.188 -0.427 1 93.69 285 SER B CA 1
ATOM 5820 C C . SER B 1 285 ? 5.504 -14.164 0.727 1 93.69 285 SER B C 1
ATOM 5822 O O . SER B 1 285 ? 5.965 -15.289 0.52 1 93.69 285 SER B O 1
ATOM 5824 N N . PHE B 1 286 ? 5.141 -13.805 1.916 1 91.31 286 PHE B N 1
ATOM 5825 C CA . PHE B 1 286 ? 5.219 -14.672 3.086 1 91.31 286 PHE B CA 1
ATOM 5826 C C . PHE B 1 286 ? 3.83 -14.938 3.65 1 91.31 286 PHE B C 1
ATOM 5828 O O . PHE B 1 286 ? 3.695 -15.398 4.789 1 91.31 286 PHE B O 1
ATOM 5835 N N . SER B 1 287 ? 2.83 -14.602 2.877 1 85.81 287 SER B N 1
ATOM 5836 C CA . SER B 1 287 ? 1.445 -14.797 3.293 1 85.81 287 SER B CA 1
ATOM 5837 C C . SER B 1 287 ? 1.102 -16.281 3.375 1 85.81 287 SER B C 1
ATOM 5839 O O . SER B 1 287 ? 0.467 -16.734 4.336 1 85.81 287 SER B O 1
ATOM 5841 N N . LYS B 1 288 ? 1.568 -17.016 2.414 1 84.12 288 LYS B N 1
ATOM 5842 C CA . LYS B 1 288 ? 1.168 -18.422 2.316 1 84.12 288 LYS B CA 1
ATOM 5843 C C . LYS B 1 288 ? 2.111 -19.312 3.111 1 84.12 288 LYS B C 1
ATOM 5845 O O . LYS B 1 288 ? 1.682 -20.016 4.027 1 84.12 288 LYS B O 1
ATOM 5850 N N . ASN B 1 289 ? 3.357 -19.219 2.85 1 88.81 289 ASN B N 1
ATOM 5851 C CA . ASN B 1 289 ? 4.324 -20.109 3.471 1 88.81 289 ASN B CA 1
ATOM 5852 C C . ASN B 1 289 ? 4.438 -19.859 4.973 1 88.81 289 ASN B C 1
ATOM 5854 O O . ASN B 1 289 ? 4.824 -20.766 5.727 1 88.81 289 ASN B O 1
ATOM 5858 N N . PHE B 1 290 ? 4.109 -18.641 5.449 1 90.25 290 PHE B N 1
ATOM 5859 C CA . PHE B 1 290 ? 4.113 -18.359 6.883 1 90.25 290 PHE B CA 1
ATOM 5860 C C . PHE B 1 290 ? 2.695 -18.344 7.438 1 90.25 290 PHE B C 1
ATOM 5862 O O . PHE B 1 290 ? 2.498 -18.219 8.648 1 90.25 290 PHE B O 1
ATOM 5869 N N . GLY B 1 291 ? 1.769 -18.453 6.543 1 86.38 291 GLY B N 1
ATOM 5870 C CA . GLY B 1 291 ? 0.385 -18.391 6.984 1 86.38 291 GLY B CA 1
ATOM 5871 C C . GLY B 1 291 ? 0.007 -17.016 7.535 1 86.38 291 GLY B C 1
ATOM 5872 O O . GLY B 1 291 ? -0.79 -16.922 8.469 1 86.38 291 GLY B O 1
ATOM 5873 N N . LEU B 1 292 ? 0.641 -16.016 7.129 1 85.62 292 LEU B N 1
ATOM 5874 C CA . LEU B 1 292 ? 0.401 -14.664 7.609 1 85.62 292 LEU B CA 1
ATOM 5875 C C . LEU B 1 292 ? -0.38 -13.852 6.578 1 85.62 292 LEU B C 1
ATOM 5877 O O . LEU B 1 292 ? 0.03 -12.75 6.211 1 85.62 292 LEU B O 1
ATOM 5881 N N . TYR B 1 293 ? -1.563 -14.367 6.25 1 80.5 293 TYR B N 1
ATOM 5882 C CA . TYR B 1 293 ? -2.385 -13.719 5.23 1 80.5 293 TYR B CA 1
ATOM 5883 C C . TYR B 1 293 ? -2.785 -12.312 5.664 1 80.5 293 TYR B C 1
ATOM 5885 O O . TYR B 1 293 ? -2.754 -11.383 4.859 1 80.5 293 TYR B O 1
ATOM 5893 N N . ASN B 1 294 ? -3.018 -12.148 6.922 1 82.56 294 ASN B N 1
ATOM 5894 C CA . ASN B 1 294 ? -3.594 -10.891 7.395 1 82.56 294 ASN B CA 1
ATOM 5895 C C . ASN B 1 294 ? -2.514 -9.898 7.812 1 82.56 294 ASN B C 1
ATOM 5897 O O . ASN B 1 294 ? -2.816 -8.758 8.172 1 82.56 294 ASN B O 1
ATOM 5901 N N . GLU B 1 295 ? -1.293 -10.289 7.73 1 85.12 295 GLU B N 1
ATOM 5902 C CA . GLU B 1 295 ? -0.211 -9.375 8.094 1 85.12 295 GLU B CA 1
ATOM 5903 C C . GLU B 1 295 ? 0.391 -8.719 6.852 1 85.12 295 GLU B C 1
ATOM 5905 O O . GLU B 1 295 ? 1.061 -7.691 6.957 1 85.12 295 GLU B O 1
ATOM 5910 N N . ARG B 1 296 ? 0.166 -9.328 5.715 1 88.5 296 ARG B N 1
ATOM 5911 C CA . ARG B 1 296 ? 0.557 -8.781 4.418 1 88.5 296 ARG B CA 1
ATOM 5912 C C . ARG B 1 296 ? 2.051 -8.477 4.383 1 88.5 296 ARG B C 1
ATOM 5914 O O . ARG B 1 296 ? 2.457 -7.367 4.035 1 88.5 296 ARG B O 1
ATOM 5921 N N . VAL B 1 297 ? 2.879 -9.523 4.605 1 90.25 297 VAL B N 1
ATOM 5922 C CA . VAL B 1 297 ? 4.328 -9.367 4.598 1 90.25 297 VAL B CA 1
ATOM 5923 C C . VAL B 1 297 ? 4.895 -9.844 3.264 1 90.25 297 VAL B C 1
ATOM 5925 O O . VAL B 1 297 ? 4.512 -10.906 2.766 1 90.25 297 VAL B O 1
ATOM 5928 N N . GLY B 1 298 ? 5.703 -9.078 2.639 1 93.06 298 GLY B N 1
ATOM 5929 C CA . GLY B 1 298 ? 6.41 -9.43 1.415 1 93.06 298 GLY B CA 1
ATOM 5930 C C . GLY B 1 298 ? 7.711 -8.664 1.239 1 93.06 298 GLY B C 1
ATOM 5931 O O . GLY B 1 298 ? 8.094 -7.871 2.102 1 93.06 298 GLY B O 1
ATOM 5932 N N . ASN B 1 299 ? 8.391 -9.008 0.21 1 93.56 299 ASN B N 1
ATOM 5933 C CA . ASN B 1 299 ? 9.664 -8.383 -0.12 1 93.56 299 ASN B CA 1
ATOM 5934 C C . ASN B 1 299 ? 9.906 -8.367 -1.626 1 93.56 299 ASN B C 1
ATOM 5936 O O . ASN B 1 299 ? 9.594 -9.336 -2.32 1 93.56 299 ASN B O 1
ATOM 5940 N N . LEU B 1 300 ? 10.352 -7.254 -2.105 1 95.88 300 LEU B N 1
ATOM 5941 C CA . LEU B 1 300 ? 10.859 -7.195 -3.471 1 95.88 300 LEU B CA 1
ATOM 5942 C C . LEU B 1 300 ? 12.383 -7.277 -3.486 1 95.88 300 LEU B C 1
ATOM 5944 O O . LEU B 1 300 ? 13.062 -6.355 -3.027 1 95.88 300 LEU B O 1
ATOM 5948 N N . THR B 1 301 ? 12.898 -8.336 -3.973 1 94 301 THR B N 1
ATOM 5949 C CA . THR B 1 301 ? 14.344 -8.539 -4.102 1 94 301 THR B CA 1
ATOM 5950 C C . THR B 1 301 ? 14.844 -8.016 -5.441 1 94 301 THR B C 1
ATOM 5952 O O . THR B 1 301 ? 14.266 -8.312 -6.488 1 94 301 THR B O 1
ATOM 5955 N N . VAL B 1 302 ? 15.852 -7.246 -5.375 1 92.31 302 VAL B N 1
ATOM 5956 C CA . VAL B 1 302 ? 16.484 -6.66 -6.555 1 92.31 302 VAL B CA 1
ATOM 5957 C C . VAL B 1 302 ? 17.875 -7.25 -6.746 1 92.31 302 VAL B C 1
ATOM 5959 O O . VAL B 1 302 ? 18.703 -7.203 -5.836 1 92.31 302 VAL B O 1
ATOM 5962 N N . VAL B 1 303 ? 18.078 -7.859 -7.871 1 91.19 303 VAL B N 1
ATOM 5963 C CA . VAL B 1 303 ? 19.391 -8.391 -8.219 1 91.19 303 VAL B CA 1
ATOM 5964 C C . VAL B 1 303 ? 20.031 -7.535 -9.312 1 91.19 303 VAL B C 1
ATOM 5966 O O . VAL B 1 303 ? 19.406 -7.281 -10.344 1 91.19 303 VAL B O 1
ATOM 5969 N N . GLY B 1 304 ? 21.188 -6.992 -9.047 1 87.38 304 GLY B N 1
ATOM 5970 C CA . GLY B 1 304 ? 21.922 -6.172 -10 1 87.38 304 GLY B CA 1
ATOM 5971 C C . GLY B 1 304 ? 23.391 -6.5 -10.062 1 87.38 304 GLY B C 1
ATOM 5972 O O . GLY B 1 304 ? 23.906 -7.242 -9.219 1 87.38 304 GLY B O 1
ATOM 5973 N N . LYS B 1 305 ? 24.062 -5.973 -11.047 1 80 305 LYS B N 1
ATOM 5974 C CA . LYS B 1 305 ? 25.469 -6.301 -11.289 1 80 305 LYS B CA 1
ATOM 5975 C C . LYS B 1 305 ? 26.391 -5.383 -10.492 1 80 305 LYS B C 1
ATOM 5977 O O . LYS B 1 305 ? 27.469 -5.805 -10.055 1 80 305 LYS B O 1
ATOM 5982 N N . GLU B 1 306 ? 25.938 -4.148 -10.25 1 78.44 306 GLU B N 1
ATOM 5983 C CA . GLU B 1 306 ? 26.781 -3.184 -9.57 1 78.44 306 GLU B CA 1
ATOM 5984 C C . GLU B 1 306 ? 26.172 -2.742 -8.242 1 78.44 306 GLU B C 1
ATOM 5986 O O . GLU B 1 306 ? 25 -2.367 -8.195 1 78.44 306 GLU B O 1
ATOM 5991 N N . PRO B 1 307 ? 26.984 -2.764 -7.242 1 76.31 307 PRO B N 1
ATOM 5992 C CA . PRO B 1 307 ? 26.469 -2.395 -5.922 1 76.31 307 PRO B CA 1
ATOM 5993 C C . PRO B 1 307 ? 25.922 -0.971 -5.879 1 76.31 307 PRO B C 1
ATOM 5995 O O . PRO B 1 307 ? 24.875 -0.725 -5.254 1 76.31 307 PRO B O 1
ATOM 5998 N N . ASP B 1 308 ? 26.641 -0.071 -6.477 1 77.19 308 ASP B N 1
ATOM 5999 C CA . ASP B 1 308 ? 26.188 1.315 -6.457 1 77.19 308 ASP B CA 1
ATOM 6000 C C . ASP B 1 308 ? 24.828 1.454 -7.141 1 77.19 308 ASP B C 1
ATOM 6002 O O . ASP B 1 308 ? 23.984 2.258 -6.719 1 77.19 308 ASP B O 1
ATOM 6006 N N . CYS B 1 309 ? 24.641 0.609 -8.117 1 81.5 309 CYS B N 1
ATOM 6007 C CA . CYS B 1 309 ? 23.375 0.637 -8.844 1 81.5 309 CYS B CA 1
ATOM 6008 C C . CYS B 1 309 ? 22.234 0.137 -7.965 1 81.5 309 CYS B C 1
ATOM 6010 O O . CYS B 1 309 ? 21.141 0.703 -7.977 1 81.5 309 CYS B O 1
ATOM 6012 N N . ILE B 1 310 ? 22.5 -0.834 -7.199 1 84.62 310 ILE B N 1
ATOM 6013 C CA . ILE B 1 310 ? 21.484 -1.414 -6.344 1 84.62 310 ILE B CA 1
ATOM 6014 C C . ILE B 1 310 ? 21.047 -0.394 -5.297 1 84.62 310 ILE B C 1
ATOM 6016 O O . ILE B 1 310 ? 19.844 -0.257 -5.012 1 84.62 310 ILE B O 1
ATOM 6020 N N . LEU B 1 311 ? 21.969 0.308 -4.75 1 82.81 311 LEU B N 1
ATOM 6021 C CA . LEU B 1 311 ? 21.656 1.318 -3.748 1 82.81 311 LEU B CA 1
ATOM 6022 C C . LEU B 1 311 ? 20.766 2.408 -4.336 1 82.81 311 LEU B C 1
ATOM 6024 O O . LEU B 1 311 ? 19.844 2.877 -3.676 1 82.81 311 LEU B O 1
ATOM 6028 N N . ARG B 1 312 ? 21.062 2.783 -5.535 1 86.31 312 ARG B N 1
ATOM 6029 C CA . ARG B 1 312 ? 20.25 3.793 -6.199 1 86.31 312 ARG B CA 1
ATOM 6030 C C . ARG B 1 312 ? 18.844 3.271 -6.461 1 86.31 312 ARG B C 1
ATOM 6032 O O . ARG B 1 312 ? 17.859 4 -6.285 1 86.31 312 ARG B O 1
ATOM 6039 N N . VAL B 1 313 ? 18.766 2 -6.859 1 89.56 313 VAL B N 1
ATOM 6040 C CA . VAL B 1 313 ? 17.469 1.381 -7.125 1 89.56 313 VAL B CA 1
ATOM 6041 C C . VAL B 1 313 ? 16.641 1.337 -5.84 1 89.56 313 VAL B C 1
ATOM 6043 O O . VAL B 1 313 ? 15.461 1.708 -5.836 1 89.56 313 VAL B O 1
ATOM 6046 N N . LEU B 1 314 ? 17.312 0.965 -4.789 1 87.88 314 LEU B N 1
ATOM 6047 C CA . LEU B 1 314 ? 16.625 0.844 -3.51 1 87.88 314 LEU B CA 1
ATOM 6048 C C . LEU B 1 314 ? 16.141 2.207 -3.02 1 87.88 314 LEU B C 1
ATOM 6050 O O . LEU B 1 314 ? 15.055 2.322 -2.459 1 87.88 314 LEU B O 1
ATOM 6054 N N . SER B 1 315 ? 16.906 3.229 -3.227 1 87.75 315 SER B N 1
ATOM 6055 C CA . SER B 1 315 ? 16.531 4.582 -2.834 1 87.75 315 SER B CA 1
ATOM 6056 C C . SER B 1 315 ? 15.273 5.035 -3.568 1 87.75 315 SER B C 1
ATOM 6058 O O . SER B 1 315 ? 14.375 5.633 -2.967 1 87.75 315 SER B O 1
ATOM 6060 N N . GLN B 1 316 ? 15.227 4.691 -4.84 1 90.75 316 GLN B N 1
ATOM 6061 C CA . GLN B 1 316 ? 14.055 5.047 -5.625 1 90.75 316 GLN B CA 1
ATOM 6062 C C . GLN B 1 316 ? 12.836 4.223 -5.199 1 90.75 316 GLN B C 1
ATOM 6064 O O . GLN B 1 316 ? 11.719 4.73 -5.176 1 90.75 316 GLN B O 1
ATOM 6069 N N . MET B 1 317 ? 13.109 2.984 -4.883 1 92.06 317 MET B N 1
ATOM 6070 C CA . MET B 1 317 ? 12.008 2.137 -4.426 1 92.06 317 MET B CA 1
ATOM 6071 C C . MET B 1 317 ? 11.438 2.646 -3.107 1 92.06 317 MET B C 1
ATOM 6073 O O . MET B 1 317 ? 10.227 2.59 -2.885 1 92.06 317 MET B O 1
ATOM 6077 N N . GLU B 1 318 ? 12.266 3.115 -2.309 1 89.38 318 GLU B N 1
ATOM 6078 C CA . GLU B 1 318 ? 11.812 3.684 -1.04 1 89.38 318 GLU B CA 1
ATOM 6079 C C . GLU B 1 318 ? 10.922 4.902 -1.266 1 89.38 318 GLU B C 1
ATOM 6081 O O . GLU B 1 318 ? 9.953 5.113 -0.533 1 89.38 318 GLU B O 1
ATOM 6086 N N . LYS B 1 319 ? 11.305 5.719 -2.197 1 91.31 319 LYS B N 1
ATOM 6087 C CA . LYS B 1 319 ? 10.477 6.867 -2.529 1 91.31 319 LYS B CA 1
ATOM 6088 C C . LYS B 1 319 ? 9.078 6.43 -2.975 1 91.31 319 LYS B C 1
ATOM 6090 O O . LYS B 1 319 ? 8.078 7.055 -2.611 1 91.31 319 LYS B O 1
ATOM 6095 N N . ILE B 1 320 ? 9.047 5.387 -3.785 1 94.88 320 ILE B N 1
ATOM 6096 C CA . ILE B 1 320 ? 7.766 4.852 -4.234 1 94.88 320 ILE B CA 1
ATOM 6097 C C . ILE B 1 320 ? 6.957 4.363 -3.033 1 94.88 320 ILE B C 1
ATOM 6099 O O . ILE B 1 320 ? 5.766 4.656 -2.918 1 94.88 320 ILE B O 1
ATOM 6103 N N . VAL B 1 321 ? 7.629 3.637 -2.168 1 94.19 321 VAL B N 1
ATOM 6104 C CA . VAL B 1 321 ? 6.973 3.111 -0.976 1 94.19 321 VAL B CA 1
ATOM 6105 C C . VAL B 1 321 ? 6.422 4.266 -0.139 1 94.19 321 VAL B C 1
ATOM 6107 O O . VAL B 1 321 ? 5.281 4.215 0.323 1 94.19 321 VAL B O 1
ATOM 6110 N N . ARG B 1 322 ? 7.125 5.301 -0.009 1 91.94 322 ARG B N 1
ATOM 6111 C CA . ARG B 1 322 ? 6.77 6.445 0.827 1 91.94 322 ARG B CA 1
ATOM 6112 C C . ARG B 1 322 ? 5.48 7.098 0.34 1 91.94 322 ARG B C 1
ATOM 6114 O O . ARG B 1 322 ? 4.652 7.531 1.146 1 91.94 322 ARG B O 1
ATOM 6121 N N . ILE B 1 323 ? 5.328 7.145 -0.905 1 93.94 323 ILE B N 1
ATOM 6122 C CA . ILE B 1 323 ? 4.176 7.863 -1.434 1 93.94 323 ILE B CA 1
ATOM 6123 C C . ILE B 1 323 ? 3.029 6.883 -1.683 1 93.94 323 ILE B C 1
ATOM 6125 O O . ILE B 1 323 ? 1.972 7.273 -2.186 1 93.94 323 ILE B O 1
ATOM 6129 N N . THR B 1 324 ? 3.273 5.617 -1.431 1 94.38 324 THR B N 1
ATOM 6130 C CA . THR B 1 324 ? 2.221 4.621 -1.59 1 94.38 324 THR B CA 1
ATOM 6131 C C . THR B 1 324 ? 1.602 4.27 -0.24 1 94.38 324 THR B C 1
ATOM 6133 O O . THR B 1 324 ? 0.383 4.348 -0.07 1 94.38 324 THR B O 1
ATOM 6136 N N . TRP B 1 325 ? 2.5 3.908 0.731 1 91.62 325 TRP B N 1
ATOM 6137 C CA . TRP B 1 325 ? 1.967 3.592 2.051 1 91.62 325 TRP B CA 1
ATOM 6138 C C . TRP B 1 325 ? 2.922 4.047 3.148 1 91.62 325 TRP B C 1
ATOM 6140 O O . TRP B 1 325 ? 2.838 3.58 4.289 1 91.62 325 TRP B O 1
ATOM 6150 N N . SER B 1 326 ? 3.883 4.973 2.91 1 89.88 326 SER B N 1
ATOM 6151 C CA . SER B 1 326 ? 4.848 5.566 3.83 1 89.88 326 SER B CA 1
ATOM 6152 C C . SER B 1 326 ? 5.824 4.52 4.355 1 89.88 326 SER B C 1
ATOM 6154 O O . SER B 1 326 ? 6.961 4.434 3.887 1 89.88 326 SER B O 1
ATOM 6156 N N . ASN B 1 327 ? 5.434 3.615 5.219 1 86.19 327 ASN B N 1
ATOM 6157 C CA . ASN B 1 327 ? 6.191 2.469 5.715 1 86.19 327 ASN B CA 1
ATOM 6158 C C . ASN B 1 327 ? 5.305 1.239 5.879 1 86.19 327 ASN B C 1
ATOM 6160 O O . ASN B 1 327 ? 4.133 1.357 6.238 1 86.19 327 ASN B O 1
ATOM 6164 N N . PRO B 1 328 ? 5.863 0.129 5.605 1 88.81 328 PRO B N 1
ATOM 6165 C CA . PRO B 1 328 ? 5.07 -1.09 5.766 1 88.81 328 PRO B CA 1
ATOM 6166 C C . PRO B 1 328 ? 4.875 -1.483 7.227 1 88.81 328 PRO B C 1
ATOM 6168 O O . PRO B 1 328 ? 5.652 -1.07 8.086 1 88.81 328 PRO B O 1
ATOM 6171 N N . PRO B 1 329 ? 3.799 -2.205 7.531 1 87 329 PRO B N 1
ATOM 6172 C CA . PRO B 1 329 ? 3.615 -2.709 8.891 1 87 329 PRO B CA 1
ATOM 6173 C C . PRO B 1 329 ? 4.781 -3.572 9.367 1 87 329 PRO B C 1
ATOM 6175 O O . PRO B 1 329 ? 5.332 -4.355 8.586 1 87 329 PRO B O 1
ATOM 6178 N N . ALA B 1 330 ? 5.062 -3.539 10.625 1 82.88 330 ALA B N 1
ATOM 6179 C CA . ALA B 1 330 ? 6.297 -4.125 11.141 1 82.88 330 ALA B CA 1
ATOM 6180 C C . ALA B 1 330 ? 6.039 -5.492 11.758 1 82.88 330 ALA B C 1
ATOM 6182 O O . ALA B 1 330 ? 6.926 -6.355 11.773 1 82.88 330 ALA B O 1
ATOM 6183 N N . GLN B 1 331 ? 4.914 -5.715 12.297 1 82.81 331 GLN B N 1
ATOM 6184 C CA . GLN B 1 331 ? 4.684 -6.891 13.125 1 82.81 331 GLN B CA 1
ATOM 6185 C C . GLN B 1 331 ? 4.918 -8.172 12.336 1 82.81 331 GLN B C 1
ATOM 6187 O O . GLN B 1 331 ? 5.676 -9.047 12.766 1 82.81 331 GLN B O 1
ATOM 6192 N N . GLY B 1 332 ? 4.242 -8.297 11.234 1 85.88 332 GLY B N 1
ATOM 6193 C CA . GLY B 1 332 ? 4.438 -9.484 10.422 1 85.88 332 GLY B CA 1
ATOM 6194 C C . GLY B 1 332 ? 5.875 -9.664 9.977 1 85.88 332 GLY B C 1
ATOM 6195 O O . GLY B 1 332 ? 6.398 -10.781 9.992 1 85.88 332 GLY B O 1
ATOM 6196 N N . ALA B 1 333 ? 6.473 -8.586 9.602 1 87.06 333 ALA B N 1
ATOM 6197 C CA . ALA B 1 333 ? 7.855 -8.633 9.141 1 87.06 333 ALA B CA 1
ATOM 6198 C C . ALA B 1 333 ? 8.797 -9.094 10.25 1 87.06 333 ALA B C 1
ATOM 6200 O O . ALA B 1 333 ? 9.742 -9.836 10.008 1 87.06 333 ALA B O 1
ATOM 6201 N N . ARG B 1 334 ? 8.508 -8.664 11.43 1 85.12 334 ARG B N 1
ATOM 6202 C CA . ARG B 1 334 ? 9.328 -9.062 12.57 1 85.12 334 ARG B CA 1
ATOM 6203 C C . ARG B 1 334 ? 9.172 -10.555 12.852 1 85.12 334 ARG B C 1
ATOM 6205 O O . ARG B 1 334 ? 10.148 -11.227 13.203 1 85.12 334 ARG B O 1
ATOM 6212 N N . ILE B 1 335 ? 8.008 -11.047 12.758 1 87.88 335 ILE B N 1
ATOM 6213 C CA . ILE B 1 335 ? 7.758 -12.469 12.961 1 87.88 335 ILE B C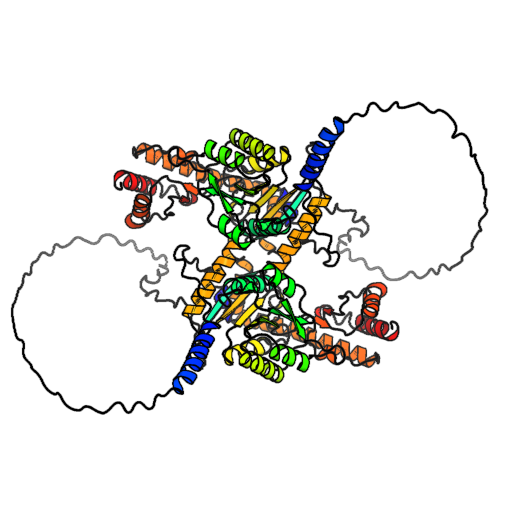A 1
ATOM 6214 C C . ILE B 1 335 ? 8.562 -13.281 11.945 1 87.88 335 ILE B C 1
ATOM 6216 O O . ILE B 1 335 ? 9.25 -14.242 12.312 1 87.88 335 ILE B O 1
ATOM 6220 N N . VAL B 1 336 ? 8.508 -12.859 10.688 1 89.88 336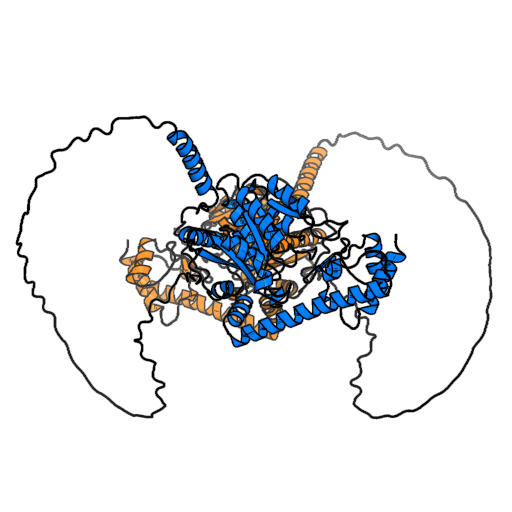 VAL B N 1
ATOM 6221 C CA . VAL B 1 336 ? 9.211 -13.57 9.625 1 89.88 336 VAL B CA 1
ATOM 6222 C C . VAL B 1 336 ? 10.719 -13.484 9.859 1 89.88 336 VAL B C 1
ATOM 6224 O O . VAL B 1 336 ? 11.422 -14.492 9.82 1 89.88 336 VAL B O 1
ATOM 6227 N N . ALA B 1 337 ? 11.188 -12.305 10.148 1 87.12 337 ALA B N 1
ATOM 6228 C CA . ALA B 1 337 ? 12.617 -12.086 10.352 1 87.12 337 ALA B CA 1
ATOM 6229 C C . ALA B 1 337 ? 13.133 -12.906 11.539 1 87.12 337 ALA B C 1
ATOM 6231 O O . ALA B 1 337 ? 14.188 -13.531 11.453 1 87.12 337 ALA B O 1
ATOM 6232 N N . TYR B 1 338 ? 12.383 -12.914 12.602 1 88.56 338 TYR B N 1
ATOM 6233 C CA . TYR B 1 338 ? 12.781 -13.641 13.805 1 88.56 338 TYR B CA 1
ATOM 6234 C C . TYR B 1 338 ? 12.789 -15.148 13.555 1 88.56 338 TYR B C 1
ATOM 6236 O O . TYR B 1 338 ? 13.711 -15.844 13.969 1 88.56 338 TYR B O 1
ATOM 6244 N N . THR B 1 339 ? 11.82 -15.609 12.891 1 90.31 339 THR B N 1
ATOM 6245 C CA . THR B 1 339 ? 11.719 -17.031 12.594 1 90.31 339 THR B CA 1
ATOM 6246 C C . THR B 1 339 ? 12.867 -17.484 11.695 1 90.31 339 THR B C 1
ATOM 6248 O O . THR B 1 339 ? 13.5 -18.516 11.953 1 90.31 339 THR B O 1
ATOM 6251 N N . LEU B 1 340 ? 13.141 -16.703 10.695 1 89.25 340 LEU B N 1
ATOM 6252 C CA . LEU B 1 340 ? 14.148 -17.078 9.711 1 89.25 340 LEU B CA 1
ATOM 6253 C C . LEU B 1 340 ? 15.555 -16.922 10.281 1 89.25 340 LEU B C 1
ATOM 6255 O O . LEU B 1 340 ? 16.5 -17.547 9.805 1 89.25 340 LEU B O 1
ATOM 6259 N N . SER B 1 341 ? 15.711 -16.094 11.336 1 85.12 341 SER B N 1
ATOM 6260 C CA . SER B 1 341 ? 17.031 -15.82 11.883 1 85.12 341 SER B CA 1
ATOM 6261 C C . SER B 1 341 ? 17.312 -16.656 13.125 1 85.12 341 SER B C 1
ATOM 6263 O O . SER B 1 341 ? 18.406 -16.609 13.68 1 85.12 341 SER B O 1
ATOM 6265 N N . THR B 1 342 ? 16.359 -17.391 13.625 1 88.44 342 THR B N 1
ATOM 6266 C CA . THR B 1 342 ? 16.516 -18.297 14.758 1 88.44 342 THR B CA 1
ATOM 6267 C C . THR B 1 342 ? 16.578 -19.75 14.289 1 88.44 342 THR B C 1
ATOM 6269 O O . THR B 1 342 ? 15.562 -20.312 13.852 1 88.44 342 THR B O 1
ATOM 6272 N N . PRO B 1 343 ? 17.703 -20.359 14.461 1 91.69 343 PRO B N 1
ATOM 6273 C CA . PRO B 1 343 ? 17.906 -21.688 13.891 1 91.69 343 PRO B CA 1
ATOM 6274 C C . PRO B 1 343 ? 16.828 -22.688 14.32 1 91.69 343 PRO B C 1
ATOM 6276 O O . PRO B 1 343 ? 16.312 -23.422 13.484 1 91.69 343 PRO B O 1
ATOM 6279 N N . GLU B 1 344 ? 16.438 -22.688 15.555 1 94.38 344 GLU B N 1
ATOM 6280 C CA . GLU B 1 344 ? 15.445 -23.625 16.047 1 94.38 344 GLU B CA 1
ATOM 6281 C C . GLU B 1 344 ? 14.078 -23.359 15.422 1 94.38 344 GLU B C 1
ATOM 6283 O O . GLU B 1 344 ? 13.383 -24.297 15.016 1 94.38 344 GLU B O 1
ATOM 6288 N N . LEU B 1 345 ? 13.758 -22.094 15.312 1 92.12 345 LEU B N 1
ATOM 6289 C CA . LEU B 1 345 ? 12.469 -21.719 14.742 1 92.12 345 LEU B CA 1
ATOM 6290 C C . LEU B 1 345 ? 12.461 -21.938 13.227 1 92.12 345 LEU B C 1
ATOM 6292 O O . LEU B 1 345 ? 11.438 -22.312 12.656 1 92.12 345 LEU B O 1
ATOM 6296 N N . PHE B 1 346 ? 13.609 -21.688 12.672 1 92.31 346 PHE B N 1
ATOM 6297 C CA . PHE B 1 346 ? 13.734 -21.906 11.242 1 92.31 346 PHE B CA 1
ATOM 6298 C C . PHE B 1 346 ? 13.516 -23.375 10.898 1 92.31 346 PHE B C 1
ATOM 6300 O O . PHE B 1 346 ? 12.789 -23.703 9.961 1 92.31 346 PHE B O 1
ATOM 6307 N N . LYS B 1 347 ? 14.07 -24.172 11.648 1 94.56 347 LYS B N 1
ATOM 6308 C CA . LYS B 1 347 ? 13.906 -25.609 11.445 1 94.56 347 LYS B CA 1
ATOM 6309 C C . LYS B 1 347 ? 12.453 -26.031 11.656 1 94.56 347 LYS B C 1
ATOM 6311 O O . LYS B 1 347 ? 11.898 -26.797 10.859 1 94.56 347 LYS B O 1
ATOM 6316 N N . GLU B 1 348 ? 11.898 -25.562 12.719 1 94.81 348 GLU B N 1
ATOM 6317 C CA . GLU B 1 348 ? 10.5 -25.875 13 1 94.81 348 GLU B CA 1
ATOM 6318 C C . GLU B 1 348 ? 9.594 -25.422 11.859 1 94.81 348 GLU B C 1
ATOM 6320 O O . GLU B 1 348 ? 8.703 -26.156 11.43 1 94.81 348 GLU B O 1
ATOM 6325 N N . TRP B 1 349 ? 9.812 -24.203 11.414 1 93.19 349 TRP B N 1
ATOM 6326 C CA . TRP B 1 349 ? 9.016 -23.641 10.336 1 93.19 349 TRP B CA 1
ATOM 6327 C C . TRP B 1 349 ? 9.18 -24.438 9.047 1 93.19 349 TRP B C 1
ATOM 6329 O O . TRP B 1 349 ? 8.195 -24.734 8.359 1 93.19 349 TRP B O 1
ATOM 6339 N N . THR B 1 350 ? 10.375 -24.828 8.734 1 93.81 350 THR B N 1
ATOM 6340 C CA . THR B 1 350 ? 10.641 -25.594 7.52 1 93.81 350 THR B CA 1
ATOM 6341 C C . THR B 1 350 ? 9.953 -26.953 7.586 1 93.81 350 THR B C 1
ATOM 6343 O O . THR B 1 350 ? 9.43 -27.438 6.582 1 93.81 350 THR B O 1
ATOM 6346 N N . ASP B 1 351 ? 9.953 -27.5 8.75 1 95.25 351 ASP B N 1
ATOM 6347 C CA . ASP B 1 351 ? 9.281 -28.781 8.938 1 95.25 351 ASP B CA 1
ATOM 6348 C C . ASP B 1 351 ? 7.77 -28.641 8.758 1 95.25 351 ASP B C 1
ATOM 6350 O O . ASP B 1 351 ? 7.117 -29.516 8.203 1 95.25 351 ASP B O 1
ATOM 6354 N N . ASN B 1 352 ? 7.266 -27.562 9.281 1 94.12 352 ASN B N 1
ATOM 6355 C CA . ASN B 1 352 ? 5.84 -27.312 9.117 1 94.12 352 ASN B CA 1
ATOM 6356 C C . ASN B 1 352 ? 5.465 -27.141 7.648 1 94.12 352 ASN B C 1
ATOM 6358 O O . ASN B 1 352 ? 4.449 -27.672 7.195 1 94.12 352 ASN B O 1
ATOM 6362 N N . VAL B 1 353 ? 6.262 -26.375 6.949 1 92.06 353 VAL B N 1
ATOM 6363 C CA . VAL B 1 353 ? 6.02 -26.125 5.535 1 92.06 353 VAL B CA 1
ATOM 6364 C C . VAL B 1 353 ? 6.082 -27.438 4.758 1 92.06 353 VAL B C 1
ATOM 6366 O O . VAL B 1 353 ? 5.242 -27.688 3.895 1 92.06 353 VAL B O 1
ATOM 6369 N N . LYS B 1 354 ? 7.047 -28.266 5.055 1 94.69 354 LYS B N 1
ATOM 6370 C CA . LYS B 1 354 ? 7.188 -29.578 4.402 1 94.69 354 LYS B CA 1
ATOM 6371 C C . LYS B 1 354 ? 5.98 -30.469 4.688 1 94.69 354 LYS B C 1
ATOM 6373 O O . LYS B 1 354 ? 5.504 -31.172 3.803 1 94.69 354 LYS B O 1
ATOM 6378 N N . THR B 1 355 ? 5.562 -30.453 5.902 1 94.06 355 THR B N 1
ATOM 6379 C CA . THR B 1 355 ? 4.398 -31.25 6.281 1 94.06 355 THR B CA 1
ATOM 6380 C C . THR B 1 355 ? 3.184 -30.859 5.445 1 94.06 355 THR B C 1
ATOM 6382 O O . THR B 1 355 ? 2.463 -31.734 4.949 1 94.06 355 THR B O 1
ATOM 6385 N N . MET B 1 356 ? 3 -29.578 5.32 1 91.31 356 MET B N 1
ATOM 6386 C CA . MET B 1 356 ? 1.854 -29.109 4.551 1 91.31 356 MET B CA 1
ATOM 6387 C C . MET B 1 356 ? 2.002 -29.453 3.076 1 91.31 356 MET B C 1
ATOM 6389 O O . MET B 1 356 ? 1.039 -29.875 2.432 1 91.31 356 MET B O 1
ATOM 6393 N N . ALA B 1 357 ? 3.164 -29.234 2.555 1 93 357 ALA B N 1
ATOM 6394 C CA . ALA B 1 357 ? 3.416 -29.562 1.153 1 93 357 ALA B CA 1
ATOM 6395 C C . ALA B 1 357 ? 3.207 -31.062 0.894 1 93 357 ALA B C 1
ATOM 6397 O O . ALA B 1 357 ? 2.588 -31.438 -0.102 1 93 357 ALA B O 1
ATOM 6398 N N . ASP B 1 358 ? 3.701 -31.891 1.768 1 94.25 358 ASP B N 1
ATOM 6399 C CA . ASP B 1 358 ? 3.557 -33.344 1.637 1 94.25 358 ASP B CA 1
ATOM 6400 C C . ASP B 1 358 ? 2.086 -33.75 1.662 1 94.25 358 ASP B C 1
ATOM 6402 O O . ASP B 1 358 ? 1.677 -34.656 0.941 1 94.25 358 ASP B O 1
ATOM 6406 N N . ARG B 1 359 ? 1.408 -33.125 2.508 1 93.38 359 ARG B N 1
ATOM 6407 C CA . ARG B 1 359 ? -0.022 -33.406 2.576 1 93.38 359 ARG B CA 1
ATOM 6408 C C . ARG B 1 359 ? -0.701 -33.125 1.24 1 93.38 359 ARG B C 1
ATOM 6410 O O . ARG B 1 359 ? -1.513 -33.938 0.771 1 93.38 359 ARG B O 1
ATOM 6417 N N . ILE B 1 360 ? -0.417 -32 0.656 1 91.81 360 ILE B N 1
ATOM 6418 C CA . ILE B 1 360 ? -1.011 -31.641 -0.624 1 91.81 360 ILE B CA 1
ATOM 6419 C C . ILE B 1 360 ? -0.625 -32.656 -1.689 1 91.81 360 ILE B C 1
ATOM 6421 O O . ILE B 1 360 ? -1.47 -33.094 -2.477 1 91.81 360 ILE B O 1
ATOM 6425 N N . LEU B 1 361 ? 0.596 -33.125 -1.691 1 93.31 361 LEU B N 1
ATOM 6426 C CA . LEU B 1 361 ? 1.072 -34.094 -2.648 1 93.31 361 LEU B CA 1
ATOM 6427 C C . LEU B 1 361 ? 0.344 -35.438 -2.461 1 93.31 361 LEU B C 1
ATOM 6429 O O . LEU B 1 361 ? -0.034 -36.094 -3.439 1 93.31 361 LEU B O 1
ATOM 6433 N N . THR B 1 362 ? 0.162 -35.75 -1.244 1 95 362 THR B N 1
ATOM 6434 C CA . THR B 1 362 ? -0.541 -36.969 -0.94 1 95 362 THR B CA 1
ATOM 6435 C C . THR B 1 362 ? -1.992 -36.906 -1.404 1 95 362 THR B C 1
ATOM 6437 O O . THR B 1 362 ? -2.514 -37.875 -1.979 1 95 362 THR B O 1
ATOM 6440 N N . MET B 1 363 ? -2.605 -35.781 -1.132 1 94.25 363 MET B N 1
ATOM 6441 C CA . MET B 1 363 ? -3.994 -35.594 -1.541 1 94.25 363 MET B CA 1
ATOM 6442 C C . MET B 1 363 ? -4.125 -35.656 -3.061 1 94.25 363 MET B C 1
ATOM 6444 O O . MET B 1 363 ? -5.086 -36.219 -3.586 1 94.25 363 MET B O 1
ATOM 6448 N N . ARG B 1 364 ? -3.244 -35.094 -3.742 1 95.06 364 ARG B N 1
ATOM 6449 C CA . ARG B 1 364 ? -3.24 -35.156 -5.199 1 95.06 364 ARG B CA 1
ATOM 6450 C C . ARG B 1 364 ? -3.121 -36.594 -5.68 1 95.06 364 ARG B C 1
ATOM 6452 O O . ARG B 1 364 ? -3.855 -37 -6.574 1 95.06 364 ARG B O 1
ATOM 6459 N N . ALA B 1 365 ? -2.176 -37.312 -5.105 1 95.88 365 ALA B N 1
ATOM 6460 C CA . ALA B 1 365 ? -1.951 -38.688 -5.488 1 95.88 365 ALA B CA 1
ATOM 6461 C C . ALA B 1 365 ? -3.193 -39.531 -5.227 1 95.88 365 ALA B C 1
ATOM 6463 O O . ALA B 1 365 ? -3.568 -40.375 -6.051 1 95.88 365 ALA B O 1
ATOM 6464 N N . GLU B 1 366 ? -3.764 -39.25 -4.098 1 96.69 366 GLU B N 1
ATOM 6465 C CA . GLU B 1 366 ? -4.961 -40.031 -3.732 1 96.69 366 GLU B CA 1
ATOM 6466 C C . GLU B 1 366 ? -6.133 -39.656 -4.645 1 96.69 366 GLU B C 1
ATOM 6468 O O . GLU B 1 366 ? -6.934 -40.531 -4.992 1 96.69 366 GLU B O 1
ATOM 6473 N N . LEU B 1 367 ? -6.281 -38.438 -4.934 1 96.25 367 LEU B N 1
ATOM 6474 C CA . LEU B 1 367 ? -7.34 -38.031 -5.852 1 96.25 367 LEU B CA 1
ATOM 6475 C C . LEU B 1 367 ? -7.164 -38.719 -7.211 1 96.25 367 LEU B C 1
ATOM 6477 O O . LEU B 1 367 ? -8.117 -39.25 -7.762 1 96.25 367 LEU B O 1
ATOM 6481 N N . ARG B 1 368 ? -5.961 -38.688 -7.77 1 96.31 368 ARG B N 1
ATOM 6482 C CA . ARG B 1 368 ? -5.688 -39.375 -9.039 1 96.31 368 ARG B CA 1
ATOM 6483 C C . ARG B 1 368 ? -6.016 -40.844 -8.969 1 96.31 368 ARG B C 1
ATOM 6485 O O . ARG B 1 368 ? -6.664 -41.375 -9.867 1 96.31 368 ARG B O 1
ATOM 6492 N N . ALA B 1 369 ? -5.547 -41.438 -7.902 1 97.25 369 ALA B N 1
ATOM 6493 C CA . ALA B 1 369 ? -5.777 -42.875 -7.727 1 97.25 369 ALA B CA 1
ATOM 6494 C C . ALA B 1 369 ? -7.266 -43.188 -7.75 1 97.25 369 ALA B C 1
ATOM 6496 O O . ALA B 1 369 ? -7.684 -44.188 -8.359 1 97.25 369 ALA B O 1
ATOM 6497 N N . ARG B 1 370 ? -8.062 -42.375 -7.082 1 96.88 370 ARG B N 1
ATOM 6498 C CA . ARG B 1 370 ? -9.508 -42.594 -7.027 1 96.88 370 ARG B CA 1
ATOM 6499 C C . ARG B 1 370 ? -10.148 -42.375 -8.398 1 96.88 370 ARG B C 1
ATOM 6501 O O . ARG B 1 370 ? -11.039 -43.125 -8.797 1 96.88 370 ARG B O 1
ATOM 6508 N N . LEU B 1 371 ? -9.734 -41.375 -9.055 1 97 371 LEU B N 1
ATOM 6509 C CA . LEU B 1 371 ? -10.273 -41.125 -10.391 1 97 371 LEU B CA 1
ATOM 6510 C C . LEU B 1 371 ? -9.938 -42.25 -11.344 1 97 371 LEU B C 1
ATOM 6512 O O . LEU B 1 371 ? -10.773 -42.656 -12.164 1 97 371 LEU B O 1
ATOM 6516 N N . GLU B 1 372 ? -8.695 -42.719 -11.266 1 97.25 372 GLU B N 1
ATOM 6517 C CA . GLU B 1 372 ? -8.281 -43.875 -12.094 1 97.25 372 GLU B CA 1
ATOM 6518 C C . GLU B 1 372 ? -9.039 -45.125 -11.711 1 97.25 372 GLU B C 1
ATOM 6520 O O . GLU B 1 372 ? -9.422 -45.938 -12.578 1 97.25 372 GLU B O 1
ATOM 6525 N N . ALA B 1 373 ? -9.211 -45.312 -10.43 1 97.38 373 ALA B N 1
ATOM 6526 C CA . ALA B 1 373 ? -9.961 -46.469 -9.953 1 97.38 373 ALA B CA 1
ATOM 6527 C C . ALA B 1 373 ? -11.398 -46.438 -10.461 1 97.38 373 ALA B C 1
ATOM 6529 O O . ALA B 1 373 ? -11.992 -47.5 -10.734 1 97.38 373 ALA B O 1
ATOM 6530 N N . LEU B 1 374 ? -11.953 -45.281 -10.547 1 97.38 374 LEU B N 1
ATOM 6531 C CA . LEU B 1 374 ? -13.305 -45.094 -11.047 1 97.38 374 LEU B CA 1
ATOM 6532 C C . LEU B 1 374 ? -13.344 -45.188 -12.57 1 97.38 374 LEU B C 1
ATOM 6534 O O . LEU B 1 374 ? -14.414 -45.156 -13.172 1 97.38 374 LEU B O 1
ATOM 6538 N N . LYS B 1 375 ? -12.148 -45.344 -13.188 1 96.94 375 LYS B N 1
ATOM 6539 C CA . LYS B 1 375 ? -12 -45.375 -14.641 1 96.94 375 LYS B CA 1
ATOM 6540 C C . LYS B 1 375 ? -12.609 -44.156 -15.281 1 96.94 375 LYS B C 1
ATOM 6542 O O . LYS B 1 375 ? -13.336 -44.25 -16.281 1 96.94 375 LYS B O 1
ATOM 6547 N N . THR B 1 376 ? -12.453 -43.062 -14.562 1 96.25 376 THR B N 1
ATOM 6548 C CA . THR B 1 376 ? -12.93 -41.781 -15.117 1 96.25 376 THR B CA 1
ATOM 6549 C C . THR B 1 376 ? -12.281 -41.531 -16.469 1 96.25 376 THR B C 1
ATOM 6551 O O . THR B 1 376 ? -11.062 -41.625 -16.609 1 96.25 376 THR B O 1
ATOM 6554 N N . PRO B 1 377 ? -13.055 -41.094 -17.469 1 94.62 377 PRO B N 1
ATOM 6555 C CA . PRO B 1 377 ? -12.516 -40.875 -18.812 1 94.62 377 PRO B CA 1
ATOM 6556 C C . PRO B 1 377 ? -11.391 -39.844 -18.828 1 94.62 377 PRO B C 1
ATOM 6558 O O . PRO B 1 377 ? -11.469 -38.812 -18.125 1 94.62 377 PRO B O 1
ATOM 6561 N N . GLY B 1 378 ? -10.367 -40.125 -19.703 1 89.38 378 GLY B N 1
ATOM 6562 C CA . GLY B 1 378 ? -9.234 -39.219 -19.859 1 89.38 378 GLY B CA 1
ATOM 6563 C C . GLY B 1 378 ? -8.047 -39.625 -19 1 89.38 378 GLY B C 1
ATOM 6564 O O . GLY B 1 378 ? -8.062 -40.656 -18.328 1 89.38 378 GLY B O 1
ATOM 6565 N N . THR B 1 379 ? -6.977 -38.812 -19.156 1 91 379 THR B N 1
ATOM 6566 C CA . THR B 1 379 ? -5.785 -39 -18.344 1 91 379 THR B CA 1
ATOM 6567 C C . THR B 1 379 ? -5.758 -38 -17.188 1 91 379 THR B C 1
ATOM 6569 O O . THR B 1 379 ? -6.168 -36.844 -17.344 1 91 379 THR B O 1
ATOM 6572 N N . TRP B 1 380 ? -5.383 -38.469 -16.062 1 93.69 380 TRP B N 1
ATOM 6573 C CA . TRP B 1 380 ? -5.434 -37.656 -14.859 1 93.69 380 TRP B CA 1
ATOM 6574 C C . TRP B 1 380 ? -4.043 -37.469 -14.258 1 93.69 380 TRP B C 1
ATOM 6576 O O . TRP B 1 380 ? -3.908 -37.094 -13.094 1 93.69 380 TRP B O 1
ATOM 6586 N N . ASN B 1 381 ? -2.99 -37.719 -15.023 1 93.56 381 ASN B N 1
ATOM 6587 C CA . ASN B 1 381 ? -1.603 -37.562 -14.602 1 93.56 381 ASN B CA 1
ATOM 6588 C C . ASN B 1 381 ? -1.301 -36.125 -14.195 1 93.56 381 ASN B C 1
ATOM 6590 O O . ASN B 1 381 ? -0.475 -35.875 -13.312 1 93.56 381 ASN B O 1
ATOM 6594 N N . HIS B 1 382 ? -2.006 -35.188 -14.812 1 91.88 382 HIS B N 1
ATOM 6595 C CA . HIS B 1 382 ? -1.732 -33.75 -14.57 1 91.88 382 HIS B CA 1
ATOM 6596 C C . HIS B 1 382 ? -2.004 -33.406 -13.109 1 91.88 382 HIS B C 1
ATOM 6598 O O . HIS B 1 382 ? -1.39 -32.469 -12.578 1 91.88 382 HIS B O 1
ATOM 6604 N N . ILE B 1 383 ? -2.859 -34.094 -12.43 1 92.19 383 ILE B N 1
ATOM 6605 C CA . ILE B 1 383 ? -3.201 -33.844 -11.039 1 92.19 383 ILE B CA 1
ATOM 6606 C C . ILE B 1 383 ? -1.964 -34 -10.156 1 92.19 383 ILE B C 1
ATOM 6608 O O . ILE B 1 383 ? -1.781 -33.281 -9.18 1 92.19 383 ILE B O 1
ATOM 6612 N N . THR B 1 384 ? -1.123 -34.969 -10.523 1 93.81 384 THR B N 1
ATOM 6613 C CA . THR B 1 384 ? 0.056 -35.25 -9.703 1 93.81 384 THR B CA 1
ATOM 6614 C C . THR B 1 384 ? 1.288 -34.562 -10.297 1 93.81 384 THR B C 1
ATOM 6616 O O . THR B 1 384 ? 2.293 -34.406 -9.602 1 93.81 384 THR B O 1
ATOM 6619 N N . GLU B 1 385 ? 1.204 -34.219 -11.555 1 91.81 385 GLU B N 1
ATOM 6620 C CA . GLU B 1 385 ? 2.318 -33.531 -12.18 1 91.81 385 GLU B CA 1
ATOM 6621 C C . GLU B 1 385 ? 2.316 -32.031 -11.797 1 91.81 385 GLU B C 1
ATOM 6623 O O . GLU B 1 385 ? 3.373 -31.406 -11.734 1 91.81 385 GLU B O 1
ATOM 6628 N N . GLN B 1 386 ? 1.176 -31.562 -11.578 1 90.75 386 GLN B N 1
ATOM 6629 C CA . GLN B 1 386 ? 1.048 -30.203 -11.07 1 90.75 386 GLN B CA 1
ATOM 6630 C C . GLN B 1 386 ? 1.397 -30.141 -9.586 1 90.75 386 GLN B C 1
ATOM 6632 O O . GLN B 1 386 ? 1.315 -31.141 -8.875 1 90.75 386 GLN B O 1
ATOM 6637 N N . ILE B 1 387 ? 1.865 -28.969 -9.156 1 89 387 ILE B N 1
ATOM 6638 C CA . ILE B 1 387 ? 2.248 -28.859 -7.754 1 89 387 ILE B CA 1
ATOM 6639 C C . ILE B 1 387 ? 1.67 -27.578 -7.164 1 89 387 ILE B C 1
ATOM 6641 O O . ILE B 1 387 ? 1.194 -26.703 -7.898 1 89 387 ILE B O 1
ATOM 6645 N N . GLY B 1 388 ? 1.735 -27.516 -5.844 1 88.38 388 GLY B N 1
ATOM 6646 C CA . GLY B 1 388 ? 1.288 -26.312 -5.16 1 88.38 388 GLY B CA 1
ATOM 6647 C C . GLY B 1 388 ? -0.184 -26.344 -4.797 1 88.38 388 GLY B C 1
ATOM 6648 O O . GLY B 1 388 ? -0.81 -27.406 -4.812 1 88.38 388 GLY B O 1
ATOM 6649 N N . MET B 1 389 ? -0.684 -25.172 -4.473 1 85.81 389 MET B N 1
ATOM 6650 C CA . MET B 1 389 ? -2.006 -25.047 -3.865 1 85.81 389 MET B CA 1
ATOM 6651 C C . MET B 1 389 ? -3.102 -25.156 -4.918 1 85.81 389 MET B C 1
ATOM 6653 O O . MET B 1 389 ? -4.215 -25.594 -4.613 1 85.81 389 MET B O 1
ATOM 6657 N N . PHE B 1 390 ? -2.754 -24.828 -6.125 1 87.88 390 PHE B N 1
ATOM 6658 C CA . PHE B 1 390 ? -3.797 -24.734 -7.141 1 87.88 390 PHE B CA 1
ATOM 6659 C C . PHE B 1 390 ? -3.521 -25.703 -8.281 1 87.88 390 PHE B C 1
ATOM 6661 O O . PHE B 1 390 ? -2.371 -26.062 -8.539 1 87.88 390 PHE B O 1
ATOM 6668 N N . SER B 1 391 ? -4.617 -26.188 -8.836 1 88.88 391 SER B N 1
ATOM 6669 C CA . SER B 1 391 ? -4.543 -27.094 -9.977 1 88.88 391 SER B CA 1
ATOM 6670 C C . SER B 1 391 ? -5.59 -26.75 -11.023 1 88.88 391 SER B C 1
ATOM 6672 O O . SER B 1 391 ? -6.676 -26.266 -10.695 1 88.88 391 SER B O 1
ATOM 6674 N N . PHE B 1 392 ? -5.195 -26.906 -12.203 1 89.12 392 PHE B N 1
ATOM 6675 C CA . PHE B 1 392 ? -6.18 -26.953 -13.281 1 89.12 392 PHE B CA 1
ATOM 6676 C C . PHE B 1 392 ? -6.707 -28.375 -13.469 1 89.12 392 PHE B C 1
ATOM 6678 O O . PHE B 1 392 ? -5.938 -29.297 -13.742 1 89.12 392 PHE B O 1
ATOM 6685 N N . THR B 1 393 ? -7.98 -28.516 -13.344 1 87 393 THR B N 1
ATOM 6686 C CA . THR B 1 393 ? -8.578 -29.844 -13.375 1 87 393 THR B CA 1
ATOM 6687 C C . THR B 1 393 ? -8.711 -30.344 -14.805 1 87 393 THR B C 1
ATOM 6689 O O . THR B 1 393 ? -8.742 -31.547 -15.047 1 87 393 THR B O 1
ATOM 6692 N N . GLY B 1 394 ? -8.828 -29.422 -15.727 1 86.38 394 GLY B N 1
ATOM 6693 C CA . GLY B 1 394 ? -9.109 -29.797 -17.109 1 86.38 394 GLY B CA 1
ATOM 6694 C C . GLY B 1 394 ? -10.586 -29.922 -17.406 1 86.38 394 GLY B C 1
ATOM 6695 O O . GLY B 1 394 ? -10.977 -30.172 -18.547 1 86.38 394 GLY B O 1
ATOM 6696 N N . LEU B 1 395 ? -11.352 -29.688 -16.438 1 91.25 395 LEU B N 1
ATOM 6697 C CA . LEU B 1 395 ? -12.797 -29.734 -16.625 1 91.25 395 LEU B CA 1
ATOM 6698 C C . LEU B 1 395 ? -13.273 -28.531 -17.422 1 91.25 395 LEU B C 1
ATOM 6700 O O . LEU B 1 395 ? -12.727 -27.438 -17.281 1 91.25 395 LEU B O 1
ATOM 6704 N N . ASN B 1 396 ? -14.227 -28.734 -18.266 1 89.88 396 ASN B N 1
ATOM 6705 C CA . ASN B 1 396 ? -14.805 -27.625 -19.016 1 89.88 396 ASN B CA 1
ATOM 6706 C C . ASN B 1 396 ? -15.828 -26.859 -18.172 1 89.88 396 ASN B C 1
ATOM 6708 O O . ASN B 1 396 ? -16.219 -27.328 -17.094 1 89.88 396 ASN B O 1
ATOM 6712 N N . PRO B 1 397 ? -16.219 -25.719 -18.641 1 92.81 397 PRO B N 1
ATOM 6713 C CA . PRO B 1 397 ? -17.094 -24.859 -17.844 1 92.81 397 PRO B CA 1
ATOM 6714 C C . PRO B 1 397 ? -18.422 -25.531 -17.484 1 92.81 397 PRO B C 1
ATOM 6716 O O . PRO B 1 397 ? -18.953 -25.312 -16.406 1 92.81 397 PRO B O 1
ATOM 6719 N N . LYS B 1 398 ? -18.984 -26.312 -18.375 1 95.5 398 LYS B N 1
ATOM 6720 C CA . LYS B 1 398 ? -20.234 -27 -18.078 1 95.5 398 LYS B CA 1
ATOM 6721 C C . LYS B 1 398 ? -20.047 -28.016 -16.953 1 95.5 398 LYS B C 1
ATOM 6723 O O . LYS B 1 398 ? -20.906 -28.156 -16.078 1 95.5 398 LYS B O 1
ATOM 6728 N N . GLN B 1 399 ? -18.984 -28.719 -17.016 1 95.75 399 GLN B N 1
ATOM 6729 C CA . GLN B 1 399 ? -18.656 -29.688 -15.961 1 95.75 399 GLN B CA 1
ATOM 6730 C C . GLN B 1 399 ? -18.438 -28.984 -14.617 1 95.75 399 GLN B C 1
ATOM 6732 O O . GLN B 1 399 ? -18.875 -29.469 -13.578 1 95.75 399 GLN B O 1
ATOM 6737 N N . VAL B 1 400 ? -17.781 -27.859 -14.68 1 95.44 400 VAL B N 1
ATOM 6738 C CA . VAL B 1 400 ? -17.562 -27.062 -13.484 1 95.44 400 VAL B CA 1
ATOM 6739 C C . VAL B 1 400 ? -18.891 -26.609 -12.898 1 95.44 400 VAL B C 1
ATOM 6741 O O . VAL B 1 400 ? -19.094 -26.656 -11.688 1 95.44 400 VAL B O 1
ATOM 6744 N N . ASP B 1 401 ? -19.734 -26.203 -13.734 1 95.88 401 ASP B N 1
ATOM 6745 C CA . ASP B 1 401 ? -21.062 -25.781 -13.297 1 95.88 401 ASP B CA 1
ATOM 6746 C C . ASP B 1 401 ? -21.797 -26.906 -12.586 1 95.88 401 ASP B C 1
ATOM 6748 O O . ASP B 1 401 ? -22.5 -26.688 -11.602 1 95.88 401 ASP B O 1
ATOM 6752 N N . TYR B 1 402 ? -21.719 -28.031 -13.133 1 96.38 402 TYR B N 1
ATOM 6753 C CA . TYR B 1 402 ? -22.328 -29.203 -12.5 1 96.38 402 TYR B CA 1
ATOM 6754 C C . TYR B 1 402 ? -21.766 -29.406 -11.094 1 96.38 402 TYR B C 1
ATOM 6756 O O . TYR B 1 402 ? -22.516 -29.672 -10.156 1 96.38 402 TYR B O 1
ATOM 6764 N N . LEU B 1 403 ? -20.469 -29.328 -10.922 1 96.06 403 LEU B N 1
ATOM 6765 C CA . LEU B 1 403 ? -19.828 -29.5 -9.617 1 96.06 403 LEU B CA 1
ATOM 6766 C C . LEU B 1 403 ? -20.328 -28.453 -8.625 1 96.06 403 LEU B C 1
ATOM 6768 O O . LEU B 1 403 ? -20.562 -28.766 -7.457 1 96.06 403 LEU B O 1
ATOM 6772 N N . ILE B 1 404 ? -20.438 -27.203 -9.07 1 94.5 404 ILE B N 1
ATOM 6773 C CA . ILE B 1 404 ? -20.844 -26.109 -8.203 1 94.5 404 ILE B CA 1
ATOM 6774 C C . ILE B 1 404 ? -22.328 -26.25 -7.84 1 94.5 404 ILE B C 1
ATOM 6776 O O . ILE B 1 404 ? -22.672 -26.25 -6.66 1 94.5 404 ILE B O 1
ATOM 6780 N N . ASN B 1 405 ? -23.156 -26.5 -8.766 1 95.19 405 ASN B N 1
ATOM 6781 C CA . ASN B 1 405 ? -24.609 -26.438 -8.57 1 95.19 405 ASN B CA 1
ATOM 6782 C C . ASN B 1 405 ? -25.156 -27.75 -7.996 1 95.19 405 ASN B C 1
ATOM 6784 O O . ASN B 1 405 ? -26.047 -27.734 -7.148 1 95.19 405 ASN B O 1
ATOM 6788 N N . GLU B 1 406 ? -24.719 -28.844 -8.445 1 95.69 406 GLU B N 1
ATOM 6789 C CA . GLU B 1 406 ? -25.281 -30.125 -8.047 1 95.69 406 GLU B CA 1
ATOM 6790 C C . GLU B 1 406 ? -24.5 -30.75 -6.891 1 95.69 406 GLU B C 1
ATOM 6792 O O . GLU B 1 406 ? -25.062 -31.469 -6.07 1 95.69 406 GLU B O 1
ATOM 6797 N N . LYS B 1 407 ? -23.203 -30.453 -6.863 1 96.12 407 LYS B N 1
ATOM 6798 C CA . LYS B 1 407 ? -22.359 -31.172 -5.914 1 96.12 407 LYS B CA 1
ATOM 6799 C C . LYS B 1 407 ? -21.797 -30.234 -4.852 1 96.12 407 LYS B C 1
ATOM 6801 O O . LYS B 1 407 ? -21.234 -30.688 -3.857 1 96.12 407 LYS B O 1
ATOM 6806 N N . HIS B 1 408 ? -21.844 -28.875 -4.945 1 94.88 408 HIS B N 1
ATOM 6807 C CA . HIS B 1 408 ? -21.406 -27.844 -4.004 1 94.88 408 HIS B CA 1
ATOM 6808 C C . HIS B 1 408 ? -19.891 -27.891 -3.793 1 94.88 408 HIS B C 1
ATOM 6810 O O . HI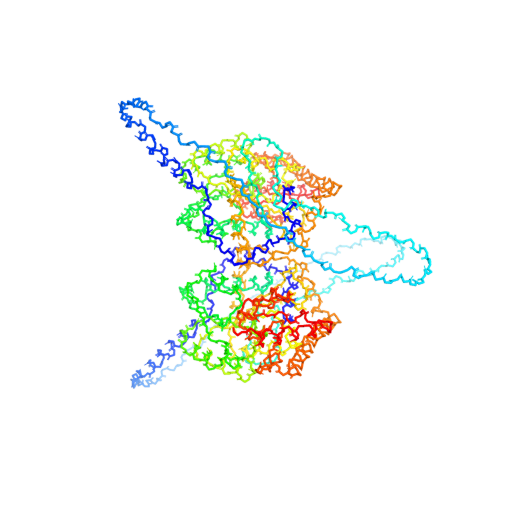S B 1 408 ? -19.422 -27.828 -2.658 1 94.88 408 HIS B O 1
ATOM 6816 N N . ILE B 1 409 ? -19.297 -28.297 -4.844 1 93.5 409 ILE B N 1
ATOM 6817 C CA . ILE B 1 409 ? -17.844 -28.141 -4.922 1 93.5 409 ILE B CA 1
ATOM 6818 C C . ILE B 1 409 ? -17.5 -26.875 -5.699 1 93.5 409 ILE B C 1
ATOM 6820 O O . ILE B 1 409 ? -17.719 -26.812 -6.91 1 93.5 409 ILE B O 1
ATOM 6824 N N . TYR B 1 410 ? -16.953 -25.938 -4.984 1 90.62 410 TYR B N 1
ATOM 6825 C CA . TYR B 1 410 ? -16.781 -24.609 -5.562 1 90.62 410 TYR B CA 1
ATOM 6826 C C . TYR B 1 410 ? -15.375 -24.422 -6.133 1 90.62 410 TYR B C 1
ATOM 6828 O O . TYR B 1 410 ? -14.383 -24.641 -5.434 1 90.62 410 TYR B O 1
ATOM 6836 N N . LEU B 1 411 ? -15.297 -24.141 -7.355 1 88.81 411 LEU B N 1
ATOM 6837 C CA . LEU B 1 411 ? -14.07 -23.828 -8.086 1 88.81 411 LEU B CA 1
ATOM 6838 C C . LEU B 1 411 ? -14.328 -22.766 -9.148 1 88.81 411 LEU B C 1
ATOM 6840 O O . LEU B 1 411 ? -15.469 -22.359 -9.352 1 88.81 411 LEU B O 1
ATOM 6844 N N . LEU B 1 412 ? -13.297 -22.266 -9.781 1 86.69 412 LEU B N 1
ATOM 6845 C CA . LEU B 1 412 ? -13.453 -21.234 -10.781 1 86.69 412 LEU B CA 1
ATOM 6846 C C . LEU B 1 412 ? -13.883 -21.812 -12.125 1 86.69 412 LEU B C 1
ATOM 6848 O O . LEU B 1 412 ? -13.555 -22.969 -12.43 1 86.69 412 LEU B O 1
ATOM 6852 N N . PRO B 1 413 ? -14.594 -20.969 -12.883 1 86.12 413 PRO B N 1
ATOM 6853 C CA . PRO B 1 413 ? -15.055 -21.453 -14.188 1 86.12 413 PRO B CA 1
ATOM 6854 C C . PRO B 1 413 ? -13.906 -21.953 -15.062 1 86.12 413 PRO B C 1
ATOM 6856 O O . PRO B 1 413 ? -14.109 -22.797 -15.938 1 86.12 413 PRO B O 1
ATOM 6859 N N . SER B 1 414 ? -12.766 -21.531 -14.797 1 83.81 414 SER B N 1
ATOM 6860 C CA . SER B 1 414 ? -11.586 -21.922 -15.562 1 83.81 414 SER B CA 1
ATOM 6861 C C . SER B 1 414 ? -11.18 -23.359 -15.242 1 83.81 414 SER B C 1
ATOM 6863 O O . SER B 1 414 ? -10.383 -23.969 -15.977 1 83.81 414 SER B O 1
ATOM 6865 N N . GLY B 1 415 ? -11.773 -23.906 -14.195 1 87.06 415 GLY B N 1
ATOM 6866 C CA . GLY B 1 415 ? -11.383 -25.234 -13.758 1 87.06 415 GLY B CA 1
ATOM 6867 C C . GLY B 1 415 ? -10.297 -25.219 -12.695 1 87.06 415 GLY B C 1
ATOM 6868 O O . GLY B 1 415 ? -9.852 -26.281 -12.242 1 87.06 415 GLY B O 1
ATOM 6869 N N . ARG B 1 416 ? -9.82 -23.984 -12.289 1 89.31 416 ARG B N 1
ATOM 6870 C CA . ARG B 1 416 ? -8.852 -23.859 -11.211 1 89.31 416 ARG B CA 1
ATOM 6871 C C . ARG B 1 416 ? -9.461 -24.266 -9.875 1 89.31 416 ARG B C 1
ATOM 6873 O O . ARG B 1 416 ? -10.547 -23.797 -9.516 1 89.31 416 ARG B O 1
ATOM 6880 N N . ILE B 1 417 ? -8.867 -25.141 -9.234 1 90.56 417 ILE B N 1
ATOM 6881 C CA . ILE B 1 417 ? -9.359 -25.594 -7.941 1 90.56 417 ILE B CA 1
ATOM 6882 C C . ILE B 1 417 ? -8.242 -25.516 -6.906 1 90.56 417 ILE B C 1
ATOM 6884 O O . ILE B 1 417 ? -7.062 -25.625 -7.246 1 90.56 417 ILE B O 1
ATOM 6888 N N . ASN B 1 418 ? -8.57 -25.234 -5.68 1 90.69 418 ASN B N 1
ATOM 6889 C CA . ASN B 1 418 ? -7.633 -25.234 -4.566 1 90.69 418 ASN B CA 1
ATOM 6890 C C . ASN B 1 418 ? -7.48 -26.641 -3.971 1 90.69 418 ASN B C 1
ATOM 6892 O O . ASN B 1 418 ? -8.398 -27.141 -3.318 1 90.69 418 ASN B O 1
ATOM 6896 N N . MET B 1 419 ? -6.352 -27.25 -4.047 1 89.56 419 MET B N 1
ATOM 6897 C CA . MET B 1 419 ? -6.094 -28.625 -3.633 1 89.56 419 MET B CA 1
ATOM 6898 C C . MET B 1 419 ? -5.973 -28.719 -2.115 1 89.56 419 MET B C 1
ATOM 6900 O O . MET B 1 419 ? -6.066 -29.812 -1.551 1 89.56 419 MET B O 1
ATOM 6904 N N . CYS B 1 420 ? -5.781 -27.562 -1.502 1 87.12 420 CYS B N 1
ATOM 6905 C CA . CYS B 1 420 ? -5.641 -27.547 -0.05 1 87.12 420 CYS B CA 1
ATOM 6906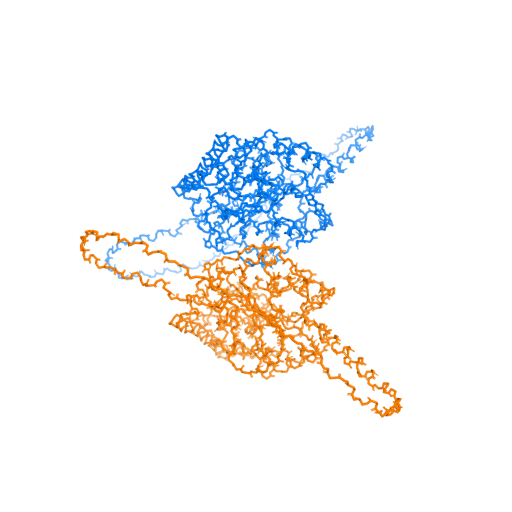 C C . CYS B 1 420 ? -6.957 -27.906 0.626 1 87.12 420 CYS B C 1
ATOM 6908 O O . CYS B 1 420 ? -6.973 -28.297 1.797 1 87.12 420 CYS B O 1
ATOM 6910 N N . GLY B 1 421 ? -8.023 -27.812 -0.077 1 89.06 421 GLY B N 1
ATOM 6911 C CA . GLY B 1 421 ? -9.336 -28.141 0.465 1 89.06 421 GLY B CA 1
ATOM 6912 C C . GLY B 1 421 ? -9.602 -29.625 0.537 1 89.06 421 GLY B C 1
ATOM 6913 O O . GLY B 1 421 ? -10.539 -30.062 1.204 1 89.06 421 GLY B O 1
ATOM 6914 N N . LEU B 1 422 ? -8.82 -30.453 -0.067 1 91.75 422 LEU B N 1
ATOM 6915 C CA . LEU B 1 422 ? -8.992 -31.891 -0.061 1 91.75 422 LEU B CA 1
ATOM 6916 C C . LEU B 1 422 ? -8.523 -32.5 1.258 1 91.75 422 LEU B C 1
ATOM 6918 O O . LEU B 1 422 ? -7.477 -32.094 1.782 1 91.75 422 LEU B O 1
ATOM 6922 N N . THR B 1 423 ? -9.336 -33.281 1.774 1 90.44 423 THR B N 1
ATOM 6923 C CA . THR B 1 423 ? -9.023 -34.031 2.988 1 90.44 423 THR B CA 1
ATOM 6924 C C . THR B 1 423 ? -9.359 -35.531 2.816 1 90.44 423 THR B C 1
ATOM 6926 O O . THR B 1 423 ? -10.023 -35.906 1.852 1 90.44 423 THR B O 1
ATOM 6929 N N . THR B 1 424 ? -8.836 -36.281 3.736 1 91.38 424 THR B N 1
ATOM 6930 C CA . THR B 1 424 ? -9.125 -37.719 3.697 1 91.38 424 THR B CA 1
ATOM 6931 C C . THR B 1 424 ? -10.625 -37.969 3.842 1 91.38 424 THR B C 1
ATOM 6933 O O . THR B 1 424 ? -11.133 -39 3.391 1 91.38 424 THR B O 1
ATOM 6936 N N . LYS B 1 425 ? -11.32 -36.969 4.367 1 92.44 425 LYS B N 1
ATOM 6937 C CA . LYS B 1 425 ? -12.742 -37.125 4.641 1 92.44 425 LYS B CA 1
ATOM 6938 C C . LYS B 1 425 ? -13.578 -36.812 3.402 1 92.44 425 LYS B C 1
ATOM 6940 O O . LYS B 1 425 ? -14.672 -37.344 3.229 1 92.44 425 LYS B O 1
ATOM 6945 N N . ASN B 1 426 ? -13.062 -35.969 2.51 1 94.12 426 ASN B N 1
ATOM 6946 C CA . ASN B 1 426 ? -13.914 -35.531 1.408 1 94.12 426 ASN B CA 1
ATOM 6947 C C . ASN B 1 426 ? -13.391 -36 0.063 1 94.12 426 ASN B C 1
ATOM 6949 O O . ASN B 1 426 ? -14.023 -35.781 -0.972 1 94.12 426 ASN B O 1
ATOM 6953 N N . LEU B 1 427 ? -12.367 -36.781 0.057 1 95.12 427 LEU B N 1
ATOM 6954 C CA . LEU B 1 427 ? -11.695 -37.219 -1.163 1 95.12 427 LEU B CA 1
ATOM 6955 C C . LEU B 1 427 ? -12.625 -38.062 -2.023 1 95.12 427 LEU B C 1
ATOM 6957 O O . LEU B 1 427 ? -12.68 -37.906 -3.242 1 95.12 427 LEU B O 1
ATOM 6961 N N . ASP B 1 428 ? -13.281 -39 -1.413 1 96.62 428 ASP B N 1
ATOM 6962 C CA . ASP B 1 428 ? -14.172 -39.875 -2.152 1 96.62 428 ASP B CA 1
ATOM 6963 C C . ASP B 1 428 ? -15.312 -39.094 -2.799 1 96.62 428 ASP B C 1
ATOM 6965 O O . ASP B 1 428 ? -15.664 -39.344 -3.955 1 96.62 428 ASP B O 1
ATOM 6969 N N . TYR B 1 429 ? -15.781 -38.188 -2.006 1 96.5 429 TYR B N 1
ATOM 6970 C CA . TYR B 1 429 ? -16.875 -37.375 -2.51 1 96.5 429 TYR B CA 1
ATOM 6971 C C . TYR B 1 429 ? -16.422 -36.562 -3.707 1 96.5 429 TYR B C 1
ATOM 6973 O O . TYR B 1 429 ? -17.125 -36.469 -4.719 1 96.5 429 TYR B O 1
ATOM 6981 N N . VAL B 1 430 ? -15.297 -35.969 -3.59 1 96.81 430 VAL B N 1
ATOM 6982 C CA . VAL B 1 430 ? -14.789 -35.094 -4.656 1 96.81 430 VAL B CA 1
ATOM 6983 C C . VAL B 1 430 ? -14.484 -35.938 -5.895 1 96.81 430 VAL B C 1
ATOM 6985 O O . VAL B 1 430 ? -14.852 -35.562 -7.012 1 96.81 430 VAL B O 1
ATOM 6988 N N . ALA B 1 431 ? -13.883 -37.094 -5.742 1 97.12 431 ALA B N 1
ATOM 6989 C CA . ALA B 1 431 ? -13.523 -37.938 -6.863 1 97.12 431 ALA B CA 1
ATOM 6990 C C . ALA B 1 431 ? -14.773 -38.438 -7.598 1 97.12 431 ALA B C 1
ATOM 6992 O O . ALA B 1 431 ? -14.828 -38.406 -8.828 1 97.12 431 ALA B O 1
ATOM 6993 N N . THR B 1 432 ? -15.727 -38.875 -6.863 1 97.75 432 THR B N 1
ATOM 6994 C CA . THR B 1 432 ? -16.969 -39.375 -7.465 1 97.75 432 THR B CA 1
ATOM 6995 C C . THR B 1 432 ? -17.703 -38.219 -8.18 1 97.75 432 THR B C 1
ATOM 6997 O O . THR B 1 432 ? -18.312 -38.438 -9.227 1 97.75 432 THR B O 1
ATOM 7000 N N . SER B 1 433 ? -17.672 -37.062 -7.566 1 97.25 433 SER B N 1
ATOM 7001 C CA . SER B 1 433 ? -18.328 -35.906 -8.164 1 97.25 433 SER B CA 1
ATOM 7002 C C . SER B 1 433 ? -17.672 -35.531 -9.484 1 97.25 433 SER B C 1
ATOM 7004 O O . SER B 1 433 ? -18.344 -35.188 -10.453 1 97.25 433 SER B O 1
ATOM 7006 N N . ILE B 1 434 ? -16.359 -35.562 -9.492 1 96.5 434 ILE B N 1
ATOM 7007 C CA . ILE B 1 434 ? -15.633 -35.281 -10.727 1 96.5 434 ILE B CA 1
ATOM 7008 C C . ILE B 1 434 ? -15.945 -36.344 -11.781 1 96.5 434 ILE B C 1
ATOM 7010 O O . ILE B 1 434 ? -16.172 -36 -12.945 1 96.5 434 ILE B O 1
ATOM 7014 N N . HIS B 1 435 ? -15.969 -37.562 -11.352 1 97.38 435 HIS B N 1
ATOM 7015 C CA . HIS B 1 435 ? -16.312 -38.656 -12.25 1 97.38 435 HIS B CA 1
ATOM 7016 C C . HIS B 1 435 ? -17.703 -38.438 -12.875 1 97.38 435 HIS B C 1
ATOM 7018 O O . HIS B 1 435 ? -17.875 -38.625 -14.078 1 97.38 435 HIS B O 1
ATOM 7024 N N . GLU B 1 436 ? -18.609 -38.062 -12.055 1 97.31 436 GLU B N 1
ATOM 7025 C CA . GLU B 1 436 ? -19.953 -37.812 -12.531 1 97.31 436 GLU B CA 1
ATOM 7026 C C . GLU B 1 436 ? -19.984 -36.625 -13.516 1 97.31 436 GLU B C 1
ATOM 7028 O O . GLU B 1 436 ? -20.672 -36.688 -14.539 1 97.31 436 GLU B O 1
ATOM 7033 N N . ALA B 1 437 ? -19.312 -35.625 -13.133 1 96.88 437 ALA B N 1
ATOM 7034 C CA . ALA B 1 437 ? -19.266 -34.438 -14.016 1 96.88 437 ALA B CA 1
ATOM 7035 C C . ALA B 1 437 ? -18.719 -34.812 -15.391 1 96.88 437 ALA B C 1
ATOM 7037 O O . ALA B 1 437 ? -19.234 -34.375 -16.422 1 96.88 437 ALA B O 1
ATOM 7038 N N . VAL B 1 438 ? -17.688 -35.656 -15.453 1 95.88 438 VAL B N 1
ATOM 7039 C CA . VAL B 1 438 ? -17 -36.031 -16.688 1 95.88 438 VAL B CA 1
ATOM 7040 C C . VAL B 1 438 ? -17.875 -37 -17.484 1 95.88 438 VAL B C 1
ATOM 7042 O O . VAL B 1 438 ? -17.891 -36.969 -18.719 1 95.88 438 VAL B O 1
ATOM 7045 N N . THR B 1 439 ? -18.625 -37.812 -16.844 1 96.5 439 THR B N 1
ATOM 7046 C CA . THR B 1 439 ? -19.375 -38.875 -17.516 1 96.5 439 THR B CA 1
ATOM 7047 C C . THR B 1 439 ? -20.781 -38.406 -17.875 1 96.5 439 THR B C 1
ATOM 7049 O O . THR B 1 439 ? -21.359 -38.812 -18.875 1 96.5 439 THR B O 1
ATOM 7052 N N . LYS B 1 440 ? -21.281 -37.5 -17.109 1 94.5 440 LYS B N 1
ATOM 7053 C CA . LYS B 1 440 ? -22.672 -37.094 -17.328 1 94.5 440 LYS B CA 1
ATOM 7054 C C . LYS B 1 440 ? -22.734 -35.812 -18.156 1 94.5 440 LYS B C 1
ATOM 7056 O O . LYS B 1 440 ? -23.734 -35.562 -18.828 1 94.5 440 LYS B O 1
ATOM 7061 N N . VAL B 1 441 ? -21.844 -34.969 -17.891 1 90.88 441 VAL B N 1
ATOM 7062 C CA . VAL B 1 441 ? -21.891 -33.656 -18.531 1 90.88 441 VAL B CA 1
ATOM 7063 C C . VAL B 1 441 ? -20.953 -33.656 -19.734 1 90.88 441 VAL B C 1
ATOM 7065 O O . VAL B 1 441 ? -19.781 -34 -19.609 1 90.88 441 VAL B O 1
ATOM 7068 N N . GLN B 1 442 ? -21.594 -33.5 -21 1 77.81 442 GLN B N 1
ATOM 7069 C CA . GLN B 1 442 ? -20.781 -33.406 -22.219 1 77.81 442 GLN B CA 1
ATOM 7070 C C . GLN B 1 442 ? -20.484 -31.938 -22.562 1 77.81 442 GLN B C 1
ATOM 7072 O O . GLN B 1 442 ? -21.328 -31.062 -22.344 1 77.81 442 GLN B O 1
#

Secondary structure (DSSP, 8-state):
-HHHHHHHH--------TT--------HHHHHHHHHHHHHHHHHHHHT--------------------------------------------------------TTS------SS-----SS--SS--EEEEEEESHHHHHHHHHHHHHHHHSSSSSGGGS-EEEEES--HHHHHHHHHTT-S-EEEEE-EETTTTEE-HHHHHHHHHHSPTT-EEEEESSS-TTT-----HHHHHHHHHHHHHTTPEEEEEES-TTTTTS-HHHHTHHHHHHHHTT--EEEEEE-TTTTT-TTTT-EEEEEEES-HHHHHHHHHHHHHHHHTTTSS--SHHHHHHHHHHHSHHHHHHHHHHHHHHHHHHHHHHHHHHHHHHHTT-SS--THHHHS-SSEEE----HHHHHHHHHTT-----TT-EEEGGG--TTTHHHHHHHHHHHHHH--/-HHHHHHHH--------TT--------TTTHHHHHHHHHHHHHHHHHH--------------------------------------------------------TTS------SS-----SS--SS--EEEEEEEEHHHHHHHHHHHHHHHHSSSSSGGGS-EEEEES--HHHHHHHHHTT-S-EEEEE-EETTTTEE-HHHHHHHHHHSPTT-EEEEESSS-TTT-----HHHHHHHHHHHHHTTPEEEEEES-TTTTTS-HHHHTHHHHHHHHTT--EEEEEE-TTTTT-TTTTEEEEEEEES-HHHHHHHHHHHHHHHHHHTSS--SHHHHHHHHHHHSHHHHHHHHHHHHHHHHHHHHHHHHHHHHHHHTT-SS--THHHHS-SSEEE----HHHHHHHHHTT-----TT-EEEGGG--TTTHHHHHHHHHHHHHH--

Nearest PDB structures (foldseek):
  1ajr-assembly1_B  TM=9.945E-01  e=4.015E-53  Sus scrofa
  5tor-assembly1_B  TM=9.944E-01  e=5.553E-53  Sus scrofa
  5ton-assembly1_B  TM=9.793E-01  e=1.989E-53  Sus scrofa
  5ton-assembly1_A  TM=9.793E-01  e=3.065E-53  Sus scrofa
  5tor-assembly1_A  TM=9.782E-01  e=7.275E-53  Sus scrofa

pLDDT: mean 73.88, std 30.91, range [13.8, 98.81]

InterPro domains:
  IPR000796 Aspartate/other aminotransferase [PR00799] (216-235)
  IPR000796 Aspartate/other aminotransferase [PR00799] (247-259)
  IPR000796 Aspartate/other aminotransferase [PR00799] (315-340)
  IPR000796 Aspartate/other aminotransferase [PR00799] (383-401)
  IPR000796 Aspartate/other aminotransferase [PTHR11879] (128-440)
  IPR004838 Aminotransferases, class-I, pyridoxal-phosphate-binding site [PS00105] (285-298)
  IPR004839 Aminotransferase, class I/classII, large domain [PF00155] (132-434)
  IPR015421 Pyridoxal phosphate-dependent transferase, major domain [G3DSA:3.40.640.10] (129-360)
  IPR015422 Pyridoxal phosphate-dependent transferase, small domain [G3DSA:3.90.1150.10] (361-434)
  IPR015424 Pyridoxal phosphate-dependent transferase [SSF53383] (127-438)